Protein AF-A0AA88Y2A5-F1 (afdb_monomer)

Nearest PDB structures (foldseek):
  8ibx-assembly1_C  TM=7.284E-01  e=4.993E-11  Bombyx mori
  8gh6-assembly1_A  TM=7.508E-01  e=1.662E-10  Bombyx mori
  8c8j-assembly1_A  TM=7.326E-01  e=2.269E-09  Homo sapiens
  8ibz-assembly1_C  TM=6.884E-01  e=8.854E-10  Bombyx mori
  7xn7-assembly1_v  TM=4.616E-01  e=3.640E-10  Komagataella phaffii

pLDDT: mean 78.25, std 20.62, range [22.92, 98.19]

Structure (mmCIF, N/CA/C/O backbone):
data_AF-A0AA88Y2A5-F1
#
_entry.id   AF-A0AA88Y2A5-F1
#
loop_
_atom_site.group_PDB
_atom_site.id
_atom_site.type_symbol
_atom_site.label_atom_id
_atom_site.label_alt_id
_atom_site.label_comp_id
_atom_site.label_asym_id
_atom_site.label_entity_id
_atom_site.label_seq_id
_atom_site.pdbx_PDB_ins_code
_atom_site.Cartn_x
_atom_site.Cartn_y
_atom_site.Cartn_z
_atom_site.occupancy
_atom_site.B_iso_or_equiv
_atom_site.auth_seq_id
_atom_site.auth_comp_id
_atom_site.auth_asym_id
_atom_site.auth_atom_id
_atom_site.pdbx_PDB_model_num
ATOM 1 N N . MET A 1 1 ? -15.886 9.902 4.561 1.00 79.06 1 MET A N 1
ATOM 2 C CA . MET A 1 1 ? -16.509 9.887 5.900 1.00 79.06 1 MET A CA 1
ATOM 3 C C . MET A 1 1 ? -15.406 9.996 6.938 1.00 79.06 1 MET A C 1
ATOM 5 O O . MET A 1 1 ? -14.985 11.128 7.092 1.00 79.06 1 MET A O 1
ATOM 9 N N . LEU A 1 2 ? -14.810 8.912 7.460 1.00 91.75 2 LEU A N 1
ATOM 10 C CA . LEU A 1 2 ? -13.730 8.939 8.477 1.00 91.75 2 LEU A CA 1
ATOM 11 C C . LEU A 1 2 ? -12.817 10.188 8.454 1.00 91.75 2 LEU A C 1
ATOM 13 O O . LEU A 1 2 ? -12.938 11.033 9.325 1.00 91.75 2 LEU A O 1
ATOM 17 N N . VAL A 1 3 ? -11.968 10.365 7.433 1.00 93.25 3 VAL A N 1
ATOM 18 C CA . VAL A 1 3 ? -11.011 11.497 7.340 1.00 93.25 3 VAL A CA 1
ATOM 19 C C . VAL A 1 3 ? -11.670 12.889 7.407 1.00 93.25 3 VAL A C 1
ATOM 21 O O . VAL A 1 3 ? -11.075 13.822 7.938 1.00 93.25 3 VAL A O 1
ATOM 24 N N . ASP A 1 4 ? -12.901 13.038 6.914 1.00 91.25 4 ASP A N 1
ATOM 25 C CA . ASP A 1 4 ? -13.667 14.288 7.011 1.00 91.25 4 ASP A CA 1
ATOM 26 C C . ASP A 1 4 ? -14.166 14.534 8.445 1.00 91.25 4 ASP A C 1
ATOM 28 O O . ASP A 1 4 ? -14.084 15.655 8.939 1.00 91.25 4 ASP A O 1
ATOM 32 N N . GLU A 1 5 ? -14.588 13.479 9.149 1.00 92.56 5 GLU A N 1
ATOM 33 C CA . GLU A 1 5 ? -14.947 13.528 10.573 1.00 92.56 5 GLU A CA 1
ATOM 34 C C . GLU A 1 5 ? -13.722 13.881 11.439 1.00 92.56 5 GLU A C 1
ATOM 36 O O . GLU A 1 5 ? -13.819 14.748 12.307 1.00 92.56 5 GLU A O 1
ATOM 41 N N . LEU A 1 6 ? -12.547 13.308 11.144 1.00 95.56 6 LEU A N 1
ATOM 42 C CA . LEU A 1 6 ? -11.283 13.656 11.811 1.00 95.56 6 LEU A CA 1
ATOM 43 C C . LEU A 1 6 ? -10.906 15.130 11.584 1.00 95.56 6 LEU A C 1
ATOM 45 O O . LEU A 1 6 ? -10.603 15.857 12.531 1.00 95.56 6 LEU A O 1
ATOM 49 N N . ALA A 1 7 ? -10.970 15.602 10.334 1.00 94.94 7 ALA A N 1
ATOM 50 C CA . ALA A 1 7 ? -10.682 16.993 9.992 1.00 94.94 7 ALA A CA 1
ATOM 51 C C . ALA A 1 7 ? -11.677 17.966 10.655 1.00 94.94 7 ALA A C 1
ATOM 53 O O . ALA A 1 7 ? -11.285 19.038 11.124 1.00 94.94 7 ALA A O 1
ATOM 54 N N . LYS A 1 8 ? -12.951 17.573 10.763 1.00 93.81 8 LYS A N 1
ATOM 55 C CA . LYS A 1 8 ? -14.018 18.315 11.450 1.00 93.81 8 LYS A CA 1
ATOM 56 C C . LYS A 1 8 ? -13.814 18.371 12.968 1.00 93.81 8 LYS A C 1
ATOM 58 O O . LYS A 1 8 ? -14.022 19.428 13.563 1.00 93.81 8 LYS A O 1
ATOM 63 N N . ASN A 1 9 ? -13.339 17.292 13.588 1.00 95.06 9 ASN A N 1
ATOM 64 C CA . ASN A 1 9 ? -12.953 17.286 15.001 1.00 95.06 9 ASN A CA 1
ATOM 65 C C . ASN A 1 9 ? -11.738 18.196 15.247 1.00 95.06 9 ASN A C 1
ATOM 67 O O . ASN A 1 9 ? -11.786 19.053 16.132 1.00 95.06 9 ASN A O 1
ATOM 71 N N . ILE A 1 10 ? -10.718 18.143 14.381 1.00 94.50 10 ILE A N 1
ATOM 72 C CA . ILE A 1 10 ? -9.592 19.091 14.398 1.00 94.50 10 ILE A CA 1
ATOM 73 C C . ILE A 1 10 ? -10.079 20.543 14.259 1.00 94.50 10 ILE A C 1
ATOM 75 O O . ILE A 1 10 ? -9.631 21.405 15.020 1.00 94.50 10 ILE A O 1
ATOM 79 N N . GLN A 1 11 ? -11.017 20.835 13.351 1.00 94.00 11 GLN A N 1
ATOM 80 C CA . GLN A 1 11 ? -11.651 22.155 13.196 1.00 94.00 11 GLN A CA 1
ATOM 81 C C . GLN A 1 11 ? -12.373 22.629 14.473 1.00 94.00 11 GLN A C 1
ATOM 83 O O . GLN A 1 11 ? -12.449 23.832 14.714 1.00 94.00 11 GLN A O 1
ATOM 88 N N . GLN A 1 12 ? -12.857 21.707 15.309 1.00 93.75 12 GLN A N 1
ATOM 89 C CA . GLN A 1 12 ? -13.480 21.983 16.610 1.00 93.75 12 GLN A CA 1
ATOM 90 C C . GLN A 1 12 ? -12.486 21.980 17.791 1.00 93.75 12 GLN A C 1
ATOM 92 O O . GLN A 1 12 ? -12.912 22.078 18.937 1.00 93.75 12 GLN A O 1
ATOM 97 N N . ASN A 1 13 ? -11.173 21.883 17.535 1.00 92.62 13 ASN A N 1
ATOM 98 C CA . ASN A 1 13 ? -10.115 21.708 18.548 1.00 92.62 13 ASN A CA 1
ATOM 99 C C . ASN A 1 13 ? -10.265 20.441 19.415 1.00 92.62 13 ASN A C 1
ATOM 101 O O . ASN A 1 13 ? -9.767 20.398 20.537 1.00 92.62 13 ASN A O 1
ATOM 105 N N . ARG A 1 14 ? -10.922 19.404 18.890 1.00 94.62 14 ARG A N 1
ATOM 106 C CA . ARG A 1 14 ? -11.099 18.106 19.549 1.00 94.62 14 ARG A CA 1
ATOM 107 C C . ARG A 1 14 ? -10.043 17.111 19.075 1.00 94.62 14 ARG A C 1
ATOM 109 O O . ARG A 1 14 ? -9.665 17.126 17.903 1.00 94.62 14 ARG A O 1
ATOM 116 N N . GLN A 1 15 ? -9.599 16.245 19.980 1.00 95.50 15 GLN A N 1
ATOM 117 C CA . GLN A 1 15 ? -8.792 15.073 19.649 1.00 95.50 15 GLN A CA 1
ATOM 118 C C . GLN A 1 15 ? -9.707 13.933 19.182 1.00 95.50 15 GLN A C 1
ATOM 120 O O . GLN A 1 15 ? -10.907 13.904 19.466 1.00 95.50 15 GLN A O 1
ATOM 125 N N . THR A 1 16 ? -9.170 12.990 18.422 1.00 97.25 16 THR A N 1
ATOM 126 C CA . THR A 1 16 ? -9.845 11.733 18.092 1.00 97.25 16 THR A CA 1
ATOM 127 C C . THR A 1 16 ? -8.822 10.622 18.121 1.00 97.25 16 THR A C 1
ATOM 129 O O . THR A 1 16 ? -7.835 10.685 17.394 1.00 97.25 16 THR A O 1
ATOM 132 N N . ASP A 1 17 ? -9.065 9.614 18.944 1.00 97.38 17 ASP A N 1
ATOM 133 C CA . ASP A 1 17 ? -8.214 8.435 18.994 1.00 97.38 17 ASP A CA 1
ATOM 134 C C . ASP A 1 17 ? -8.796 7.388 18.049 1.00 97.38 17 ASP A C 1
ATOM 136 O O . ASP A 1 17 ? -10.002 7.128 18.059 1.00 97.38 17 ASP A O 1
ATOM 140 N N . LEU A 1 18 ? -7.936 6.828 17.201 1.00 96.88 18 LEU A N 1
ATOM 141 C CA . LEU A 1 18 ? -8.255 5.737 16.291 1.00 96.88 18 LEU A CA 1
ATOM 142 C C . LEU A 1 18 ? -7.478 4.500 16.713 1.00 96.88 18 LEU A C 1
ATOM 144 O O . LEU A 1 18 ? -6.279 4.586 16.973 1.00 96.88 18 LEU A O 1
ATOM 148 N N . VAL A 1 19 ? -8.147 3.355 16.685 1.00 97.38 19 VAL A N 1
ATOM 149 C CA . VAL A 1 19 ? -7.552 2.031 16.823 1.00 97.38 19 VAL A CA 1
ATOM 150 C C . VAL A 1 19 ? -7.824 1.268 15.531 1.00 97.38 19 VAL A C 1
ATOM 152 O O . VAL A 1 19 ? -8.973 0.968 15.199 1.00 97.38 19 VAL A O 1
ATOM 155 N N . LEU A 1 20 ? -6.760 0.996 14.781 1.00 96.94 20 LEU A N 1
ATOM 156 C CA . LEU A 1 20 ? -6.765 0.094 13.635 1.00 96.94 20 LEU A CA 1
ATOM 157 C C . LEU A 1 20 ? -6.634 -1.335 14.167 1.00 96.94 20 LEU A C 1
ATOM 159 O O . LEU A 1 20 ? -5.706 -1.622 14.924 1.00 96.94 20 LEU A O 1
ATOM 163 N N . LEU A 1 21 ? -7.562 -2.210 13.787 1.00 95.44 21 LEU A N 1
ATOM 164 C CA . LEU A 1 21 ? -7.624 -3.601 14.223 1.00 95.44 21 LEU A CA 1
ATOM 165 C C . LEU A 1 21 ? -7.441 -4.542 13.022 1.00 95.44 21 LEU A C 1
ATOM 167 O O . LEU A 1 21 ? -8.126 -4.401 12.010 1.00 95.44 21 LEU A O 1
ATOM 171 N N . ASP A 1 22 ? -6.530 -5.509 13.156 1.00 93.81 22 ASP A N 1
ATOM 172 C CA . ASP A 1 22 ? -6.239 -6.559 12.168 1.00 93.81 22 ASP A CA 1
ATOM 173 C C . ASP A 1 22 ? -6.635 -7.930 12.736 1.00 93.81 22 ASP A C 1
ATOM 175 O O . ASP A 1 22 ? -6.406 -8.212 13.914 1.00 93.81 22 ASP A O 1
ATOM 179 N N . PHE A 1 23 ? -7.230 -8.786 11.903 1.00 92.25 23 PHE A N 1
ATOM 180 C CA . PHE A 1 23 ? -7.686 -10.122 12.287 1.00 92.25 23 PHE A CA 1
ATOM 181 C C . PHE A 1 23 ? -6.644 -11.219 12.011 1.00 92.25 23 PHE A C 1
ATOM 183 O O . PHE A 1 23 ? -6.071 -11.331 10.923 1.00 92.25 23 PHE A O 1
ATOM 190 N N . SER A 1 24 ? -6.496 -12.144 12.960 1.00 91.25 24 SER A N 1
ATOM 191 C CA . SER A 1 24 ? -5.641 -13.335 12.871 1.00 91.25 24 SER A CA 1
ATOM 192 C C . SER A 1 24 ? -6.182 -14.378 11.876 1.00 91.25 24 SER A C 1
ATOM 194 O O . SER A 1 24 ? -6.697 -15.424 12.272 1.00 91.25 24 SER A O 1
ATOM 196 N N . LYS A 1 25 ? -5.995 -14.114 10.573 1.00 87.00 25 LYS A N 1
ATOM 197 C CA . LYS A 1 25 ? -6.483 -14.901 9.416 1.00 87.00 25 LYS A CA 1
ATOM 198 C C . LYS A 1 25 ? -8.011 -14.894 9.248 1.00 87.00 25 LYS A C 1
ATOM 200 O O . LYS A 1 25 ? -8.648 -15.945 9.217 1.00 87.00 25 LYS A O 1
ATOM 205 N N . ALA A 1 26 ? -8.585 -13.703 9.091 1.00 86.81 26 ALA A N 1
ATOM 206 C CA . ALA A 1 26 ? -10.028 -13.461 9.008 1.00 86.81 26 ALA A CA 1
ATOM 207 C C . ALA A 1 26 ? -10.831 -14.497 8.184 1.00 86.81 26 ALA A C 1
ATOM 209 O O . ALA A 1 26 ? -11.750 -15.129 8.701 1.00 86.81 26 ALA A O 1
ATOM 210 N N . PHE A 1 27 ? -10.461 -14.716 6.917 1.00 87.69 27 PHE A N 1
ATOM 211 C CA . PHE A 1 27 ? -11.193 -15.609 6.006 1.00 87.69 27 PHE A CA 1
ATOM 212 C C . PHE A 1 27 ? -11.105 -17.096 6.388 1.00 87.69 27 PHE A C 1
ATOM 214 O O . PHE A 1 27 ? -12.039 -17.844 6.099 1.00 87.69 27 PHE A O 1
ATOM 221 N N . ASP A 1 28 ? -10.031 -17.518 7.063 1.00 88.31 28 ASP A N 1
ATOM 222 C CA . ASP A 1 28 ? -9.777 -18.917 7.445 1.00 88.31 28 ASP A CA 1
ATOM 223 C C . ASP A 1 28 ? -10.441 -19.279 8.790 1.00 88.31 28 ASP A C 1
ATOM 225 O O . ASP A 1 28 ? -10.686 -20.452 9.087 1.00 88.31 28 ASP A O 1
ATOM 229 N N . LYS A 1 29 ? -10.722 -18.266 9.619 1.00 89.69 29 LYS A N 1
ATOM 230 C CA . LYS A 1 29 ? -11.249 -18.405 10.985 1.00 89.69 29 LYS A CA 1
ATOM 231 C C . LYS A 1 29 ? -12.765 -18.570 11.076 1.00 89.69 29 LYS A C 1
ATOM 233 O O . LYS A 1 29 ? -13.238 -19.099 12.076 1.00 89.69 29 LYS A O 1
ATOM 238 N N . VAL A 1 30 ? -13.519 -18.161 10.052 1.00 92.75 30 VAL A N 1
ATOM 239 C CA . VAL A 1 30 ? -14.996 -18.175 10.046 1.00 92.75 30 VAL A CA 1
ATOM 240 C C . VAL A 1 30 ? -15.555 -19.557 10.412 1.00 92.75 30 VAL A C 1
ATOM 242 O O . VAL A 1 30 ? -15.489 -20.496 9.617 1.00 92.75 30 VAL A O 1
ATOM 245 N N . SER A 1 31 ? -16.129 -19.694 11.605 1.00 93.69 31 SER A N 1
ATOM 246 C CA . SER A 1 31 ? -16.681 -20.962 12.091 1.00 93.69 31 SER A CA 1
ATOM 247 C C . SER A 1 31 ? -17.976 -21.313 11.349 1.00 93.69 31 SER A C 1
ATOM 249 O O . SER A 1 31 ? -18.914 -20.515 11.307 1.00 93.69 31 SER A O 1
ATOM 251 N N . HIS A 1 32 ? -18.033 -22.499 10.726 1.00 93.62 32 HIS A N 1
ATOM 252 C CA . HIS A 1 32 ? -19.118 -22.865 9.800 1.00 93.62 32 HIS A CA 1
ATOM 253 C C . HIS A 1 32 ? -20.490 -22.902 10.481 1.00 93.62 32 HIS A C 1
ATOM 255 O O . HIS A 1 32 ? -21.433 -22.298 9.975 1.00 93.62 32 HIS A O 1
ATOM 261 N N . GLU A 1 33 ? -20.613 -23.540 11.646 1.00 93.12 33 GLU A N 1
ATOM 262 C CA . GLU A 1 33 ? -21.901 -23.613 12.352 1.00 93.12 33 GLU A CA 1
ATOM 263 C C . GLU A 1 33 ? -22.330 -22.251 12.919 1.00 93.12 33 GLU A C 1
ATOM 265 O O . GLU A 1 33 ? -23.508 -21.900 12.848 1.00 93.12 33 GLU A O 1
ATOM 270 N N . LYS A 1 34 ? -21.381 -21.424 13.384 1.00 94.94 34 LYS A N 1
ATOM 271 C CA . LYS A 1 34 ? -21.665 -20.043 13.812 1.00 94.94 34 LYS A CA 1
ATOM 272 C C . LYS A 1 34 ? -22.134 -19.167 12.638 1.00 94.94 34 LYS A C 1
ATOM 274 O O . LYS A 1 34 ? -23.043 -18.356 12.804 1.00 94.94 34 LYS A O 1
ATOM 279 N N . LEU A 1 35 ? -21.581 -19.370 11.439 1.00 95.44 35 LEU A N 1
ATOM 280 C CA . LEU A 1 35 ? -21.997 -18.683 10.211 1.00 95.44 35 LEU A CA 1
ATOM 281 C C . LEU A 1 35 ? -23.407 -19.109 9.785 1.00 95.44 35 LEU A C 1
ATOM 283 O O . LEU A 1 35 ? -24.244 -18.255 9.498 1.00 95.44 35 LEU A O 1
ATOM 287 N N . ILE A 1 36 ? -23.701 -20.411 9.793 1.00 95.81 36 ILE A N 1
ATOM 288 C CA . ILE A 1 36 ? -25.045 -20.935 9.508 1.00 95.81 36 ILE A CA 1
ATOM 289 C C . ILE A 1 36 ? -26.075 -20.409 10.524 1.00 95.81 36 ILE A C 1
ATOM 291 O O . ILE A 1 36 ? -27.196 -20.076 10.134 1.00 95.81 36 ILE A O 1
ATOM 295 N N . LEU A 1 37 ? -25.692 -20.243 11.795 1.00 95.38 37 LEU A N 1
ATOM 296 C CA . LEU A 1 37 ? -26.533 -19.624 12.823 1.00 95.38 37 LEU A CA 1
ATOM 297 C C . LEU A 1 37 ? -26.824 -18.139 12.532 1.00 95.38 37 LEU A C 1
ATOM 299 O O . LEU A 1 37 ? -27.999 -17.762 12.532 1.00 95.38 37 LEU A O 1
ATOM 303 N N . LYS A 1 38 ? -25.813 -17.316 12.202 1.00 95.38 38 LYS A N 1
ATOM 304 C CA . LYS A 1 38 ? -26.027 -15.906 11.804 1.00 95.38 38 LYS A CA 1
ATOM 305 C C . LYS A 1 38 ? -26.914 -15.790 10.563 1.00 95.38 38 LYS A C 1
ATOM 307 O O . LYS A 1 38 ? -27.877 -15.029 10.557 1.00 95.38 38 LYS A O 1
ATOM 312 N N . LEU A 1 39 ? -26.668 -16.604 9.535 1.00 96.38 39 LEU A N 1
ATOM 313 C CA . LEU A 1 39 ? -27.491 -16.629 8.319 1.00 96.38 39 LEU A CA 1
ATOM 314 C C . LEU A 1 39 ? -28.960 -16.979 8.614 1.00 96.38 39 LEU A C 1
ATOM 316 O O . LEU A 1 39 ? -29.860 -16.345 8.063 1.00 96.38 39 LEU A O 1
ATOM 320 N N . HIS A 1 40 ? -29.216 -17.926 9.523 1.00 96.00 40 HIS A N 1
ATOM 321 C CA . HIS A 1 40 ? -30.572 -18.265 9.962 1.00 96.00 40 HIS A CA 1
ATOM 322 C C . HIS A 1 40 ? -31.266 -17.122 10.728 1.00 96.00 40 HIS A C 1
ATOM 324 O O . HIS A 1 40 ? -32.478 -16.917 10.572 1.00 96.00 40 HIS A O 1
ATOM 330 N N . GLN A 1 41 ? -30.509 -16.364 11.533 1.00 94.00 41 GLN A N 1
ATOM 331 C CA . GLN A 1 41 ? -30.982 -15.157 12.222 1.00 94.00 41 GLN A CA 1
ATOM 332 C C . GLN A 1 41 ? -31.315 -14.033 11.228 1.00 94.00 41 GLN A C 1
ATOM 334 O O . GLN A 1 41 ? -32.393 -13.452 11.327 1.00 94.00 41 GLN A O 1
ATOM 339 N N . TYR A 1 42 ? -30.482 -13.814 10.203 1.00 94.94 42 TYR A N 1
ATOM 340 C CA . TYR A 1 42 ? -30.758 -12.891 9.089 1.00 94.94 42 TYR A CA 1
ATOM 341 C C . TYR A 1 42 ? -31.878 -13.362 8.135 1.00 94.94 42 TYR A C 1
ATOM 343 O O . TYR A 1 42 ? -32.175 -12.690 7.149 1.00 94.94 42 TYR A O 1
ATOM 351 N N . GLY A 1 43 ? -32.519 -14.505 8.405 1.00 95.06 43 GLY A N 1
ATOM 352 C CA . GLY A 1 43 ? -33.683 -14.992 7.659 1.00 95.06 43 GLY A CA 1
ATOM 353 C C . GLY A 1 43 ? -33.376 -15.925 6.483 1.00 95.06 43 GLY A C 1
ATOM 354 O O . GLY A 1 43 ? -34.310 -16.378 5.821 1.00 95.06 43 GLY A O 1
ATOM 355 N N . VAL A 1 44 ? -32.112 -16.290 6.241 1.00 95.31 44 VAL A N 1
ATOM 356 C CA . VAL A 1 44 ? -31.752 -17.311 5.243 1.00 95.31 44 VAL A CA 1
ATOM 357 C C . VAL A 1 44 ? -32.142 -18.686 5.787 1.00 95.31 44 VAL A C 1
ATOM 359 O O . VAL A 1 44 ? -31.586 -19.156 6.777 1.00 95.31 44 VAL A O 1
ATOM 362 N N . ARG A 1 45 ? -33.136 -19.337 5.173 1.00 94.62 45 ARG A N 1
ATOM 363 C CA . ARG A 1 45 ? -33.764 -20.567 5.696 1.00 94.62 45 ARG A CA 1
ATOM 364 C C . ARG A 1 45 ? -33.994 -21.617 4.606 1.00 94.62 45 ARG A C 1
ATOM 366 O O . ARG A 1 45 ? -33.754 -21.379 3.423 1.00 94.62 45 ARG A O 1
ATOM 373 N N . GLY A 1 46 ? -34.462 -22.796 5.021 1.00 95.38 46 GLY A N 1
ATOM 374 C CA . GLY A 1 46 ? -34.869 -23.877 4.123 1.00 95.38 46 GLY A CA 1
ATOM 375 C C . GLY A 1 46 ? -33.740 -24.370 3.213 1.00 95.38 46 GLY A C 1
ATOM 376 O O . GLY A 1 46 ? -32.592 -24.494 3.641 1.00 95.38 46 GLY A O 1
ATOM 377 N N . GLN A 1 47 ? -34.075 -24.641 1.949 1.00 95.12 47 GLN A N 1
ATOM 378 C CA . GLN A 1 47 ? -33.149 -25.209 0.963 1.00 95.12 47 GLN A CA 1
ATOM 379 C C . GLN A 1 47 ? -31.898 -24.346 0.735 1.00 95.12 47 GLN A C 1
ATOM 381 O O . GLN A 1 47 ? -30.814 -24.900 0.583 1.00 95.12 47 GLN A O 1
ATOM 386 N N . ILE A 1 48 ? -32.012 -23.011 0.779 1.00 95.75 48 ILE A N 1
ATOM 387 C CA . ILE A 1 48 ? -30.867 -22.106 0.584 1.00 95.75 48 ILE A CA 1
ATOM 388 C C . ILE A 1 48 ? -29.858 -22.268 1.727 1.00 95.75 48 ILE A C 1
ATOM 390 O O . ILE A 1 48 ? -28.667 -22.431 1.475 1.00 95.75 48 ILE A O 1
ATOM 394 N N . LEU A 1 49 ? -30.320 -22.298 2.983 1.00 95.62 49 LEU A N 1
ATOM 395 C CA . LEU A 1 49 ? -29.434 -22.514 4.132 1.00 95.62 49 LEU A CA 1
ATOM 396 C C . LEU A 1 49 ? -28.820 -23.925 4.118 1.00 95.62 49 LEU A C 1
ATOM 398 O O . LEU A 1 49 ? -27.637 -24.083 4.416 1.00 95.62 49 LEU A O 1
ATOM 402 N N . GLY A 1 50 ? -29.598 -24.938 3.720 1.00 95.56 50 GLY A N 1
ATOM 403 C CA . GLY A 1 50 ? -29.105 -26.304 3.527 1.00 95.56 50 GLY A CA 1
ATOM 404 C C . GLY A 1 50 ? -28.010 -26.394 2.459 1.00 95.56 50 GLY A C 1
ATOM 405 O O . GLY A 1 50 ? -26.990 -27.043 2.683 1.00 95.56 50 GLY A O 1
ATOM 406 N N . TRP A 1 51 ? -28.173 -25.684 1.340 1.00 95.62 51 TRP A N 1
ATOM 407 C CA . TRP A 1 51 ? -27.170 -25.601 0.279 1.00 95.62 51 TRP A CA 1
ATOM 408 C C . TRP A 1 51 ? -25.913 -24.837 0.722 1.00 95.62 51 TRP A C 1
ATOM 410 O O . TRP A 1 51 ? -24.809 -25.303 0.455 1.00 95.62 51 TRP A O 1
ATOM 420 N N . ILE A 1 52 ? -26.040 -23.731 1.472 1.00 95.06 52 ILE A N 1
ATOM 421 C CA . ILE A 1 52 ? -24.872 -23.028 2.037 1.00 95.06 52 ILE A CA 1
ATOM 422 C C . ILE A 1 52 ? -24.127 -23.926 3.037 1.00 95.06 52 ILE A C 1
ATOM 424 O O . ILE A 1 52 ? -22.898 -23.970 3.000 1.00 95.06 52 ILE A O 1
ATOM 428 N N . ARG A 1 53 ? -24.831 -24.698 3.881 1.00 94.75 53 ARG A N 1
ATOM 429 C CA . ARG A 1 53 ? -24.184 -25.694 4.756 1.00 94.75 53 ARG A CA 1
ATOM 430 C C . ARG A 1 53 ? -23.442 -26.744 3.923 1.00 94.75 53 ARG A C 1
ATOM 432 O O . ARG A 1 53 ? -22.260 -26.957 4.160 1.00 94.75 53 ARG A O 1
ATOM 439 N N . ALA A 1 54 ? -24.077 -27.328 2.906 1.00 92.19 54 ALA A N 1
ATOM 440 C CA . ALA A 1 54 ? -23.438 -28.306 2.018 1.00 92.19 54 ALA A CA 1
ATOM 441 C C . ALA A 1 54 ? -22.233 -27.738 1.234 1.00 92.19 54 ALA A C 1
ATOM 443 O O . ALA A 1 54 ? -21.278 -28.460 0.970 1.00 92.19 54 ALA A O 1
ATOM 444 N N . PHE A 1 55 ? -22.241 -26.444 0.902 1.00 92.44 55 PHE A N 1
ATOM 445 C CA . PHE A 1 55 ? -21.106 -25.731 0.304 1.00 92.44 55 PHE A CA 1
ATOM 446 C C . PHE A 1 55 ? -19.937 -25.522 1.290 1.00 92.44 55 PHE A C 1
ATOM 448 O O . PHE A 1 55 ? -18.784 -25.374 0.867 1.00 92.44 55 PHE A O 1
ATOM 455 N N . LEU A 1 56 ? -20.200 -25.505 2.600 1.00 91.31 56 LEU A N 1
ATOM 456 C CA . LEU A 1 56 ? -19.192 -25.347 3.654 1.00 91.31 56 LEU A CA 1
ATOM 457 C C . LEU A 1 56 ? -18.620 -26.686 4.148 1.00 91.31 56 LEU A C 1
ATOM 459 O O . LEU A 1 56 ? -17.399 -26.834 4.200 1.00 91.31 56 LEU A O 1
ATOM 463 N N . SER A 1 57 ? -19.492 -27.645 4.463 1.00 89.69 57 SER A N 1
ATOM 464 C CA . SER A 1 57 ? -19.162 -28.945 5.059 1.00 89.69 57 SER A CA 1
ATOM 465 C C . SER A 1 57 ? -18.390 -29.895 4.127 1.00 89.69 57 SER A C 1
ATOM 467 O O . SER A 1 57 ? -18.341 -29.717 2.913 1.00 89.69 57 SER A O 1
ATOM 469 N N . ASN A 1 58 ? -17.820 -30.957 4.711 1.00 87.94 58 ASN A N 1
ATOM 470 C CA . ASN A 1 58 ? -17.212 -32.110 4.023 1.00 87.94 58 ASN A CA 1
ATOM 471 C C . ASN A 1 58 ? -16.096 -31.791 3.008 1.00 87.94 58 ASN A C 1
ATOM 473 O O . ASN A 1 58 ? -15.765 -32.629 2.169 1.00 87.94 58 ASN A O 1
ATOM 477 N N . ARG A 1 59 ? -15.476 -30.610 3.091 1.00 87.56 59 ARG A N 1
ATOM 478 C CA . ARG A 1 59 ? -14.289 -30.269 2.298 1.00 87.56 59 ARG A CA 1
ATOM 479 C C . ARG A 1 59 ? -13.005 -30.603 3.049 1.00 87.56 59 ARG A C 1
ATOM 481 O O . ARG A 1 59 ? -12.940 -30.505 4.273 1.00 87.56 59 ARG A O 1
ATOM 488 N N . SER A 1 60 ? -11.971 -30.963 2.299 1.00 89.50 60 SER A N 1
ATOM 489 C CA . SER A 1 60 ? -10.619 -31.199 2.800 1.00 89.50 60 SER A CA 1
ATOM 490 C C . SER A 1 60 ? -9.592 -30.398 2.001 1.00 89.50 60 SER A C 1
ATOM 492 O O . SER A 1 60 ? -9.876 -29.881 0.918 1.00 89.50 60 SER A O 1
ATOM 494 N N . GLN A 1 61 ? -8.393 -30.275 2.559 1.00 88.31 61 GLN A N 1
ATOM 495 C CA . GLN A 1 61 ? -7.241 -29.617 1.955 1.00 88.31 61 GLN A CA 1
ATOM 496 C C . GLN A 1 61 ? -6.028 -30.551 1.975 1.00 88.31 61 GLN A C 1
ATOM 498 O O . GLN A 1 61 ? -5.941 -31.461 2.797 1.00 88.31 61 GLN A O 1
ATOM 503 N N . GLN A 1 62 ? -5.099 -30.326 1.052 1.00 90.94 62 GLN A N 1
ATOM 504 C CA . GLN A 1 62 ? -3.803 -30.997 0.961 1.00 90.94 62 GLN A CA 1
ATOM 505 C C . GLN A 1 62 ? -2.810 -30.005 0.347 1.00 90.94 62 GLN A C 1
ATOM 507 O O . GLN A 1 62 ? -3.202 -29.184 -0.486 1.00 90.94 62 GLN A O 1
ATOM 512 N N . VAL A 1 63 ? -1.542 -30.064 0.744 1.00 88.62 63 VAL A N 1
ATOM 513 C CA . VAL A 1 63 ? -0.475 -29.252 0.142 1.00 88.62 63 VAL A CA 1
ATOM 514 C C . VAL A 1 63 ? 0.201 -30.079 -0.949 1.00 88.62 63 VAL A C 1
ATOM 516 O O . VAL A 1 63 ? 0.368 -31.287 -0.793 1.00 88.62 63 VAL A O 1
ATOM 519 N N . VAL A 1 64 ? 0.591 -29.438 -2.053 1.00 91.56 64 VAL A N 1
ATOM 520 C CA . VAL A 1 64 ? 1.368 -30.076 -3.123 1.00 91.56 64 VAL A CA 1
ATOM 521 C C . VAL A 1 64 ? 2.690 -29.334 -3.285 1.00 91.56 64 VAL A C 1
ATOM 523 O O . VAL A 1 64 ? 2.687 -28.136 -3.567 1.00 91.56 64 VAL A O 1
ATOM 526 N N . VAL A 1 65 ? 3.808 -30.039 -3.111 1.00 90.31 65 VAL A N 1
ATOM 527 C CA . VAL A 1 65 ? 5.171 -29.508 -3.272 1.00 90.31 65 VAL A CA 1
ATOM 528 C C . VAL A 1 65 ? 5.909 -30.403 -4.259 1.00 90.31 65 VAL A C 1
ATOM 530 O O . VAL A 1 65 ? 5.938 -31.617 -4.085 1.00 90.31 65 VAL A O 1
ATOM 533 N N . ASP A 1 66 ? 6.444 -29.813 -5.329 1.00 87.12 66 ASP A N 1
ATOM 534 C CA . ASP A 1 66 ? 7.175 -30.508 -6.402 1.00 87.12 66 ASP A CA 1
ATOM 535 C C . ASP A 1 66 ? 6.451 -31.766 -6.950 1.00 87.12 66 ASP A C 1
ATOM 537 O O . ASP A 1 66 ? 7.061 -32.758 -7.338 1.00 87.12 66 ASP A O 1
ATOM 541 N N . GLY A 1 67 ? 5.111 -31.716 -6.983 1.00 88.31 67 GLY A N 1
ATOM 542 C CA . GLY A 1 67 ? 4.220 -32.793 -7.440 1.00 88.31 67 GLY A CA 1
ATOM 543 C C . GLY A 1 67 ? 3.798 -33.800 -6.360 1.00 88.31 67 GLY A C 1
ATOM 544 O O . GLY A 1 67 ? 2.790 -34.487 -6.534 1.00 88.31 67 GLY A O 1
ATOM 545 N N . ILE A 1 68 ? 4.503 -33.850 -5.228 1.00 87.56 68 ILE A N 1
ATOM 546 C CA . ILE A 1 68 ? 4.188 -34.714 -4.083 1.00 87.56 68 ILE A CA 1
ATOM 547 C C . ILE A 1 68 ? 3.058 -34.079 -3.265 1.00 87.56 68 ILE A C 1
ATOM 549 O O . ILE A 1 68 ? 3.078 -32.879 -2.991 1.00 87.56 68 ILE A O 1
ATOM 553 N N . LYS A 1 69 ? 2.064 -34.884 -2.878 1.00 93.69 69 LYS A N 1
ATOM 554 C CA . LYS A 1 69 ? 0.895 -34.463 -2.090 1.00 93.69 69 LYS A CA 1
ATOM 555 C C . LYS A 1 69 ? 1.091 -34.810 -0.614 1.00 93.69 69 LYS A C 1
ATOM 557 O O . LYS A 1 69 ? 1.616 -35.878 -0.311 1.00 93.69 69 LYS A O 1
ATOM 562 N N . SER A 1 70 ? 0.633 -33.945 0.288 1.00 93.81 70 SER A N 1
ATOM 563 C CA . SER A 1 70 ? 0.432 -34.302 1.697 1.00 93.81 70 SER A CA 1
ATOM 564 C C . SER A 1 70 ? -0.786 -35.211 1.873 1.00 93.81 70 SER A C 1
ATOM 566 O O . SER A 1 70 ? -1.650 -35.280 0.995 1.00 93.81 70 SER A O 1
ATOM 568 N N . ASP A 1 71 ? -0.929 -35.793 3.063 1.00 92.25 71 ASP A N 1
ATOM 569 C CA . ASP A 1 71 ? -2.215 -36.317 3.525 1.00 92.25 71 ASP A CA 1
ATOM 570 C C . ASP A 1 71 ? -3.312 -35.240 3.475 1.00 92.25 71 ASP A C 1
ATOM 572 O O . ASP A 1 71 ? -3.039 -34.030 3.519 1.00 92.25 71 ASP A O 1
ATOM 576 N N . SER A 1 72 ? -4.567 -35.682 3.374 1.00 92.50 72 SER A N 1
ATOM 577 C CA . SER A 1 72 ? -5.723 -34.792 3.280 1.00 92.50 72 SER A CA 1
ATOM 578 C C . SER A 1 72 ? -6.343 -34.529 4.653 1.00 92.50 72 SER A C 1
ATOM 580 O O . SER A 1 72 ? -6.708 -35.457 5.369 1.00 92.50 72 SER A O 1
ATOM 582 N N . ILE A 1 73 ? -6.485 -33.251 5.007 1.00 90.75 73 ILE A N 1
ATOM 583 C CA . ILE A 1 73 ? -6.975 -32.786 6.311 1.00 90.75 73 ILE A CA 1
ATOM 584 C C . ILE A 1 73 ? -8.342 -32.104 6.115 1.00 90.75 73 ILE A C 1
ATOM 586 O O . ILE A 1 73 ? -8.465 -31.281 5.203 1.00 90.75 73 ILE A O 1
ATOM 590 N N . PRO A 1 74 ? -9.379 -32.398 6.926 1.00 89.62 74 PRO A N 1
ATOM 591 C CA . PRO A 1 74 ? -10.682 -31.739 6.816 1.00 89.62 74 PRO A CA 1
ATOM 592 C C . PRO A 1 74 ? -10.604 -30.233 7.117 1.00 89.62 74 PRO A C 1
ATOM 594 O O . PRO A 1 74 ? -9.858 -29.789 7.989 1.00 89.62 74 PRO A O 1
ATOM 597 N N . VAL A 1 75 ? -11.407 -29.441 6.406 1.00 89.12 75 VAL A N 1
ATOM 598 C CA . VAL A 1 75 ? -11.508 -27.982 6.558 1.00 89.12 75 VAL A CA 1
ATOM 599 C C . VAL A 1 75 ? -12.692 -27.667 7.472 1.00 89.12 75 VAL A C 1
ATOM 601 O O . VAL A 1 75 ? -13.836 -27.617 7.029 1.00 89.12 75 VAL A O 1
ATOM 604 N N . THR A 1 76 ? -12.413 -27.484 8.764 1.00 87.00 76 THR A N 1
ATOM 605 C CA . THR A 1 76 ? -13.423 -27.281 9.824 1.00 87.00 76 THR A CA 1
ATOM 606 C C . THR A 1 76 ? -13.841 -25.821 10.033 1.00 87.00 76 THR A C 1
ATOM 608 O O . THR A 1 76 ? -14.783 -25.551 10.774 1.00 87.00 76 THR A O 1
ATOM 611 N N . SER A 1 77 ? -13.134 -24.872 9.418 1.00 91.00 77 SER A N 1
ATOM 612 C CA . SER A 1 77 ? -13.432 -23.439 9.460 1.00 91.00 77 SER A CA 1
ATOM 613 C C . SER A 1 77 ? -13.033 -22.765 8.149 1.00 91.00 77 SER A C 1
ATOM 615 O O . SER A 1 77 ? -12.331 -23.341 7.317 1.00 91.00 77 SER A O 1
ATOM 617 N N . GLY A 1 78 ? -13.489 -21.531 7.973 1.00 91.12 78 GLY A N 1
ATOM 618 C CA . GLY A 1 78 ? -13.107 -20.648 6.883 1.00 91.12 78 GLY A CA 1
ATOM 619 C C . GLY A 1 78 ? -14.041 -20.701 5.678 1.00 91.12 78 GLY A C 1
ATOM 620 O O . GLY A 1 78 ? -14.623 -21.736 5.334 1.00 91.12 78 GLY A O 1
ATOM 621 N N . VAL A 1 79 ? -14.181 -19.553 5.019 1.00 90.12 79 VAL A N 1
ATOM 622 C CA . VAL A 1 79 ? -14.929 -19.407 3.764 1.00 90.12 79 VAL A CA 1
ATOM 623 C C . VAL A 1 79 ? -13.989 -19.591 2.562 1.00 90.12 79 VAL A C 1
ATOM 625 O O . VAL A 1 79 ? -12.815 -19.230 2.654 1.00 90.12 79 VAL A O 1
ATOM 628 N N . PRO A 1 80 ? -14.440 -20.133 1.412 1.00 84.12 80 PRO A N 1
ATOM 629 C CA . PRO A 1 80 ? -13.508 -20.477 0.339 1.00 84.12 80 PRO A CA 1
ATOM 630 C C . PRO A 1 80 ? -12.961 -19.230 -0.355 1.00 84.12 80 PRO A C 1
ATOM 632 O O . PRO A 1 80 ? -13.684 -18.542 -1.087 1.00 84.12 80 PRO A O 1
ATOM 635 N N . GLN A 1 81 ? -11.673 -18.957 -0.147 1.00 78.69 81 GLN A N 1
ATOM 636 C CA . GLN A 1 81 ? -10.952 -17.906 -0.858 1.00 78.69 81 GLN A CA 1
ATOM 637 C C . GLN A 1 81 ? -11.036 -18.157 -2.376 1.00 78.69 81 GLN A C 1
ATOM 639 O O . GLN A 1 81 ? -10.916 -19.290 -2.840 1.00 78.69 81 GLN A O 1
ATOM 644 N N . GLY A 1 82 ? -11.313 -17.108 -3.155 1.00 81.19 82 GLY A N 1
ATOM 645 C CA . GLY A 1 82 ? -11.549 -17.210 -4.602 1.00 81.19 82 GLY A CA 1
ATOM 646 C C . GLY A 1 82 ? -12.963 -17.649 -5.021 1.00 81.19 82 GLY A C 1
ATOM 647 O O . GLY A 1 82 ? -13.286 -17.554 -6.202 1.00 81.19 82 GLY A O 1
ATOM 648 N N . SER A 1 83 ? -13.839 -18.068 -4.097 1.00 87.00 83 SER A N 1
ATOM 649 C CA . SER A 1 83 ? -15.261 -18.272 -4.419 1.00 87.00 83 SER A CA 1
ATOM 650 C C . SER A 1 83 ? -16.036 -16.951 -4.434 1.00 87.00 83 SER A C 1
ATOM 652 O O . SER A 1 83 ? -15.779 -16.061 -3.625 1.00 87.00 83 SER A O 1
ATOM 654 N N . VAL A 1 84 ? -17.037 -16.838 -5.313 1.00 89.25 84 VAL A N 1
ATOM 655 C CA . VAL A 1 84 ? -17.906 -15.644 -5.414 1.00 89.25 84 VAL A CA 1
ATOM 656 C C . VAL A 1 84 ? -18.709 -15.412 -4.126 1.00 89.25 84 VAL A C 1
ATOM 658 O O . VAL A 1 84 ? -18.958 -14.273 -3.739 1.00 89.25 84 VAL A O 1
ATOM 661 N N . LEU A 1 85 ? -19.100 -16.493 -3.445 1.00 90.44 85 LEU A N 1
ATOM 662 C CA . LEU A 1 85 ? -19.942 -16.445 -2.250 1.00 90.44 85 LEU A CA 1
ATOM 663 C C . LEU A 1 85 ? -19.146 -16.181 -0.958 1.00 90.44 85 LEU A C 1
ATOM 665 O O . LEU A 1 85 ? -19.685 -15.590 -0.024 1.00 90.44 85 LEU A O 1
ATOM 669 N N . GLY A 1 86 ? -17.869 -16.579 -0.901 1.00 91.75 86 GLY A N 1
ATOM 670 C CA . GLY A 1 86 ? -17.017 -16.455 0.288 1.00 91.75 86 GLY A CA 1
ATOM 671 C C . GLY A 1 86 ? -16.976 -15.046 0.900 1.00 91.75 86 GLY A C 1
ATOM 672 O O . GLY A 1 86 ? -17.242 -14.923 2.095 1.00 91.75 86 GLY A O 1
ATOM 673 N N . PRO A 1 87 ? -16.735 -13.973 0.120 1.00 92.62 87 PRO A N 1
ATOM 674 C CA . PRO A 1 87 ? -16.762 -12.599 0.626 1.00 92.62 87 PRO A CA 1
ATOM 675 C C . PRO A 1 87 ? -18.122 -12.166 1.193 1.00 92.62 87 PRO A C 1
ATOM 677 O O . PRO A 1 87 ? -18.162 -11.432 2.174 1.00 92.62 87 PRO A O 1
ATOM 680 N N . ILE A 1 88 ? -19.236 -12.635 0.620 1.00 92.50 88 ILE A N 1
ATOM 681 C CA . ILE A 1 88 ? -20.590 -12.307 1.104 1.00 92.50 88 ILE A CA 1
ATOM 682 C C . ILE A 1 88 ? -20.848 -12.995 2.451 1.00 92.50 88 ILE A C 1
ATOM 684 O O . ILE A 1 88 ? -21.346 -12.366 3.381 1.00 92.50 88 ILE A O 1
ATOM 688 N N . LEU A 1 89 ? -20.452 -14.266 2.575 1.00 94.19 89 LEU A N 1
ATOM 689 C CA . LEU A 1 89 ? -20.519 -15.019 3.830 1.00 94.19 89 LEU A CA 1
ATOM 690 C C . LEU A 1 89 ? -19.631 -14.396 4.915 1.00 94.19 89 LEU A C 1
ATOM 692 O O . LEU A 1 89 ? -20.052 -14.307 6.064 1.00 94.19 89 LEU A O 1
ATOM 696 N N . PHE A 1 90 ? -18.434 -13.930 4.551 1.00 93.94 90 PHE A N 1
ATOM 697 C CA . PHE A 1 90 ? -17.536 -13.226 5.465 1.00 93.94 90 PHE A CA 1
ATOM 698 C C . PHE A 1 90 ? -18.139 -11.904 5.961 1.00 93.94 90 PHE A C 1
ATOM 700 O O . PHE A 1 90 ? -18.182 -11.672 7.165 1.00 93.94 90 PHE A O 1
ATOM 707 N N . LEU A 1 91 ? -18.668 -11.067 5.058 1.00 93.19 91 LEU A N 1
ATOM 708 C CA . LEU A 1 91 ? -19.323 -9.807 5.431 1.00 93.19 91 LEU A CA 1
ATOM 709 C C . LEU A 1 91 ? -20.531 -10.044 6.348 1.00 93.19 91 LEU A C 1
ATOM 711 O O . LEU A 1 91 ? -20.667 -9.358 7.357 1.00 93.19 91 LEU A O 1
ATOM 715 N N . ALA A 1 92 ? -21.355 -11.056 6.058 1.00 93.50 92 ALA A N 1
ATOM 716 C CA . ALA A 1 92 ? -22.436 -11.471 6.951 1.00 93.50 92 ALA A CA 1
ATOM 717 C C . ALA A 1 92 ? -21.915 -11.946 8.322 1.00 93.50 92 ALA A C 1
ATOM 719 O O . ALA A 1 92 ? -22.571 -11.730 9.333 1.00 93.50 92 ALA A O 1
ATOM 720 N N . TYR A 1 93 ? -20.731 -12.560 8.393 1.00 94.56 93 TYR A N 1
ATOM 721 C CA . TYR A 1 93 ? -20.168 -13.041 9.656 1.00 94.56 93 TYR A CA 1
ATOM 722 C C . TYR A 1 93 ? -19.688 -11.929 10.602 1.00 94.56 93 TYR A C 1
ATOM 724 O O . TYR A 1 93 ? -19.635 -12.161 11.809 1.00 94.56 93 TYR A O 1
ATOM 732 N N . ILE A 1 94 ? -19.329 -10.751 10.080 1.00 93.50 94 ILE A N 1
ATOM 733 C CA . ILE A 1 94 ? -18.763 -9.638 10.868 1.00 93.50 94 ILE A CA 1
ATOM 734 C C . ILE A 1 94 ? -19.723 -8.455 11.079 1.00 93.50 94 ILE A C 1
ATOM 736 O O . ILE A 1 94 ? -19.377 -7.512 11.787 1.00 93.50 94 ILE A O 1
ATOM 740 N N . ASN A 1 95 ? -20.899 -8.458 10.445 1.00 92.19 95 ASN A N 1
ATOM 741 C CA . ASN A 1 95 ? -21.773 -7.280 10.353 1.00 92.19 95 ASN A CA 1
ATOM 742 C C . ASN A 1 95 ? -22.294 -6.767 11.714 1.00 92.19 95 ASN A C 1
ATOM 744 O O . ASN A 1 95 ? -22.568 -5.580 11.854 1.00 92.19 95 ASN A O 1
ATOM 748 N N . ASP A 1 96 ? -22.419 -7.654 12.698 1.00 92.50 96 ASP A N 1
ATOM 749 C CA . ASP A 1 96 ? -22.878 -7.407 14.074 1.00 92.50 96 ASP A CA 1
ATOM 750 C C . ASP A 1 96 ? -21.786 -6.873 15.023 1.00 92.50 96 ASP A C 1
ATOM 752 O O . ASP A 1 96 ? -22.095 -6.426 16.127 1.00 92.50 96 ASP A O 1
ATOM 756 N N . LEU A 1 97 ? -20.510 -6.887 14.614 1.00 92.25 97 LEU A N 1
ATOM 757 C CA . LEU A 1 97 ? -19.381 -6.388 15.415 1.00 92.25 97 LEU A CA 1
ATOM 758 C C . LEU A 1 97 ? -19.620 -4.978 16.010 1.00 92.25 97 LEU A C 1
ATOM 760 O O . LEU A 1 97 ? -19.295 -4.775 17.183 1.00 92.25 97 LEU A O 1
ATOM 764 N N . PRO A 1 98 ? -20.217 -4.002 15.288 1.00 92.88 98 PRO A N 1
ATOM 765 C CA . PRO A 1 98 ? -20.470 -2.668 15.832 1.00 92.88 98 PRO A CA 1
ATOM 766 C C . PRO A 1 98 ? -21.633 -2.576 16.837 1.00 92.88 98 PRO A C 1
ATOM 768 O O . PRO A 1 98 ? -21.775 -1.537 17.473 1.00 92.88 98 PRO A O 1
ATOM 771 N N . GLU A 1 99 ? -22.488 -3.596 16.981 1.00 89.44 99 GLU A N 1
ATOM 772 C CA . GLU A 1 99 ? -23.805 -3.449 17.637 1.00 89.44 99 GLU A CA 1
ATOM 773 C C . GLU A 1 99 ? -23.744 -3.130 19.140 1.00 89.44 99 GLU A C 1
ATOM 775 O O . GLU A 1 99 ? -24.688 -2.562 19.685 1.00 89.44 99 GLU A O 1
ATOM 780 N N . ASN A 1 100 ? -22.643 -3.472 19.819 1.00 85.31 100 ASN A N 1
ATOM 781 C CA . ASN A 1 100 ? -22.521 -3.353 21.279 1.00 85.31 100 ASN A CA 1
ATOM 782 C C . ASN A 1 100 ? -21.533 -2.265 21.749 1.00 85.31 100 ASN A C 1
ATOM 784 O O . ASN A 1 100 ? -21.359 -2.063 22.958 1.00 85.31 100 ASN A O 1
ATOM 788 N N . VAL A 1 101 ? -20.881 -1.548 20.829 1.00 93.31 101 VAL A N 1
ATOM 789 C CA . VAL A 1 101 ? -19.890 -0.509 21.155 1.00 93.31 101 VAL A CA 1
ATOM 790 C C . VAL A 1 101 ? -20.463 0.906 21.065 1.00 93.31 101 VAL A C 1
ATOM 792 O O . VAL A 1 101 ? -21.338 1.197 20.258 1.00 93.31 101 VAL A O 1
ATOM 795 N N . THR A 1 102 ? -19.966 1.801 21.918 1.00 93.94 102 THR A N 1
ATOM 796 C CA . THR A 1 102 ? -20.327 3.233 21.924 1.00 93.94 102 THR A CA 1
ATOM 797 C C . THR A 1 102 ? -19.481 4.074 20.962 1.00 93.94 102 THR A C 1
ATOM 799 O O . THR A 1 102 ? -19.924 5.114 20.472 1.00 93.94 102 THR A O 1
ATOM 802 N N . SER A 1 103 ? -18.267 3.612 20.675 1.00 95.12 103 SER A N 1
ATOM 803 C CA . SER A 1 103 ? -17.316 4.192 19.728 1.00 95.12 103 SER A CA 1
ATOM 804 C C . SER A 1 103 ? -17.751 3.963 18.278 1.00 95.12 103 SER A C 1
ATOM 806 O O . SER A 1 103 ? -18.433 2.990 17.961 1.00 95.12 103 SER A O 1
ATOM 808 N N . GLN A 1 104 ? -17.342 4.845 17.364 1.00 94.69 104 GLN A N 1
ATOM 809 C CA . GLN A 1 104 ? -17.646 4.671 15.944 1.00 94.69 104 GLN A CA 1
ATOM 810 C C . GLN A 1 104 ? -16.780 3.554 15.353 1.00 94.69 104 GLN A C 1
ATOM 812 O O . GLN A 1 104 ? -15.564 3.559 15.526 1.00 94.69 104 GLN A O 1
ATOM 817 N N . VAL A 1 105 ? -17.392 2.632 14.608 1.00 94.81 105 VAL A N 1
ATOM 818 C CA . VAL A 1 105 ? -16.683 1.563 13.887 1.00 94.81 105 VAL A CA 1
ATOM 819 C C . VAL A 1 105 ? -16.914 1.707 12.388 1.00 94.81 105 VAL A C 1
ATOM 821 O O . VAL A 1 105 ? -18.048 1.910 11.948 1.00 94.81 105 VAL A O 1
ATOM 824 N N . ARG A 1 106 ? -15.854 1.572 11.584 1.00 92.81 106 ARG A N 1
ATOM 825 C CA . ARG A 1 106 ? -15.964 1.289 10.144 1.00 92.81 106 ARG A CA 1
ATOM 826 C C . ARG A 1 106 ? -15.339 -0.078 9.859 1.00 92.81 106 ARG A C 1
ATOM 828 O O . ARG A 1 106 ? -14.246 -0.363 10.338 1.00 92.81 106 ARG A O 1
ATOM 835 N N . LEU A 1 107 ? -16.045 -0.878 9.064 1.00 92.12 107 LEU A N 1
ATOM 836 C CA . LEU A 1 107 ? -15.606 -2.178 8.560 1.00 92.12 107 LEU A CA 1
ATOM 837 C C . LEU A 1 107 ? -15.406 -2.089 7.046 1.00 92.12 107 LEU A C 1
ATOM 839 O O . LEU A 1 107 ? -16.225 -1.480 6.349 1.00 92.12 107 LEU A O 1
ATOM 843 N N . PHE A 1 108 ? -14.361 -2.726 6.530 1.00 90.06 108 PHE A N 1
ATOM 844 C CA . PHE A 1 108 ? -14.165 -2.950 5.101 1.00 90.06 108 PHE A CA 1
ATOM 845 C C . PHE A 1 108 ? -13.500 -4.313 4.895 1.00 90.06 108 PHE A C 1
ATOM 847 O O . PHE A 1 108 ? -12.283 -4.438 4.970 1.00 90.06 108 PHE A O 1
ATOM 854 N N . ALA A 1 109 ? -14.312 -5.351 4.673 1.00 87.94 109 ALA A N 1
ATOM 855 C CA . ALA A 1 109 ? -13.865 -6.729 4.881 1.00 87.94 109 ALA A CA 1
ATOM 856 C C . ALA A 1 109 ? -13.186 -6.852 6.263 1.00 87.94 109 ALA A C 1
ATOM 858 O O . ALA A 1 109 ? -13.817 -6.520 7.263 1.00 87.94 109 ALA A O 1
ATOM 859 N N . ASP A 1 110 ? -11.950 -7.337 6.331 1.00 86.06 110 ASP A N 1
ATOM 860 C CA . ASP A 1 110 ? -11.183 -7.508 7.561 1.00 86.06 110 ASP A CA 1
ATOM 861 C C . ASP A 1 110 ? -10.532 -6.215 8.096 1.00 86.06 110 ASP A C 1
ATOM 863 O O . ASP A 1 110 ? -10.308 -6.127 9.304 1.00 86.06 110 ASP A O 1
ATOM 867 N N . ASP A 1 111 ? -10.321 -5.187 7.261 1.00 91.12 111 ASP A N 1
ATOM 868 C CA . ASP A 1 111 ? -9.859 -3.860 7.706 1.00 91.12 111 ASP A CA 1
ATOM 869 C C . ASP A 1 111 ? -10.908 -3.223 8.644 1.00 91.12 111 ASP A C 1
ATOM 871 O O . ASP A 1 111 ? -11.966 -2.751 8.208 1.00 91.12 111 ASP A O 1
ATOM 875 N N . THR A 1 112 ? -10.606 -3.185 9.945 1.00 93.38 112 THR A N 1
ATOM 876 C CA . THR A 1 112 ? -11.488 -2.651 10.994 1.00 93.38 112 THR A CA 1
ATOM 877 C C . THR A 1 112 ? -10.862 -1.421 11.644 1.00 93.38 112 THR A C 1
ATOM 879 O O . THR A 1 112 ? -9.702 -1.442 12.050 1.00 93.38 112 THR A O 1
ATOM 882 N N . VAL A 1 113 ? -11.630 -0.339 11.791 1.00 95.81 113 VAL A N 1
ATOM 883 C CA . VAL A 1 113 ? -11.206 0.846 12.555 1.00 95.81 113 VAL A CA 1
ATOM 884 C C . VAL A 1 113 ? -12.272 1.272 13.553 1.00 95.81 113 VAL A C 1
ATOM 886 O O . VAL A 1 113 ? -13.425 1.509 13.188 1.00 95.81 113 VAL A O 1
ATOM 889 N N . VAL A 1 114 ? -11.856 1.403 14.809 1.00 96.69 114 VAL A N 1
ATOM 890 C CA . VAL A 1 114 ? -12.648 1.917 15.931 1.00 96.69 114 VAL A CA 1
ATOM 891 C C . VAL A 1 114 ? -12.124 3.306 16.272 1.00 96.69 114 VAL A C 1
ATOM 893 O O . VAL A 1 114 ? -10.913 3.504 16.317 1.00 96.69 114 VAL A O 1
ATOM 896 N N . TYR A 1 115 ? -12.995 4.288 16.490 1.00 96.81 115 TYR A N 1
ATOM 897 C CA . TYR A 1 115 ? -12.565 5.644 16.826 1.00 96.81 115 TYR A CA 1
ATOM 898 C C . TYR A 1 115 ? -13.562 6.388 17.711 1.00 96.81 115 TYR A C 1
ATOM 900 O O . TYR A 1 115 ? -14.780 6.217 17.604 1.00 96.81 115 TYR A O 1
ATOM 908 N N . LEU A 1 116 ? -13.027 7.246 18.579 1.00 97.19 116 LEU A N 1
ATOM 909 C CA . LEU A 1 116 ? -13.809 8.073 19.491 1.00 97.19 116 LEU A CA 1
ATOM 910 C C . LEU A 1 116 ? -13.182 9.463 19.639 1.00 97.19 116 LEU A C 1
ATOM 912 O O . LEU A 1 116 ? -11.962 9.630 19.666 1.00 97.19 116 LEU A O 1
ATOM 916 N N . THR A 1 117 ? -14.036 10.481 19.723 1.00 96.56 117 THR A N 1
ATOM 917 C CA . THR A 1 117 ? -13.628 11.864 19.987 1.00 96.56 117 THR A CA 1
ATOM 918 C C . THR A 1 117 ? -13.253 11.997 21.461 1.00 96.56 117 THR A C 1
ATOM 920 O O . THR A 1 117 ? -14.135 11.959 22.313 1.00 96.56 117 THR A O 1
ATOM 923 N N . ILE A 1 118 ? -11.967 12.167 21.765 1.00 95.81 118 ILE A N 1
ATOM 924 C CA . ILE A 1 118 ? -11.476 12.248 23.145 1.00 95.81 118 ILE A CA 1
ATOM 925 C C . ILE A 1 118 ? -11.460 13.715 23.589 1.00 95.81 118 ILE A C 1
ATOM 927 O O . ILE A 1 118 ? -10.828 14.563 22.951 1.00 95.81 118 ILE A O 1
ATOM 931 N N . GLN A 1 119 ? -12.174 14.025 24.672 1.00 93.12 119 GLN A N 1
ATOM 932 C CA . GLN A 1 119 ? -12.171 15.337 25.331 1.00 93.12 119 GLN A CA 1
ATOM 933 C C . GLN A 1 119 ? -11.694 15.260 26.794 1.00 93.12 119 GLN A C 1
ATOM 935 O O . GLN A 1 119 ? -11.371 16.290 27.382 1.00 93.12 119 GLN A O 1
ATOM 940 N N . SER A 1 120 ? -11.644 14.055 27.362 1.00 94.19 120 SER A N 1
ATOM 941 C CA . SER A 1 120 ? -11.321 13.742 28.752 1.00 94.19 120 SER A CA 1
ATOM 942 C C . SER A 1 120 ? -10.759 12.318 28.879 1.00 94.19 120 SER A C 1
ATOM 944 O O . SER A 1 120 ? -10.955 11.483 27.994 1.00 94.19 120 SER A O 1
ATOM 946 N N . ASP A 1 121 ? -10.132 11.999 30.014 1.00 93.12 121 ASP A N 1
ATOM 947 C CA . ASP A 1 121 ? -9.678 10.630 30.309 1.00 93.12 121 ASP A CA 1
ATOM 948 C C . ASP A 1 121 ? -10.843 9.630 30.448 1.00 93.12 121 ASP A C 1
ATOM 950 O O . ASP A 1 121 ? -10.652 8.426 30.275 1.00 93.12 121 ASP A O 1
ATOM 954 N N . TYR A 1 122 ? -12.065 10.111 30.713 1.00 95.62 122 TYR A N 1
ATOM 955 C CA . TYR A 1 122 ? -13.270 9.280 30.704 1.00 95.62 122 TYR A CA 1
ATOM 956 C C . TYR A 1 122 ? -13.589 8.765 29.295 1.00 95.62 122 TYR A C 1
ATOM 958 O O . TYR A 1 122 ? -13.871 7.581 29.132 1.00 95.62 122 TYR A O 1
ATOM 966 N N . ASP A 1 123 ? -13.463 9.602 28.260 1.00 96.62 123 ASP A N 1
ATOM 967 C CA . ASP A 1 123 ? -13.693 9.172 26.872 1.00 96.62 123 ASP A CA 1
ATOM 968 C C . ASP A 1 123 ? -12.683 8.084 26.464 1.00 96.62 123 ASP A C 1
ATOM 970 O O . ASP A 1 123 ? -13.036 7.096 25.822 1.00 96.62 123 ASP A O 1
ATOM 974 N N . ALA A 1 124 ? -11.430 8.200 26.916 1.00 95.81 124 ALA A N 1
ATOM 975 C CA . ALA A 1 124 ? -10.423 7.159 26.719 1.00 95.81 124 ALA A CA 1
ATOM 976 C C . ALA A 1 124 ? -10.785 5.848 27.446 1.00 95.81 124 ALA A C 1
ATOM 978 O O . ALA A 1 124 ? -10.617 4.759 26.894 1.00 95.81 124 ALA A O 1
ATOM 979 N N . GLN A 1 125 ? -11.346 5.927 28.657 1.00 96.56 125 GLN A N 1
ATOM 980 C CA . GLN A 1 125 ? -11.866 4.755 29.372 1.00 96.56 125 GLN A CA 1
ATOM 981 C C . GLN A 1 125 ? -13.079 4.126 28.666 1.00 96.56 125 GLN A C 1
ATOM 983 O O . GLN A 1 125 ? -13.217 2.902 28.700 1.00 96.56 125 GLN A O 1
ATOM 988 N N . VAL A 1 126 ? -13.919 4.920 27.988 1.00 97.62 126 VAL A N 1
ATOM 989 C CA . VAL A 1 126 ? -15.016 4.427 27.135 1.00 97.62 126 VAL A CA 1
ATOM 990 C C . VAL A 1 126 ? -14.464 3.673 25.923 1.00 97.62 126 VAL A C 1
ATOM 992 O O . VAL A 1 126 ? -14.865 2.531 25.700 1.00 97.62 126 VAL A O 1
ATOM 995 N N . LEU A 1 127 ? -13.478 4.222 25.203 1.00 97.50 127 LEU A N 1
ATOM 996 C CA . LEU A 1 127 ? -12.832 3.519 24.085 1.00 97.50 127 LEU A CA 1
ATOM 997 C C . LEU A 1 127 ? -12.142 2.220 24.554 1.00 97.50 127 LEU A C 1
ATOM 999 O O . LEU A 1 127 ? -12.331 1.166 23.950 1.00 97.50 127 LEU A O 1
ATOM 1003 N N . GLN A 1 128 ? -11.447 2.235 25.698 1.00 97.62 128 GLN A N 1
ATOM 1004 C CA . GLN A 1 128 ? -10.874 1.025 26.310 1.00 97.62 128 GLN A CA 1
ATOM 1005 C C . GLN A 1 128 ? -11.934 0.045 26.856 1.00 97.62 128 GLN A C 1
ATOM 1007 O O . GLN A 1 128 ? -11.656 -1.142 27.058 1.00 97.62 128 GLN A O 1
ATOM 1012 N N . HIS A 1 129 ? -13.152 0.501 27.145 1.00 97.31 129 HIS A N 1
ATOM 1013 C CA . HIS A 1 129 ? -14.271 -0.381 27.465 1.00 97.31 129 HIS A CA 1
ATOM 1014 C C . HIS A 1 129 ? -14.831 -1.042 26.207 1.00 97.31 129 HIS A C 1
ATOM 1016 O O . HIS A 1 129 ? -15.030 -2.254 26.220 1.00 97.31 129 HIS A O 1
ATOM 1022 N N . ASP A 1 130 ? -14.993 -0.295 25.117 1.00 97.44 130 ASP A N 1
ATOM 1023 C CA . ASP A 1 130 ? -15.424 -0.837 23.830 1.00 97.44 130 ASP A CA 1
ATOM 1024 C C . ASP A 1 130 ? -14.422 -1.850 23.259 1.00 97.44 130 ASP A C 1
ATOM 1026 O O . ASP A 1 130 ? -14.847 -2.919 22.829 1.00 97.44 130 ASP A O 1
ATOM 1030 N N . LEU A 1 131 ? -13.107 -1.611 23.362 1.00 97.19 131 LEU A N 1
ATOM 1031 C CA . LEU A 1 131 ? -12.092 -2.616 22.998 1.00 97.19 131 LEU A CA 1
ATOM 1032 C C . LEU A 1 131 ? -12.286 -3.943 23.754 1.00 97.19 131 LEU A C 1
ATOM 1034 O O . LEU A 1 131 ? -12.205 -5.009 23.150 1.00 97.19 131 LEU A O 1
ATOM 1038 N N . ARG A 1 132 ? -12.639 -3.897 25.047 1.00 96.69 132 ARG A N 1
ATOM 1039 C CA . ARG A 1 132 ? -12.941 -5.103 25.844 1.00 96.69 132 ARG A CA 1
ATOM 1040 C C . ARG A 1 132 ? -14.260 -5.780 25.450 1.00 96.69 132 ARG A C 1
ATOM 1042 O O . ARG A 1 132 ? -14.398 -6.984 25.636 1.00 96.69 132 ARG A O 1
ATOM 1049 N N . LYS A 1 133 ? -15.230 -5.044 24.893 1.00 96.56 133 LYS A N 1
ATOM 1050 C CA . LYS A 1 133 ? -16.441 -5.647 24.301 1.00 96.56 133 LYS A CA 1
ATOM 1051 C C . LYS A 1 133 ? -16.130 -6.326 22.969 1.00 96.56 133 LYS A C 1
ATOM 1053 O O . LYS A 1 133 ? -16.681 -7.386 22.697 1.00 96.56 133 LYS A O 1
ATOM 1058 N N . LEU A 1 134 ? -15.241 -5.744 22.163 1.00 95.62 134 LEU A N 1
ATOM 1059 C CA . LEU A 1 134 ? -14.768 -6.354 20.919 1.00 95.62 134 LEU A CA 1
ATOM 1060 C C . LEU A 1 134 ? -13.956 -7.624 21.202 1.00 95.62 134 LEU A C 1
ATOM 1062 O O . LEU A 1 134 ? -14.177 -8.630 20.541 1.00 95.62 134 LEU A O 1
ATOM 1066 N N . GLU A 1 135 ? -13.128 -7.620 22.249 1.00 94.69 135 GLU A N 1
ATOM 1067 C CA . GLU A 1 135 ? -12.448 -8.809 22.786 1.00 94.69 135 GLU A CA 1
ATOM 1068 C C . GLU A 1 135 ? -13.427 -9.901 23.274 1.00 94.69 135 GLU A C 1
ATOM 1070 O O . GLU A 1 135 ? -13.175 -11.091 23.097 1.00 94.69 135 GLU A O 1
ATOM 1075 N N . ALA A 1 136 ? -14.589 -9.532 23.822 1.00 95.12 136 ALA A N 1
ATOM 1076 C CA . ALA A 1 136 ? -15.646 -10.499 24.130 1.00 95.12 136 ALA A CA 1
ATOM 1077 C C . ALA A 1 136 ? -16.379 -11.006 22.867 1.00 95.12 136 ALA A C 1
ATOM 1079 O O . ALA A 1 136 ? -16.731 -12.184 22.785 1.00 95.12 136 ALA A O 1
ATOM 1080 N N . TRP A 1 137 ? -16.596 -10.139 21.870 1.00 95.31 137 TRP A N 1
ATOM 1081 C CA . TRP A 1 137 ? -17.240 -10.483 20.596 1.00 95.31 137 TRP A CA 1
ATOM 1082 C C . TRP A 1 137 ? -16.382 -11.444 19.762 1.00 95.31 137 TRP A C 1
ATOM 1084 O O . TRP A 1 137 ? -16.889 -12.446 19.260 1.00 95.31 137 TRP A O 1
ATOM 1094 N N . GLU A 1 138 ? -15.078 -11.196 19.642 1.00 93.62 138 GLU A N 1
ATOM 1095 C CA . GLU A 1 138 ? -14.188 -12.063 18.863 1.00 93.62 138 GLU A CA 1
ATOM 1096 C C . GLU A 1 138 ? -14.007 -13.446 19.500 1.00 93.62 138 GLU A C 1
ATOM 1098 O O . GLU A 1 138 ? -14.016 -14.444 18.777 1.00 93.62 138 GLU A O 1
ATOM 1103 N N . ALA A 1 139 ? -13.963 -13.530 20.835 1.00 93.62 139 ALA A N 1
ATOM 1104 C CA . ALA A 1 139 ? -13.965 -14.793 21.566 1.00 93.62 139 ALA A CA 1
ATOM 1105 C C . ALA A 1 139 ? -15.287 -15.566 21.389 1.00 93.62 139 ALA A C 1
ATOM 1107 O O . ALA A 1 139 ? -15.277 -16.790 21.245 1.00 93.62 139 ALA A O 1
ATOM 1108 N N . LEU A 1 140 ? -16.430 -14.870 21.328 1.00 94.19 140 LEU A N 1
ATOM 1109 C CA . LEU A 1 140 ? -17.727 -15.482 21.021 1.00 94.19 140 LEU A CA 1
ATOM 1110 C C . LEU A 1 140 ? -17.790 -16.024 19.581 1.00 94.19 140 LEU A C 1
ATOM 1112 O O . LEU A 1 140 ? -18.403 -17.068 19.346 1.00 94.19 140 LEU A O 1
ATOM 1116 N N . TRP A 1 141 ? -17.136 -15.363 18.621 1.00 93.31 141 TRP A N 1
ATOM 1117 C CA . TRP A 1 141 ? -17.225 -15.674 17.187 1.00 93.31 141 TRP A CA 1
ATOM 1118 C C . TRP A 1 141 ? -15.958 -16.297 16.561 1.00 93.31 141 TRP A C 1
ATOM 1120 O O . TRP A 1 141 ? -15.891 -16.420 15.340 1.00 93.31 141 TRP A O 1
ATOM 1130 N N . ASP A 1 142 ? -14.988 -16.748 17.362 1.00 92.62 142 ASP A N 1
ATOM 1131 C CA . ASP A 1 142 ? -13.707 -17.373 16.948 1.00 92.62 142 ASP A CA 1
ATOM 1132 C C . ASP A 1 142 ? -12.783 -16.482 16.076 1.00 92.62 142 ASP A C 1
ATOM 1134 O O . ASP A 1 142 ? -11.824 -16.960 15.458 1.00 92.62 142 ASP A O 1
ATOM 1138 N N . MET A 1 143 ? -13.052 -15.175 16.033 1.00 91.50 143 MET A N 1
ATOM 1139 C CA . MET A 1 143 ? -12.488 -14.201 15.087 1.00 91.50 143 MET A CA 1
ATOM 1140 C C . MET A 1 143 ? -11.389 -13.343 15.716 1.00 91.50 143 MET A C 1
ATOM 1142 O O . MET A 1 143 ? -11.474 -12.120 15.714 1.00 91.50 143 MET A O 1
ATOM 1146 N N . ASN A 1 144 ? -10.363 -13.983 16.278 1.00 92.19 144 ASN A N 1
ATOM 1147 C CA . ASN A 1 144 ? -9.356 -13.276 17.073 1.00 92.19 144 ASN A CA 1
ATOM 1148 C C . ASN A 1 144 ? -8.640 -12.159 16.296 1.00 92.19 144 ASN A C 1
ATOM 1150 O O . ASN A 1 144 ? -8.209 -12.368 15.157 1.00 92.19 144 ASN A O 1
ATOM 1154 N N . PHE A 1 145 ? -8.449 -11.007 16.932 1.00 94.19 145 PHE A N 1
ATOM 1155 C CA . PHE A 1 145 ? -7.577 -9.937 16.460 1.00 94.19 145 PHE A CA 1
ATOM 1156 C C . PHE A 1 145 ? -6.097 -10.349 16.543 1.00 94.19 145 PHE A C 1
ATOM 1158 O O . PHE A 1 145 ? -5.741 -11.474 16.913 1.00 94.19 145 PHE A O 1
ATOM 1165 N N . ASN A 1 146 ? -5.203 -9.445 16.152 1.00 93.94 146 ASN A N 1
ATOM 1166 C CA . ASN A 1 146 ? -3.764 -9.600 16.299 1.00 93.94 146 ASN A CA 1
ATOM 1167 C C . ASN A 1 146 ? -3.153 -8.331 16.921 1.00 93.94 146 ASN A C 1
ATOM 1169 O O . ASN A 1 146 ? -2.754 -7.430 16.177 1.00 93.94 146 ASN A O 1
ATOM 1173 N N . PRO A 1 147 ? -3.046 -8.238 18.263 1.00 94.19 147 PRO A N 1
ATOM 1174 C CA . PRO A 1 147 ? -2.563 -7.034 18.941 1.00 94.19 147 PRO A CA 1
ATOM 1175 C C . PRO A 1 147 ? -1.203 -6.530 18.441 1.00 94.19 147 PRO A C 1
ATOM 1177 O O . PRO A 1 147 ? -1.005 -5.322 18.379 1.00 94.19 147 PRO A O 1
ATOM 1180 N N . SER A 1 148 ? -0.306 -7.419 17.985 1.00 93.31 148 SER A N 1
ATOM 1181 C CA . SER A 1 148 ? 1.018 -7.046 17.452 1.00 93.31 148 SER A CA 1
ATOM 1182 C C . SER A 1 148 ? 0.985 -6.382 16.065 1.00 93.31 148 SER A C 1
ATOM 1184 O O . SER A 1 148 ? 2.035 -6.058 15.514 1.00 93.31 148 SER A O 1
ATOM 1186 N N . LYS A 1 149 ? -0.200 -6.241 15.464 1.00 93.88 149 LYS A N 1
ATOM 1187 C CA . LYS A 1 149 ? -0.465 -5.458 14.248 1.00 93.88 149 LYS A CA 1
ATOM 1188 C C . LYS A 1 149 ? -1.485 -4.336 14.471 1.00 93.88 149 LYS A C 1
ATOM 1190 O O . LYS A 1 149 ? -1.639 -3.484 13.599 1.00 93.88 149 LYS A O 1
ATOM 1195 N N . CYS A 1 150 ? -2.225 -4.364 15.578 1.00 95.81 150 CYS A N 1
ATOM 1196 C CA . CYS A 1 150 ? -3.209 -3.340 15.899 1.00 95.81 150 CYS A CA 1
ATOM 1197 C C . CYS A 1 150 ? -2.485 -2.046 16.301 1.00 95.81 150 CYS A C 1
ATOM 1199 O O . CYS A 1 150 ? -1.616 -2.058 17.174 1.00 95.81 150 CYS A O 1
ATOM 1201 N N . GLN A 1 151 ? -2.845 -0.926 15.674 1.00 96.81 151 GLN A N 1
ATOM 1202 C CA . GLN A 1 151 ? -2.127 0.348 15.803 1.00 96.81 151 GLN A CA 1
ATOM 1203 C C . GLN A 1 151 ? -3.055 1.473 16.263 1.00 96.81 151 GLN A C 1
ATOM 1205 O O . GLN A 1 151 ? -4.187 1.597 15.796 1.00 96.81 151 GLN A O 1
ATOM 1210 N N . VAL A 1 152 ? -2.552 2.325 17.154 1.00 97.56 152 VAL A N 1
ATOM 1211 C CA . VAL A 1 152 ? -3.253 3.497 17.690 1.00 97.56 152 VAL A CA 1
ATOM 1212 C C . VAL A 1 152 ? -2.724 4.768 17.027 1.00 97.56 152 VAL A C 1
ATOM 1214 O O . VAL A 1 152 ? -1.512 4.940 16.889 1.00 97.56 152 VAL A O 1
ATOM 1217 N N . ILE A 1 153 ? -3.617 5.693 16.665 1.00 96.69 153 ILE A N 1
ATOM 1218 C CA . ILE A 1 153 ? -3.269 7.065 16.264 1.00 96.69 153 ILE A CA 1
ATOM 1219 C C . ILE A 1 153 ? -4.094 8.055 17.097 1.00 96.69 153 ILE A C 1
ATOM 1221 O O . ILE A 1 153 ? -5.320 8.076 16.998 1.00 96.69 153 ILE A O 1
ATOM 1225 N N . HIS A 1 154 ? -3.430 8.930 17.853 1.00 96.25 154 HIS A N 1
ATOM 1226 C CA . HIS A 1 154 ? -4.076 10.064 18.529 1.00 96.25 154 HIS A CA 1
ATOM 1227 C C . HIS A 1 154 ? -4.110 11.268 17.575 1.00 96.25 154 HIS A C 1
ATOM 1229 O O . HIS A 1 154 ? -3.138 12.020 17.479 1.00 96.25 154 HIS A O 1
ATOM 1235 N N . VAL A 1 155 ? -5.197 11.443 16.821 1.00 96.25 155 VAL A N 1
ATOM 1236 C CA . VAL A 1 155 ? -5.334 12.534 15.844 1.00 96.25 155 VAL A CA 1
ATOM 1237 C C . VAL A 1 155 ? -5.696 13.835 16.560 1.00 96.25 155 VAL A C 1
ATOM 1239 O O . VAL A 1 155 ? -6.774 13.971 17.139 1.00 96.25 155 VAL A O 1
ATOM 1242 N N . SER A 1 156 ? -4.777 14.803 16.548 1.00 93.75 156 SER A N 1
ATOM 1243 C CA . SER A 1 156 ? -4.898 16.062 17.288 1.00 93.75 156 SER A CA 1
ATOM 1244 C C . SER A 1 156 ? -3.934 17.126 16.762 1.00 93.75 156 SER A C 1
ATOM 1246 O O . SER A 1 156 ? -2.794 16.835 16.416 1.00 93.75 156 SER A O 1
ATOM 1248 N N . THR A 1 157 ? -4.359 18.394 16.789 1.00 90.25 157 THR A N 1
ATOM 1249 C CA . THR A 1 157 ? -3.458 19.554 16.615 1.00 90.25 157 THR A CA 1
ATOM 1250 C C . THR A 1 157 ? -3.257 20.326 17.926 1.00 90.25 157 THR A C 1
ATOM 1252 O O . THR A 1 157 ? -2.980 21.527 17.896 1.00 90.25 157 THR A O 1
ATOM 1255 N N . SER A 1 158 ? -3.499 19.696 19.080 1.00 88.25 158 SER A N 1
ATOM 1256 C CA . SER A 1 158 ? -3.250 20.311 20.388 1.00 88.25 158 SER A CA 1
ATOM 1257 C C . SER A 1 158 ? -1.754 20.312 20.710 1.00 88.25 158 SER A C 1
ATOM 1259 O O . SER A 1 158 ? -1.055 19.344 20.424 1.00 88.25 158 SER A O 1
ATOM 1261 N N . ARG A 1 159 ? -1.268 21.366 21.382 1.00 86.25 159 ARG A N 1
ATOM 1262 C CA . ARG A 1 159 ? 0.066 21.352 22.021 1.00 86.25 159 ARG A CA 1
ATOM 1263 C C . ARG A 1 159 ? 0.115 20.424 23.242 1.00 86.25 159 ARG A C 1
ATOM 1265 O O . ARG A 1 159 ? 1.190 19.975 23.622 1.00 86.25 159 ARG A O 1
ATOM 1272 N N . TYR A 1 160 ? -1.050 20.124 23.812 1.00 87.75 160 TYR A N 1
ATOM 1273 C CA . TYR A 1 160 ? -1.246 19.218 24.939 1.00 87.75 160 TYR A CA 1
ATOM 1274 C C . TYR A 1 160 ? -2.354 18.217 24.559 1.00 87.75 160 TYR A C 1
ATOM 1276 O O . TYR A 1 160 ? -3.529 18.475 24.829 1.00 87.75 160 TYR A O 1
ATOM 1284 N N . PRO A 1 161 ? -2.032 17.149 23.805 1.00 89.81 161 PRO A N 1
ATOM 1285 C CA . PRO A 1 161 ? -2.964 16.057 23.540 1.00 89.81 161 PRO A CA 1
ATOM 1286 C C . PRO A 1 161 ? -3.102 15.158 24.777 1.00 89.81 161 PRO A C 1
ATOM 1288 O O . PRO A 1 161 ? -2.156 15.016 25.556 1.00 89.81 161 PRO A O 1
ATOM 1291 N N . ILE A 1 162 ? -4.261 14.519 24.927 1.00 90.56 162 ILE A N 1
ATOM 1292 C CA . ILE A 1 162 ? -4.488 13.487 25.946 1.00 90.56 162 ILE A CA 1
ATOM 1293 C C . ILE A 1 162 ? -3.720 12.235 25.502 1.00 90.56 162 ILE A C 1
ATOM 1295 O O . ILE A 1 162 ? -3.845 11.804 24.356 1.00 90.56 162 ILE A O 1
ATOM 1299 N N . LYS A 1 163 ? -2.874 11.680 26.377 1.00 86.44 163 LYS A N 1
ATOM 1300 C CA . LYS A 1 163 ? -1.995 10.540 26.061 1.00 86.44 163 LYS A CA 1
ATOM 1301 C C . LYS A 1 163 ? -2.520 9.257 26.694 1.00 86.44 163 LYS A C 1
ATOM 1303 O O . LYS A 1 163 ? -2.013 8.798 27.713 1.00 86.44 163 LYS A O 1
ATOM 1308 N N . SER A 1 164 ? -3.553 8.706 26.078 1.00 91.94 164 SER A N 1
ATOM 1309 C CA . SER A 1 164 ? -4.173 7.446 26.479 1.00 91.94 164 SER A CA 1
ATOM 1310 C C . SER A 1 164 ? -3.340 6.248 26.018 1.00 91.94 164 SER A C 1
ATOM 1312 O O . SER A 1 164 ? -2.788 6.263 24.922 1.00 91.94 164 SER A O 1
ATOM 1314 N N . VAL A 1 165 ? -3.269 5.194 26.832 1.00 95.50 165 VAL A N 1
ATOM 1315 C CA . VAL A 1 165 ? -2.643 3.916 26.459 1.00 95.50 165 VAL A CA 1
ATOM 1316 C C . VAL A 1 165 ? -3.740 2.865 26.370 1.00 95.50 165 VAL A C 1
ATOM 1318 O O . VAL A 1 165 ? -4.485 2.683 27.332 1.00 95.50 165 VAL A O 1
ATOM 1321 N N . TYR A 1 166 ? -3.837 2.189 25.225 1.00 97.50 166 TYR A N 1
ATOM 1322 C CA . TYR A 1 166 ? -4.861 1.176 24.974 1.00 97.50 166 TYR A CA 1
ATOM 1323 C C . TYR A 1 166 ? -4.279 -0.239 24.992 1.00 97.50 166 TYR A C 1
ATOM 1325 O O . TYR A 1 166 ? -3.124 -0.458 24.624 1.00 97.50 166 TYR A O 1
ATOM 1333 N N . THR A 1 167 ? -5.096 -1.203 25.414 1.00 97.06 167 THR A N 1
ATOM 1334 C CA . THR A 1 167 ? -4.739 -2.621 25.532 1.00 97.06 167 THR A CA 1
ATOM 1335 C C . THR A 1 167 ? -5.792 -3.537 24.912 1.00 97.06 167 THR A C 1
ATOM 1337 O O . THR A 1 167 ? -6.985 -3.219 24.913 1.00 97.06 167 THR A O 1
ATOM 1340 N N . LEU A 1 168 ? -5.336 -4.684 24.408 1.00 95.88 168 LEU A N 1
ATOM 1341 C CA . LEU A 1 168 ? -6.141 -5.763 23.829 1.00 95.88 168 LEU A CA 1
ATOM 1342 C C . LEU A 1 168 ? -5.461 -7.099 24.172 1.00 95.88 168 LEU A C 1
ATOM 1344 O O . LEU A 1 168 ? -4.245 -7.209 24.007 1.00 95.88 168 LEU A O 1
ATOM 1348 N N . HIS A 1 169 ? -6.187 -8.087 24.707 1.00 93.19 169 HIS A N 1
ATOM 1349 C CA . HIS A 1 169 ? -5.590 -9.330 25.245 1.00 93.19 169 HIS A CA 1
ATOM 1350 C C . HIS A 1 169 ? -4.493 -9.092 26.301 1.00 93.19 169 HIS A C 1
ATOM 1352 O O . HIS A 1 169 ? -3.512 -9.831 26.390 1.00 93.19 169 HIS A O 1
ATOM 1358 N N . GLY A 1 170 ? -4.617 -8.005 27.070 1.00 91.94 170 GLY A N 1
ATOM 1359 C CA . GLY A 1 170 ? -3.606 -7.555 28.034 1.00 91.94 170 GLY A CA 1
ATOM 1360 C C . GLY A 1 170 ? -2.311 -7.000 27.419 1.00 91.94 170 GLY A C 1
ATOM 1361 O O . GLY A 1 170 ? -1.452 -6.529 28.160 1.00 91.94 170 GLY A O 1
ATOM 1362 N N . GLN A 1 171 ? -2.161 -7.008 26.091 1.00 95.25 171 GLN A N 1
ATOM 1363 C CA . GLN A 1 171 ? -1.022 -6.414 25.390 1.00 95.25 171 GLN A CA 1
ATOM 1364 C C . GLN A 1 171 ? -1.288 -4.931 25.116 1.00 95.25 171 GLN A C 1
ATOM 1366 O O . GLN A 1 171 ? -2.405 -4.558 24.758 1.00 95.25 171 GLN A O 1
ATOM 1371 N N . VAL A 1 172 ? -0.270 -4.083 25.274 1.00 97.12 172 VAL A N 1
ATOM 1372 C CA . VAL A 1 172 ? -0.335 -2.658 24.909 1.00 97.12 172 VAL A CA 1
ATOM 1373 C C . VAL A 1 172 ? -0.258 -2.521 23.390 1.00 97.12 172 VAL A C 1
ATOM 1375 O O . VAL A 1 172 ? 0.621 -3.109 22.764 1.00 97.12 172 VAL A O 1
ATOM 1378 N N . LEU A 1 173 ? -1.170 -1.743 22.806 1.00 97.00 173 LEU A N 1
ATOM 1379 C CA . LEU A 1 173 ? -1.211 -1.491 21.364 1.00 97.00 173 LEU A CA 1
ATOM 1380 C C . LEU A 1 173 ? -0.155 -0.459 20.937 1.00 97.00 173 LEU A C 1
ATOM 1382 O O . LEU A 1 173 ? 0.170 0.460 21.691 1.00 97.00 173 LEU A O 1
ATOM 1386 N N . GLU A 1 174 ? 0.363 -0.579 19.713 1.00 96.19 174 GLU A N 1
ATOM 1387 C CA . GLU A 1 174 ? 1.409 0.319 19.213 1.00 96.19 174 GLU A CA 1
ATOM 1388 C C . GLU A 1 174 ? 0.839 1.710 18.878 1.00 96.19 174 GLU A C 1
ATOM 1390 O O . GLU A 1 174 ? 0.140 1.890 17.879 1.00 96.19 174 GLU A O 1
ATOM 1395 N N . THR A 1 175 ? 1.174 2.726 19.677 1.00 96.56 175 THR A N 1
ATOM 1396 C CA . THR A 1 175 ? 0.908 4.130 19.326 1.00 96.56 175 THR A CA 1
ATOM 1397 C C . THR A 1 175 ? 1.872 4.606 18.240 1.00 96.56 175 THR A C 1
ATOM 1399 O O . THR A 1 175 ? 3.075 4.729 18.468 1.00 96.56 175 THR A O 1
ATOM 1402 N N . THR A 1 176 ? 1.331 4.969 17.077 1.00 95.69 176 THR A N 1
ATOM 1403 C CA . THR A 1 176 ? 2.090 5.459 15.917 1.00 95.69 176 THR A CA 1
ATOM 1404 C C . THR A 1 176 ? 1.731 6.906 15.565 1.00 95.69 176 THR A C 1
ATOM 1406 O O . THR A 1 176 ? 0.638 7.400 15.847 1.00 95.69 176 THR A O 1
ATOM 1409 N N . SER A 1 177 ? 2.660 7.620 14.921 1.00 94.81 177 SER A N 1
ATOM 1410 C CA . SER A 1 177 ? 2.403 8.961 14.370 1.00 94.81 177 SER A CA 1
ATOM 1411 C C . SER A 1 177 ? 1.709 8.922 13.006 1.00 94.81 177 SER A C 1
ATOM 1413 O O . SER A 1 177 ? 1.075 9.901 12.612 1.00 94.81 177 SER A O 1
ATOM 1415 N N . SER A 1 178 ? 1.820 7.805 12.280 1.00 95.62 178 SER A N 1
ATOM 1416 C CA . SER A 1 178 ? 1.107 7.556 11.032 1.00 95.62 178 SER A CA 1
ATOM 1417 C C . SER A 1 178 ? 1.008 6.061 10.748 1.00 95.62 178 SER A C 1
ATOM 1419 O O . SER A 1 178 ? 2.023 5.367 10.755 1.00 95.62 178 SER A O 1
ATOM 1421 N N . ALA A 1 179 ? -0.199 5.596 10.431 1.00 95.25 179 ALA A N 1
ATOM 1422 C CA . ALA A 1 179 ? -0.472 4.218 10.036 1.00 95.25 179 ALA A CA 1
ATOM 1423 C C . ALA A 1 179 ? -1.328 4.166 8.762 1.00 95.25 179 ALA A C 1
ATOM 1425 O O . ALA A 1 179 ? -1.912 5.165 8.325 1.00 95.25 179 ALA A O 1
ATOM 1426 N N . ARG A 1 180 ? -1.373 2.995 8.124 1.00 94.44 180 ARG A N 1
ATOM 1427 C CA . ARG A 1 180 ? -2.079 2.789 6.856 1.00 94.44 180 ARG A CA 1
ATOM 1428 C C . ARG A 1 180 ? -3.473 2.214 7.091 1.00 94.44 180 ARG A C 1
ATOM 1430 O O . ARG A 1 180 ? -3.604 1.175 7.718 1.00 94.44 180 ARG A O 1
ATOM 1437 N N . TYR A 1 181 ? -4.472 2.806 6.444 1.00 94.75 181 TYR A N 1
ATOM 1438 C CA . TYR A 1 181 ? -5.835 2.286 6.362 1.00 94.75 181 TYR A CA 1
ATOM 1439 C C . TYR A 1 181 ? -6.324 2.341 4.906 1.00 94.75 181 TYR A C 1
ATOM 1441 O O . TYR A 1 181 ? -6.203 3.374 4.241 1.00 94.75 181 TYR A O 1
ATOM 1449 N N . LEU A 1 182 ? -6.821 1.221 4.367 1.00 93.19 182 LEU A N 1
ATOM 1450 C CA . LEU A 1 182 ? -7.330 1.104 2.984 1.00 93.19 182 LEU A CA 1
ATOM 1451 C C . LEU A 1 182 ? -6.369 1.617 1.889 1.00 93.19 182 LEU A C 1
ATOM 1453 O O . LEU A 1 182 ? -6.785 2.123 0.846 1.00 93.19 182 LEU A O 1
ATOM 1457 N N . GLY A 1 183 ? -5.056 1.512 2.122 1.00 92.88 183 GLY A N 1
ATOM 1458 C CA . GLY A 1 183 ? -4.007 1.966 1.199 1.00 92.88 183 GLY A CA 1
ATOM 1459 C C . GLY A 1 183 ? -3.670 3.465 1.254 1.00 92.88 183 GLY A C 1
ATOM 1460 O O . GLY A 1 183 ? -2.707 3.884 0.600 1.00 92.88 183 GLY A O 1
ATOM 1461 N N . VAL A 1 184 ? -4.387 4.258 2.055 1.00 95.44 184 VAL A N 1
ATOM 1462 C CA . VAL A 1 184 ? -4.040 5.644 2.418 1.00 95.44 184 VAL A CA 1
ATOM 1463 C C . VAL A 1 184 ? -3.270 5.622 3.740 1.00 95.44 184 VAL A C 1
ATOM 1465 O O . VAL A 1 184 ? -3.548 4.776 4.584 1.00 95.44 184 VAL A O 1
ATOM 1468 N N . ASP A 1 185 ? -2.291 6.510 3.928 1.00 96.25 185 ASP A N 1
ATOM 1469 C CA . ASP A 1 185 ? -1.646 6.655 5.243 1.00 96.25 185 ASP A CA 1
ATOM 1470 C C . ASP A 1 185 ? -2.268 7.860 5.948 1.00 96.25 185 ASP A C 1
ATOM 1472 O O . ASP A 1 185 ? -2.328 8.947 5.372 1.00 96.25 185 ASP A O 1
ATOM 1476 N N . ILE A 1 186 ? -2.754 7.648 7.167 1.00 95.88 186 ILE A N 1
ATOM 1477 C CA . ILE A 1 186 ? -3.353 8.667 8.029 1.00 95.88 186 ILE A CA 1
ATOM 1478 C C . ILE A 1 186 ? -2.305 9.010 9.088 1.00 95.88 186 ILE A C 1
ATOM 1480 O O . ILE A 1 186 ? -1.702 8.109 9.670 1.00 95.88 186 ILE A O 1
ATOM 1484 N N . SER A 1 187 ? -2.047 10.294 9.315 1.00 95.50 187 SER A N 1
ATOM 1485 C CA . SER A 1 187 ? -1.146 10.783 10.363 1.00 95.50 187 SER A CA 1
ATOM 1486 C C . SER A 1 187 ? -1.916 11.457 11.496 1.00 95.50 187 SER A C 1
ATOM 1488 O O . SER A 1 187 ? -3.055 11.892 11.321 1.00 95.50 187 SER A O 1
ATOM 1490 N N . ASN A 1 188 ? -1.278 11.585 12.658 1.00 94.62 188 ASN A N 1
ATOM 1491 C CA . ASN A 1 188 ? -1.825 12.276 13.827 1.00 94.62 188 ASN A CA 1
ATOM 1492 C C . ASN A 1 188 ? -2.173 13.763 13.577 1.00 94.62 188 ASN A C 1
ATOM 1494 O O . ASN A 1 188 ? -3.058 14.306 14.235 1.00 94.62 188 ASN A O 1
ATOM 1498 N N . ASP A 1 189 ? -1.529 14.409 12.603 1.00 92.12 189 ASP A N 1
ATOM 1499 C CA . ASP A 1 189 ? -1.775 15.795 12.181 1.00 92.12 189 ASP A CA 1
ATOM 1500 C C . ASP A 1 189 ? -2.640 15.928 10.903 1.00 92.12 189 ASP A C 1
ATOM 1502 O O . ASP A 1 189 ? -2.933 17.044 10.467 1.00 92.12 189 ASP A O 1
ATOM 1506 N N . LEU A 1 190 ? -3.051 14.801 10.302 1.00 93.19 190 LEU A N 1
ATOM 1507 C CA . LEU A 1 190 ? -3.676 14.686 8.973 1.00 93.19 190 LEU A CA 1
ATOM 1508 C C . LEU A 1 190 ? -2.881 15.333 7.813 1.00 93.19 190 LEU A C 1
ATOM 1510 O O . LEU A 1 190 ? -3.466 15.716 6.795 1.00 93.19 190 LEU A O 1
ATOM 1514 N N . THR A 1 191 ? -1.553 15.454 7.914 1.00 93.00 191 THR A N 1
ATOM 1515 C CA . THR A 1 191 ? -0.712 15.872 6.785 1.00 93.00 191 THR A CA 1
ATOM 1516 C C . THR A 1 191 ? -0.378 14.711 5.846 1.00 93.00 191 THR A C 1
ATOM 1518 O O . THR A 1 191 ? 0.220 13.698 6.201 1.00 93.00 191 THR A O 1
ATOM 1521 N N . TRP A 1 192 ? -0.672 14.891 4.558 1.00 95.12 192 TRP A N 1
ATOM 1522 C CA . TRP A 1 192 ? -0.479 13.852 3.539 1.00 95.12 192 TRP A CA 1
ATOM 1523 C C . TRP A 1 192 ? 0.984 13.592 3.139 1.00 95.12 192 TRP A C 1
ATOM 1525 O O . TRP A 1 192 ? 1.232 12.947 2.122 1.00 95.12 192 TRP A O 1
ATOM 1535 N N . LYS A 1 193 ? 1.976 14.073 3.906 1.00 95.06 193 LYS A N 1
ATOM 1536 C CA . LYS A 1 193 ? 3.399 13.978 3.538 1.00 95.06 193 LYS A CA 1
ATOM 1537 C C . LYS A 1 193 ? 3.859 12.523 3.408 1.00 95.06 193 LYS A C 1
ATOM 1539 O O . LYS A 1 193 ? 4.320 12.144 2.335 1.00 95.06 193 LYS A O 1
ATOM 1544 N N . THR A 1 194 ? 3.678 11.713 4.452 1.00 96.12 194 THR A N 1
ATOM 1545 C CA . THR A 1 194 ? 4.074 10.292 4.478 1.00 96.12 194 THR A CA 1
ATOM 1546 C C . THR A 1 194 ? 3.445 9.518 3.318 1.00 96.12 194 THR A C 1
ATOM 1548 O O . THR A 1 194 ? 4.135 8.811 2.579 1.00 96.12 194 THR A O 1
ATOM 1551 N N . HIS A 1 195 ? 2.147 9.744 3.090 1.00 97.12 195 HIS A N 1
ATOM 1552 C CA . HIS A 1 195 ? 1.400 9.143 1.992 1.00 97.12 195 HIS A CA 1
ATOM 1553 C C . HIS A 1 195 ? 1.967 9.522 0.618 1.00 97.12 195 HIS A C 1
ATOM 1555 O O . HIS A 1 195 ? 2.206 8.649 -0.222 1.00 97.12 195 HIS A O 1
ATOM 1561 N N . ILE A 1 196 ? 2.229 10.813 0.399 1.00 97.75 196 ILE A N 1
ATOM 1562 C CA . ILE A 1 196 ? 2.689 11.356 -0.883 1.00 97.75 196 ILE A CA 1
ATOM 1563 C C . ILE A 1 196 ? 4.129 10.943 -1.187 1.00 97.75 196 ILE A C 1
ATOM 1565 O O . ILE A 1 196 ? 4.415 10.551 -2.323 1.00 97.75 196 ILE A O 1
ATOM 1569 N N . ASP A 1 197 ? 5.012 10.933 -0.187 1.00 97.19 197 ASP A N 1
ATOM 1570 C CA . ASP A 1 197 ? 6.361 10.374 -0.303 1.00 97.19 197 ASP A CA 1
ATOM 1571 C C . ASP A 1 197 ? 6.298 8.895 -0.722 1.00 97.19 197 ASP A C 1
ATOM 1573 O O . ASP A 1 197 ? 6.957 8.488 -1.688 1.00 97.19 197 ASP A O 1
ATOM 1577 N N . ARG A 1 198 ? 5.430 8.099 -0.079 1.00 97.50 198 ARG A N 1
ATOM 1578 C CA . ARG A 1 198 ? 5.259 6.671 -0.375 1.00 97.50 198 ARG A CA 1
ATOM 1579 C C . ARG A 1 198 ? 4.700 6.401 -1.774 1.00 97.50 198 ARG A C 1
ATOM 1581 O O . ARG A 1 198 ? 5.279 5.584 -2.498 1.00 97.50 198 ARG A O 1
ATOM 1588 N N . ILE A 1 199 ? 3.583 7.021 -2.172 1.00 97.69 199 ILE A N 1
ATOM 1589 C CA . ILE A 1 199 ? 2.999 6.782 -3.509 1.00 97.69 199 ILE A CA 1
ATOM 1590 C C . ILE A 1 199 ? 3.929 7.292 -4.611 1.00 97.69 199 ILE A C 1
ATOM 1592 O O . ILE A 1 199 ? 4.113 6.608 -5.617 1.00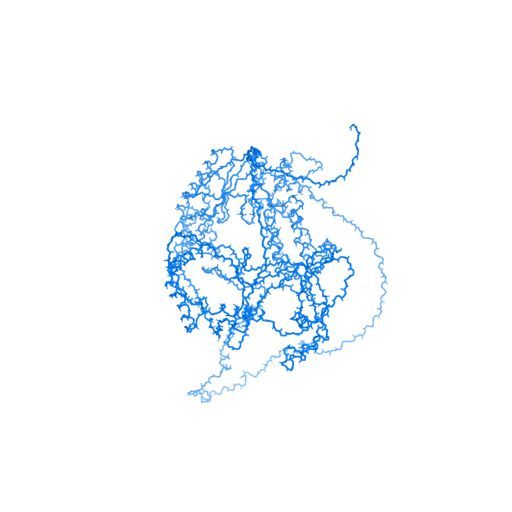 97.69 199 ILE A O 1
ATOM 1596 N N . SER A 1 200 ? 4.616 8.418 -4.387 1.00 97.94 200 SER A N 1
ATOM 1597 C CA . SER A 1 200 ? 5.616 8.933 -5.324 1.00 97.94 200 SER A CA 1
ATOM 1598 C C . SER A 1 200 ? 6.783 7.958 -5.472 1.00 97.94 200 SER A C 1
ATOM 1600 O O . SER A 1 200 ? 7.192 7.666 -6.597 1.00 97.94 200 SER A O 1
ATOM 1602 N N . ALA A 1 201 ? 7.305 7.398 -4.378 1.00 97.94 201 ALA A N 1
ATOM 1603 C CA . ALA A 1 201 ? 8.362 6.391 -4.436 1.00 97.94 201 ALA A CA 1
ATOM 1604 C C . ALA A 1 201 ? 7.905 5.117 -5.176 1.00 97.94 201 ALA A C 1
ATOM 1606 O O . ALA A 1 201 ? 8.639 4.613 -6.028 1.00 97.94 201 ALA A O 1
ATOM 1607 N N . SER A 1 202 ? 6.687 4.626 -4.916 1.00 97.62 202 SER A N 1
ATOM 1608 C CA . SER A 1 202 ? 6.103 3.459 -5.597 1.00 97.62 202 SER A CA 1
ATOM 1609 C C . SER A 1 202 ? 5.928 3.690 -7.105 1.00 97.62 202 SER A C 1
ATOM 1611 O O . SER A 1 202 ? 6.376 2.886 -7.931 1.00 97.62 202 SER A O 1
ATOM 1613 N N . ALA A 1 203 ? 5.374 4.842 -7.485 1.00 98.12 203 ALA A N 1
ATOM 1614 C CA . ALA A 1 203 ? 5.149 5.204 -8.877 1.00 98.12 203 ALA A CA 1
ATOM 1615 C C . ALA A 1 203 ? 6.471 5.434 -9.634 1.00 98.12 203 ALA A C 1
ATOM 1617 O O . ALA A 1 203 ? 6.612 4.966 -10.763 1.00 98.12 203 ALA A O 1
ATOM 1618 N N . ASN A 1 204 ? 7.486 6.060 -9.016 1.00 98.19 204 ASN A N 1
ATOM 1619 C CA . ASN A 1 204 ? 8.822 6.183 -9.621 1.00 98.19 204 ASN A CA 1
ATOM 1620 C C . ASN A 1 204 ? 9.533 4.818 -9.747 1.00 98.19 204 ASN A C 1
ATOM 1622 O O . ASN A 1 204 ? 10.171 4.579 -10.772 1.00 98.19 204 ASN A O 1
ATOM 1626 N N . LYS A 1 205 ? 9.399 3.898 -8.774 1.00 98.12 205 LYS A N 1
ATOM 1627 C CA . LYS A 1 205 ? 9.916 2.515 -8.886 1.00 98.12 205 LYS A CA 1
ATOM 1628 C C . LYS A 1 205 ? 9.263 1.771 -10.056 1.00 98.12 205 LYS A C 1
ATOM 1630 O O . LYS A 1 205 ? 9.965 1.185 -10.879 1.00 98.12 205 LYS A O 1
ATOM 1635 N N . THR A 1 206 ? 7.939 1.868 -10.177 1.00 98.00 206 THR A N 1
ATOM 1636 C CA . THR A 1 206 ? 7.161 1.252 -11.266 1.00 98.00 206 THR A CA 1
ATOM 1637 C C . THR A 1 206 ? 7.538 1.842 -12.627 1.00 98.00 206 THR A C 1
ATOM 1639 O O . THR A 1 206 ? 7.825 1.108 -13.569 1.00 98.00 206 THR A O 1
ATOM 1642 N N . LEU A 1 207 ? 7.645 3.169 -12.726 1.00 97.69 207 LEU A N 1
ATOM 1643 C CA . LEU A 1 207 ? 8.128 3.851 -13.925 1.00 97.69 207 LEU A CA 1
ATOM 1644 C C . LEU A 1 207 ? 9.567 3.430 -14.279 1.00 97.69 207 LEU A C 1
ATOM 1646 O O . LEU A 1 207 ? 9.866 3.206 -15.447 1.00 97.69 207 LEU A O 1
ATOM 1650 N N . GLY A 1 208 ? 10.451 3.269 -13.290 1.00 97.38 208 GLY A N 1
ATOM 1651 C CA . GLY A 1 208 ? 11.813 2.761 -13.482 1.00 97.38 208 GLY A CA 1
ATOM 1652 C C . GLY A 1 208 ? 11.855 1.326 -14.019 1.00 97.38 208 GLY A C 1
ATOM 1653 O O . GLY A 1 208 ? 12.663 1.024 -14.895 1.00 97.38 208 GLY A O 1
ATOM 1654 N N . PHE A 1 209 ? 10.950 0.457 -13.560 1.00 97.31 209 PHE A N 1
ATOM 1655 C CA . PHE A 1 209 ? 10.762 -0.883 -14.120 1.00 97.31 209 PHE A CA 1
ATOM 1656 C C . PHE A 1 209 ? 10.303 -0.825 -15.587 1.00 97.31 209 PHE A C 1
ATOM 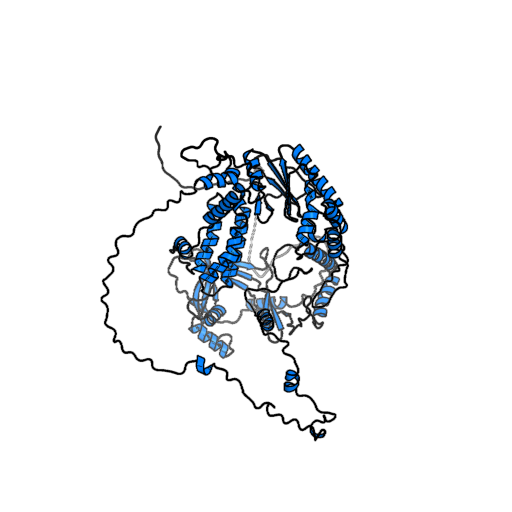1658 O O . PHE A 1 209 ? 10.911 -1.474 -16.440 1.00 97.31 209 PHE A O 1
ATOM 1665 N N . LEU A 1 210 ? 9.306 0.005 -15.920 1.00 96.44 210 LEU A N 1
ATOM 1666 C CA . LEU A 1 210 ? 8.852 0.176 -17.308 1.00 96.44 210 LEU A CA 1
ATOM 1667 C C . LEU A 1 210 ? 9.962 0.714 -18.223 1.00 96.44 210 LEU A C 1
ATOM 1669 O O . LEU A 1 210 ? 10.136 0.201 -19.327 1.00 96.44 210 LEU A O 1
ATOM 1673 N N . LYS A 1 211 ? 10.766 1.675 -17.747 1.00 95.31 211 LYS A N 1
ATOM 1674 C CA . LYS A 1 211 ? 11.907 2.244 -18.489 1.00 95.31 211 LYS A CA 1
ATOM 1675 C C . LYS A 1 211 ? 12.988 1.217 -18.849 1.00 95.31 211 LYS A C 1
ATOM 1677 O O . LYS A 1 211 ? 13.647 1.386 -19.869 1.00 95.31 211 LYS A O 1
ATOM 1682 N N . ARG A 1 212 ? 13.182 0.173 -18.033 1.00 95.25 212 ARG A N 1
ATOM 1683 C CA . ARG A 1 212 ? 14.185 -0.888 -18.264 1.00 95.25 212 ARG A CA 1
ATOM 1684 C C . ARG A 1 212 ? 13.711 -1.953 -19.258 1.00 95.25 212 ARG A C 1
ATOM 1686 O O . ARG A 1 212 ? 14.518 -2.454 -20.043 1.00 95.25 212 ARG A O 1
ATOM 1693 N N . ASN A 1 213 ? 12.419 -2.285 -19.210 1.00 94.44 213 ASN A N 1
ATOM 1694 C CA . ASN A 1 213 ? 11.822 -3.376 -19.984 1.00 94.44 213 ASN A CA 1
ATOM 1695 C C . ASN A 1 213 ? 11.267 -2.911 -21.342 1.00 94.44 213 ASN A C 1
ATOM 1697 O O . ASN A 1 213 ? 11.534 -3.537 -22.364 1.00 94.44 213 ASN A O 1
ATOM 1701 N N . ILE A 1 214 ? 10.548 -1.783 -21.395 1.00 93.88 214 ILE A N 1
ATOM 1702 C CA . ILE A 1 214 ? 9.982 -1.250 -22.645 1.00 93.88 214 ILE A CA 1
ATOM 1703 C C . ILE A 1 214 ? 11.047 -0.399 -23.351 1.00 93.88 214 ILE A C 1
ATOM 1705 O O . ILE A 1 214 ? 11.056 0.832 -23.276 1.00 93.88 214 ILE A O 1
ATOM 1709 N N . ARG A 1 215 ? 11.969 -1.086 -24.036 1.00 87.56 215 ARG A N 1
ATOM 1710 C CA . ARG A 1 215 ? 13.033 -0.473 -24.854 1.00 87.56 215 ARG A CA 1
ATOM 1711 C C . ARG A 1 215 ? 12.537 0.023 -26.221 1.00 87.56 215 ARG A C 1
ATOM 1713 O O . ARG A 1 215 ? 13.167 0.889 -26.822 1.00 87.56 215 ARG A O 1
ATOM 1720 N N . VAL A 1 216 ? 11.406 -0.502 -26.703 1.00 90.25 216 VAL A N 1
ATOM 1721 C CA . VAL A 1 216 ? 10.802 -0.159 -28.004 1.00 90.25 216 VAL A CA 1
ATOM 1722 C C . VAL A 1 216 ? 10.357 1.307 -28.032 1.00 90.25 216 VAL A C 1
ATOM 1724 O O . VAL A 1 216 ? 9.707 1.795 -27.104 1.00 90.25 216 VAL A O 1
ATOM 1727 N N . ASN A 1 217 ? 10.653 2.025 -29.119 1.00 85.38 217 ASN A N 1
ATOM 1728 C CA . ASN A 1 217 ? 10.346 3.453 -29.235 1.00 85.38 217 ASN A CA 1
ATOM 1729 C C . ASN A 1 217 ? 8.905 3.755 -29.701 1.00 85.38 217 ASN A C 1
ATOM 1731 O O . ASN A 1 217 ? 8.693 4.615 -30.548 1.00 85.38 217 ASN A O 1
ATOM 1735 N N . HIS A 1 218 ? 7.909 3.065 -29.144 1.00 92.75 218 HIS A N 1
ATOM 1736 C CA . HIS A 1 218 ? 6.502 3.256 -29.504 1.00 92.75 218 HIS A CA 1
ATOM 1737 C C . HIS A 1 218 ? 5.796 4.157 -28.478 1.00 92.75 218 HIS A C 1
ATOM 1739 O O . HIS A 1 218 ? 5.525 3.745 -27.349 1.00 92.75 218 HIS A O 1
ATOM 1745 N N . GLN A 1 219 ? 5.479 5.394 -28.872 1.00 93.88 219 GLN A N 1
ATOM 1746 C CA . GLN A 1 219 ? 4.915 6.428 -27.991 1.00 93.88 219 GLN A CA 1
ATOM 1747 C C . GLN A 1 219 ? 3.606 5.978 -27.318 1.00 93.88 219 GLN A C 1
ATOM 1749 O O . GLN A 1 219 ? 3.495 6.001 -26.093 1.00 93.88 219 GLN A O 1
ATOM 1754 N N . GLN A 1 220 ? 2.651 5.474 -28.106 1.00 95.00 220 GLN A N 1
ATOM 1755 C CA . GLN A 1 220 ? 1.368 4.966 -27.606 1.00 95.00 220 GLN A CA 1
ATOM 1756 C C . GLN A 1 220 ? 1.531 3.816 -26.592 1.00 95.00 220 GLN A C 1
ATOM 1758 O O . GLN A 1 220 ? 0.954 3.890 -25.514 1.00 95.00 220 GLN A O 1
ATOM 1763 N N . LEU A 1 221 ? 2.381 2.814 -26.864 1.00 95.56 221 LEU A N 1
ATOM 1764 C CA . LEU A 1 221 ? 2.657 1.703 -25.937 1.00 95.56 221 LEU A CA 1
ATOM 1765 C C . LEU A 1 221 ? 3.187 2.191 -24.579 1.00 95.56 221 LEU A C 1
ATOM 1767 O O . LEU A 1 221 ? 2.673 1.794 -23.533 1.00 95.56 221 LEU A O 1
ATOM 1771 N N . LYS A 1 222 ? 4.191 3.081 -24.582 1.00 96.81 222 LYS A N 1
ATOM 1772 C CA . LYS A 1 222 ? 4.729 3.678 -23.346 1.00 96.81 222 LYS A CA 1
ATOM 1773 C C . LYS A 1 222 ? 3.663 4.502 -22.608 1.00 96.81 222 LYS A C 1
ATOM 1775 O O . LYS A 1 222 ? 3.612 4.474 -21.379 1.00 96.81 222 LYS A O 1
ATOM 1780 N N . SER A 1 223 ? 2.810 5.213 -23.354 1.00 96.88 223 SER A N 1
ATOM 1781 C CA . SER A 1 223 ? 1.701 6.007 -22.815 1.00 96.88 223 SER A CA 1
ATOM 1782 C C . SER A 1 223 ? 0.675 5.121 -22.104 1.00 96.88 223 SER A C 1
ATOM 1784 O O . SER A 1 223 ? 0.401 5.332 -20.922 1.00 96.88 223 SER A O 1
ATOM 1786 N N . THR A 1 224 ? 0.205 4.056 -22.760 1.00 96.75 224 THR A N 1
ATOM 1787 C CA . THR A 1 224 ? -0.687 3.045 -22.173 1.00 96.75 224 THR A CA 1
ATOM 1788 C C . THR A 1 224 ? -0.066 2.399 -20.934 1.00 96.75 224 THR A C 1
ATOM 1790 O O . THR A 1 224 ? -0.725 2.313 -19.900 1.00 96.75 224 THR A O 1
ATOM 1793 N N . ALA A 1 225 ? 1.217 2.021 -20.977 1.00 96.88 225 ALA A N 1
ATOM 1794 C CA . ALA A 1 225 ? 1.911 1.434 -19.829 1.00 96.88 225 ALA A CA 1
ATOM 1795 C C . ALA A 1 225 ? 1.990 2.395 -18.623 1.00 96.88 225 ALA A C 1
ATOM 1797 O O . ALA A 1 225 ? 1.760 1.979 -17.486 1.00 96.88 225 ALA A O 1
ATOM 1798 N N . TYR A 1 226 ? 2.245 3.690 -18.851 1.00 97.44 226 TYR A N 1
ATOM 1799 C CA . TYR A 1 226 ? 2.152 4.709 -17.798 1.00 97.44 226 TYR A CA 1
ATOM 1800 C C . TYR A 1 226 ? 0.719 4.831 -17.252 1.00 97.44 226 TYR A C 1
ATOM 1802 O O . TYR A 1 226 ? 0.524 4.784 -16.034 1.00 97.44 226 TYR A O 1
ATOM 1810 N N . MET A 1 227 ? -0.280 4.952 -18.134 1.00 96.69 227 MET A N 1
ATOM 1811 C CA . MET A 1 227 ? -1.686 5.132 -17.755 1.00 96.69 227 MET A CA 1
ATOM 1812 C C . MET A 1 227 ? -2.275 3.939 -16.991 1.00 96.69 227 MET A C 1
ATOM 1814 O O . MET A 1 227 ? -3.146 4.156 -16.151 1.00 96.69 227 MET A O 1
ATOM 1818 N N . ALA A 1 228 ? -1.815 2.717 -17.276 1.00 97.06 228 ALA A N 1
ATOM 1819 C CA . ALA A 1 228 ? -2.319 1.484 -16.676 1.00 97.06 228 ALA A CA 1
ATOM 1820 C C . ALA A 1 228 ? -1.602 1.087 -15.373 1.00 97.06 228 ALA A C 1
ATOM 1822 O O . ALA A 1 228 ? -2.233 0.511 -14.494 1.00 97.06 228 ALA A O 1
ATOM 1823 N N . LEU A 1 229 ? -0.300 1.376 -15.232 1.00 97.25 229 LEU A N 1
ATOM 1824 C CA . LEU A 1 229 ? 0.513 0.827 -14.133 1.00 97.25 229 LEU A CA 1
ATOM 1825 C C . LEU A 1 229 ? 1.090 1.883 -13.185 1.00 97.25 229 LEU A C 1
ATOM 1827 O O . LEU A 1 229 ? 1.267 1.600 -12.002 1.00 97.25 229 LEU A O 1
ATOM 1831 N N . VAL A 1 230 ? 1.385 3.093 -13.670 1.00 97.94 230 VAL A N 1
ATOM 1832 C CA . VAL A 1 230 ? 2.010 4.159 -12.863 1.00 97.94 230 VAL A CA 1
ATOM 1833 C C . VAL A 1 230 ? 0.965 5.157 -12.377 1.00 97.94 230 VAL A C 1
ATOM 1835 O O . VAL A 1 230 ? 0.910 5.458 -11.187 1.00 97.94 230 VAL A O 1
ATOM 1838 N N . ARG A 1 231 ? 0.116 5.656 -13.284 1.00 97.25 231 ARG A N 1
ATOM 1839 C CA . ARG A 1 231 ? -0.889 6.681 -12.976 1.00 97.25 231 ARG A CA 1
ATOM 1840 C C . ARG A 1 231 ? -1.895 6.261 -11.889 1.00 97.25 231 ARG A C 1
ATOM 1842 O O . ARG A 1 231 ? -2.129 7.083 -11.007 1.00 97.25 231 ARG A O 1
ATOM 1849 N N . PRO A 1 232 ? -2.432 5.021 -11.845 1.00 97.12 232 PRO A N 1
ATOM 1850 C CA . PRO A 1 232 ? -3.405 4.644 -10.815 1.00 97.12 232 PRO A CA 1
ATOM 1851 C C . PRO A 1 232 ? -2.846 4.720 -9.388 1.00 97.12 232 PRO A C 1
ATOM 1853 O O . PRO A 1 232 ? -3.575 5.077 -8.467 1.00 97.12 232 PRO A O 1
ATOM 1856 N N . GLN A 1 233 ? -1.540 4.490 -9.203 1.00 96.56 233 GLN A N 1
ATOM 1857 C CA . GLN A 1 233 ? -0.872 4.618 -7.898 1.00 96.56 233 GLN A CA 1
ATOM 1858 C C . GLN A 1 233 ? -0.846 6.065 -7.370 1.00 96.56 233 GLN A C 1
ATOM 1860 O O . GLN A 1 233 ? -0.623 6.269 -6.182 1.00 96.56 233 GLN A O 1
ATOM 1865 N N . LEU A 1 234 ? -1.056 7.056 -8.245 1.00 96.50 234 LEU A N 1
ATOM 1866 C CA . LEU A 1 234 ? -1.080 8.491 -7.937 1.00 96.50 234 LEU A CA 1
ATOM 1867 C C . LEU A 1 234 ? -2.506 9.075 -7.920 1.00 96.50 234 LEU A C 1
ATOM 1869 O O . LEU A 1 234 ? -2.676 10.261 -7.651 1.00 96.50 234 LEU A O 1
ATOM 1873 N N . GLU A 1 235 ? -3.522 8.266 -8.233 1.00 95.38 235 GLU A N 1
ATOM 1874 C CA . GLU A 1 235 ? -4.930 8.687 -8.327 1.00 95.38 235 GLU A CA 1
ATOM 1875 C C . GLU A 1 235 ? -5.850 7.906 -7.372 1.00 95.38 235 GLU A C 1
ATOM 1877 O O . GLU A 1 235 ? -6.921 8.403 -7.013 1.00 95.38 235 GLU A O 1
ATOM 1882 N N . TYR A 1 236 ? -5.436 6.717 -6.920 1.00 96.38 236 TYR A N 1
ATOM 1883 C CA . TYR A 1 236 ? -6.172 5.894 -5.958 1.00 96.38 236 TYR A CA 1
ATOM 1884 C C . TYR A 1 236 ? -6.529 6.677 -4.684 1.00 96.38 236 TYR A C 1
ATOM 1886 O O . TYR A 1 236 ? -5.665 7.284 -4.056 1.00 96.38 236 TYR A O 1
ATOM 1894 N N . ALA A 1 237 ? -7.813 6.654 -4.308 1.00 94.31 237 ALA A N 1
ATOM 1895 C CA . ALA A 1 237 ? -8.384 7.370 -3.160 1.00 94.31 237 ALA A CA 1
ATOM 1896 C C . ALA A 1 237 ? -8.106 8.893 -3.106 1.00 94.31 237 ALA A C 1
ATOM 1898 O O . ALA A 1 237 ? -8.305 9.512 -2.065 1.00 94.31 237 ALA A O 1
ATOM 1899 N N . SER A 1 238 ? -7.688 9.525 -4.211 1.00 94.88 238 SER A N 1
ATOM 1900 C CA . SER A 1 238 ? -7.245 10.933 -4.233 1.00 94.88 238 SER A CA 1
ATOM 1901 C C . SER A 1 238 ? -8.290 11.967 -3.806 1.00 94.88 238 SER A C 1
ATOM 1903 O O . SER A 1 238 ? -7.927 13.041 -3.337 1.00 94.88 238 SER A O 1
ATOM 1905 N N . CYS A 1 239 ? -9.580 11.635 -3.867 1.00 91.81 239 CYS A N 1
ATOM 1906 C CA . CYS A 1 239 ? -10.653 12.443 -3.283 1.00 91.81 239 CYS A CA 1
ATOM 1907 C C . CYS A 1 239 ? -10.583 12.564 -1.745 1.00 91.81 239 CYS A C 1
ATOM 1909 O O . CYS A 1 239 ? -11.247 13.434 -1.188 1.00 91.81 239 CYS A O 1
ATOM 1911 N N . VAL A 1 240 ? -9.800 11.720 -1.062 1.00 92.00 240 VAL A N 1
ATOM 1912 C CA . VAL A 1 240 ? -9.600 11.733 0.397 1.00 92.00 240 VAL A CA 1
ATOM 1913 C C . VAL A 1 240 ? -8.374 12.557 0.801 1.00 92.00 240 VAL A C 1
ATOM 1915 O O . VAL A 1 240 ? -8.434 13.261 1.805 1.00 92.00 240 VAL A O 1
ATOM 1918 N N . TRP A 1 241 ? -7.280 12.470 0.034 1.00 92.94 241 TRP A N 1
ATOM 1919 C CA . TRP A 1 241 ? -5.951 12.955 0.439 1.00 92.94 241 TRP A CA 1
ATOM 1920 C C . TRP A 1 241 ? -5.375 14.111 -0.402 1.00 92.94 241 TRP A C 1
ATOM 1922 O O . TRP A 1 241 ? -4.207 14.448 -0.234 1.00 92.94 241 TRP A O 1
ATOM 1932 N N . ASP A 1 242 ? -6.149 14.722 -1.311 1.00 92.88 242 ASP A N 1
ATOM 1933 C CA . ASP A 1 242 ? -5.657 15.765 -2.234 1.00 92.88 242 ASP A CA 1
ATOM 1934 C C . ASP A 1 242 ? -4.869 16.888 -1.509 1.00 92.88 242 ASP A C 1
ATOM 1936 O O . ASP A 1 242 ? -5.441 17.621 -0.696 1.00 92.88 242 ASP A O 1
ATOM 1940 N N . PRO A 1 243 ? -3.552 17.035 -1.758 1.00 93.81 243 PRO A N 1
ATOM 1941 C CA . PRO A 1 243 ? -2.715 17.978 -1.025 1.00 93.81 243 PRO A CA 1
ATOM 1942 C C . PRO A 1 243 ? -2.960 19.426 -1.448 1.00 93.81 243 PRO A C 1
ATOM 1944 O O . PRO A 1 243 ? -2.999 19.741 -2.633 1.00 93.81 243 PRO A O 1
ATOM 1947 N N . HIS A 1 244 ? -2.986 20.333 -0.470 1.00 91.50 244 HIS A N 1
ATOM 1948 C CA . HIS A 1 244 ? -3.065 21.778 -0.710 1.00 91.50 244 HIS A CA 1
ATOM 1949 C C . HIS A 1 244 ? -1.692 22.481 -0.720 1.00 91.50 244 HIS A C 1
ATOM 1951 O O . HIS A 1 244 ? -1.595 23.652 -1.092 1.00 91.50 244 HIS A O 1
ATOM 1957 N N . HIS A 1 245 ? -0.612 21.800 -0.315 1.00 93.38 245 HIS A N 1
ATOM 1958 C CA . HIS A 1 245 ? 0.734 22.375 -0.324 1.00 93.38 245 HIS A CA 1
ATOM 1959 C C . HIS A 1 245 ? 1.404 22.215 -1.699 1.00 93.38 245 HIS A C 1
ATOM 1961 O O . HIS A 1 245 ? 1.535 21.109 -2.228 1.00 93.38 245 HIS A O 1
ATOM 1967 N N . LYS A 1 246 ? 1.906 23.324 -2.264 1.00 94.00 246 LYS A N 1
ATOM 1968 C CA . LYS A 1 246 ? 2.515 23.361 -3.609 1.00 94.00 246 LYS A CA 1
ATOM 1969 C C . LYS A 1 246 ? 3.685 22.383 -3.793 1.00 94.00 246 LYS A C 1
ATOM 1971 O O . LYS A 1 246 ? 3.857 21.860 -4.888 1.00 94.00 246 LYS A O 1
ATOM 1976 N N . ASN A 1 247 ? 4.469 22.108 -2.748 1.00 96.38 247 ASN A N 1
ATOM 1977 C CA . ASN A 1 247 ? 5.578 21.146 -2.797 1.00 96.38 247 ASN A CA 1
ATOM 1978 C C . ASN A 1 247 ? 5.088 19.696 -2.993 1.00 96.38 247 ASN A C 1
ATOM 1980 O O . ASN A 1 247 ? 5.621 18.988 -3.844 1.00 96.38 247 ASN A O 1
ATOM 1984 N N . GLN A 1 248 ? 4.042 19.287 -2.272 1.00 95.88 248 GLN A N 1
ATOM 1985 C CA . GLN A 1 248 ? 3.396 17.977 -2.385 1.00 95.88 248 GLN A CA 1
ATOM 1986 C C . GLN A 1 248 ? 2.722 17.793 -3.754 1.00 95.88 248 GLN A C 1
ATOM 1988 O O . GLN A 1 248 ? 2.907 16.761 -4.399 1.00 95.88 248 GLN A O 1
ATOM 1993 N N . ILE A 1 249 ? 2.009 18.816 -4.243 1.00 96.12 249 ILE A N 1
ATOM 1994 C CA . ILE A 1 249 ? 1.433 18.824 -5.599 1.00 96.12 249 ILE A CA 1
ATOM 1995 C C . ILE A 1 249 ? 2.554 18.658 -6.639 1.00 96.12 249 ILE A C 1
ATOM 1997 O O . ILE A 1 249 ? 2.520 17.736 -7.454 1.00 96.12 249 ILE A O 1
ATOM 2001 N N . HIS A 1 250 ? 3.599 19.489 -6.565 1.00 96.56 250 HIS A N 1
ATOM 2002 C CA . HIS A 1 250 ? 4.747 19.443 -7.473 1.00 96.56 250 HIS A CA 1
ATOM 2003 C C . HIS A 1 250 ? 5.462 18.081 -7.464 1.00 96.56 250 HIS A C 1
ATOM 2005 O O . HIS A 1 250 ? 5.856 17.586 -8.518 1.00 96.56 250 HIS A O 1
ATOM 2011 N N . GLN A 1 251 ? 5.601 17.443 -6.300 1.00 97.50 251 GLN A N 1
ATOM 2012 C CA . GLN A 1 251 ? 6.205 16.117 -6.148 1.00 97.50 251 GLN A CA 1
ATOM 2013 C C . GLN A 1 251 ? 5.439 15.023 -6.912 1.00 97.50 251 GLN A C 1
ATOM 2015 O O . GLN A 1 251 ? 6.068 14.187 -7.567 1.00 97.50 251 GLN A O 1
ATOM 2020 N N . ILE A 1 252 ? 4.103 15.068 -6.889 1.00 97.31 252 ILE A N 1
ATOM 2021 C CA . ILE A 1 252 ? 3.229 14.171 -7.662 1.00 97.31 252 ILE A CA 1
ATOM 2022 C C . ILE A 1 252 ? 3.358 14.470 -9.166 1.00 97.31 252 ILE A C 1
ATOM 2024 O O . ILE A 1 252 ? 3.613 13.564 -9.965 1.00 97.31 252 ILE A O 1
ATOM 2028 N N . GLU A 1 253 ? 3.279 15.747 -9.554 1.00 97.19 253 GLU A N 1
ATOM 2029 C CA . GLU A 1 253 ? 3.448 16.200 -10.943 1.00 97.19 253 GLU A CA 1
ATOM 2030 C C . GLU A 1 253 ? 4.815 15.796 -11.529 1.00 97.19 253 GLU A C 1
ATOM 2032 O O . GLU A 1 253 ? 4.905 15.419 -12.700 1.00 97.19 253 GLU A O 1
ATOM 2037 N N . MET A 1 254 ? 5.893 15.780 -10.730 1.00 97.12 254 MET A N 1
ATOM 2038 C CA . MET A 1 254 ? 7.211 15.314 -11.187 1.00 97.12 254 MET A CA 1
ATOM 2039 C C . MET A 1 254 ? 7.193 13.868 -11.689 1.00 97.12 254 MET A C 1
ATOM 2041 O O . MET A 1 254 ? 7.982 13.531 -12.574 1.00 97.12 254 MET A O 1
ATOM 2045 N N . VAL A 1 255 ? 6.308 13.006 -11.180 1.00 97.88 255 VAL A N 1
ATOM 2046 C CA . VAL A 1 255 ? 6.209 11.622 -11.665 1.00 97.88 255 VAL A CA 1
ATOM 2047 C C . VAL A 1 255 ? 5.581 11.577 -13.061 1.00 97.88 255 VAL A C 1
ATOM 2049 O O . VAL A 1 255 ? 6.107 10.892 -13.940 1.00 97.88 255 VAL A O 1
ATOM 2052 N N . GLN A 1 256 ? 4.528 12.367 -13.306 1.00 97.62 256 GLN A N 1
ATOM 2053 C CA . GLN A 1 256 ? 3.935 12.521 -14.640 1.00 97.62 256 GLN A CA 1
ATOM 2054 C C . GLN A 1 256 ? 4.937 13.152 -15.619 1.00 97.62 256 GLN A C 1
ATOM 2056 O O . GLN A 1 256 ? 5.145 12.619 -16.708 1.00 97.62 256 GLN A O 1
ATOM 2061 N N . ARG A 1 257 ? 5.653 14.211 -15.217 1.00 96.69 257 ARG A N 1
ATOM 2062 C CA . ARG A 1 257 ? 6.684 14.864 -16.049 1.00 96.69 257 ARG A CA 1
ATOM 2063 C C . ARG A 1 257 ? 7.849 13.927 -16.405 1.00 96.69 257 ARG A C 1
ATOM 2065 O O . ARG A 1 257 ? 8.292 13.906 -17.553 1.00 96.69 257 ARG A O 1
ATOM 2072 N N . ARG A 1 258 ? 8.314 13.088 -15.466 1.00 96.50 258 ARG A N 1
ATOM 2073 C CA . ARG A 1 258 ? 9.339 12.045 -15.716 1.00 96.50 258 ARG A CA 1
ATOM 2074 C C . ARG A 1 258 ? 8.848 10.900 -16.603 1.00 96.50 258 ARG A C 1
ATOM 2076 O O . ARG A 1 258 ? 9.686 10.216 -17.206 1.00 96.50 258 ARG A O 1
ATOM 2083 N N . ALA A 1 259 ? 7.538 10.663 -16.655 1.00 97.12 259 ALA A N 1
ATOM 2084 C CA . ALA A 1 259 ? 6.924 9.723 -17.581 1.00 97.12 259 ALA A CA 1
ATOM 2085 C C . ALA A 1 259 ? 6.788 10.340 -18.979 1.00 97.12 259 ALA A C 1
ATOM 2087 O O . ALA A 1 259 ? 7.269 9.730 -19.929 1.00 97.12 259 ALA A O 1
ATOM 2088 N N . ALA A 1 260 ? 6.265 11.566 -19.102 1.00 96.88 260 ALA A N 1
ATOM 2089 C CA . ALA A 1 260 ? 6.097 12.275 -20.374 1.00 96.88 260 ALA A CA 1
ATOM 2090 C C . ALA A 1 260 ? 7.411 12.334 -21.173 1.00 96.88 260 ALA A C 1
ATOM 2092 O O . ALA A 1 260 ? 7.463 11.821 -22.288 1.00 96.88 260 ALA A O 1
ATOM 2093 N N . ARG A 1 261 ? 8.506 12.793 -20.544 1.00 95.69 261 ARG A N 1
ATOM 2094 C CA . ARG A 1 261 ? 9.868 12.807 -21.127 1.00 95.69 261 ARG A CA 1
ATOM 2095 C C . ARG A 1 261 ? 10.380 11.437 -21.603 1.00 95.69 261 ARG A C 1
ATOM 2097 O O . ARG A 1 261 ? 11.224 11.353 -22.486 1.00 95.69 261 ARG A O 1
ATOM 2104 N N . TRP A 1 262 ? 9.893 10.333 -21.035 1.00 95.69 262 TRP A N 1
ATOM 2105 C CA . TRP A 1 262 ? 10.241 8.978 -21.487 1.00 95.69 262 TRP A CA 1
ATOM 2106 C C . TRP A 1 262 ? 9.346 8.479 -22.622 1.00 95.69 262 TRP A C 1
ATOM 2108 O O . TRP A 1 262 ? 9.830 7.793 -23.531 1.00 95.69 262 TRP A O 1
ATOM 2118 N N . VAL A 1 263 ? 8.065 8.852 -22.587 1.00 96.25 263 VAL A N 1
ATOM 2119 C CA . VAL A 1 263 ? 7.104 8.585 -23.655 1.00 96.25 263 VAL A CA 1
ATOM 2120 C C . VAL A 1 263 ? 7.555 9.279 -24.947 1.00 96.25 263 VAL A C 1
ATOM 2122 O O . VAL A 1 263 ? 7.773 8.580 -25.938 1.00 96.25 263 VAL A O 1
ATOM 2125 N N . THR A 1 264 ? 7.825 10.591 -24.898 1.00 94.06 264 THR A N 1
ATOM 2126 C CA . THR A 1 264 ? 8.355 11.400 -26.020 1.00 94.06 264 THR A CA 1
ATOM 2127 C C . THR A 1 264 ? 9.832 11.148 -26.334 1.00 94.06 264 THR A C 1
ATOM 2129 O O . THR A 1 264 ? 10.282 11.476 -27.425 1.00 94.06 264 THR A O 1
ATOM 2132 N N . ARG A 1 265 ? 10.594 10.563 -25.394 1.00 92.75 265 ARG A N 1
ATOM 2133 C CA . ARG A 1 265 ? 12.069 10.432 -25.420 1.00 92.75 265 ARG A CA 1
ATOM 2134 C C . ARG A 1 265 ? 12.827 11.774 -25.309 1.00 92.75 265 ARG A C 1
ATOM 2136 O O . ARG A 1 265 ? 14.052 11.778 -25.401 1.00 92.75 265 ARG A O 1
ATOM 2143 N N . ASP A 1 266 ? 12.147 12.890 -25.049 1.00 91.62 266 ASP A N 1
ATOM 2144 C CA . ASP A 1 266 ? 12.787 14.199 -24.895 1.00 91.62 266 ASP A CA 1
ATOM 2145 C C . ASP A 1 266 ? 13.294 14.440 -23.459 1.00 91.62 266 ASP A C 1
ATOM 2147 O O . ASP A 1 266 ? 12.533 14.663 -22.510 1.00 91.62 266 ASP A O 1
ATOM 2151 N N . TYR A 1 267 ? 14.619 14.460 -23.315 1.00 91.56 267 TYR A N 1
ATOM 2152 C CA . TYR A 1 267 ? 15.333 14.768 -22.074 1.00 91.56 267 TYR A CA 1
ATOM 2153 C C . TYR A 1 267 ? 16.085 16.112 -22.113 1.00 91.56 267 TYR A C 1
ATOM 2155 O O . TYR A 1 267 ? 16.858 16.392 -21.199 1.00 91.56 267 TYR A O 1
ATOM 2163 N N . SER A 1 268 ? 15.858 16.957 -23.125 1.00 90.75 268 SER A N 1
ATOM 2164 C CA . SER A 1 268 ? 16.518 18.262 -23.239 1.00 90.75 268 SER A CA 1
ATOM 2165 C C . SER A 1 268 ? 16.133 19.192 -22.077 1.00 90.75 268 SER A C 1
ATOM 2167 O O . SER A 1 268 ? 14.938 19.288 -21.756 1.00 90.75 268 SER A O 1
ATOM 2169 N N . PRO A 1 269 ? 17.089 19.925 -21.468 1.00 84.50 269 PRO A N 1
ATOM 2170 C CA . PRO A 1 269 ? 16.800 20.935 -20.450 1.00 84.50 269 PRO A CA 1
ATOM 2171 C C . PRO A 1 269 ? 15.868 22.050 -20.941 1.00 84.50 269 PRO A C 1
ATOM 2173 O O . PRO A 1 269 ? 15.037 22.520 -20.170 1.00 84.50 269 PRO A O 1
ATOM 2176 N N . THR A 1 270 ? 15.972 22.443 -22.215 1.00 88.19 270 THR A N 1
ATOM 2177 C CA . THR A 1 270 ? 15.208 23.558 -22.805 1.00 88.19 270 THR A CA 1
ATOM 2178 C C . THR A 1 270 ? 13.781 23.187 -23.214 1.00 88.19 270 THR A C 1
ATOM 2180 O O . THR A 1 270 ? 12.946 24.072 -23.387 1.00 88.19 270 THR A O 1
ATOM 2183 N N . SER A 1 271 ? 13.472 21.897 -23.367 1.00 89.25 271 SER A N 1
ATOM 2184 C CA . SER A 1 271 ? 12.172 21.462 -23.885 1.00 89.25 271 SER A CA 1
ATOM 2185 C C . SER A 1 271 ? 11.050 21.570 -22.850 1.00 89.25 271 SER A C 1
ATOM 2187 O O . SER A 1 271 ? 11.110 20.981 -21.765 1.00 89.25 271 SER A O 1
ATOM 2189 N N . SER A 1 272 ? 9.980 22.281 -23.221 1.00 92.44 272 SER A N 1
ATOM 2190 C CA . SER A 1 272 ? 8.795 22.484 -22.384 1.00 92.44 272 SER A CA 1
ATOM 2191 C C . SER A 1 272 ? 8.053 21.172 -22.129 1.00 92.44 272 SER A C 1
ATOM 2193 O O . SER A 1 272 ? 7.430 20.600 -23.022 1.00 92.44 272 SER A O 1
ATOM 2195 N N . VAL A 1 273 ? 8.063 20.709 -20.876 1.00 91.50 273 VAL A N 1
ATOM 2196 C CA . VAL A 1 273 ? 7.307 19.509 -20.488 1.00 91.50 273 VAL A CA 1
ATOM 2197 C C . VAL A 1 273 ? 5.796 19.751 -20.551 1.00 91.50 273 VAL A C 1
ATOM 2199 O O . VAL A 1 273 ? 5.057 18.797 -20.755 1.00 91.50 273 VAL A O 1
ATOM 2202 N N . THR A 1 274 ? 5.326 20.999 -20.447 1.00 92.56 274 THR A N 1
ATOM 2203 C CA . THR A 1 274 ? 3.912 21.340 -20.682 1.00 92.56 274 THR A CA 1
ATOM 2204 C C . THR A 1 274 ? 3.518 20.985 -22.116 1.00 92.56 274 THR A C 1
ATOM 2206 O O . THR A 1 274 ? 2.625 20.171 -22.301 1.00 92.56 274 THR A O 1
ATOM 2209 N N . SER A 1 275 ? 4.299 21.426 -23.110 1.00 93.25 275 SER A N 1
ATOM 2210 C CA . SER A 1 275 ? 4.086 21.071 -24.524 1.00 93.25 275 SER A CA 1
ATOM 2211 C C . SER A 1 275 ? 4.120 19.550 -24.765 1.00 93.25 275 SER A C 1
ATOM 2213 O O . SER A 1 275 ? 3.310 19.024 -25.526 1.00 93.25 275 SER A O 1
ATOM 2215 N N . MET A 1 276 ? 4.976 18.803 -24.050 1.00 94.88 276 MET A N 1
ATOM 2216 C CA . MET A 1 276 ? 4.951 17.330 -24.092 1.00 94.88 276 MET A CA 1
ATOM 2217 C C . MET A 1 276 ? 3.654 16.738 -23.529 1.00 94.88 276 MET A C 1
ATOM 2219 O O . MET A 1 276 ? 3.181 15.730 -24.045 1.00 94.88 276 MET A O 1
ATOM 2223 N N . LEU A 1 277 ? 3.097 17.313 -22.460 1.00 94.62 277 LEU A N 1
ATOM 2224 C CA . LEU A 1 277 ? 1.830 16.870 -21.877 1.00 94.62 277 LEU A CA 1
ATOM 2225 C C . LEU A 1 277 ? 0.659 17.194 -22.810 1.00 94.62 277 LEU A C 1
ATOM 2227 O O . LEU A 1 277 ? -0.164 16.314 -23.056 1.00 94.62 277 LEU A O 1
ATOM 2231 N N . ASP A 1 278 ? 0.640 18.392 -23.393 1.00 94.06 278 ASP A N 1
ATOM 2232 C CA . ASP A 1 278 ? -0.375 18.831 -24.355 1.00 94.06 278 ASP A CA 1
ATOM 2233 C C . ASP A 1 278 ? -0.371 17.933 -25.606 1.00 94.06 278 ASP A C 1
ATOM 2235 O O . ASP A 1 278 ? -1.401 17.366 -25.970 1.00 94.06 278 ASP A O 1
ATOM 2239 N N . HIS A 1 279 ? 0.808 17.686 -26.192 1.00 93.69 279 HIS A N 1
ATOM 2240 C CA . HIS A 1 279 ? 1.000 16.759 -27.317 1.00 93.69 279 HIS A CA 1
ATOM 2241 C C . HIS A 1 279 ? 0.580 15.310 -26.994 1.00 93.69 279 HIS A C 1
ATOM 2243 O O . HIS A 1 279 ? 0.152 14.571 -27.880 1.00 93.69 279 HIS A O 1
ATOM 2249 N N . LEU A 1 280 ? 0.685 14.885 -25.731 1.00 94.44 280 LEU A N 1
ATOM 2250 C CA . LEU A 1 280 ? 0.237 13.564 -25.280 1.00 94.44 280 LEU A CA 1
ATOM 2251 C C . LEU A 1 280 ? -1.252 13.511 -24.884 1.00 94.44 280 LEU A C 1
ATOM 2253 O O . LEU A 1 280 ? -1.744 12.424 -24.572 1.00 94.44 280 LEU A O 1
ATOM 2257 N N . GLY A 1 281 ? -1.967 14.642 -24.852 1.00 94.88 281 GLY A N 1
ATOM 2258 C CA . GLY A 1 281 ? -3.326 14.736 -24.302 1.00 94.88 281 GLY A CA 1
ATOM 2259 C C . GLY A 1 281 ? -3.392 14.498 -22.783 1.00 94.88 281 GLY A C 1
ATOM 2260 O O . GLY A 1 281 ? -4.411 14.055 -22.248 1.00 94.88 281 GLY A O 1
ATOM 2261 N N . TRP A 1 282 ? -2.287 14.719 -22.070 1.00 95.50 282 TRP A N 1
ATOM 2262 C CA . TRP A 1 282 ? -2.122 14.401 -20.652 1.00 95.50 282 TRP A CA 1
ATOM 2263 C C . TRP A 1 282 ? -2.453 15.598 -19.752 1.00 95.50 282 TRP A C 1
ATOM 2265 O O . TRP A 1 282 ? -1.569 16.347 -19.343 1.00 95.50 282 TRP A O 1
ATOM 2275 N N . ARG A 1 283 ? -3.725 15.719 -19.350 1.00 95.38 283 ARG A N 1
ATOM 2276 C CA . ARG A 1 283 ? -4.140 16.624 -18.258 1.00 95.38 283 ARG A CA 1
ATOM 2277 C C . ARG A 1 283 ? -3.336 16.362 -16.973 1.00 95.38 283 ARG A C 1
ATOM 2279 O O . ARG A 1 283 ? -2.957 15.213 -16.714 1.00 95.38 283 ARG A O 1
ATOM 2286 N N . THR A 1 284 ? -3.088 17.408 -16.181 1.00 95.75 284 THR A N 1
ATOM 2287 C CA . THR A 1 284 ? -2.268 17.319 -14.955 1.00 95.75 284 THR A CA 1
ATOM 2288 C C . THR A 1 284 ? -2.907 16.398 -13.918 1.00 95.75 284 THR A C 1
ATOM 2290 O O . THR A 1 284 ? -4.131 16.217 -13.896 1.00 95.75 284 THR A O 1
ATOM 2293 N N . LEU A 1 285 ? -2.102 15.812 -13.030 1.00 96.31 285 LEU A N 1
ATOM 2294 C CA . LEU A 1 285 ? -2.642 15.000 -11.939 1.00 96.31 285 LEU A CA 1
ATOM 2295 C C . LEU A 1 285 ? -3.467 15.868 -10.979 1.00 96.31 285 LEU A C 1
ATOM 2297 O O . LEU A 1 285 ? -4.491 15.404 -10.497 1.00 96.31 285 LEU A O 1
ATOM 2301 N N . GLU A 1 286 ? -3.098 17.130 -10.752 1.00 94.88 286 GLU A N 1
ATOM 2302 C CA . GLU A 1 286 ? -3.905 18.096 -9.987 1.00 94.88 286 GLU A CA 1
ATOM 2303 C C . GLU A 1 286 ? -5.329 18.270 -10.544 1.00 94.88 286 GLU A C 1
ATOM 2305 O O . GLU A 1 286 ? -6.302 18.078 -9.811 1.00 94.88 286 GLU A O 1
ATOM 2310 N N . GLN A 1 287 ? -5.476 18.522 -11.852 1.00 92.75 287 GLN A N 1
ATOM 2311 C CA . GLN A 1 287 ? -6.795 18.583 -12.498 1.00 92.75 287 GLN A CA 1
ATOM 2312 C C . GLN A 1 287 ? -7.566 17.270 -12.312 1.00 92.75 287 GLN A C 1
ATOM 2314 O O . GLN A 1 287 ? -8.753 17.286 -12.002 1.00 92.75 287 GLN A O 1
ATOM 2319 N N . ARG A 1 288 ? -6.890 16.123 -12.445 1.00 94.94 288 ARG A N 1
ATOM 2320 C CA . ARG A 1 288 ? -7.521 14.797 -12.358 1.00 94.94 288 ARG A CA 1
ATOM 2321 C C . ARG A 1 288 ? -7.932 14.397 -10.935 1.00 94.94 288 ARG A C 1
ATOM 2323 O O . ARG A 1 288 ? -8.927 13.689 -10.784 1.00 94.94 288 ARG A O 1
ATOM 2330 N N . ARG A 1 289 ? -7.249 14.882 -9.891 1.00 94.81 289 ARG A N 1
ATOM 2331 C CA . ARG A 1 289 ? -7.714 14.756 -8.494 1.00 94.81 289 ARG A CA 1
ATOM 2332 C C . ARG A 1 289 ? -8.928 15.658 -8.233 1.00 94.81 289 ARG A C 1
ATOM 2334 O O . ARG A 1 289 ? -9.862 15.236 -7.552 1.00 94.81 289 ARG A O 1
ATOM 2341 N N . SER A 1 290 ? -8.973 16.840 -8.855 1.00 93.06 290 SER A N 1
ATOM 2342 C CA . SER A 1 290 ? -10.150 17.718 -8.823 1.00 93.06 290 SER A CA 1
ATOM 2343 C C . SER A 1 290 ? -11.371 17.093 -9.515 1.00 93.06 290 SER A C 1
ATOM 2345 O O . SER A 1 290 ? -12.443 17.035 -8.911 1.00 93.06 290 SER A O 1
ATOM 2347 N N . ASP A 1 291 ? -11.201 16.516 -10.715 1.00 92.81 291 ASP A N 1
ATOM 2348 C CA . ASP A 1 291 ? -12.233 15.706 -11.383 1.00 92.81 291 ASP A CA 1
ATOM 2349 C C . ASP A 1 291 ? -12.754 14.602 -10.448 1.00 92.81 291 ASP A C 1
ATOM 2351 O O . ASP A 1 291 ? -13.960 14.451 -10.272 1.00 92.81 291 ASP A O 1
ATOM 2355 N N . ALA A 1 292 ? -11.854 13.829 -9.825 1.00 94.19 292 ALA A N 1
ATOM 2356 C CA . ALA A 1 292 ? -12.223 12.710 -8.957 1.00 94.19 292 ALA A CA 1
ATOM 2357 C C . ALA A 1 292 ? -13.036 13.159 -7.728 1.00 94.19 292 ALA A C 1
ATOM 2359 O O . ALA A 1 292 ? -14.007 12.493 -7.355 1.00 94.19 292 ALA A O 1
ATOM 2360 N N . ARG A 1 293 ? -12.690 14.309 -7.129 1.00 93.81 293 ARG A N 1
ATOM 2361 C CA . ARG A 1 293 ? -13.482 14.944 -6.063 1.00 93.81 293 ARG A CA 1
ATOM 2362 C C . ARG A 1 293 ? -14.865 15.363 -6.564 1.00 93.81 293 ARG A C 1
ATOM 2364 O O . ARG A 1 293 ? -15.852 15.002 -5.929 1.00 93.81 293 ARG A O 1
ATOM 2371 N N . LEU A 1 294 ? -14.956 16.071 -7.690 1.00 92.12 294 LEU A N 1
ATOM 2372 C CA . LEU A 1 294 ? -16.231 16.565 -8.228 1.00 92.12 294 LEU A CA 1
ATOM 2373 C C . LEU A 1 294 ? -17.153 15.432 -8.711 1.00 92.12 294 LEU A C 1
ATOM 2375 O O . LEU A 1 294 ? -18.358 15.482 -8.473 1.00 92.12 294 LEU A O 1
ATOM 2379 N N . ILE A 1 295 ? -16.605 14.365 -9.300 1.00 92.88 295 ILE A N 1
ATOM 2380 C CA . ILE A 1 295 ? -17.356 13.159 -9.686 1.00 92.88 295 ILE A CA 1
ATOM 2381 C C . ILE A 1 295 ? -17.923 12.451 -8.448 1.00 92.88 295 ILE A C 1
ATOM 2383 O O . ILE A 1 295 ? -19.081 12.027 -8.462 1.00 92.88 295 ILE A O 1
ATOM 2387 N N . LEU A 1 296 ? -17.149 12.333 -7.362 1.00 93.06 296 LEU A N 1
ATOM 2388 C CA . LEU A 1 296 ? -17.662 11.778 -6.106 1.00 93.06 296 LEU A CA 1
ATOM 2389 C C . LEU A 1 296 ? -18.709 12.706 -5.469 1.00 93.06 296 LEU A C 1
ATOM 2391 O O . LEU A 1 296 ? -19.745 12.226 -5.020 1.00 93.06 296 LEU A O 1
ATOM 2395 N N . PHE A 1 297 ? -18.491 14.022 -5.486 1.00 92.06 297 PHE A N 1
ATOM 2396 C CA . PHE A 1 297 ? -19.444 15.006 -4.969 1.00 92.06 297 PHE A CA 1
ATOM 2397 C C . PHE A 1 297 ? -20.788 14.933 -5.706 1.00 92.06 297 PHE A C 1
ATOM 2399 O O . PHE A 1 297 ? -21.828 14.802 -5.066 1.00 92.06 297 PHE A O 1
ATOM 2406 N N . HIS A 1 298 ? -20.770 14.876 -7.041 1.00 90.88 298 HIS A N 1
ATOM 2407 C CA . HIS A 1 298 ? -21.962 14.658 -7.863 1.00 90.88 298 HIS A CA 1
ATOM 2408 C C . HIS A 1 298 ? -22.697 13.357 -7.498 1.00 90.88 298 HIS A C 1
ATOM 2410 O O . HIS A 1 298 ? -23.927 13.341 -7.428 1.00 90.88 298 HIS A O 1
ATOM 2416 N N . LYS A 1 299 ? -21.972 12.263 -7.222 1.00 92.12 299 LYS A N 1
ATOM 2417 C CA . LYS A 1 299 ? -22.592 11.011 -6.757 1.00 92.12 299 LYS A CA 1
ATOM 2418 C C . LYS A 1 299 ? -23.249 11.155 -5.381 1.00 92.12 299 LYS A C 1
ATOM 2420 O O . LYS A 1 299 ? -24.315 10.586 -5.187 1.00 92.12 299 LYS A O 1
ATOM 2425 N N . ILE A 1 300 ? -22.660 11.914 -4.454 1.00 91.88 300 ILE A N 1
ATOM 2426 C CA . ILE A 1 300 ? -23.236 12.156 -3.117 1.00 91.88 300 ILE A CA 1
ATOM 2427 C C . ILE A 1 300 ? -24.493 13.031 -3.213 1.00 91.88 300 ILE A C 1
ATOM 2429 O O . ILE A 1 300 ? -25.512 12.700 -2.613 1.00 91.88 300 ILE A O 1
ATOM 2433 N N . VAL A 1 301 ? -24.452 14.108 -4.007 1.00 90.00 301 VAL A N 1
ATOM 2434 C CA . VAL A 1 301 ? -25.607 14.994 -4.255 1.00 90.00 301 VAL A CA 1
ATOM 2435 C C . VAL A 1 301 ? -26.810 14.201 -4.775 1.00 90.00 301 VAL A C 1
ATOM 2437 O O . VAL A 1 301 ? -27.912 14.357 -4.259 1.00 90.00 301 VAL A O 1
ATOM 2440 N N . ASN A 1 302 ? -26.587 13.303 -5.738 1.00 89.44 302 ASN A N 1
ATOM 2441 C CA . ASN A 1 302 ? -27.629 12.467 -6.343 1.00 89.44 302 ASN A CA 1
ATOM 2442 C C . ASN A 1 302 ? -27.892 11.141 -5.590 1.00 89.44 302 ASN A C 1
ATOM 2444 O O . ASN A 1 302 ? -28.498 10.239 -6.161 1.00 89.44 302 ASN A O 1
ATOM 2448 N N . ALA A 1 303 ? -27.406 10.983 -4.350 1.00 89.50 303 ALA A N 1
ATOM 2449 C CA . ALA A 1 303 ? -27.546 9.769 -3.528 1.00 89.50 303 ALA A CA 1
ATOM 2450 C C . ALA A 1 303 ? -27.088 8.444 -4.197 1.00 89.50 303 ALA A C 1
ATOM 2452 O O . ALA A 1 303 ? -27.452 7.353 -3.764 1.00 89.50 303 ALA A O 1
ATOM 2453 N N . ALA A 1 304 ? -26.226 8.517 -5.215 1.00 91.62 304 ALA A N 1
ATOM 2454 C CA . ALA A 1 304 ? -25.688 7.373 -5.960 1.00 91.62 304 ALA A CA 1
ATOM 2455 C C . ALA A 1 304 ? -24.524 6.652 -5.238 1.00 91.62 304 ALA A C 1
ATOM 2457 O O . ALA A 1 304 ? -23.838 5.818 -5.831 1.00 91.62 304 ALA A O 1
ATOM 2458 N N . VAL A 1 305 ? -24.267 7.002 -3.974 1.00 91.12 305 VAL A N 1
ATOM 2459 C CA . VAL A 1 305 ? -23.330 6.350 -3.045 1.00 91.12 305 VAL A CA 1
ATOM 2460 C C . VAL A 1 305 ? -23.888 6.437 -1.622 1.00 91.12 305 VAL A C 1
ATOM 2462 O O . VAL A 1 305 ? -24.529 7.424 -1.270 1.00 91.12 305 VAL A O 1
ATOM 2465 N N . ALA A 1 306 ? -23.591 5.442 -0.782 1.00 88.00 306 ALA A N 1
ATOM 2466 C CA . ALA A 1 306 ? -24.008 5.385 0.623 1.00 88.00 306 ALA A CA 1
ATOM 2467 C C . ALA A 1 306 ? -23.186 6.333 1.529 1.00 88.00 306 ALA A C 1
ATOM 2469 O O . ALA A 1 306 ? -22.482 5.909 2.443 1.00 88.00 306 ALA A O 1
ATOM 2470 N N . ILE A 1 307 ? -23.243 7.635 1.242 1.00 88.75 307 ILE A N 1
ATOM 2471 C CA . ILE A 1 307 ? -22.628 8.712 2.025 1.00 88.75 307 ILE A CA 1
ATOM 2472 C C . ILE A 1 307 ? -23.727 9.746 2.311 1.00 88.75 307 ILE A C 1
ATOM 2474 O O . ILE A 1 307 ? -24.299 10.270 1.354 1.00 88.75 307 ILE A O 1
ATOM 2478 N N . PRO A 1 308 ? -24.030 10.077 3.582 1.00 85.31 308 PRO A N 1
ATOM 2479 C CA . PRO A 1 308 ? -25.073 11.044 3.905 1.00 85.31 308 PRO A CA 1
ATOM 2480 C C . PRO A 1 308 ? -24.813 12.422 3.285 1.00 85.31 308 PRO A C 1
ATOM 2482 O O . PRO A 1 308 ? -23.766 13.035 3.499 1.00 85.31 308 PRO A O 1
ATOM 2485 N N . ASN A 1 309 ? -25.808 12.940 2.567 1.00 83.75 309 ASN A N 1
ATOM 2486 C CA . ASN A 1 309 ? -25.809 14.286 1.993 1.00 83.75 309 ASN A CA 1
ATOM 2487 C C . ASN A 1 309 ? -26.278 15.367 2.990 1.00 83.75 309 ASN A C 1
ATOM 2489 O O . ASN A 1 309 ? -26.418 16.525 2.613 1.00 83.75 309 ASN A O 1
ATOM 2493 N N . SER A 1 310 ? -26.462 15.034 4.273 1.00 84.12 310 SER A N 1
ATOM 2494 C CA . SER A 1 310 ? -26.960 15.944 5.322 1.00 84.12 310 SER A CA 1
ATOM 2495 C C . SER A 1 310 ? -26.068 17.164 5.602 1.00 84.12 310 SER A C 1
ATOM 2497 O O . SER A 1 310 ? -26.530 18.132 6.202 1.00 84.12 310 SER A O 1
ATOM 2499 N N . GLN A 1 311 ? -24.807 17.155 5.153 1.00 81.25 311 GLN A N 1
ATOM 2500 C CA . GLN A 1 311 ? -23.923 18.330 5.194 1.00 81.25 311 GLN A CA 1
ATOM 2501 C C . GLN A 1 311 ? -24.194 19.330 4.044 1.00 81.25 311 GLN A C 1
ATOM 2503 O O . GLN A 1 311 ? -23.728 20.467 4.098 1.00 81.25 311 GLN A O 1
ATOM 2508 N N . LEU A 1 312 ? -24.936 18.930 3.003 1.00 86.88 312 LEU A N 1
ATOM 2509 C CA . LEU A 1 312 ? -25.136 19.678 1.756 1.00 86.88 312 LEU A CA 1
ATOM 2510 C C . LEU A 1 312 ? -26.412 20.531 1.814 1.00 86.88 312 LEU A C 1
ATOM 2512 O O . LEU A 1 312 ? -27.423 20.246 1.176 1.00 86.88 312 LEU A O 1
ATOM 2516 N N . ILE A 1 313 ? -26.362 21.595 2.614 1.00 86.81 313 ILE A N 1
ATOM 2517 C CA . ILE A 1 313 ? -27.497 22.499 2.841 1.00 86.81 313 ILE A CA 1
ATOM 2518 C C . ILE A 1 313 ? -27.606 23.504 1.673 1.00 86.81 313 ILE A C 1
ATOM 2520 O O . ILE A 1 313 ? -26.625 24.202 1.410 1.00 86.81 313 ILE A O 1
ATOM 2524 N N . PRO A 1 314 ? -28.755 23.645 0.981 1.00 84.19 314 PRO A N 1
ATOM 2525 C CA . PRO A 1 314 ? -28.930 24.655 -0.068 1.00 84.19 314 PRO A CA 1
ATOM 2526 C C . PRO A 1 314 ? -28.976 26.091 0.504 1.00 84.19 314 PRO A C 1
ATOM 2528 O O . PRO A 1 314 ? -29.340 26.289 1.668 1.00 84.19 314 PRO A O 1
ATOM 2531 N N . PRO A 1 315 ? -28.625 27.129 -0.281 1.00 81.31 315 PRO A N 1
ATOM 2532 C CA . PRO A 1 315 ? -28.690 28.518 0.165 1.00 81.31 315 PRO A CA 1
ATOM 2533 C C . PRO A 1 315 ? -30.143 28.968 0.382 1.00 81.31 315 PRO A C 1
ATOM 2535 O O . PRO A 1 315 ? -30.979 28.875 -0.512 1.00 81.31 315 PRO A O 1
ATOM 2538 N N . ALA A 1 316 ? -30.436 29.531 1.559 1.00 77.31 316 ALA A N 1
ATOM 2539 C CA . ALA A 1 316 ? -31.794 29.932 1.953 1.00 77.31 316 ALA A CA 1
ATOM 2540 C C . ALA A 1 316 ? -32.402 31.082 1.118 1.00 77.31 316 ALA A C 1
ATOM 2542 O O . ALA A 1 316 ? -33.602 31.335 1.204 1.00 77.31 316 ALA A O 1
ATOM 2543 N N . ARG A 1 317 ? -31.587 31.803 0.334 1.00 72.94 317 ARG A N 1
ATOM 2544 C CA . ARG A 1 317 ? -32.020 32.803 -0.655 1.00 72.94 317 ARG A CA 1
ATOM 2545 C C . ARG A 1 317 ? -31.065 32.781 -1.855 1.00 72.94 317 ARG A C 1
ATOM 2547 O O . ARG A 1 317 ? -29.854 32.786 -1.626 1.00 72.94 317 ARG A O 1
ATOM 2554 N N . PRO A 1 318 ? -31.560 32.815 -3.105 1.00 67.12 318 PRO A N 1
ATOM 2555 C CA . PRO A 1 318 ? -30.700 32.978 -4.268 1.00 67.12 318 PRO A CA 1
ATOM 2556 C C . PRO A 1 318 ? -30.132 34.404 -4.327 1.00 67.12 318 PRO A C 1
ATOM 2558 O O . PRO A 1 318 ? -30.860 35.394 -4.282 1.00 67.12 318 PRO A O 1
ATOM 2561 N N . THR A 1 319 ? -28.813 34.501 -4.450 1.00 68.88 319 THR A N 1
ATOM 2562 C CA . THR A 1 319 ? -28.066 35.721 -4.783 1.00 68.88 319 THR A CA 1
ATOM 2563 C C . THR A 1 319 ? -27.658 35.707 -6.262 1.00 68.88 319 THR A C 1
ATOM 2565 O O . THR A 1 319 ? -27.800 34.690 -6.940 1.00 68.88 319 THR A O 1
ATOM 2568 N N . ARG A 1 320 ? -27.069 36.802 -6.768 1.00 67.50 320 ARG A N 1
ATOM 2569 C CA . ARG A 1 320 ? -26.522 36.863 -8.142 1.00 67.50 320 ARG A CA 1
ATOM 2570 C C . ARG A 1 320 ? -25.407 35.836 -8.421 1.00 67.50 320 ARG A C 1
ATOM 2572 O O . ARG A 1 320 ? -25.111 35.597 -9.586 1.00 67.50 320 ARG A O 1
ATOM 2579 N N . TYR A 1 321 ? -24.809 35.250 -7.380 1.00 63.34 321 TYR A N 1
ATOM 2580 C CA . TYR A 1 321 ? -23.683 34.312 -7.468 1.00 63.34 321 TYR A CA 1
ATOM 2581 C C . TYR A 1 321 ? -24.066 32.848 -7.188 1.00 63.34 321 TYR A C 1
ATOM 2583 O O . TYR A 1 321 ? -23.204 31.980 -7.212 1.00 63.34 321 TYR A O 1
ATOM 2591 N N . THR A 1 322 ? -25.345 32.553 -6.934 1.00 68.00 322 THR A N 1
ATOM 2592 C CA . THR A 1 322 ? -25.827 31.201 -6.590 1.00 68.00 322 THR A CA 1
ATOM 2593 C C . THR A 1 322 ? -26.917 30.743 -7.551 1.00 68.00 322 THR A C 1
ATOM 2595 O O . THR A 1 322 ? -27.811 31.519 -7.888 1.00 68.00 322 THR A O 1
ATOM 2598 N N . HIS A 1 323 ? -26.899 29.469 -7.924 1.00 73.56 323 HIS A N 1
ATOM 2599 C CA . HIS A 1 323 ? -27.920 28.810 -8.738 1.00 73.56 323 HIS A CA 1
ATOM 2600 C C . HIS A 1 323 ? -28.710 27.781 -7.909 1.00 73.56 323 HIS A C 1
ATOM 2602 O O . HIS A 1 323 ? -28.405 27.504 -6.751 1.00 73.56 323 HIS A O 1
ATOM 2608 N N . ASN A 1 324 ? -29.730 27.181 -8.521 1.00 71.12 324 ASN A N 1
ATOM 2609 C CA . ASN A 1 324 ? -30.620 26.171 -7.932 1.00 71.12 324 ASN A CA 1
ATOM 2610 C C . ASN A 1 324 ? -29.942 24.847 -7.512 1.00 71.12 324 ASN A C 1
ATOM 2612 O O . ASN A 1 324 ? -30.619 23.977 -6.975 1.00 71.12 324 ASN A O 1
ATOM 2616 N N . LEU A 1 325 ? -28.640 24.688 -7.769 1.00 76.31 325 LEU A N 1
ATOM 2617 C CA . LEU A 1 325 ? -27.826 23.524 -7.389 1.00 76.31 325 LEU A CA 1
ATOM 2618 C C . LEU A 1 325 ? -26.568 23.932 -6.591 1.00 76.31 325 LEU A C 1
ATOM 2620 O O . LEU A 1 325 ? -25.657 23.125 -6.433 1.00 76.31 325 LEU A O 1
ATOM 2624 N N . SER A 1 326 ? -26.482 25.187 -6.131 1.00 80.50 326 SER A N 1
ATOM 2625 C CA . SER A 1 326 ? -25.421 25.627 -5.214 1.00 80.50 326 SER A CA 1
ATOM 2626 C C . SER A 1 326 ? -25.696 25.131 -3.793 1.00 80.50 326 SER A C 1
ATOM 2628 O O . SER A 1 326 ? -26.848 24.926 -3.407 1.00 80.50 326 SER A O 1
ATOM 2630 N N . PHE A 1 327 ? -24.646 25.026 -2.980 1.00 87.00 327 PHE A N 1
ATOM 2631 C CA . PHE A 1 327 ? -24.741 24.688 -1.559 1.00 87.00 327 PHE A CA 1
ATOM 2632 C C . PHE A 1 327 ? -24.160 25.810 -0.702 1.00 87.00 327 PHE A C 1
ATOM 2634 O O . PHE A 1 327 ? -23.317 26.582 -1.147 1.00 87.00 327 PHE A O 1
ATOM 2641 N N . ARG A 1 328 ? -24.604 25.913 0.550 1.00 86.25 328 ARG A N 1
ATOM 2642 C CA . ARG A 1 328 ? -24.052 26.857 1.519 1.00 86.25 328 ARG A CA 1
ATOM 2643 C C . ARG A 1 328 ? -22.588 26.501 1.794 1.00 86.25 328 ARG A C 1
ATOM 2645 O O . ARG A 1 328 ? -22.309 25.440 2.349 1.00 86.25 328 ARG A O 1
ATOM 2652 N N . GLN A 1 329 ? -21.673 27.414 1.469 1.00 86.62 329 GLN A N 1
ATOM 2653 C CA . GLN A 1 329 ? -20.257 27.281 1.816 1.00 86.62 329 GLN A CA 1
ATOM 2654 C C . GLN A 1 329 ? -20.075 27.021 3.324 1.00 86.62 329 GLN A C 1
ATOM 2656 O O . GLN A 1 329 ? -20.684 27.681 4.173 1.00 86.62 329 GLN A O 1
ATOM 2661 N N . ILE A 1 330 ? -19.233 26.040 3.652 1.00 88.94 330 ILE A N 1
ATOM 2662 C CA . ILE A 1 330 ? -18.938 25.638 5.031 1.00 88.94 330 ILE A CA 1
ATOM 2663 C C . ILE A 1 330 ? -17.896 26.600 5.613 1.00 88.94 330 ILE A C 1
ATOM 2665 O O . ILE A 1 330 ? -16.828 26.786 5.037 1.00 88.94 330 ILE A O 1
ATOM 2669 N N . ALA A 1 331 ? -18.182 27.189 6.776 1.00 88.81 331 ALA A N 1
ATOM 2670 C CA . ALA A 1 331 ? -17.221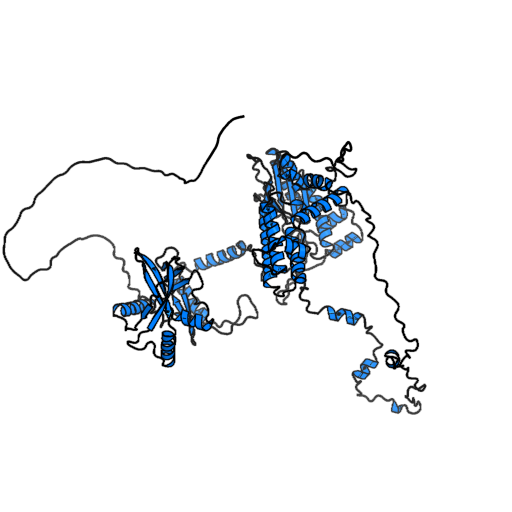 28.031 7.483 1.00 88.81 331 ALA A CA 1
ATOM 2671 C C . ALA A 1 331 ? -16.080 27.178 8.072 1.00 88.81 331 ALA A C 1
ATOM 2673 O O . ALA A 1 331 ? -16.326 26.218 8.805 1.00 88.81 331 ALA A O 1
ATOM 2674 N N . THR A 1 332 ? -14.831 27.542 7.771 1.00 93.44 332 THR A N 1
ATOM 2675 C CA . THR A 1 332 ? -13.623 26.810 8.194 1.00 93.44 332 THR A CA 1
ATOM 2676 C C . THR A 1 332 ? -12.552 27.773 8.696 1.00 93.44 332 THR A C 1
ATOM 2678 O O . THR A 1 332 ? -12.310 28.789 8.048 1.00 93.44 332 THR A O 1
ATOM 2681 N N . THR A 1 333 ? -11.858 27.432 9.784 1.00 92.56 333 THR A N 1
ATOM 2682 C CA . THR A 1 333 ? -10.727 28.219 10.319 1.00 92.56 333 THR A CA 1
ATOM 2683 C C . THR A 1 333 ? -9.383 27.493 10.223 1.00 92.56 333 THR A C 1
ATOM 2685 O O . THR A 1 333 ? -8.347 28.150 10.210 1.00 92.56 333 THR A O 1
ATOM 2688 N N . LYS A 1 334 ? -9.368 26.156 10.105 1.00 92.00 334 LYS A N 1
ATOM 2689 C CA . LYS A 1 334 ? -8.143 25.359 9.919 1.00 92.00 334 LYS A CA 1
ATOM 2690 C C . LYS A 1 334 ? -8.017 24.833 8.491 1.00 92.00 334 LYS A C 1
ATOM 2692 O O . LYS A 1 334 ? -8.961 24.258 7.952 1.00 92.00 334 LYS A O 1
ATOM 2697 N N . ASN A 1 335 ? -6.812 24.931 7.921 1.00 92.44 335 ASN A N 1
ATOM 2698 C CA . ASN A 1 335 ? -6.501 24.430 6.574 1.00 92.44 335 ASN A CA 1
ATOM 2699 C C . ASN A 1 335 ? -6.833 22.937 6.395 1.00 92.44 335 ASN A C 1
ATOM 2701 O O . ASN A 1 335 ? -7.359 22.560 5.354 1.00 92.44 335 ASN A O 1
ATOM 2705 N N . VAL A 1 336 ? -6.603 22.112 7.424 1.00 91.94 336 VAL A N 1
ATOM 2706 C CA . VAL A 1 336 ? -6.906 20.666 7.425 1.00 91.94 336 VAL A CA 1
ATOM 2707 C C . VAL A 1 336 ? -8.369 20.372 7.059 1.00 91.94 336 VAL A C 1
ATOM 2709 O O . VAL A 1 336 ? -8.632 19.437 6.313 1.00 91.94 336 VAL A O 1
ATOM 2712 N N . TYR A 1 337 ? -9.317 21.194 7.525 1.00 93.81 337 TYR A N 1
ATOM 2713 C CA . TYR A 1 337 ? -10.737 21.054 7.181 1.00 93.81 337 TYR A CA 1
ATOM 2714 C C . TYR A 1 337 ? -11.134 21.894 5.962 1.00 93.81 337 TYR A C 1
ATOM 2716 O O . TYR A 1 337 ? -11.893 21.429 5.122 1.00 93.81 337 TYR A O 1
ATOM 2724 N N . LYS A 1 338 ? -10.561 23.093 5.781 1.00 93.12 338 LYS A N 1
ATOM 2725 C CA . LYS A 1 338 ? -10.774 23.919 4.574 1.00 93.12 338 LYS A CA 1
ATOM 2726 C C . LYS A 1 338 ? -10.484 23.159 3.273 1.00 93.12 338 LYS A C 1
ATOM 2728 O O . LYS A 1 338 ? -11.179 23.359 2.281 1.00 93.12 338 LYS A O 1
ATOM 2733 N N . TYR A 1 339 ? -9.461 22.307 3.287 1.00 92.62 339 TYR A N 1
ATOM 2734 C CA . TYR A 1 339 ? -9.063 21.475 2.153 1.00 92.62 339 TYR A CA 1
ATOM 2735 C C . TYR A 1 339 ? -9.482 19.999 2.307 1.00 92.62 339 TYR A C 1
ATOM 2737 O O . TYR A 1 339 ? -9.037 19.165 1.520 1.00 92.62 339 TYR A O 1
ATOM 2745 N N . SER A 1 340 ? -10.354 19.663 3.274 1.00 93.00 340 SER A N 1
ATOM 2746 C CA . SER A 1 340 ? -11.024 18.355 3.304 1.00 93.00 340 SER A CA 1
ATOM 2747 C C . SER A 1 340 ? -12.091 18.265 2.206 1.00 93.00 340 SER A C 1
ATOM 2749 O O . SER A 1 340 ? -12.407 19.244 1.522 1.00 93.00 340 SER A O 1
ATOM 2751 N N . PHE A 1 341 ? -12.643 17.064 2.014 1.00 93.19 341 PHE A N 1
ATOM 2752 C CA . PHE A 1 341 ? -13.500 16.751 0.874 1.00 93.19 341 PHE A CA 1
ATOM 2753 C C . PHE A 1 341 ? -14.697 17.704 0.713 1.00 93.19 341 PHE A C 1
ATOM 2755 O O . PHE A 1 341 ? -14.844 18.289 -0.359 1.00 93.19 341 PHE A O 1
ATOM 2762 N N . PHE A 1 342 ? -15.550 17.877 1.734 1.00 91.88 342 PHE A N 1
ATOM 2763 C CA . PHE A 1 342 ? -16.800 18.630 1.556 1.00 91.88 342 PHE A CA 1
ATOM 2764 C C . PHE A 1 342 ? -16.596 20.143 1.362 1.00 91.88 342 PHE A C 1
ATOM 2766 O O . PHE A 1 342 ? -17.135 20.661 0.380 1.00 91.88 342 PHE A O 1
ATOM 2773 N N . PRO A 1 343 ? -15.830 20.873 2.204 1.00 91.81 343 PRO A N 1
ATOM 2774 C CA . PRO A 1 343 ? -15.659 22.318 2.032 1.00 91.81 343 PRO A CA 1
ATOM 2775 C C . PRO A 1 343 ? -15.010 22.672 0.690 1.00 91.81 343 PRO A C 1
ATOM 2777 O O . PRO A 1 343 ? -15.468 23.590 0.009 1.00 91.81 343 PRO A O 1
ATOM 2780 N N . LEU A 1 344 ? -14.009 21.894 0.260 1.00 90.81 344 LEU A N 1
ATOM 2781 C CA . LEU A 1 344 ? -13.322 22.119 -1.010 1.00 90.81 344 LEU A CA 1
ATOM 2782 C C . LEU A 1 344 ? -14.181 21.735 -2.227 1.00 90.81 344 LEU A C 1
ATOM 2784 O O . LEU A 1 344 ? -14.147 22.436 -3.238 1.00 90.81 344 LEU A O 1
ATOM 2788 N N . ALA A 1 345 ? -14.974 20.659 -2.143 1.00 90.88 345 ALA A N 1
ATOM 2789 C CA . ALA A 1 345 ? -15.876 20.255 -3.224 1.00 90.88 345 ALA A CA 1
ATOM 2790 C C . ALA A 1 345 ? -17.016 21.261 -3.442 1.00 90.88 345 ALA A C 1
ATOM 2792 O O . ALA A 1 345 ? -17.327 21.566 -4.591 1.00 90.88 345 ALA A O 1
ATOM 2793 N N . ILE A 1 346 ? -17.594 21.817 -2.368 1.00 89.19 346 ILE A N 1
ATOM 2794 C CA . ILE A 1 346 ? -18.652 22.835 -2.462 1.00 89.19 346 ILE A CA 1
ATOM 2795 C C . ILE A 1 346 ? -18.132 24.066 -3.215 1.00 89.19 346 ILE A C 1
ATOM 2797 O O . ILE A 1 346 ? -18.703 24.426 -4.242 1.00 89.19 346 ILE A O 1
ATOM 2801 N N . VAL A 1 347 ? -17.002 24.641 -2.786 1.00 86.00 347 VAL A N 1
ATOM 2802 C CA . VAL A 1 347 ? -16.407 25.831 -3.429 1.00 86.00 347 VAL A CA 1
ATOM 2803 C C . VAL A 1 347 ? -16.017 25.567 -4.891 1.00 86.00 347 VAL A C 1
ATOM 2805 O O . VAL A 1 347 ? -16.169 26.438 -5.742 1.00 86.00 347 VAL A O 1
ATOM 2808 N N . GLN A 1 348 ? -15.552 24.359 -5.226 1.00 82.62 348 GLN A N 1
ATOM 2809 C CA . GLN A 1 348 ? -15.240 24.002 -6.616 1.00 82.62 348 GLN A CA 1
ATOM 2810 C C . GLN A 1 348 ? -16.491 23.726 -7.470 1.00 82.62 348 GLN A C 1
ATOM 2812 O O . GLN A 1 348 ? -16.441 23.911 -8.685 1.00 82.62 348 GLN A O 1
ATOM 2817 N N . SER A 1 349 ? -17.616 23.325 -6.868 1.00 75.12 349 SER A N 1
ATOM 2818 C CA . SER A 1 349 ? -18.876 23.086 -7.590 1.00 75.12 349 SER A CA 1
ATOM 2819 C C . SER A 1 349 ? -19.561 24.371 -8.077 1.00 75.12 349 SER A C 1
ATOM 2821 O O . SER A 1 349 ? -20.272 24.339 -9.078 1.00 75.12 349 SER A O 1
ATOM 2823 N N . GLU A 1 350 ? -19.287 25.516 -7.444 1.00 67.56 350 GLU A N 1
ATOM 2824 C CA . GLU A 1 350 ? -19.800 26.834 -7.855 1.00 67.56 350 GLU A CA 1
ATOM 2825 C C . GLU A 1 350 ? -19.156 27.353 -9.162 1.00 67.56 350 GLU A C 1
ATOM 2827 O O . GLU A 1 350 ? -19.674 28.274 -9.790 1.00 67.56 350 GLU A O 1
ATOM 2832 N N . LEU A 1 351 ? -18.052 26.739 -9.615 1.00 56.28 351 LEU A N 1
ATOM 2833 C CA . LEU A 1 351 ? -17.310 27.105 -10.832 1.00 56.28 351 LEU A CA 1
ATOM 2834 C C . LEU A 1 351 ? -17.781 26.381 -12.113 1.00 56.28 351 LEU A C 1
ATOM 2836 O O . LEU A 1 351 ? -17.118 26.460 -13.151 1.00 56.28 351 LEU A O 1
ATOM 2840 N N . VAL A 1 352 ? -18.923 25.685 -12.082 1.00 47.88 352 VAL A N 1
ATOM 2841 C CA . VAL A 1 352 ? -19.480 25.014 -13.271 1.00 47.88 352 VAL A CA 1
ATOM 2842 C C . VAL A 1 352 ? -20.012 26.047 -14.274 1.00 47.88 352 VAL A C 1
ATOM 2844 O O . VAL A 1 352 ? -21.042 26.689 -14.075 1.00 47.88 352 VAL A O 1
ATOM 2847 N N . CYS A 1 353 ? -19.286 26.199 -15.383 1.00 45.78 353 CYS A N 1
ATOM 2848 C CA . CYS A 1 353 ? -19.564 27.173 -16.435 1.00 45.78 353 CYS A CA 1
ATOM 2849 C C . CYS A 1 353 ? -20.964 27.009 -17.064 1.00 45.78 353 CYS A C 1
ATOM 2851 O O . CYS A 1 353 ? -21.385 25.901 -17.405 1.00 45.78 353 CYS A O 1
ATOM 2853 N N . ARG A 1 354 ? -21.651 28.133 -17.325 1.00 41.94 354 ARG A N 1
ATOM 2854 C CA . ARG A 1 354 ? -22.818 28.157 -18.221 1.00 41.94 354 ARG A CA 1
ATOM 2855 C C . ARG A 1 354 ? -22.372 27.857 -19.653 1.00 41.94 354 ARG A C 1
ATOM 2857 O O . ARG A 1 354 ? -21.886 28.749 -20.347 1.00 41.94 354 ARG A O 1
ATOM 2864 N N . VAL A 1 355 ? -22.599 26.627 -20.113 1.00 49.38 355 VAL A N 1
ATOM 2865 C CA . VAL A 1 355 ? -22.438 26.256 -21.526 1.00 49.38 355 VAL A CA 1
ATOM 2866 C C . VAL A 1 355 ? -23.354 27.134 -22.380 1.00 49.38 355 VAL A C 1
ATOM 2868 O O . VAL A 1 355 ? -24.575 26.983 -22.368 1.00 49.38 355 VAL A O 1
ATOM 2871 N N . LYS A 1 356 ? -22.758 28.069 -23.125 1.00 42.41 356 LYS A N 1
ATOM 2872 C CA . LYS A 1 356 ? -23.452 28.874 -24.129 1.00 42.41 356 LYS A CA 1
ATOM 2873 C C . LYS A 1 356 ? -23.148 28.295 -25.506 1.00 42.41 356 LYS A C 1
ATOM 2875 O O . LYS A 1 356 ? -22.059 28.500 -26.037 1.00 42.41 356 LYS A O 1
ATOM 2880 N N . TYR A 1 357 ? -24.122 27.601 -26.087 1.00 53.06 357 TYR A N 1
ATOM 2881 C CA . TYR A 1 357 ? -24.076 27.180 -27.485 1.00 53.06 357 TYR A CA 1
ATOM 2882 C C . TYR A 1 357 ? -24.158 28.422 -28.387 1.00 53.06 357 TYR A C 1
ATOM 2884 O O . TYR A 1 357 ? -25.240 28.909 -28.707 1.00 53.06 357 TYR A O 1
ATOM 2892 N N . ASN A 1 358 ? -23.002 28.982 -28.745 1.00 57.59 358 ASN A N 1
ATOM 2893 C CA . ASN A 1 358 ? -22.912 30.030 -29.756 1.00 57.59 358 ASN A CA 1
ATOM 2894 C C . ASN A 1 358 ? -23.054 29.379 -31.138 1.00 57.59 358 ASN A C 1
ATOM 2896 O O . ASN A 1 358 ? -22.245 28.524 -31.489 1.00 57.59 358 ASN A O 1
ATOM 2900 N N . ASN A 1 359 ? -24.044 29.804 -31.922 1.00 64.06 359 ASN A N 1
ATOM 2901 C CA . ASN A 1 359 ? -24.127 29.466 -33.339 1.00 64.06 359 ASN A CA 1
ATOM 2902 C C . ASN A 1 359 ? -23.519 30.616 -34.154 1.00 64.06 359 ASN A C 1
ATOM 2904 O O . ASN A 1 359 ? -24.168 31.640 -34.364 1.00 64.06 359 ASN A O 1
ATOM 2908 N N . THR A 1 360 ? -22.256 30.474 -34.550 1.00 72.56 360 THR A N 1
ATOM 2909 C CA . THR A 1 360 ? -21.604 31.363 -35.518 1.00 72.56 360 THR A CA 1
ATOM 2910 C C . THR A 1 360 ? -21.841 30.810 -36.916 1.00 72.56 360 THR A C 1
ATOM 2912 O O . THR A 1 360 ? -21.340 29.731 -37.235 1.00 72.56 360 THR A O 1
ATOM 2915 N N . LEU A 1 361 ? -22.587 31.542 -37.745 1.00 79.50 361 LEU A N 1
ATOM 2916 C CA . LEU A 1 361 ? -22.687 31.227 -39.169 1.00 79.50 361 LEU A CA 1
ATOM 2917 C C . LEU A 1 361 ? -21.291 31.339 -39.811 1.00 79.50 361 LEU A C 1
ATOM 2919 O O . LEU A 1 361 ? -20.565 32.277 -39.474 1.00 79.50 361 LEU A O 1
ATOM 2923 N N . PRO A 1 362 ? -20.901 30.410 -40.702 1.00 76.94 362 PRO A N 1
ATOM 2924 C CA . PRO A 1 362 ? -19.688 30.561 -41.492 1.00 76.94 362 PRO A CA 1
ATOM 2925 C C . PRO A 1 362 ? -19.865 31.672 -42.535 1.00 76.94 362 PRO A C 1
ATOM 2927 O O . PRO A 1 362 ? -20.977 31.916 -43.012 1.00 76.94 362 PRO A O 1
ATOM 2930 N N . ASP A 1 363 ? -18.758 32.303 -42.922 1.00 78.12 363 ASP A N 1
ATOM 2931 C CA . ASP A 1 363 ? -18.723 33.184 -44.089 1.00 78.12 363 ASP A CA 1
ATOM 2932 C C . ASP A 1 363 ? -19.046 32.409 -45.378 1.00 78.12 363 ASP A C 1
ATOM 2934 O O . ASP A 1 363 ? -18.887 31.187 -45.453 1.00 78.12 363 ASP A O 1
ATOM 2938 N N . ILE A 1 364 ? -19.512 33.122 -46.408 1.00 76.69 364 ILE A N 1
ATOM 2939 C CA . ILE A 1 364 ? -19.932 32.514 -47.679 1.00 76.69 364 ILE A CA 1
ATOM 2940 C C . ILE A 1 364 ? -18.716 31.860 -48.366 1.00 76.69 364 ILE A C 1
ATOM 2942 O O . ILE A 1 364 ? -17.764 32.573 -48.697 1.00 76.69 364 ILE A O 1
ATOM 2946 N N . PRO A 1 365 ? -18.731 30.538 -48.635 1.00 71.12 365 PRO A N 1
ATOM 2947 C CA . PRO A 1 365 ? -17.638 29.883 -49.338 1.00 71.12 365 PRO A CA 1
ATOM 2948 C C . PRO A 1 365 ? -17.63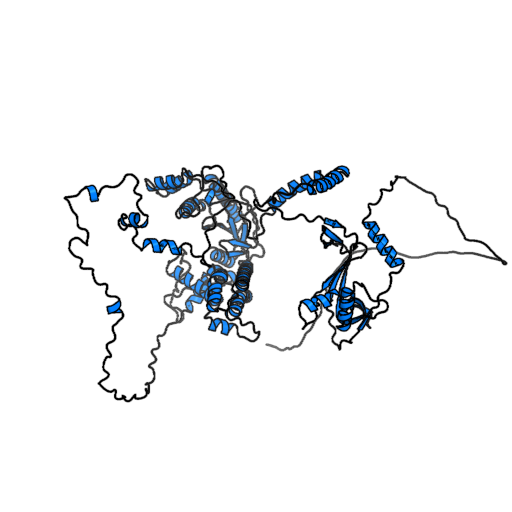5 30.300 -50.814 1.00 71.12 365 PRO A C 1
ATOM 2950 O O . PRO A 1 365 ? -18.565 30.016 -51.570 1.00 71.12 365 PRO A O 1
ATOM 2953 N N . PHE A 1 366 ? -16.562 30.966 -51.240 1.00 70.19 366 PHE A N 1
ATOM 2954 C CA . PHE A 1 366 ? -16.294 31.262 -52.650 1.00 70.19 366 PHE A CA 1
ATOM 2955 C C . PHE A 1 366 ? -15.667 30.044 -53.345 1.00 70.19 366 PHE A C 1
ATOM 2957 O O . PHE A 1 366 ? -14.533 30.097 -53.824 1.00 70.19 366 PHE A O 1
ATOM 2964 N N . ASP A 1 367 ? -16.403 28.931 -53.372 1.00 77.12 367 ASP A N 1
ATOM 2965 C CA . ASP A 1 367 ? -15.936 27.690 -53.988 1.00 77.12 367 ASP A CA 1
ATOM 2966 C C . ASP A 1 367 ? -15.670 27.883 -55.497 1.00 77.12 367 ASP A C 1
ATOM 2968 O O . ASP A 1 367 ? -16.480 28.496 -56.208 1.00 77.12 367 ASP A O 1
ATOM 2972 N N . PRO A 1 368 ? -14.544 27.368 -56.029 1.00 71.19 368 PRO A N 1
ATOM 2973 C CA . PRO A 1 368 ? -14.208 27.522 -57.438 1.00 71.19 368 PRO A CA 1
ATOM 2974 C C . PRO A 1 368 ? -15.213 26.770 -58.318 1.00 71.19 368 PRO A C 1
ATOM 2976 O O . PRO A 1 368 ? -15.502 25.592 -58.105 1.00 71.19 368 PRO A O 1
ATOM 2979 N N . LYS A 1 369 ? -15.734 27.439 -59.354 1.00 74.06 369 LYS A N 1
ATOM 2980 C CA . LYS A 1 369 ? -16.685 26.828 -60.293 1.00 74.06 369 LYS A CA 1
ATOM 2981 C C . LYS A 1 369 ? -15.999 25.781 -61.172 1.00 74.06 369 LYS A C 1
ATOM 2983 O O . LYS A 1 369 ? -15.413 26.113 -62.201 1.00 74.06 369 LYS A O 1
ATOM 2988 N N . PHE A 1 370 ? -16.129 24.514 -60.793 1.00 71.94 370 PHE A N 1
ATOM 2989 C CA . PHE A 1 370 ? -15.732 23.383 -61.625 1.00 71.94 370 PHE A CA 1
ATOM 2990 C C . PHE A 1 370 ? -16.612 23.298 -62.880 1.00 71.94 370 PHE A C 1
ATOM 2992 O O . PHE A 1 370 ? -17.812 23.038 -62.803 1.00 71.94 370 PHE A O 1
ATOM 2999 N N . ILE A 1 371 ? -16.000 23.512 -64.043 1.00 77.44 371 ILE A N 1
ATOM 3000 C CA . ILE A 1 371 ? -16.600 23.243 -65.355 1.00 77.44 371 ILE A CA 1
ATOM 3001 C C . ILE A 1 371 ? -16.518 21.746 -65.673 1.00 77.44 371 ILE A C 1
ATOM 3003 O O . ILE A 1 371 ? -15.501 21.099 -65.431 1.00 77.44 371 ILE A O 1
ATOM 3007 N N . THR A 1 372 ? -17.602 21.190 -66.213 1.00 71.44 372 THR A N 1
ATOM 3008 C CA . THR A 1 372 ? -17.723 19.761 -66.526 1.00 71.44 372 THR A CA 1
ATOM 3009 C C . THR A 1 372 ? -16.870 19.371 -67.730 1.00 71.44 372 THR A C 1
ATOM 3011 O O . THR A 1 372 ? -17.055 19.912 -68.820 1.00 71.44 372 THR A O 1
ATOM 3014 N N . TYR A 1 373 ? -15.988 18.387 -67.554 1.00 66.56 373 TYR A N 1
ATOM 3015 C CA . TYR A 1 373 ? -15.241 17.776 -68.653 1.00 66.56 373 TYR A CA 1
ATOM 3016 C C . TYR A 1 373 ? -16.124 16.757 -69.405 1.00 66.56 373 TYR A C 1
ATOM 3018 O O . TYR A 1 373 ? -16.779 15.942 -68.747 1.00 66.56 373 TYR A O 1
ATOM 3026 N N . PRO A 1 374 ? -16.174 16.772 -70.751 1.00 69.38 374 PRO A N 1
ATOM 3027 C CA . PRO A 1 374 ? -16.989 15.835 -71.517 1.00 69.38 374 PRO A CA 1
ATOM 3028 C C . PRO A 1 374 ? -16.341 14.443 -71.550 1.00 69.38 374 PRO A C 1
ATOM 3030 O O . PRO A 1 374 ? -15.284 14.251 -72.145 1.00 69.38 374 PRO A O 1
ATOM 3033 N N . PHE A 1 375 ? -16.989 13.457 -70.929 1.00 62.66 375 PHE A N 1
ATOM 3034 C CA . PHE A 1 375 ? -16.605 12.049 -71.055 1.00 62.66 375 PHE A CA 1
ATOM 3035 C C . PHE A 1 375 ? -17.254 11.411 -72.288 1.00 62.66 375 PHE A C 1
ATOM 3037 O O . PHE A 1 375 ? -18.441 11.612 -72.548 1.00 62.66 375 PHE A O 1
ATOM 3044 N N . GLU A 1 376 ? -16.494 10.598 -73.020 1.00 64.44 376 GLU A N 1
ATOM 3045 C CA . GLU A 1 376 ? -17.011 9.838 -74.160 1.00 64.44 376 GLU A CA 1
ATOM 3046 C C . GLU A 1 376 ? -17.932 8.697 -73.704 1.00 64.44 376 GLU A C 1
ATOM 3048 O O . GLU A 1 376 ? -17.610 7.911 -72.811 1.00 64.44 376 GLU A O 1
ATOM 3053 N N . SER A 1 377 ? -19.092 8.591 -74.348 1.00 62.12 377 SER A N 1
ATOM 3054 C CA . SER A 1 377 ? -20.225 7.758 -73.924 1.00 62.12 377 SER A CA 1
ATOM 3055 C C . SER A 1 377 ? -20.118 6.261 -74.261 1.00 62.12 377 SER A C 1
ATOM 3057 O O . SER A 1 377 ? -21.090 5.533 -74.079 1.00 62.12 377 SER A O 1
ATOM 3059 N N . HIS A 1 378 ? -18.971 5.784 -74.757 1.00 64.88 378 HIS A N 1
ATOM 3060 C CA . HIS A 1 378 ? -18.832 4.451 -75.363 1.00 64.88 378 HIS A CA 1
ATOM 3061 C C . HIS A 1 378 ? -17.611 3.650 -74.863 1.00 64.88 378 HIS A C 1
ATOM 3063 O O . HIS A 1 378 ? -16.908 2.992 -75.630 1.00 64.88 378 HIS A O 1
ATOM 3069 N N . ARG A 1 379 ? -17.369 3.649 -73.544 1.00 53.97 379 ARG A N 1
ATOM 3070 C CA . ARG A 1 379 ? -16.422 2.713 -72.912 1.00 53.97 379 ARG A CA 1
ATOM 3071 C C . ARG A 1 379 ? -17.072 1.333 -72.737 1.00 53.97 379 ARG A C 1
ATOM 3073 O O . ARG A 1 379 ? -17.762 1.092 -71.750 1.00 53.97 379 ARG A O 1
ATOM 3080 N N . PHE A 1 380 ? -16.840 0.440 -73.698 1.00 58.16 380 PHE A N 1
ATOM 3081 C CA . PHE A 1 380 ? -17.302 -0.953 -73.660 1.00 58.16 380 PHE A CA 1
ATOM 3082 C C . PHE A 1 380 ? -16.760 -1.728 -72.444 1.00 58.16 380 PHE A C 1
ATOM 3084 O O . PHE A 1 380 ? -15.660 -1.459 -71.955 1.00 58.16 380 PHE A O 1
ATOM 3091 N N . VAL A 1 381 ? -17.534 -2.714 -71.975 1.00 52.25 381 VAL A N 1
ATOM 3092 C CA . VAL A 1 381 ? -17.145 -3.620 -70.884 1.00 52.25 381 VAL A CA 1
ATOM 3093 C C . VAL A 1 381 ? -16.452 -4.851 -71.466 1.00 52.25 381 VAL A C 1
ATOM 3095 O O . VAL A 1 381 ? -17.076 -5.677 -72.125 1.00 52.25 381 VAL A O 1
ATOM 3098 N N . ASP A 1 382 ? -15.157 -4.963 -71.193 1.00 56.31 382 ASP A N 1
ATOM 3099 C CA . ASP A 1 382 ? -14.309 -6.096 -71.569 1.00 56.31 382 ASP A CA 1
ATOM 3100 C C . ASP A 1 382 ? -14.610 -7.289 -70.637 1.00 56.31 382 ASP A C 1
ATOM 3102 O O . ASP A 1 382 ? -14.188 -7.306 -69.477 1.00 56.31 382 ASP A O 1
ATOM 3106 N N . TYR A 1 383 ? -15.421 -8.247 -71.104 1.00 53.44 383 TYR A N 1
ATOM 3107 C CA . TYR A 1 383 ? -15.961 -9.327 -70.267 1.00 53.44 383 TYR A CA 1
ATOM 3108 C C . TYR A 1 383 ? -14.864 -10.339 -69.904 1.00 53.44 383 TYR A C 1
ATOM 3110 O O . TYR A 1 383 ? -14.414 -11.122 -70.740 1.00 53.44 383 TYR A O 1
ATOM 3118 N N . LYS A 1 384 ? -14.425 -10.328 -68.641 1.00 61.88 384 LYS A N 1
ATOM 3119 C CA . LYS A 1 384 ? -13.411 -11.251 -68.110 1.00 61.88 384 LYS A CA 1
ATOM 3120 C C . LYS A 1 384 ? -14.054 -12.175 -67.077 1.00 61.88 384 LYS A C 1
ATOM 3122 O O . LYS A 1 384 ? -14.713 -11.654 -66.177 1.00 61.88 384 LYS A O 1
ATOM 3127 N N . PRO A 1 385 ? -13.867 -13.506 -67.187 1.00 61.31 385 PRO A N 1
ATOM 3128 C CA . PRO A 1 385 ? -14.543 -14.473 -66.330 1.00 61.31 385 PRO A CA 1
ATOM 3129 C C . PRO A 1 385 ? -14.186 -14.219 -64.870 1.00 61.31 385 PRO A C 1
ATOM 3131 O O . PRO A 1 385 ? -13.008 -14.159 -64.498 1.00 61.31 385 PRO A O 1
ATOM 3134 N N . THR A 1 386 ? -15.209 -13.995 -64.054 1.00 70.81 386 THR A N 1
ATOM 3135 C CA . THR A 1 386 ? -15.032 -13.475 -62.697 1.00 70.81 386 THR A CA 1
ATOM 3136 C C . THR A 1 386 ? -14.697 -14.584 -61.700 1.00 70.81 386 THR A C 1
ATOM 3138 O O . THR A 1 386 ? -14.921 -15.771 -61.941 1.00 70.81 386 THR A O 1
ATOM 3141 N N . SER A 1 387 ? -14.195 -14.206 -60.519 1.00 60.88 387 SER A N 1
ATOM 3142 C CA . SER A 1 387 ? -13.957 -15.149 -59.414 1.00 60.88 387 SER A CA 1
ATOM 3143 C C . SER A 1 387 ? -15.201 -15.973 -59.059 1.00 60.88 387 SER A C 1
ATOM 3145 O O . SER A 1 387 ? -15.061 -17.108 -58.612 1.00 60.88 387 SER A O 1
ATOM 3147 N N . LEU A 1 388 ? -16.397 -15.415 -59.288 1.00 62.25 388 LEU A N 1
ATOM 3148 C CA . LEU A 1 388 ? -17.686 -16.039 -59.003 1.00 62.25 388 LEU A CA 1
ATOM 3149 C C . LEU A 1 388 ? -17.887 -17.324 -59.824 1.00 62.25 388 LEU A C 1
ATOM 3151 O O . LEU A 1 388 ? -18.215 -18.366 -59.260 1.00 62.25 388 LEU A O 1
ATOM 3155 N N . GLU A 1 389 ? -17.587 -17.272 -61.125 1.00 68.19 389 GLU A N 1
ATOM 3156 C CA . GLU A 1 389 ? -17.676 -18.410 -62.055 1.00 68.19 389 GLU A CA 1
ATOM 3157 C C . GLU A 1 389 ? -16.679 -19.521 -61.696 1.00 68.19 389 GLU A C 1
ATOM 3159 O O . GLU A 1 389 ? -17.002 -20.702 -61.781 1.00 68.19 389 GLU A O 1
ATOM 3164 N N . ARG A 1 390 ? -15.477 -19.152 -61.228 1.00 67.88 390 ARG A N 1
ATOM 3165 C CA . ARG A 1 390 ? -14.464 -20.111 -60.747 1.00 67.88 390 ARG A CA 1
ATOM 3166 C C . ARG A 1 390 ? -14.783 -20.709 -59.375 1.00 67.88 390 ARG A C 1
ATOM 3168 O O . ARG A 1 390 ? -14.242 -21.757 -59.043 1.00 67.88 390 ARG A O 1
ATOM 3175 N N . SER A 1 391 ? -15.615 -20.042 -58.576 1.00 70.94 391 SER A N 1
ATOM 3176 C CA . SER A 1 391 ? -16.062 -20.528 -57.264 1.00 70.94 391 SER A CA 1
ATOM 3177 C C . SER A 1 391 ? -17.348 -21.358 -57.314 1.00 70.94 391 SER A C 1
ATOM 3179 O O . SER A 1 391 ? -17.764 -21.888 -56.285 1.00 70.94 391 SER A O 1
ATOM 3181 N N . TYR A 1 392 ? -17.986 -21.476 -58.483 1.00 72.50 392 TYR A N 1
ATOM 3182 C CA . TYR A 1 392 ? -19.204 -22.262 -58.632 1.00 72.50 392 TYR A CA 1
ATOM 3183 C C . TYR A 1 392 ? -18.886 -23.761 -58.569 1.00 72.50 392 TYR A C 1
ATOM 3185 O O . TYR A 1 392 ? -18.200 -24.308 -59.433 1.00 72.50 392 TYR A O 1
ATOM 3193 N N . LYS A 1 393 ? -19.373 -24.425 -57.517 1.00 71.06 393 LYS A N 1
ATOM 3194 C CA . LYS A 1 393 ? -19.232 -25.869 -57.338 1.00 71.06 393 LYS A CA 1
ATOM 3195 C C . LYS A 1 393 ? -20.363 -26.558 -58.102 1.00 71.06 393 LYS A C 1
ATOM 3197 O O . LYS A 1 393 ? -21.516 -26.448 -57.706 1.00 71.06 393 LYS A O 1
ATOM 3202 N N . TYR A 1 394 ? -20.025 -27.235 -59.194 1.00 76.81 394 TYR A N 1
ATOM 3203 C CA . TYR A 1 394 ? -20.971 -28.061 -59.942 1.00 76.81 394 TYR A CA 1
ATOM 3204 C C . TYR A 1 394 ? -21.338 -29.304 -59.122 1.00 76.81 394 TYR A C 1
ATOM 3206 O O . TYR A 1 394 ? -20.446 -29.991 -58.619 1.00 76.81 394 TYR A O 1
ATOM 3214 N N . ASP A 1 395 ? -22.631 -29.600 -59.011 1.00 68.56 395 ASP A N 1
ATOM 3215 C CA . ASP A 1 395 ? -23.103 -30.851 -58.420 1.00 68.56 395 ASP A CA 1
ATOM 3216 C C . ASP A 1 395 ? -22.803 -32.027 -59.363 1.00 68.56 395 ASP A C 1
ATOM 3218 O O . ASP A 1 395 ? -23.073 -31.964 -60.566 1.00 68.56 395 ASP A O 1
ATOM 3222 N N . LEU A 1 396 ? -22.240 -33.113 -58.823 1.00 68.25 396 LEU A N 1
ATOM 3223 C CA . LEU A 1 396 ? -22.002 -34.339 -59.587 1.00 68.25 396 LEU A CA 1
ATOM 3224 C C . LEU A 1 396 ? -23.316 -35.113 -59.750 1.00 68.25 396 LEU A C 1
ATOM 3226 O O . LEU A 1 396 ? -23.683 -35.932 -58.908 1.00 68.25 396 LEU A O 1
ATOM 3230 N N . LEU A 1 397 ? -23.994 -34.876 -60.872 1.00 71.62 397 LEU A N 1
ATOM 3231 C CA . LEU A 1 397 ? -25.073 -35.732 -61.360 1.00 71.62 397 LEU A CA 1
ATOM 3232 C C . LEU A 1 397 ? -24.476 -37.057 -61.861 1.00 71.62 397 LEU A C 1
ATOM 3234 O O . LEU A 1 397 ? -24.110 -37.194 -63.026 1.00 71.62 397 LEU A O 1
ATOM 3238 N N . THR A 1 398 ? -24.324 -38.004 -60.939 1.00 61.06 398 THR A N 1
ATOM 3239 C CA . THR A 1 398 ? -23.946 -39.395 -61.218 1.00 61.06 398 THR A CA 1
ATOM 3240 C C . THR A 1 398 ? -25.155 -40.205 -61.693 1.00 61.06 398 THR A C 1
ATOM 3242 O O . THR A 1 398 ? -26.304 -39.790 -61.527 1.00 61.06 398 THR A O 1
ATOM 3245 N N . GLU A 1 399 ? -24.907 -41.366 -62.303 1.00 67.94 399 GLU A N 1
ATOM 3246 C CA . GLU A 1 399 ? -25.966 -42.352 -62.545 1.00 67.94 399 GLU A CA 1
ATOM 3247 C C . GLU A 1 399 ? -26.512 -42.887 -61.209 1.00 67.94 399 GLU A C 1
ATOM 3249 O O . GLU A 1 399 ? -25.815 -42.848 -60.193 1.00 67.94 399 GLU A O 1
ATOM 3254 N N . HIS A 1 400 ? -27.760 -43.373 -61.202 1.00 61.88 400 HIS A N 1
ATOM 3255 C CA . HIS A 1 400 ? -28.518 -43.653 -59.970 1.00 61.88 400 HIS A CA 1
ATOM 3256 C C . HIS A 1 400 ? -27.804 -44.566 -58.960 1.00 61.88 400 HIS A C 1
ATOM 3258 O O . HIS A 1 400 ? -27.989 -44.385 -57.758 1.00 61.88 400 HIS A O 1
ATOM 3264 N N . ASP A 1 401 ? -26.970 -45.488 -59.444 1.00 59.00 401 ASP A N 1
ATOM 3265 C CA . ASP A 1 401 ? -26.282 -46.495 -58.633 1.00 59.00 401 ASP A CA 1
ATOM 3266 C C . ASP A 1 401 ? -24.857 -46.065 -58.213 1.00 59.00 401 ASP A C 1
ATOM 3268 O O . ASP A 1 401 ? -24.081 -46.876 -57.712 1.00 59.00 401 ASP A O 1
ATOM 3272 N N . LEU A 1 402 ? -24.473 -44.795 -58.434 1.00 59.91 402 LEU A N 1
ATOM 3273 C CA . LEU A 1 402 ? -23.181 -44.198 -58.033 1.00 59.91 402 LEU A CA 1
ATOM 3274 C C . LEU A 1 402 ? -21.917 -44.930 -58.546 1.00 59.91 402 LEU A C 1
ATOM 3276 O O . LEU A 1 402 ? -20.811 -44.679 -58.072 1.00 59.91 402 LEU A O 1
ATOM 3280 N N . GLY A 1 403 ? -22.064 -45.805 -59.546 1.00 59.53 403 GLY A N 1
ATOM 3281 C CA . GLY A 1 403 ? -20.996 -46.663 -60.073 1.00 59.53 403 GLY A CA 1
ATOM 3282 C C . GLY A 1 403 ? -20.792 -47.979 -59.308 1.00 59.53 403 GLY A C 1
ATOM 3283 O O . GLY A 1 403 ? -19.876 -48.729 -59.639 1.00 59.53 403 GLY A O 1
ATOM 3284 N N . VAL A 1 404 ? -21.636 -48.288 -58.317 1.00 60.34 404 VAL A N 1
ATOM 3285 C CA . VAL A 1 404 ? -21.582 -49.527 -57.529 1.00 60.34 404 VAL A CA 1
ATOM 3286 C C . VAL A 1 404 ? -22.645 -50.505 -58.032 1.00 60.34 404 VAL A C 1
ATOM 3288 O O . VAL A 1 404 ? -23.793 -50.487 -57.596 1.00 60.34 404 VAL A O 1
ATOM 3291 N N . THR A 1 405 ? -22.268 -51.404 -58.942 1.00 62.41 405 THR A N 1
ATOM 3292 C CA . THR A 1 405 ? -23.144 -52.507 -59.369 1.00 62.41 405 THR A CA 1
ATOM 3293 C C . THR A 1 405 ? -23.335 -53.518 -58.236 1.00 62.41 405 THR A C 1
ATOM 3295 O O . THR A 1 405 ? -22.425 -54.288 -57.923 1.00 62.41 405 THR A O 1
ATOM 3298 N N . ILE A 1 406 ? -24.526 -53.524 -57.632 1.00 59.66 406 ILE A N 1
ATOM 3299 C CA . ILE A 1 406 ? -24.924 -54.480 -56.589 1.00 59.66 406 ILE A CA 1
ATOM 3300 C C . ILE A 1 406 ? -25.441 -55.763 -57.257 1.00 59.66 406 ILE A C 1
ATOM 3302 O O . ILE A 1 406 ? -26.627 -55.881 -57.569 1.00 59.66 406 ILE A O 1
ATOM 3306 N N . ASP A 1 407 ? -24.553 -56.733 -57.487 1.00 61.59 407 ASP A N 1
ATOM 3307 C CA . ASP A 1 407 ? -24.931 -58.023 -58.076 1.00 61.59 407 ASP A CA 1
ATOM 3308 C C . ASP A 1 407 ? -25.399 -59.011 -56.995 1.00 61.59 407 ASP A C 1
ATOM 3310 O O . ASP A 1 407 ? -24.622 -59.751 -56.385 1.00 61.59 407 ASP A O 1
ATOM 3314 N N . LEU A 1 408 ? -26.715 -59.021 -56.763 1.00 62.50 408 LEU A N 1
ATOM 3315 C CA . LEU A 1 408 ? -27.385 -59.866 -55.768 1.00 62.50 408 LEU A CA 1
ATOM 3316 C C . LEU A 1 408 ? -27.310 -61.378 -56.067 1.00 62.50 408 LEU A C 1
ATOM 3318 O O . LEU A 1 408 ? -27.774 -62.174 -55.250 1.00 62.50 408 LEU A O 1
ATOM 3322 N N . ILE A 1 409 ? -26.762 -61.791 -57.216 1.00 63.94 409 ILE A N 1
ATOM 3323 C CA . ILE A 1 409 ? -26.660 -63.202 -57.616 1.00 63.94 409 ILE A CA 1
ATOM 3324 C C . ILE A 1 409 ? -25.375 -63.848 -57.068 1.00 63.94 409 ILE A C 1
ATOM 3326 O O . ILE A 1 409 ? -25.363 -65.058 -56.834 1.00 63.94 409 ILE A O 1
ATOM 3330 N N . ASN A 1 410 ? -24.314 -63.069 -56.812 1.00 57.91 410 ASN A N 1
ATOM 3331 C CA . ASN A 1 410 ? -23.021 -63.591 -56.358 1.00 57.91 410 ASN A CA 1
ATOM 3332 C C . ASN A 1 410 ? -22.625 -63.109 -54.941 1.00 57.91 410 ASN A C 1
ATOM 3334 O O . ASN A 1 410 ? -21.854 -62.152 -54.803 1.00 57.91 410 ASN A O 1
ATOM 3338 N N . PRO A 1 411 ? -23.083 -63.794 -53.872 1.00 59.91 411 PRO A N 1
ATOM 3339 C CA . PRO A 1 411 ? -22.759 -63.433 -52.491 1.00 59.91 411 PRO A CA 1
ATOM 3340 C C . PRO A 1 411 ? -21.298 -63.705 -52.094 1.00 59.91 411 PRO A C 1
ATOM 3342 O O . PRO A 1 411 ? -20.884 -63.268 -51.021 1.00 59.91 411 PRO A O 1
ATOM 3345 N N . ASP A 1 412 ? -20.502 -64.398 -52.919 1.00 64.56 412 ASP A N 1
ATOM 3346 C CA . ASP A 1 412 ? -19.075 -64.602 -52.638 1.00 64.56 412 ASP A CA 1
ATOM 3347 C C . ASP A 1 412 ? -18.278 -63.292 -52.795 1.00 64.56 412 ASP A C 1
ATOM 3349 O O . ASP A 1 412 ? -17.313 -63.073 -52.067 1.00 64.56 412 ASP A O 1
ATOM 3353 N N . THR A 1 413 ? -18.735 -62.377 -53.662 1.00 62.41 413 THR A N 1
ATOM 3354 C CA . THR A 1 413 ? -18.110 -61.064 -53.939 1.00 62.41 413 THR A CA 1
ATOM 3355 C C . THR A 1 413 ? -18.074 -60.123 -52.727 1.00 62.41 413 THR A C 1
ATOM 3357 O O . THR A 1 413 ? -17.298 -59.173 -52.709 1.00 62.41 413 THR A O 1
ATOM 3360 N N . TYR A 1 414 ? -18.906 -60.383 -51.713 1.00 64.50 414 TYR A N 1
ATOM 3361 C CA . TYR A 1 414 ? -19.055 -59.551 -50.513 1.00 64.50 414 TYR A CA 1
ATOM 3362 C C . TYR A 1 414 ? -18.643 -60.288 -49.224 1.00 64.50 414 TYR A C 1
ATOM 3364 O O . TYR A 1 414 ? -18.995 -59.865 -48.121 1.00 64.50 414 TYR A O 1
ATOM 3372 N N . ARG A 1 415 ? -17.913 -61.411 -49.329 1.00 66.00 415 ARG A N 1
ATOM 3373 C CA . ARG A 1 415 ? -17.391 -62.123 -48.153 1.00 66.00 415 ARG A CA 1
ATOM 3374 C C . ARG A 1 415 ? -16.178 -61.411 -47.559 1.00 66.00 415 ARG A C 1
ATOM 3376 O O . ARG A 1 415 ? -15.153 -61.253 -48.210 1.00 66.00 415 ARG A O 1
ATOM 3383 N N . ILE A 1 416 ? -16.286 -61.071 -46.279 1.00 66.31 416 ILE A N 1
ATOM 3384 C CA . ILE A 1 416 ? -15.176 -60.579 -45.458 1.00 66.31 416 ILE A CA 1
ATOM 3385 C C . ILE A 1 416 ? -14.263 -61.767 -45.117 1.00 66.31 416 ILE A C 1
ATOM 3387 O O . ILE A 1 416 ? -14.718 -62.729 -44.492 1.00 66.31 416 ILE A O 1
ATOM 3391 N N . GLU A 1 417 ? -12.985 -61.717 -45.503 1.00 70.25 417 GLU A N 1
ATOM 3392 C CA . GLU A 1 417 ? -12.022 -62.755 -45.114 1.00 70.25 417 GLU A CA 1
ATOM 3393 C C . GLU A 1 417 ? -11.597 -62.606 -43.636 1.00 70.25 417 GLU A C 1
ATOM 3395 O O . GLU A 1 417 ? -11.294 -61.490 -43.198 1.00 70.25 417 GLU A O 1
ATOM 3400 N N . PRO A 1 418 ? -11.532 -63.699 -42.841 1.00 64.25 418 PRO A N 1
ATOM 3401 C CA . PRO A 1 418 ? -11.150 -63.640 -41.426 1.00 64.25 418 PRO A CA 1
ATOM 3402 C C . PRO A 1 418 ? -9.698 -63.176 -41.203 1.00 64.25 418 PRO A C 1
ATOM 3404 O O . PRO A 1 418 ? -8.772 -63.982 -41.121 1.00 64.25 418 PRO A O 1
ATOM 3407 N N . GLY A 1 419 ? -9.507 -61.863 -41.078 1.00 68.50 419 GLY A N 1
ATOM 3408 C CA . GLY A 1 419 ? -8.197 -61.225 -40.920 1.00 68.50 419 GLY A CA 1
ATOM 3409 C C . GLY A 1 419 ? -8.041 -59.891 -41.656 1.00 68.50 419 GLY A C 1
ATOM 3410 O O . GLY A 1 419 ? -7.019 -59.234 -41.475 1.00 68.50 419 GLY A O 1
ATOM 3411 N N . SER A 1 420 ? -9.029 -59.467 -42.453 1.00 70.44 420 SER A N 1
ATOM 3412 C CA . SER A 1 420 ? -9.039 -58.147 -43.094 1.00 70.44 420 SER A CA 1
ATOM 3413 C C . SER A 1 420 ? -8.954 -57.011 -42.064 1.00 70.44 420 SER A C 1
ATOM 3415 O O . SER A 1 420 ? -9.813 -56.904 -41.185 1.00 70.44 420 SER A O 1
ATOM 3417 N N . TYR A 1 421 ? -7.948 -56.148 -42.197 1.00 71.69 421 TYR A N 1
ATOM 3418 C CA . TYR A 1 421 ? -7.814 -54.911 -41.425 1.00 71.69 421 TYR A CA 1
ATOM 3419 C C . TYR A 1 421 ? -8.515 -53.756 -42.158 1.00 71.69 421 TYR A C 1
ATOM 3421 O O . TYR A 1 421 ? -8.412 -53.662 -43.379 1.00 71.69 421 TYR A O 1
ATOM 3429 N N . LEU A 1 422 ? -9.223 -52.900 -41.418 1.00 76.25 422 LEU A N 1
ATOM 3430 C CA . LEU A 1 422 ? -9.835 -51.673 -41.937 1.00 76.25 422 LEU A CA 1
ATOM 3431 C C . LEU A 1 422 ? -8.789 -50.552 -41.920 1.00 76.25 422 LEU A C 1
ATOM 3433 O O . LEU A 1 422 ? -8.156 -50.344 -40.885 1.00 76.25 422 LEU A O 1
ATOM 3437 N N . ASP A 1 423 ? -8.593 -49.846 -43.035 1.00 80.31 423 ASP A N 1
ATOM 3438 C CA . ASP A 1 423 ? -7.632 -48.739 -43.081 1.00 80.31 423 ASP A CA 1
ATOM 3439 C C . ASP A 1 423 ? -8.127 -47.526 -42.268 1.00 80.31 423 ASP A C 1
ATOM 3441 O O . ASP A 1 423 ? -9.328 -47.306 -42.123 1.00 80.31 423 ASP A O 1
ATOM 3445 N N . GLN A 1 424 ? -7.206 -46.710 -41.748 1.00 77.62 424 GLN A N 1
ATOM 3446 C CA . GLN A 1 424 ? -7.546 -45.511 -40.974 1.00 77.62 424 GLN A CA 1
ATOM 3447 C C . GLN A 1 424 ? -8.188 -44.394 -41.806 1.00 77.62 424 GLN A C 1
ATOM 3449 O O . GLN A 1 424 ? -8.780 -43.480 -41.227 1.00 77.62 424 GLN A O 1
ATOM 3454 N N . GLU A 1 425 ? -8.058 -44.409 -43.135 1.00 74.19 425 GLU A N 1
ATOM 3455 C CA . GLU A 1 425 ? -8.810 -43.477 -43.983 1.00 74.19 425 GLU A CA 1
ATOM 3456 C C . GLU A 1 425 ? -10.256 -43.956 -44.198 1.00 74.19 425 GLU A C 1
ATOM 3458 O O . GLU A 1 425 ? -11.168 -43.131 -44.131 1.00 74.19 425 GLU A O 1
ATOM 3463 N N . ASP A 1 426 ? -10.486 -45.271 -44.308 1.00 78.06 426 ASP A N 1
ATOM 3464 C CA . ASP A 1 426 ? -11.828 -45.871 -44.389 1.00 78.06 426 ASP A CA 1
ATOM 3465 C C . ASP A 1 426 ? -12.571 -45.826 -43.040 1.00 78.06 426 ASP A C 1
ATOM 3467 O O . ASP A 1 426 ? -13.762 -45.523 -42.996 1.00 78.06 426 ASP A O 1
ATOM 3471 N N . GLU A 1 427 ? -11.873 -46.058 -41.921 1.00 77.75 427 GLU A N 1
ATOM 3472 C CA . GLU A 1 427 ? -12.421 -45.974 -40.556 1.00 77.75 427 GLU A CA 1
ATOM 3473 C C . GLU A 1 427 ? -13.054 -44.598 -40.280 1.00 77.75 427 GLU A C 1
ATOM 3475 O O . GLU A 1 427 ? -14.135 -44.512 -39.698 1.00 77.75 427 GLU A O 1
ATOM 3480 N N . ARG A 1 428 ? -12.443 -43.516 -40.785 1.00 71.00 428 ARG A N 1
ATOM 3481 C CA . ARG A 1 428 ? -12.977 -42.146 -40.665 1.00 71.00 428 ARG A CA 1
ATOM 3482 C C . ARG A 1 428 ? -14.228 -41.890 -41.502 1.00 71.00 428 ARG A C 1
ATOM 3484 O O . ARG A 1 428 ? -14.976 -40.973 -41.176 1.00 71.00 428 ARG A O 1
ATOM 3491 N N . LEU A 1 429 ? -14.470 -42.660 -42.563 1.00 75.50 429 LEU A N 1
ATOM 3492 C CA . LEU A 1 429 ? -15.686 -42.536 -43.376 1.00 75.50 429 LEU A CA 1
ATOM 3493 C C . LEU A 1 429 ? -16.913 -43.172 -42.697 1.00 75.50 429 LEU A C 1
ATOM 3495 O O . LEU A 1 429 ? -18.032 -42.983 -43.169 1.00 75.50 429 LEU A O 1
ATOM 3499 N N . LEU A 1 430 ? -16.717 -43.885 -41.580 1.00 74.94 430 LEU A N 1
ATOM 3500 C CA . LEU A 1 430 ? -17.784 -44.448 -40.747 1.00 74.94 430 LEU A CA 1
ATOM 3501 C C . LEU A 1 430 ? -18.245 -43.501 -39.618 1.00 74.94 430 LEU A C 1
ATOM 3503 O O . LEU A 1 430 ? -19.229 -43.799 -38.940 1.00 74.94 430 LEU A O 1
ATOM 3507 N N . GLU A 1 431 ? -17.562 -42.371 -39.392 1.00 73.06 431 GLU A N 1
ATOM 3508 C CA . GLU A 1 431 ? -17.948 -41.384 -38.375 1.00 73.06 431 GLU A CA 1
ATOM 3509 C C . GLU A 1 431 ? -19.007 -40.401 -38.918 1.00 73.06 431 GLU A C 1
ATOM 3511 O O . GLU A 1 431 ? -18.703 -39.536 -39.739 1.00 73.06 431 GLU A O 1
ATOM 3516 N N . GLU A 1 432 ? -20.251 -40.468 -38.420 1.00 59.75 432 GLU A N 1
ATOM 3517 C CA . GLU A 1 432 ? -21.308 -39.490 -38.746 1.00 59.75 432 GLU A CA 1
ATOM 3518 C C . GLU A 1 432 ? -21.033 -38.097 -38.130 1.00 59.75 432 GLU A C 1
ATOM 3520 O O . GLU A 1 432 ? -21.565 -37.728 -37.084 1.00 59.75 432 GLU A O 1
ATOM 3525 N N . ASP A 1 433 ? -20.187 -37.316 -38.807 1.00 58.28 433 ASP A N 1
ATOM 3526 C CA . ASP A 1 433 ? -20.071 -35.843 -38.785 1.00 58.28 433 ASP A CA 1
ATOM 3527 C C . ASP A 1 433 ? -20.011 -35.156 -37.391 1.00 58.28 433 ASP A C 1
ATOM 3529 O O . ASP A 1 433 ? -20.440 -34.014 -37.188 1.00 58.28 433 ASP A O 1
ATOM 3533 N N . LEU A 1 434 ? -19.416 -35.827 -36.397 1.00 54.66 434 LEU A N 1
ATOM 3534 C CA . LEU A 1 434 ? -19.364 -35.384 -34.993 1.00 54.66 434 LEU A CA 1
ATOM 3535 C C . LEU A 1 434 ? -18.332 -34.273 -34.676 1.00 54.66 434 LEU A C 1
ATOM 3537 O O . LEU A 1 434 ? -17.904 -34.120 -33.529 1.00 54.66 434 LEU A O 1
ATOM 3541 N N . THR A 1 435 ? -17.968 -33.421 -35.645 1.00 51.06 435 THR A N 1
ATOM 3542 C CA . THR A 1 435 ? -17.173 -32.200 -35.380 1.00 51.06 435 THR A CA 1
ATOM 3543 C C . THR A 1 435 ? -17.689 -30.943 -36.090 1.00 51.06 435 THR A C 1
ATOM 3545 O O . THR A 1 435 ? -17.079 -30.421 -37.022 1.00 51.06 435 THR A O 1
ATOM 3548 N N . THR A 1 436 ? -18.758 -30.330 -35.560 1.00 47.91 436 THR A N 1
ATOM 3549 C CA . THR A 1 436 ? -19.153 -28.977 -36.001 1.00 47.91 436 THR A CA 1
ATOM 3550 C C . THR A 1 436 ? -17.969 -27.991 -35.859 1.00 47.91 436 THR A C 1
ATOM 3552 O O . THR A 1 436 ? -17.480 -27.805 -34.737 1.00 47.91 436 THR A O 1
ATOM 3555 N N . PRO A 1 437 ? -17.502 -27.298 -36.926 1.00 50.12 437 PRO A N 1
ATOM 3556 C CA . PRO A 1 437 ? -16.217 -26.569 -36.916 1.00 50.12 437 PRO A CA 1
ATOM 3557 C C . PRO A 1 437 ? -16.091 -25.347 -35.983 1.00 50.12 437 PRO A C 1
ATOM 3559 O O . PRO A 1 437 ? -15.087 -24.627 -36.034 1.00 50.12 437 PRO A O 1
ATOM 3562 N N . ASN A 1 438 ? -17.103 -25.062 -35.162 1.00 49.00 438 ASN A N 1
ATOM 3563 C CA . ASN A 1 438 ? -17.133 -23.906 -34.268 1.00 49.00 438 ASN A CA 1
ATOM 3564 C C . ASN A 1 438 ? -16.420 -24.167 -32.931 1.00 49.00 438 ASN A C 1
ATOM 3566 O O . ASN A 1 438 ? -15.653 -23.307 -32.496 1.00 49.00 438 ASN A O 1
ATOM 3570 N N . ASP A 1 439 ? -16.572 -25.343 -32.314 1.00 45.50 439 ASP A N 1
ATOM 3571 C CA . ASP A 1 439 ? -15.912 -25.625 -31.027 1.00 45.50 439 ASP A CA 1
ATOM 3572 C C . ASP A 1 439 ? -14.401 -25.867 -31.172 1.00 45.50 439 ASP A C 1
ATOM 3574 O O . ASP A 1 439 ? -13.613 -25.409 -30.339 1.00 45.50 439 ASP A O 1
ATOM 3578 N N . ALA A 1 440 ? -13.954 -26.445 -32.292 1.00 49.69 440 ALA A N 1
ATOM 3579 C CA . ALA A 1 440 ? -12.528 -26.591 -32.606 1.00 49.69 440 ALA A CA 1
ATOM 3580 C C . ALA A 1 440 ? -11.781 -25.239 -32.691 1.00 49.69 440 ALA A C 1
ATOM 3582 O O . ALA A 1 440 ? -10.585 -25.159 -32.398 1.00 49.69 440 ALA A O 1
ATOM 3583 N N . LYS A 1 441 ? -12.475 -24.143 -33.036 1.00 50.28 441 LYS A N 1
ATOM 3584 C CA . LYS A 1 441 ? -11.902 -22.782 -33.018 1.00 50.28 441 LYS A CA 1
ATOM 3585 C C . LYS A 1 441 ? -11.729 -22.228 -31.603 1.00 50.28 441 LYS A C 1
ATOM 3587 O O . LYS A 1 441 ? -10.902 -21.338 -31.405 1.00 50.28 441 LYS A O 1
ATOM 3592 N N . ARG A 1 442 ? -12.460 -22.749 -30.612 1.00 48.84 442 ARG A N 1
ATOM 3593 C CA . ARG A 1 442 ? -12.413 -22.260 -29.228 1.00 48.84 442 ARG A CA 1
ATOM 3594 C C . ARG A 1 442 ? -11.123 -22.664 -28.508 1.00 48.84 442 ARG A C 1
ATOM 3596 O O . ARG A 1 442 ? -10.608 -21.883 -27.716 1.00 48.84 442 ARG A O 1
ATOM 3603 N N . SER A 1 443 ? -10.556 -23.835 -28.809 1.00 57.19 443 SER A N 1
ATOM 3604 C CA . SER A 1 443 ? -9.372 -24.359 -28.106 1.00 57.19 443 SER A CA 1
ATOM 3605 C C . SER A 1 443 ? -8.047 -23.699 -28.523 1.00 57.19 443 SER A C 1
ATOM 3607 O O . SER A 1 443 ? -7.217 -23.392 -27.664 1.00 57.19 443 SER A O 1
ATOM 3609 N N . ARG A 1 444 ? -7.838 -23.428 -29.823 1.00 56.78 444 ARG A N 1
ATOM 3610 C CA . ARG A 1 444 ? -6.522 -23.023 -30.372 1.00 56.78 444 ARG A CA 1
ATOM 3611 C C . ARG A 1 444 ? -5.977 -21.694 -29.826 1.00 56.78 444 ARG A C 1
ATOM 3613 O O . ARG A 1 444 ? -4.766 -21.492 -29.854 1.00 56.78 444 ARG A O 1
ATOM 3620 N N . HIS A 1 445 ? -6.828 -20.814 -29.297 1.00 57.16 445 HIS A N 1
ATOM 3621 C CA . HIS A 1 445 ? -6.409 -19.536 -28.705 1.00 57.16 445 HIS A CA 1
ATOM 3622 C C . HIS A 1 445 ? -6.122 -19.591 -27.194 1.00 57.16 445 HIS A C 1
ATOM 3624 O O . HIS A 1 445 ? -5.532 -18.654 -26.661 1.00 57.16 445 HIS A O 1
ATOM 3630 N N . HIS A 1 446 ? -6.455 -20.678 -26.488 1.00 60.00 446 HIS A N 1
ATOM 3631 C CA . HIS A 1 446 ? -6.183 -20.783 -25.047 1.00 60.00 446 HIS A CA 1
ATOM 3632 C C . HIS A 1 446 ? -4.714 -21.086 -24.700 1.00 60.00 446 HIS A C 1
ATOM 3634 O O . HIS A 1 446 ? -4.319 -20.905 -23.551 1.00 60.00 446 HIS A O 1
ATOM 3640 N N . ASN A 1 447 ? -3.896 -21.505 -25.675 1.00 59.34 447 ASN A N 1
ATOM 3641 C CA . ASN A 1 447 ? -2.480 -21.847 -25.474 1.00 59.34 447 ASN A CA 1
ATOM 3642 C C . ASN A 1 447 ? -1.509 -20.973 -26.300 1.00 59.34 447 ASN A C 1
ATOM 3644 O O . ASN A 1 447 ? -0.346 -21.324 -26.485 1.00 59.34 447 ASN A O 1
ATOM 3648 N N . THR A 1 448 ? -1.964 -19.827 -26.821 1.00 66.00 448 THR A N 1
ATOM 3649 C CA . THR A 1 448 ? -1.064 -18.846 -27.452 1.00 66.00 448 THR A CA 1
ATOM 3650 C C . THR A 1 448 ? -0.232 -18.122 -26.392 1.00 66.00 448 THR A C 1
ATOM 3652 O O . THR A 1 448 ? -0.773 -17.687 -25.376 1.00 66.00 448 THR A O 1
ATOM 3655 N N . ASN A 1 449 ? 1.071 -17.945 -26.631 1.00 59.25 449 ASN A N 1
ATOM 3656 C CA . ASN A 1 449 ? 1.981 -17.304 -25.676 1.00 59.25 449 ASN A CA 1
ATOM 3657 C C . ASN A 1 449 ? 1.824 -15.767 -25.683 1.00 59.25 449 ASN A C 1
ATOM 3659 O O . ASN A 1 449 ? 2.581 -15.038 -26.325 1.00 59.25 449 ASN A O 1
ATOM 3663 N N . VAL A 1 450 ? 0.781 -15.281 -25.010 1.00 73.00 450 VAL A N 1
ATOM 3664 C CA . VAL A 1 450 ? 0.397 -13.864 -24.966 1.00 73.00 450 VAL A CA 1
ATOM 3665 C C . VAL A 1 450 ? 1.210 -13.127 -23.899 1.00 73.00 450 VAL A C 1
ATOM 3667 O O . VAL A 1 450 ? 0.993 -13.304 -22.706 1.00 73.00 450 VAL A O 1
ATOM 3670 N N . SER A 1 451 ? 2.111 -12.236 -24.322 1.00 68.56 451 SER A N 1
ATOM 3671 C CA . SER A 1 451 ? 3.087 -11.550 -23.451 1.00 68.56 451 SER A CA 1
ATOM 3672 C C . SER A 1 451 ? 2.504 -10.654 -22.344 1.00 68.56 451 SER A C 1
ATOM 3674 O O . SER A 1 451 ? 3.234 -10.251 -21.438 1.00 68.56 451 SER A O 1
ATOM 3676 N N . TRP A 1 452 ? 1.206 -10.341 -22.396 1.00 69.19 452 TRP A N 1
ATOM 3677 C CA . TRP A 1 452 ? 0.475 -9.593 -21.366 1.00 69.19 452 TRP A CA 1
ATOM 3678 C C . TRP A 1 452 ? -0.445 -10.464 -20.492 1.00 69.19 452 TRP A C 1
ATOM 3680 O O . TRP A 1 452 ? -1.017 -9.954 -19.529 1.00 69.19 452 TRP A O 1
ATOM 3690 N N . LEU A 1 453 ? -0.566 -11.765 -20.779 1.00 59.00 453 LEU A N 1
ATOM 3691 C CA . LEU A 1 453 ? -1.394 -12.707 -20.030 1.00 59.00 453 LEU A CA 1
ATOM 3692 C C . LEU A 1 453 ? -0.504 -13.606 -19.158 1.00 59.00 453 LEU A C 1
ATOM 3694 O O . LEU A 1 453 ? 0.262 -14.425 -19.662 1.00 59.00 453 LEU A O 1
ATOM 3698 N N . ARG A 1 454 ? -0.603 -13.472 -17.832 1.00 64.00 454 ARG A N 1
ATOM 3699 C CA . ARG A 1 454 ? 0.045 -14.403 -16.895 1.00 64.00 454 ARG A CA 1
ATOM 3700 C C . ARG A 1 454 ? -0.855 -15.604 -16.612 1.00 64.00 454 ARG A C 1
ATOM 3702 O O . ARG A 1 454 ? -2.076 -15.477 -16.591 1.00 64.00 454 ARG A O 1
ATOM 3709 N N . ARG A 1 455 ? -0.237 -16.753 -16.317 1.00 68.06 455 ARG A N 1
ATOM 3710 C CA . ARG A 1 455 ? -0.922 -17.872 -15.651 1.00 68.06 455 ARG A CA 1
ATOM 3711 C C . ARG A 1 455 ? -1.326 -17.446 -14.234 1.00 68.06 455 ARG A C 1
ATOM 3713 O O . ARG A 1 455 ? -0.650 -16.622 -13.623 1.00 68.06 455 ARG A O 1
ATOM 3720 N N . THR A 1 456 ? -2.415 -18.008 -13.721 1.00 69.62 456 THR A N 1
ATOM 3721 C CA . THR A 1 456 ? -2.881 -17.772 -12.348 1.00 69.62 456 THR A CA 1
ATOM 3722 C C . THR A 1 456 ? -1.922 -18.403 -11.340 1.00 69.62 456 THR A C 1
ATOM 3724 O O . THR A 1 456 ? -1.712 -19.616 -11.363 1.00 69.62 456 THR A O 1
ATOM 3727 N N . GLU A 1 457 ? -1.365 -17.591 -10.447 1.00 55.91 457 GLU A N 1
ATOM 3728 C CA . GLU A 1 457 ? -0.602 -18.054 -9.286 1.00 55.91 457 GLU A CA 1
ATOM 3729 C C . GLU A 1 457 ? -1.591 -18.387 -8.151 1.00 55.91 457 GLU A C 1
ATOM 3731 O O . GLU A 1 457 ? -2.441 -17.566 -7.806 1.00 55.91 457 GLU A O 1
ATOM 3736 N N . TYR A 1 458 ? -1.511 -19.601 -7.599 1.00 62.56 458 TYR A N 1
ATOM 3737 C CA . TYR A 1 458 ? -2.345 -20.052 -6.478 1.00 62.56 458 TYR A CA 1
ATOM 3738 C C . TYR A 1 458 ? -1.608 -19.852 -5.147 1.00 62.56 458 TYR A C 1
ATOM 3740 O O . TYR A 1 458 ? -0.379 -19.915 -5.096 1.00 62.56 458 TYR A O 1
ATOM 3748 N N . ILE A 1 459 ? -2.351 -19.620 -4.061 1.00 55.88 459 ILE A N 1
ATOM 3749 C CA . ILE A 1 459 ? -1.769 -19.371 -2.736 1.00 55.88 459 ILE A CA 1
ATOM 3750 C C . ILE A 1 459 ? -1.117 -20.658 -2.210 1.00 55.88 459 ILE A C 1
ATOM 3752 O O . ILE A 1 459 ? -1.802 -21.619 -1.870 1.00 55.88 459 ILE A O 1
ATOM 3756 N N . SER A 1 460 ? 0.214 -20.654 -2.132 1.00 51.31 460 SER A N 1
ATOM 3757 C CA . SER A 1 460 ? 1.015 -21.685 -1.465 1.00 51.31 460 SER A CA 1
ATOM 3758 C C . SER A 1 460 ? 1.377 -21.256 -0.042 1.00 51.31 460 SER A C 1
ATOM 3760 O O . SER A 1 460 ? 1.523 -20.066 0.244 1.00 51.31 460 SER A O 1
ATOM 3762 N N . THR A 1 461 ? 1.577 -22.233 0.843 1.00 51.88 461 THR A N 1
ATOM 3763 C CA . THR A 1 461 ? 2.091 -22.027 2.204 1.00 51.88 461 THR A CA 1
ATOM 3764 C C . THR A 1 461 ? 3.531 -21.497 2.221 1.00 51.88 461 THR A C 1
ATOM 3766 O O . THR A 1 461 ? 3.898 -20.782 3.152 1.00 51.88 461 THR A O 1
ATOM 3769 N N . GLU A 1 462 ? 4.336 -21.768 1.184 1.00 50.09 462 GLU A N 1
ATOM 3770 C CA . GLU A 1 462 ? 5.714 -21.265 1.040 1.00 50.09 462 GLU A CA 1
ATOM 3771 C C . GLU A 1 462 ? 5.799 -19.969 0.216 1.00 50.09 462 GLU A C 1
ATOM 3773 O O . GLU A 1 462 ? 6.457 -19.877 -0.825 1.00 50.09 462 GLU A O 1
ATOM 3778 N N . TYR A 1 463 ? 5.138 -18.918 0.694 1.00 46.53 463 TYR A N 1
ATOM 3779 C CA . TYR A 1 463 ? 5.139 -17.618 0.026 1.00 46.53 463 TYR A CA 1
ATOM 3780 C C . TYR A 1 463 ? 6.453 -16.840 0.259 1.00 46.53 463 TYR A C 1
ATOM 3782 O O . TYR A 1 463 ? 6.470 -15.914 1.064 1.00 46.53 463 TYR A O 1
ATOM 3790 N N . ASN A 1 464 ? 7.558 -17.213 -0.416 1.00 51.12 464 ASN A N 1
ATOM 3791 C CA . ASN A 1 464 ? 8.697 -16.324 -0.755 1.00 51.12 464 ASN A CA 1
ATOM 3792 C C . ASN A 1 464 ? 9.836 -17.025 -1.543 1.00 51.12 464 ASN A C 1
ATOM 3794 O O . ASN A 1 464 ? 10.751 -17.592 -0.945 1.00 51.12 464 ASN A O 1
ATOM 3798 N N . ARG A 1 465 ? 9.877 -16.875 -2.881 1.00 50.69 465 ARG A N 1
ATOM 3799 C CA . ARG A 1 465 ? 11.120 -17.069 -3.679 1.00 50.69 465 ARG A CA 1
ATOM 3800 C C . ARG A 1 465 ? 11.496 -15.907 -4.617 1.00 50.69 465 ARG A C 1
ATOM 3802 O O . ARG A 1 465 ? 12.672 -15.783 -4.932 1.00 50.69 465 ARG A O 1
ATOM 3809 N N . PHE A 1 466 ? 10.560 -15.033 -5.021 1.00 40.19 466 PHE A N 1
ATOM 3810 C CA . PHE A 1 466 ? 10.830 -13.980 -6.028 1.00 40.19 466 PHE A CA 1
ATOM 3811 C C . PHE A 1 466 ? 10.375 -12.546 -5.689 1.00 40.19 466 PHE A C 1
ATOM 3813 O O . PHE A 1 466 ? 10.579 -11.641 -6.499 1.00 40.19 466 PHE A O 1
ATOM 3820 N N . THR A 1 467 ? 9.841 -12.288 -4.491 1.00 37.53 467 THR A N 1
ATOM 3821 C CA . THR A 1 467 ? 9.457 -10.930 -4.058 1.00 37.53 467 THR A CA 1
ATOM 3822 C C . THR A 1 467 ? 10.275 -10.502 -2.845 1.00 37.53 467 THR A C 1
ATOM 3824 O O . THR A 1 467 ? 10.038 -10.966 -1.735 1.00 37.53 467 THR A O 1
ATOM 3827 N N . GLN A 1 468 ? 11.234 -9.591 -3.030 1.00 45.41 468 GLN A N 1
ATOM 3828 C CA . GLN A 1 468 ? 11.939 -8.992 -1.896 1.00 45.41 468 GLN A CA 1
ATOM 3829 C C . GLN A 1 468 ? 11.023 -8.025 -1.136 1.00 45.41 468 GLN A C 1
ATOM 3831 O O . GLN A 1 468 ? 10.757 -6.907 -1.585 1.00 45.41 468 GLN A O 1
ATOM 3836 N N . LYS A 1 469 ? 10.623 -8.435 0.066 1.00 35.12 469 LYS A N 1
ATOM 3837 C CA . LYS A 1 469 ? 10.339 -7.535 1.182 1.00 35.12 469 LYS A CA 1
ATOM 3838 C C . LYS A 1 469 ? 11.040 -8.046 2.436 1.00 35.12 469 LYS A C 1
ATOM 3840 O O . LYS A 1 469 ? 11.074 -9.249 2.687 1.00 35.12 469 LYS A O 1
ATOM 3845 N N . SER A 1 470 ? 11.568 -7.116 3.221 1.00 47.03 470 SER A N 1
ATOM 3846 C CA . SER A 1 470 ? 11.802 -7.331 4.644 1.00 47.03 470 SER A CA 1
ATOM 3847 C C . SER A 1 470 ? 10.457 -7.604 5.318 1.00 47.03 470 SER A C 1
ATOM 3849 O O . SER A 1 470 ? 9.535 -6.816 5.126 1.00 47.03 470 SER A O 1
ATOM 3851 N N . ASP A 1 471 ? 10.344 -8.762 5.973 1.00 41.78 471 ASP A N 1
ATOM 3852 C CA . ASP A 1 471 ? 9.700 -8.983 7.285 1.00 41.78 471 ASP A CA 1
ATOM 3853 C C . ASP A 1 471 ? 9.535 -10.493 7.513 1.00 41.78 471 ASP A C 1
ATOM 3855 O O . ASP A 1 471 ? 8.477 -11.103 7.358 1.00 41.78 471 ASP A O 1
ATOM 3859 N N . ASN A 1 472 ? 10.670 -11.127 7.812 1.00 45.53 472 ASN A N 1
ATOM 3860 C CA . ASN A 1 472 ? 10.757 -12.450 8.437 1.00 45.53 472 ASN A CA 1
ATOM 3861 C C . ASN A 1 472 ? 12.133 -12.623 9.108 1.00 45.53 472 ASN A C 1
ATOM 3863 O O . ASN A 1 472 ? 12.765 -13.680 9.040 1.00 45.53 472 ASN A O 1
ATOM 3867 N N . SER A 1 473 ? 12.618 -11.539 9.723 1.00 40.97 473 SER A N 1
ATOM 3868 C CA . SER A 1 473 ? 13.799 -11.550 10.584 1.00 40.97 473 SER A CA 1
ATOM 3869 C C . SER A 1 473 ? 13.552 -12.498 11.750 1.00 40.97 473 SER A C 1
ATOM 3871 O O . SER A 1 473 ? 14.210 -13.523 11.815 1.00 40.97 473 SER A O 1
ATOM 3873 N N . GLU A 1 474 ? 12.556 -12.241 12.598 1.00 45.12 474 GLU A N 1
ATOM 3874 C CA . GLU A 1 474 ? 12.372 -12.925 13.888 1.00 45.12 474 GLU A CA 1
ATOM 3875 C C . GLU A 1 474 ? 12.350 -14.455 13.827 1.00 45.12 474 GLU A C 1
ATOM 3877 O O . GLU A 1 474 ? 13.044 -15.092 14.609 1.00 45.12 474 GLU A O 1
ATOM 3882 N N . ARG A 1 475 ? 11.635 -15.089 12.888 1.00 44.84 475 ARG A N 1
ATOM 3883 C CA . ARG A 1 475 ? 11.631 -16.566 12.795 1.00 44.84 475 ARG A CA 1
ATOM 3884 C C . ARG A 1 475 ? 12.967 -17.127 12.307 1.00 44.84 475 ARG A C 1
ATOM 3886 O O . ARG A 1 475 ? 13.409 -18.172 12.780 1.00 44.84 475 ARG A O 1
ATOM 3893 N N . ARG A 1 476 ? 13.640 -16.417 11.397 1.00 44.38 476 ARG A N 1
ATOM 3894 C CA . ARG A 1 476 ? 14.975 -16.782 10.897 1.00 44.38 476 ARG A CA 1
ATOM 3895 C C . ARG A 1 476 ? 16.079 -16.434 11.905 1.00 44.38 476 ARG A C 1
ATOM 3897 O O . ARG A 1 476 ? 17.101 -17.107 11.925 1.00 44.38 476 ARG A O 1
ATOM 3904 N N . VAL A 1 477 ? 15.846 -15.439 12.760 1.00 38.47 477 VAL A N 1
ATOM 3905 C CA . VAL A 1 477 ? 16.669 -15.029 13.903 1.00 38.47 477 VAL A CA 1
ATOM 3906 C C . VAL A 1 477 ? 16.481 -15.994 15.066 1.00 38.47 477 VAL A C 1
ATOM 3908 O O . VAL A 1 477 ? 17.474 -16.404 15.626 1.00 38.47 477 VAL A O 1
ATOM 3911 N N . GLY A 1 478 ? 15.274 -16.470 15.372 1.00 44.50 478 GLY A N 1
ATOM 3912 C CA . GLY A 1 478 ? 15.045 -17.512 16.378 1.00 44.50 478 GLY A CA 1
ATOM 3913 C C . GLY A 1 478 ? 15.655 -18.858 15.978 1.00 44.50 478 GLY A C 1
ATOM 3914 O O . GLY A 1 478 ? 16.238 -19.543 16.815 1.00 44.50 478 GLY A O 1
ATOM 3915 N N . PHE A 1 479 ? 15.604 -19.213 14.687 1.00 47.97 479 PHE A N 1
ATOM 3916 C CA . PHE A 1 479 ? 16.341 -20.369 14.166 1.00 47.97 479 PHE A CA 1
ATOM 3917 C C . PHE A 1 479 ? 17.859 -20.134 14.186 1.00 47.97 479 PHE A C 1
ATOM 3919 O O . PHE A 1 479 ? 18.591 -21.004 14.645 1.00 47.97 479 PHE A O 1
ATOM 3926 N N . ARG A 1 480 ? 18.339 -18.947 13.774 1.00 41.53 480 ARG A N 1
ATOM 3927 C CA . ARG A 1 480 ? 19.762 -18.584 13.887 1.00 41.53 480 ARG A CA 1
ATOM 3928 C C . ARG A 1 480 ? 20.251 -18.550 15.328 1.00 41.53 480 ARG A C 1
ATOM 3930 O O . ARG A 1 480 ? 21.334 -19.038 15.548 1.00 41.53 480 ARG A O 1
ATOM 3937 N N . ILE A 1 481 ? 19.488 -18.053 16.296 1.00 45.97 481 ILE A N 1
ATOM 3938 C CA . ILE A 1 481 ? 19.854 -18.048 17.720 1.00 45.97 481 ILE A CA 1
ATOM 3939 C C . ILE A 1 481 ? 19.898 -19.485 18.244 1.00 45.97 481 ILE A C 1
ATOM 3941 O O . ILE A 1 481 ? 20.821 -19.825 18.964 1.00 45.97 481 ILE A O 1
ATOM 3945 N N . LYS A 1 482 ? 18.990 -20.376 17.817 1.00 50.81 482 LYS A N 1
ATOM 3946 C CA . LYS A 1 482 ? 19.089 -21.813 18.137 1.00 50.81 482 LYS A CA 1
ATOM 3947 C C . LYS A 1 482 ? 20.212 -22.564 17.407 1.00 50.81 482 LYS A C 1
ATOM 3949 O O . LYS A 1 482 ? 20.550 -23.660 17.847 1.00 50.81 482 LYS A O 1
ATOM 3954 N N . GLN A 1 483 ? 20.771 -22.017 16.325 1.00 50.34 483 GLN A N 1
ATOM 3955 C CA . GLN A 1 483 ? 22.041 -22.487 15.761 1.00 50.34 483 GLN A CA 1
ATOM 3956 C C . GLN A 1 483 ? 23.224 -21.878 16.510 1.00 50.34 483 GLN A C 1
ATOM 3958 O O . GLN A 1 483 ? 23.979 -22.626 17.095 1.00 50.34 483 GLN A O 1
ATOM 3963 N N . ILE A 1 484 ? 23.308 -20.553 16.621 1.00 51.34 484 ILE A N 1
ATOM 3964 C CA . ILE A 1 484 ? 24.366 -19.817 17.322 1.00 51.34 484 ILE A CA 1
ATOM 3965 C C . ILE A 1 484 ? 24.534 -20.319 18.758 1.00 51.34 484 ILE A C 1
ATOM 3967 O O . ILE A 1 484 ? 25.651 -20.608 19.130 1.00 51.34 484 ILE A O 1
ATOM 3971 N N . MET A 1 485 ? 23.469 -20.560 19.530 1.00 44.75 485 MET A N 1
ATOM 3972 C CA . MET A 1 485 ? 23.584 -21.168 20.868 1.00 44.75 485 MET A CA 1
ATOM 3973 C C . MET A 1 485 ? 24.106 -22.616 20.841 1.00 44.75 485 MET A C 1
ATOM 3975 O O . MET A 1 485 ? 24.765 -23.042 21.779 1.00 44.75 485 MET A O 1
ATOM 3979 N N . LYS A 1 486 ? 23.830 -23.380 19.775 1.00 51.88 486 LYS A N 1
ATOM 3980 C CA . LYS A 1 486 ? 24.402 -24.722 19.563 1.00 51.88 486 LYS A CA 1
ATOM 3981 C C . LYS A 1 486 ? 25.840 -24.690 19.047 1.00 51.88 486 LYS A C 1
ATOM 3983 O O . LYS A 1 486 ? 26.575 -25.636 19.297 1.00 51.88 486 LYS A O 1
ATOM 3988 N N . ASP A 1 487 ? 26.216 -23.646 18.322 1.00 51.09 487 ASP A N 1
ATOM 3989 C CA . ASP A 1 487 ? 27.546 -23.462 17.752 1.00 51.09 487 ASP A CA 1
ATOM 3990 C C . ASP A 1 487 ? 28.479 -22.828 18.815 1.00 51.09 487 ASP A C 1
ATOM 3992 O O . ASP A 1 487 ? 29.616 -23.254 18.976 1.00 51.09 487 ASP A O 1
ATOM 3996 N N . GLU A 1 488 ? 27.975 -21.925 19.664 1.00 51.22 488 GLU A N 1
ATOM 3997 C CA . GLU A 1 488 ? 28.619 -21.445 20.900 1.00 51.22 488 GLU A CA 1
ATOM 3998 C C . GLU A 1 488 ? 28.861 -22.581 21.907 1.00 51.22 488 GLU A C 1
ATOM 4000 O O . GLU A 1 488 ? 29.839 -22.532 22.643 1.00 51.22 488 GLU A O 1
ATOM 4005 N N . ASP A 1 489 ? 28.027 -23.629 21.923 1.00 53.78 489 ASP A N 1
ATOM 4006 C CA . ASP A 1 489 ? 28.283 -24.872 22.670 1.00 53.78 489 ASP A CA 1
ATOM 4007 C C . ASP A 1 489 ? 29.401 -25.744 22.049 1.00 53.78 489 ASP A C 1
ATOM 4009 O O . ASP A 1 489 ? 29.919 -26.625 22.732 1.00 53.78 489 ASP A O 1
ATOM 4013 N N . VAL A 1 490 ? 29.798 -25.513 20.789 1.00 55.38 490 VAL A N 1
ATOM 4014 C CA . VAL A 1 490 ? 30.831 -26.289 20.063 1.00 55.38 490 VAL A CA 1
ATOM 4015 C C . VAL A 1 490 ? 32.230 -25.664 20.154 1.00 55.38 490 VAL A C 1
ATOM 4017 O O . VAL A 1 490 ? 33.217 -26.372 19.977 1.00 55.38 490 VAL A O 1
ATOM 4020 N N . TYR A 1 491 ? 32.353 -24.370 20.467 1.00 57.97 491 TYR A N 1
ATOM 4021 C CA . TYR A 1 491 ? 33.638 -23.648 20.441 1.00 57.97 491 TYR A CA 1
ATOM 4022 C C . TYR A 1 491 ? 34.172 -23.220 21.826 1.00 57.97 491 TYR A C 1
ATOM 4024 O O . TYR A 1 491 ? 35.028 -22.338 21.903 1.00 57.97 491 TYR A O 1
ATOM 4032 N N . LYS A 1 492 ? 33.690 -23.829 22.921 1.00 66.19 492 LYS A N 1
ATOM 4033 C CA . LYS A 1 492 ? 34.038 -23.441 24.310 1.00 66.19 492 LYS A CA 1
ATOM 4034 C C . LYS A 1 492 ? 35.467 -23.773 24.739 1.00 66.19 492 LYS A C 1
ATOM 4036 O O . LYS A 1 492 ? 36.002 -23.092 25.607 1.00 66.19 492 LYS A O 1
ATOM 4041 N N . ASP A 1 493 ? 36.061 -24.808 24.160 1.00 77.19 493 ASP A N 1
ATOM 4042 C CA . ASP A 1 493 ? 37.374 -25.337 24.526 1.00 77.19 493 ASP A CA 1
ATOM 4043 C C . ASP A 1 493 ? 38.261 -25.541 23.285 1.00 77.19 493 ASP A C 1
ATOM 4045 O O . ASP A 1 493 ? 37.758 -25.821 22.192 1.00 77.19 493 ASP A O 1
ATOM 4049 N N . ARG A 1 494 ? 39.587 -25.401 23.452 1.00 77.19 494 ARG A N 1
ATOM 4050 C CA . ARG A 1 494 ? 40.574 -25.489 22.355 1.00 77.19 494 ARG A CA 1
ATOM 4051 C C . ARG A 1 494 ? 40.481 -26.827 21.612 1.00 77.19 494 ARG A C 1
ATOM 4053 O O . ARG A 1 494 ? 40.566 -26.851 20.387 1.00 77.19 494 ARG A O 1
ATOM 4060 N N . GLU A 1 495 ? 40.230 -27.927 22.322 1.00 79.06 495 GLU A N 1
ATOM 4061 C CA . GLU A 1 495 ? 40.043 -29.235 21.691 1.00 79.06 495 GLU A CA 1
ATOM 4062 C C . GLU A 1 495 ? 38.776 -29.295 20.823 1.00 79.06 495 GLU A C 1
ATOM 4064 O O . GLU A 1 495 ? 38.823 -29.824 19.717 1.00 79.06 495 GLU A O 1
ATOM 4069 N N . SER A 1 496 ? 37.631 -28.772 21.277 1.00 76.69 496 SER A N 1
ATOM 4070 C CA . SER A 1 496 ? 36.402 -28.754 20.470 1.00 76.69 496 SER A CA 1
ATOM 4071 C C . SER A 1 496 ? 36.505 -27.815 19.271 1.00 76.69 496 SER A C 1
ATOM 4073 O O . SER A 1 496 ? 35.941 -28.128 18.223 1.00 76.69 496 SER A O 1
ATOM 4075 N N . GLN A 1 497 ? 37.290 -26.736 19.370 1.00 76.00 497 GLN A N 1
ATOM 4076 C CA . GLN A 1 497 ? 37.655 -25.906 18.219 1.00 76.00 497 GLN A CA 1
ATOM 4077 C C . GLN A 1 497 ? 38.456 -26.715 17.183 1.00 76.00 497 GLN A C 1
ATOM 4079 O O . GLN A 1 497 ? 38.051 -26.757 16.022 1.00 76.00 497 GLN A O 1
ATOM 4084 N N . ILE A 1 498 ? 39.505 -27.440 17.597 1.00 80.81 498 ILE A N 1
ATOM 4085 C CA . ILE A 1 498 ? 40.285 -28.342 16.723 1.00 80.81 498 ILE A CA 1
ATOM 4086 C C . ILE A 1 498 ? 39.374 -29.416 16.099 1.00 80.81 498 ILE A C 1
ATOM 4088 O O . ILE A 1 498 ? 39.245 -29.491 14.878 1.00 80.81 498 ILE A O 1
ATOM 4092 N N . ARG A 1 499 ? 38.612 -30.152 16.924 1.00 81.62 499 ARG A N 1
ATOM 4093 C CA . ARG A 1 499 ? 37.640 -31.174 16.482 1.00 81.62 499 ARG A CA 1
ATOM 4094 C C . ARG A 1 499 ? 36.576 -30.629 15.523 1.00 81.62 499 ARG A C 1
ATOM 4096 O O . ARG A 1 499 ? 36.018 -31.394 14.737 1.00 81.62 499 ARG A O 1
ATOM 4103 N N . ALA A 1 500 ? 36.234 -29.343 15.601 1.00 79.50 500 ALA A N 1
ATOM 4104 C CA . ALA A 1 500 ? 35.309 -28.700 14.675 1.00 79.50 500 ALA A CA 1
ATOM 4105 C C . ALA A 1 500 ? 35.992 -28.321 13.352 1.00 79.50 500 ALA A C 1
ATOM 4107 O O . ALA A 1 500 ? 35.385 -28.518 12.300 1.00 79.50 500 ALA A O 1
ATOM 4108 N N . ILE A 1 501 ? 37.237 -27.834 13.397 1.00 81.12 501 ILE A N 1
ATOM 4109 C CA . ILE A 1 501 ? 38.060 -27.519 12.221 1.00 81.12 501 ILE A CA 1
ATOM 4110 C C . ILE A 1 501 ? 38.323 -28.789 11.400 1.00 81.12 501 ILE A C 1
ATOM 4112 O O . ILE A 1 501 ? 37.924 -28.836 10.235 1.00 81.12 501 ILE A O 1
ATOM 4116 N N . ASP A 1 502 ? 38.866 -29.850 12.006 1.00 86.19 502 ASP A N 1
ATOM 4117 C CA . ASP A 1 502 ? 39.171 -31.127 11.331 1.00 86.19 502 ASP A CA 1
ATOM 4118 C C . ASP A 1 502 ? 37.930 -31.716 10.649 1.00 86.19 502 ASP A C 1
ATOM 4120 O O . ASP A 1 502 ? 37.943 -32.121 9.486 1.00 86.19 502 ASP A O 1
ATOM 4124 N N . LYS A 1 503 ? 36.794 -31.648 11.345 1.00 86.56 503 LYS A N 1
ATOM 4125 C CA . LYS A 1 503 ? 35.480 -32.071 10.854 1.00 86.56 503 LYS A CA 1
ATOM 4126 C C . LYS A 1 503 ? 34.964 -31.252 9.666 1.00 86.56 503 LYS A C 1
ATOM 4128 O O . LYS A 1 503 ? 34.092 -31.749 8.952 1.00 86.56 503 LYS A O 1
ATOM 4133 N N . THR A 1 504 ? 35.462 -30.035 9.417 1.00 81.81 504 THR A N 1
ATOM 4134 C CA . THR A 1 504 ? 35.197 -29.340 8.143 1.00 81.81 504 THR A CA 1
ATOM 4135 C C . THR A 1 504 ? 36.070 -29.877 7.014 1.00 81.81 504 THR A C 1
ATOM 4137 O O . THR A 1 504 ? 35.539 -30.135 5.935 1.00 81.81 504 THR A O 1
ATOM 4140 N N . PHE A 1 505 ? 37.357 -30.143 7.265 1.00 82.75 505 PHE A N 1
ATOM 4141 C CA . PHE A 1 505 ? 38.257 -30.737 6.274 1.00 82.75 505 PHE A CA 1
ATOM 4142 C C . PHE A 1 505 ? 37.834 -32.155 5.881 1.00 82.75 505 PHE A C 1
ATOM 4144 O O . PHE A 1 505 ? 37.859 -32.491 4.700 1.00 82.75 505 PHE A O 1
ATOM 4151 N N . ASP A 1 506 ? 37.388 -32.979 6.829 1.00 85.56 506 ASP A N 1
ATOM 4152 C CA . ASP A 1 506 ? 36.877 -34.321 6.535 1.00 85.56 506 ASP A CA 1
ATOM 4153 C C . ASP A 1 506 ? 35.567 -34.284 5.746 1.00 85.56 506 ASP A C 1
ATOM 4155 O O . ASP A 1 506 ? 35.422 -35.001 4.758 1.00 85.56 506 ASP A O 1
ATOM 4159 N N . LYS A 1 507 ? 34.643 -33.380 6.091 1.00 82.38 507 LYS A N 1
ATOM 4160 C CA . LYS A 1 507 ? 33.406 -33.199 5.317 1.00 82.38 507 LYS A CA 1
ATOM 4161 C C . LYS A 1 507 ? 33.626 -32.617 3.927 1.00 82.38 507 LYS A C 1
ATOM 4163 O O . LYS A 1 507 ? 32.838 -32.906 3.034 1.00 82.38 507 LYS A O 1
ATOM 4168 N N . ALA A 1 508 ? 34.685 -31.838 3.714 1.00 80.75 508 ALA A N 1
ATOM 4169 C CA . ALA A 1 508 ? 35.056 -31.363 2.383 1.00 80.75 508 ALA A CA 1
ATOM 4170 C C . ALA A 1 508 ? 35.522 -32.502 1.451 1.00 80.75 508 ALA A C 1
ATOM 4172 O O . ALA A 1 508 ? 35.486 -32.338 0.233 1.00 80.75 508 ALA A O 1
ATOM 4173 N N . LYS A 1 509 ? 35.910 -33.663 2.005 1.00 81.81 509 LYS A N 1
ATOM 4174 C CA . LYS A 1 509 ? 36.261 -34.884 1.254 1.00 81.81 509 LYS A CA 1
ATOM 4175 C C . LYS A 1 509 ? 35.029 -35.738 0.902 1.00 81.81 509 LYS A C 1
ATOM 4177 O O . LYS A 1 509 ? 35.143 -36.655 0.090 1.00 81.81 509 LYS A O 1
ATOM 4182 N N . GLU A 1 510 ? 33.858 -35.478 1.496 1.00 84.25 510 GLU A N 1
ATOM 4183 C CA . GLU A 1 510 ? 32.620 -36.211 1.191 1.00 84.25 510 GLU A CA 1
ATOM 4184 C C . GLU A 1 510 ? 32.049 -35.784 -0.183 1.00 84.25 510 GLU A C 1
ATOM 4186 O O . GLU A 1 510 ? 31.905 -34.588 -0.449 1.00 84.25 510 GLU A O 1
ATOM 4191 N N . PRO A 1 511 ? 31.665 -36.723 -1.072 1.00 80.81 511 PRO A N 1
ATOM 4192 C CA . PRO A 1 511 ? 31.171 -36.381 -2.403 1.00 80.81 511 PRO A CA 1
ATOM 4193 C C . PRO A 1 511 ? 29.805 -35.681 -2.343 1.00 80.81 511 PRO A C 1
ATOM 4195 O O . PRO A 1 511 ? 28.774 -36.275 -2.007 1.00 80.81 511 PRO A O 1
ATOM 4198 N N . ILE A 1 512 ? 29.780 -34.405 -2.729 1.00 81.19 512 ILE A N 1
ATOM 4199 C CA . ILE A 1 512 ? 28.560 -33.596 -2.794 1.00 81.19 512 ILE A CA 1
ATOM 4200 C C . ILE A 1 512 ? 27.650 -34.147 -3.903 1.00 81.19 512 ILE A C 1
ATOM 4202 O O . ILE A 1 512 ? 28.016 -34.163 -5.072 1.00 81.19 512 ILE A O 1
ATOM 4206 N N . THR A 1 513 ? 26.432 -34.569 -3.553 1.00 79.25 513 THR A N 1
ATOM 4207 C CA . THR A 1 513 ? 25.475 -35.164 -4.515 1.00 79.25 513 THR A CA 1
ATOM 4208 C C . THR A 1 513 ? 24.169 -34.384 -4.679 1.00 79.25 513 THR A C 1
ATOM 4210 O O . THR A 1 513 ? 23.424 -34.633 -5.627 1.00 79.25 513 THR A O 1
ATOM 4213 N N . LYS A 1 514 ? 23.843 -33.458 -3.763 1.00 80.19 514 LYS A N 1
ATOM 4214 C CA . LYS A 1 514 ? 22.544 -32.758 -3.718 1.00 80.19 514 LYS A CA 1
ATOM 4215 C C . LYS A 1 514 ? 22.698 -31.325 -3.205 1.00 80.19 514 LYS A C 1
ATOM 4217 O O . LYS A 1 514 ? 23.268 -31.110 -2.139 1.00 80.19 514 LYS A O 1
ATOM 4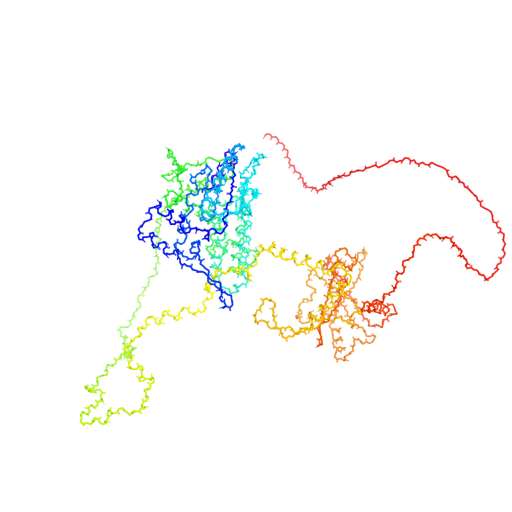222 N N . HIS A 1 515 ? 22.120 -30.348 -3.902 1.00 80.38 515 HIS A N 1
ATOM 4223 C CA . HIS A 1 515 ? 22.045 -28.968 -3.413 1.00 80.38 515 HIS A CA 1
ATOM 4224 C C . HIS A 1 515 ? 21.063 -28.832 -2.232 1.00 80.38 515 HIS A C 1
ATOM 4226 O O . HIS A 1 515 ? 19.883 -29.163 -2.356 1.00 80.38 515 HIS A O 1
ATOM 4232 N N . HIS A 1 516 ? 21.527 -28.251 -1.119 1.00 75.81 516 HIS A N 1
ATOM 4233 C CA . HIS A 1 516 ? 20.864 -28.246 0.202 1.00 75.81 516 HIS A CA 1
ATOM 4234 C C . HIS A 1 516 ? 19.391 -27.769 0.251 1.00 75.81 516 HIS A C 1
ATOM 4236 O O . HIS A 1 516 ? 18.681 -28.054 1.210 1.00 75.81 516 HIS A O 1
ATOM 4242 N N . SER A 1 517 ? 18.945 -26.998 -0.746 1.00 71.94 517 SER A N 1
ATOM 4243 C CA . SER A 1 517 ? 17.606 -26.385 -0.823 1.00 71.94 517 SER A CA 1
ATOM 4244 C C . SER A 1 517 ? 16.942 -26.479 -2.205 1.00 71.94 517 SER A C 1
ATOM 4246 O O . SER A 1 517 ? 15.920 -25.836 -2.445 1.00 71.94 517 SER A O 1
ATOM 4248 N N . LYS A 1 518 ? 17.530 -27.236 -3.144 1.00 71.00 518 LYS A N 1
ATOM 4249 C CA . LYS A 1 518 ? 17.022 -27.370 -4.522 1.00 71.00 518 LYS A CA 1
ATOM 4250 C C . LYS A 1 518 ? 17.184 -28.815 -5.011 1.00 71.00 518 LYS A C 1
ATOM 4252 O O . LYS A 1 518 ? 18.239 -29.135 -5.566 1.00 71.00 518 LYS A O 1
ATOM 4257 N N . PRO A 1 519 ? 16.180 -29.694 -4.831 1.00 65.50 519 PRO A N 1
ATOM 4258 C CA . PRO A 1 519 ? 16.184 -30.979 -5.522 1.00 65.50 519 PRO A CA 1
ATOM 4259 C C . PRO A 1 519 ? 16.283 -30.739 -7.038 1.00 65.50 519 PRO A C 1
ATOM 4261 O O . PRO A 1 519 ? 15.628 -29.846 -7.572 1.00 65.50 519 PRO A O 1
ATOM 4264 N N . GLY A 1 520 ? 17.152 -31.492 -7.717 1.00 75.50 520 GLY A N 1
ATOM 4265 C CA . GLY A 1 520 ? 17.432 -31.326 -9.149 1.00 75.50 520 GLY A CA 1
ATOM 4266 C C . GLY A 1 520 ? 18.632 -30.436 -9.507 1.00 75.50 520 GLY A C 1
ATOM 4267 O O . GLY A 1 520 ? 18.938 -30.320 -10.688 1.00 75.50 520 GLY A O 1
ATOM 4268 N N . VAL A 1 521 ? 19.343 -29.844 -8.536 1.00 81.50 521 VAL A N 1
ATOM 4269 C CA . VAL A 1 521 ? 20.672 -29.244 -8.780 1.00 81.50 521 VAL A CA 1
ATOM 4270 C C . VAL A 1 521 ? 21.764 -30.194 -8.284 1.00 81.50 521 VAL A C 1
ATOM 4272 O O . VAL A 1 521 ? 21.900 -30.420 -7.078 1.00 81.50 521 VAL A O 1
ATOM 4275 N N . THR A 1 522 ? 22.537 -30.729 -9.227 1.00 81.50 522 THR A N 1
ATOM 4276 C CA . THR A 1 522 ? 23.785 -31.475 -9.006 1.00 81.50 522 THR A CA 1
ATOM 4277 C C . THR A 1 522 ? 24.989 -30.533 -9.134 1.00 81.50 522 THR A C 1
ATOM 4279 O O . THR A 1 522 ? 24.930 -29.604 -9.943 1.00 81.50 522 THR A O 1
ATOM 4282 N N . PRO A 1 523 ? 26.082 -30.736 -8.376 1.00 81.50 523 PRO A N 1
ATOM 4283 C CA . PRO A 1 523 ? 27.347 -30.067 -8.671 1.00 81.50 523 PRO A CA 1
ATOM 4284 C C . PRO A 1 523 ? 27.923 -30.569 -10.005 1.00 81.50 523 PRO A C 1
ATOM 4286 O O . PRO A 1 523 ? 27.600 -31.671 -10.448 1.00 81.50 523 PRO A O 1
ATOM 4289 N N . LEU A 1 524 ? 28.753 -29.737 -10.636 1.00 82.62 524 LEU A N 1
ATOM 4290 C CA . LEU A 1 524 ? 29.445 -30.037 -11.896 1.00 82.62 524 LEU A CA 1
ATOM 4291 C C . LEU A 1 524 ? 30.938 -30.290 -11.657 1.00 82.62 524 LEU A C 1
ATOM 4293 O O . LEU A 1 524 ? 31.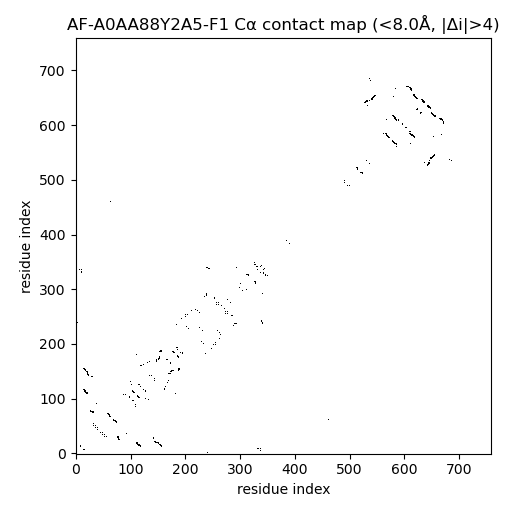489 -31.273 -12.136 1.00 82.62 524 LEU A O 1
ATOM 4297 N N . GLU A 1 525 ? 31.554 -29.412 -10.871 1.00 83.81 525 GLU A N 1
ATOM 4298 C CA . GLU A 1 525 ? 32.963 -29.417 -10.492 1.00 83.81 525 GLU A CA 1
ATOM 4299 C C . GLU A 1 525 ? 33.093 -29.020 -9.013 1.00 83.81 525 GLU A C 1
ATOM 4301 O O . GLU A 1 525 ? 32.164 -28.452 -8.426 1.00 83.81 525 GLU A O 1
ATOM 4306 N N . VAL A 1 526 ? 34.242 -29.322 -8.408 1.00 83.06 526 VAL A N 1
ATOM 4307 C CA . VAL A 1 526 ? 34.620 -28.858 -7.068 1.00 83.06 526 VAL A CA 1
ATOM 4308 C C . VAL A 1 526 ? 36.009 -28.250 -7.189 1.00 83.06 526 VAL A C 1
ATOM 4310 O O . VAL A 1 526 ? 36.971 -28.967 -7.440 1.00 83.06 526 VAL A O 1
ATOM 4313 N N . LEU A 1 527 ? 36.102 -26.931 -7.026 1.00 82.88 527 LEU A N 1
ATOM 4314 C CA . LEU A 1 527 ? 37.374 -26.216 -7.020 1.00 82.88 527 LEU A CA 1
ATOM 4315 C C . LEU A 1 527 ? 37.897 -26.169 -5.574 1.00 82.88 527 LEU A C 1
ATOM 4317 O O . LEU A 1 527 ? 37.235 -25.555 -4.729 1.00 82.88 527 LEU A O 1
ATOM 4321 N N . PRO A 1 528 ? 39.028 -26.825 -5.253 1.00 83.31 528 PRO A N 1
ATOM 4322 C CA . PRO A 1 528 ? 39.642 -26.710 -3.936 1.00 83.31 528 PRO A CA 1
ATOM 4323 C C . PRO A 1 528 ? 40.202 -25.297 -3.728 1.00 83.31 528 PRO A C 1
ATOM 4325 O O . PRO A 1 528 ? 40.446 -24.567 -4.692 1.00 83.31 528 PRO A O 1
ATOM 4328 N N . VAL A 1 529 ? 40.383 -24.911 -2.462 1.00 85.88 529 VAL A N 1
ATOM 4329 C CA . VAL A 1 529 ? 40.805 -23.558 -2.076 1.00 85.88 529 VAL A CA 1
ATOM 4330 C C . VAL A 1 529 ? 42.098 -23.618 -1.269 1.00 85.88 529 VAL A C 1
ATOM 4332 O O . VAL A 1 529 ? 42.113 -24.209 -0.190 1.00 85.88 529 VAL A O 1
ATOM 4335 N N . TYR A 1 530 ? 43.161 -22.997 -1.782 1.00 84.81 530 TYR A N 1
ATOM 4336 C CA . TYR A 1 530 ? 44.517 -23.057 -1.218 1.00 84.81 530 TYR A CA 1
ATOM 4337 C C . TYR A 1 530 ? 45.145 -21.657 -1.070 1.00 84.81 530 TYR A C 1
ATOM 4339 O O . TYR A 1 530 ? 44.758 -20.749 -1.807 1.00 84.81 530 TYR A O 1
ATOM 4347 N N . PRO A 1 531 ? 46.116 -21.440 -0.163 1.00 84.62 531 PRO A N 1
ATOM 4348 C CA . PRO A 1 531 ? 46.921 -20.214 -0.154 1.00 84.62 531 PRO A CA 1
ATOM 4349 C C . PRO A 1 531 ? 47.753 -20.099 -1.442 1.00 84.62 531 PRO A C 1
ATOM 4351 O O . PRO A 1 531 ? 48.318 -21.094 -1.892 1.00 84.62 531 PRO A O 1
ATOM 4354 N N . ASP A 1 532 ? 47.867 -18.909 -2.040 1.00 85.44 532 ASP A N 1
ATOM 4355 C CA . ASP A 1 532 ? 48.733 -18.700 -3.214 1.00 85.44 532 ASP A CA 1
ATOM 4356 C C . ASP A 1 532 ? 50.214 -18.591 -2.806 1.00 85.44 532 ASP A C 1
ATOM 4358 O O . ASP A 1 532 ? 50.750 -17.495 -2.651 1.00 85.44 532 ASP A O 1
ATOM 4362 N N . PHE A 1 533 ? 50.883 -19.734 -2.627 1.00 83.25 533 PHE A N 1
ATOM 4363 C CA . PHE A 1 533 ? 52.292 -19.814 -2.210 1.00 83.25 533 PHE A CA 1
ATOM 4364 C C . PHE A 1 533 ? 53.289 -19.122 -3.163 1.00 83.25 533 PHE A C 1
ATOM 4366 O O . PHE A 1 533 ? 54.419 -18.853 -2.764 1.00 83.25 533 PHE A O 1
ATOM 4373 N N . GLU A 1 534 ? 52.916 -18.805 -4.406 1.00 82.69 534 GLU A N 1
ATOM 4374 C CA . GLU A 1 534 ? 53.794 -18.074 -5.329 1.00 82.69 534 GLU A CA 1
ATOM 4375 C C . GLU A 1 534 ? 53.663 -16.560 -5.174 1.00 82.69 534 GLU A C 1
ATOM 4377 O O . GLU A 1 534 ? 54.668 -15.843 -5.186 1.00 82.69 534 GLU A O 1
ATOM 4382 N N . LEU A 1 535 ? 52.425 -16.072 -5.053 1.00 85.06 535 LEU A N 1
ATOM 4383 C CA . LEU A 1 535 ? 52.116 -14.651 -4.962 1.00 85.06 535 LEU A CA 1
ATOM 4384 C C . LEU A 1 535 ? 52.135 -14.132 -3.523 1.00 85.06 535 LEU A C 1
ATOM 4386 O O . LEU A 1 535 ? 52.217 -12.919 -3.342 1.00 85.06 535 LEU A O 1
ATOM 4390 N N . TRP A 1 536 ? 52.072 -14.987 -2.495 1.00 85.50 536 TRP A N 1
ATOM 4391 C CA . TRP A 1 536 ? 51.999 -14.542 -1.096 1.00 85.50 536 TRP A CA 1
ATOM 4392 C C . TRP A 1 536 ? 53.171 -13.642 -0.696 1.00 85.50 536 TRP A C 1
ATOM 4394 O O . TRP A 1 536 ? 52.971 -12.662 0.018 1.00 85.50 536 TRP A O 1
ATOM 4404 N N . LYS A 1 537 ? 54.369 -13.893 -1.242 1.00 84.88 537 LYS A N 1
ATOM 4405 C CA . LYS A 1 537 ? 55.568 -13.050 -1.083 1.00 84.88 537 LYS A CA 1
ATOM 4406 C C . LYS A 1 537 ? 55.366 -11.576 -1.475 1.00 84.88 537 LYS A C 1
ATOM 4408 O O . LYS A 1 537 ? 56.117 -10.717 -1.022 1.00 84.88 537 LYS A O 1
ATOM 4413 N N . HIS A 1 538 ? 54.356 -11.256 -2.286 1.00 86.62 538 HIS A N 1
ATOM 4414 C CA . HIS A 1 538 ? 54.031 -9.893 -2.701 1.00 86.62 538 HIS A CA 1
ATOM 4415 C C . HIS A 1 538 ? 52.864 -9.307 -1.874 1.00 86.62 538 HIS A C 1
ATOM 4417 O O . HIS A 1 538 ? 51.837 -9.967 -1.701 1.00 86.62 538 HIS A O 1
ATOM 4423 N N . PRO A 1 539 ? 52.971 -8.061 -1.371 1.00 84.56 539 PRO A N 1
ATOM 4424 C CA . PRO A 1 539 ? 51.868 -7.380 -0.698 1.00 84.56 539 PRO A CA 1
ATOM 4425 C C . PRO A 1 539 ? 50.926 -6.722 -1.720 1.00 84.56 539 PRO A C 1
ATOM 4427 O O . PRO A 1 539 ? 51.334 -5.843 -2.483 1.00 84.56 539 PRO A O 1
ATOM 4430 N N . PHE A 1 540 ? 49.646 -7.103 -1.720 1.00 87.88 540 PHE A N 1
ATOM 4431 C CA . PHE A 1 540 ? 48.645 -6.555 -2.643 1.00 87.88 540 PHE A CA 1
ATOM 4432 C C . PHE A 1 540 ? 47.767 -5.475 -1.994 1.00 87.88 540 PHE A C 1
ATOM 4434 O O . PHE A 1 540 ? 47.449 -5.514 -0.803 1.00 87.88 540 PHE A O 1
ATOM 4441 N N . ALA A 1 541 ? 47.332 -4.502 -2.802 1.00 87.75 541 ALA A N 1
ATOM 4442 C CA . ALA A 1 541 ? 46.504 -3.386 -2.352 1.00 87.75 541 ALA A CA 1
ATOM 4443 C C . ALA A 1 541 ? 45.285 -3.153 -3.259 1.00 87.75 541 ALA A C 1
ATOM 4445 O O . ALA A 1 541 ? 45.405 -3.022 -4.476 1.00 87.75 541 ALA A O 1
ATOM 4446 N N . GLN A 1 542 ? 44.096 -3.026 -2.663 1.00 89.38 542 GLN A N 1
ATOM 4447 C CA . GLN A 1 542 ? 42.871 -2.690 -3.388 1.00 89.38 542 GLN A CA 1
ATOM 4448 C C . GLN A 1 542 ? 42.791 -1.178 -3.635 1.00 89.38 542 GLN A C 1
ATOM 4450 O O . GLN A 1 542 ? 42.479 -0.410 -2.720 1.00 89.38 542 GLN A O 1
ATOM 4455 N N . VAL A 1 543 ? 43.006 -0.755 -4.882 1.00 89.00 543 VAL A N 1
ATOM 4456 C CA . VAL A 1 543 ? 42.845 0.642 -5.315 1.00 89.00 543 VAL A CA 1
ATOM 4457 C C . VAL A 1 543 ? 41.418 0.885 -5.825 1.00 89.00 543 VAL A C 1
ATOM 4459 O O . VAL A 1 543 ? 40.937 0.195 -6.719 1.00 89.00 543 VAL A O 1
ATOM 4462 N N . ILE A 1 544 ? 40.731 1.886 -5.269 1.00 90.00 544 ILE A N 1
ATOM 4463 C CA . ILE A 1 544 ? 39.372 2.301 -5.650 1.00 90.00 544 ILE A CA 1
ATOM 4464 C C . ILE A 1 544 ? 39.406 3.746 -6.146 1.00 90.00 544 ILE A C 1
ATOM 4466 O O . ILE A 1 544 ? 39.640 4.665 -5.361 1.00 90.00 544 ILE A O 1
ATOM 4470 N N . PHE A 1 545 ? 39.100 3.959 -7.423 1.00 90.94 545 PHE A N 1
ATOM 4471 C CA . PHE A 1 545 ? 38.960 5.290 -8.018 1.00 90.94 545 PHE A CA 1
ATOM 4472 C C . PHE A 1 545 ? 37.541 5.854 -7.818 1.00 90.94 545 PHE A C 1
ATOM 4474 O O . PHE A 1 545 ? 36.556 5.120 -7.893 1.00 90.94 545 PHE A O 1
ATOM 4481 N N . ASP A 1 546 ? 37.422 7.165 -7.597 1.00 89.06 546 ASP A N 1
ATOM 4482 C CA . ASP A 1 546 ? 36.135 7.880 -7.500 1.00 89.06 546 ASP A CA 1
ATOM 4483 C C . ASP A 1 546 ? 35.377 7.999 -8.834 1.00 89.06 546 ASP A C 1
ATOM 4485 O O . ASP A 1 546 ? 34.174 8.263 -8.872 1.00 89.06 546 ASP A O 1
ATOM 4489 N N . SER A 1 547 ? 36.104 7.839 -9.934 1.00 86.06 547 SER A N 1
ATOM 4490 C CA . SER A 1 547 ? 35.664 8.051 -11.300 1.00 86.06 547 SER A CA 1
ATOM 4491 C C . SER A 1 547 ? 36.506 7.183 -12.228 1.00 86.06 547 SER A C 1
ATOM 4493 O O . SER A 1 547 ? 37.698 7.001 -11.992 1.00 86.06 547 SER A O 1
ATOM 4495 N N . ASP A 1 548 ? 35.883 6.657 -13.285 1.00 86.00 548 ASP A N 1
ATOM 4496 C CA . ASP A 1 548 ? 36.517 5.768 -14.266 1.00 86.00 548 ASP A CA 1
ATOM 4497 C C . ASP A 1 548 ? 37.902 6.302 -14.700 1.00 86.00 548 ASP A C 1
ATOM 4499 O O . ASP A 1 548 ? 37.952 7.387 -15.303 1.00 86.00 548 ASP A O 1
ATOM 4503 N N . PRO A 1 549 ? 39.018 5.615 -14.364 1.00 85.81 549 PRO A N 1
ATOM 4504 C CA . PRO A 1 549 ? 40.378 6.067 -14.649 1.00 85.81 549 PRO A CA 1
ATOM 4505 C C . PRO A 1 549 ? 40.741 5.977 -16.138 1.00 85.81 549 PRO A C 1
ATOM 4507 O O . PRO A 1 549 ? 41.679 6.665 -16.550 1.00 85.81 549 PRO A O 1
ATOM 4510 N N . ALA A 1 550 ? 39.976 5.230 -16.944 1.00 85.56 550 ALA A N 1
ATOM 4511 C CA . ALA A 1 550 ? 40.329 4.863 -18.309 1.00 85.56 550 ALA A CA 1
ATOM 4512 C C . ALA A 1 550 ? 40.644 6.064 -19.235 1.00 85.56 550 ALA A C 1
ATOM 4514 O O . ALA A 1 550 ? 40.073 7.161 -19.087 1.00 85.56 550 ALA A O 1
ATOM 4515 N N . PRO A 1 551 ? 41.538 5.871 -20.223 1.00 79.62 551 PRO A N 1
ATOM 4516 C CA . PRO A 1 551 ? 41.829 6.855 -21.260 1.00 79.62 551 PRO A CA 1
ATOM 4517 C C . PRO A 1 551 ? 40.662 6.956 -22.254 1.00 79.62 551 PRO A C 1
ATOM 4519 O O . PRO A 1 551 ? 40.115 5.959 -22.725 1.00 79.62 551 PRO A O 1
ATOM 4522 N N . LYS A 1 552 ? 40.238 8.181 -22.582 1.00 78.69 552 LYS A N 1
ATOM 4523 C CA . LYS A 1 552 ? 39.076 8.414 -23.457 1.00 78.69 552 LYS A CA 1
ATOM 4524 C C . LYS A 1 552 ? 39.472 8.365 -24.932 1.00 78.69 552 LYS A C 1
ATOM 4526 O O . LYS A 1 552 ? 40.367 9.095 -25.340 1.00 78.69 552 LYS A O 1
ATOM 4531 N N . GLY A 1 553 ? 38.729 7.595 -25.729 1.00 77.44 553 GLY A N 1
ATOM 4532 C CA . GLY A 1 553 ? 38.868 7.549 -27.193 1.00 77.44 553 GLY A CA 1
ATOM 4533 C C . GLY A 1 553 ? 39.525 6.285 -27.757 1.00 77.44 553 GLY A C 1
ATOM 4534 O O . GLY A 1 553 ? 39.636 6.174 -28.973 1.00 77.44 553 GLY A O 1
ATOM 4535 N N . ARG A 1 554 ? 39.921 5.330 -26.905 1.00 77.25 554 ARG A N 1
ATOM 4536 C CA . ARG A 1 554 ? 40.426 4.003 -27.303 1.00 77.25 554 ARG A CA 1
ATOM 4537 C C . ARG A 1 554 ? 39.361 2.913 -27.101 1.00 77.25 554 ARG A C 1
ATOM 4539 O O . ARG A 1 554 ? 38.303 3.178 -26.531 1.00 77.25 554 ARG A O 1
ATOM 4546 N N . SER A 1 555 ? 39.606 1.712 -27.628 1.00 84.69 555 SER A N 1
ATOM 4547 C CA . SER A 1 555 ? 38.702 0.559 -27.495 1.00 84.69 555 SER A CA 1
ATOM 4548 C C . SER A 1 555 ? 38.766 -0.048 -26.087 1.00 84.69 555 SER A C 1
ATOM 4550 O O . SER A 1 555 ? 39.771 0.093 -25.397 1.00 84.69 555 SER A O 1
ATOM 4552 N N . GLN A 1 556 ? 37.713 -0.754 -25.657 1.00 81.69 556 GLN A N 1
ATOM 4553 C CA . GLN A 1 556 ? 37.672 -1.361 -24.316 1.00 81.69 556 GLN A CA 1
ATOM 4554 C C . GLN A 1 556 ? 38.828 -2.342 -24.017 1.00 81.69 556 GLN A C 1
ATOM 4556 O O . GLN A 1 556 ? 39.334 -2.285 -22.899 1.00 81.69 556 GLN A O 1
ATOM 4561 N N . PRO A 1 557 ? 39.299 -3.190 -24.960 1.00 84.88 557 PRO A N 1
ATOM 4562 C CA . PRO A 1 557 ? 40.484 -4.018 -24.725 1.00 84.88 557 PRO A CA 1
ATOM 4563 C C . PRO A 1 557 ? 41.750 -3.186 -24.481 1.00 84.88 557 PRO A C 1
ATOM 4565 O O . PRO A 1 557 ? 42.402 -3.382 -23.463 1.00 84.88 557 PRO A O 1
ATOM 4568 N N . ALA A 1 558 ? 42.033 -2.191 -25.333 1.00 83.75 558 ALA A N 1
ATOM 4569 C CA . ALA A 1 558 ? 43.205 -1.321 -25.185 1.00 83.75 558 ALA A CA 1
ATOM 4570 C C . ALA A 1 558 ? 43.154 -0.489 -23.888 1.00 83.75 558 ALA A C 1
ATOM 4572 O O . ALA A 1 558 ? 44.156 -0.337 -23.201 1.00 83.75 558 ALA A O 1
ATOM 4573 N N . GLN A 1 559 ? 41.964 -0.018 -23.492 1.00 85.06 559 GLN A N 1
ATOM 4574 C CA . GLN A 1 559 ? 41.762 0.643 -22.198 1.00 85.06 559 GLN A CA 1
ATOM 4575 C C . GLN A 1 559 ? 42.111 -0.270 -21.013 1.00 85.06 559 GLN A C 1
ATOM 4577 O O . GLN A 1 559 ? 42.658 0.216 -20.028 1.00 85.06 559 GLN A O 1
ATOM 4582 N N . MET A 1 560 ? 41.799 -1.569 -21.095 1.00 85.12 560 MET A N 1
ATOM 4583 C CA . MET A 1 560 ? 42.144 -2.542 -20.054 1.00 85.12 560 MET A CA 1
ATOM 4584 C C . MET A 1 560 ? 43.651 -2.836 -20.037 1.00 85.12 560 MET A C 1
ATOM 4586 O O . MET A 1 560 ? 44.254 -2.860 -18.969 1.00 85.12 560 MET A O 1
ATOM 4590 N N . GLU A 1 561 ? 44.259 -2.998 -21.212 1.00 86.62 561 GLU A N 1
ATOM 4591 C CA . GLU A 1 561 ? 45.695 -3.230 -21.413 1.00 86.62 561 GLU A CA 1
ATOM 4592 C C . GLU A 1 561 ? 46.536 -2.066 -20.849 1.00 86.62 561 GLU A C 1
ATOM 4594 O O . GLU A 1 561 ? 47.378 -2.278 -19.975 1.00 86.62 561 GLU A O 1
ATOM 4599 N N . GLU A 1 562 ? 46.206 -0.822 -21.215 1.00 86.38 562 GLU A N 1
ATOM 4600 C CA . GLU A 1 562 ? 46.812 0.402 -20.665 1.00 86.38 562 GLU A CA 1
ATOM 4601 C C . GLU A 1 562 ? 46.630 0.531 -19.147 1.00 86.38 562 GLU A C 1
ATOM 4603 O O . GLU A 1 562 ? 47.527 1.008 -18.451 1.00 86.38 562 GLU A O 1
ATOM 4608 N N . MET A 1 563 ? 45.474 0.117 -18.617 1.00 87.44 563 MET A N 1
ATOM 4609 C CA . MET A 1 563 ? 45.198 0.165 -17.179 1.00 87.44 563 MET A CA 1
ATOM 4610 C C . MET A 1 563 ? 45.916 -0.934 -16.389 1.00 87.44 563 MET A C 1
ATOM 4612 O O . MET A 1 563 ? 46.283 -0.688 -15.241 1.00 87.44 563 MET A O 1
ATOM 4616 N N . SER A 1 564 ? 46.132 -2.114 -16.977 1.00 87.44 564 SER A N 1
ATOM 4617 C CA . SER A 1 564 ? 46.814 -3.242 -16.325 1.00 87.44 564 SER A CA 1
ATOM 4618 C C . SER A 1 564 ? 48.306 -2.988 -16.085 1.00 87.44 564 SER A C 1
ATOM 4620 O O . SER A 1 564 ? 48.882 -3.548 -15.158 1.00 87.44 564 SER A O 1
ATOM 4622 N N . GLN A 1 565 ? 48.907 -2.090 -16.873 1.00 88.50 565 GLN A N 1
ATOM 4623 C CA . GLN A 1 565 ? 50.308 -1.670 -16.762 1.00 88.50 565 GLN A CA 1
ATOM 4624 C C . GLN A 1 565 ? 50.456 -0.272 -16.120 1.00 88.50 565 GLN A C 1
ATOM 4626 O O . GLN A 1 565 ? 51.522 0.336 -16.179 1.00 88.50 565 GLN A O 1
ATOM 4631 N N . ALA A 1 566 ? 49.389 0.291 -15.541 1.00 90.62 566 ALA A N 1
ATOM 4632 C CA . ALA A 1 566 ? 49.388 1.669 -15.052 1.00 90.62 566 ALA A CA 1
ATOM 4633 C C . ALA A 1 566 ? 50.154 1.845 -13.727 1.00 90.62 566 ALA A C 1
ATOM 4635 O O . ALA A 1 566 ? 49.925 1.130 -12.752 1.00 90.62 566 ALA A O 1
ATOM 4636 N N . MET A 1 567 ? 51.003 2.873 -13.659 1.00 90.06 567 MET A N 1
ATOM 4637 C CA . MET A 1 567 ? 51.887 3.132 -12.518 1.00 90.06 567 MET A CA 1
ATOM 4638 C C . MET A 1 567 ? 51.306 4.185 -11.564 1.00 90.06 567 MET A C 1
ATOM 4640 O O . MET A 1 567 ? 50.804 5.232 -11.983 1.00 90.06 567 MET A O 1
ATOM 4644 N N . ILE A 1 568 ? 51.408 3.930 -10.257 1.00 89.88 568 ILE A N 1
ATOM 4645 C CA . ILE A 1 568 ? 50.911 4.804 -9.183 1.00 89.88 568 ILE A CA 1
ATOM 4646 C C . ILE A 1 568 ? 52.093 5.271 -8.331 1.00 89.88 568 ILE A C 1
ATOM 4648 O O . ILE A 1 568 ? 52.806 4.450 -7.761 1.00 89.88 568 ILE A O 1
ATOM 4652 N N . ARG A 1 569 ? 52.289 6.591 -8.197 1.00 88.94 569 ARG A N 1
ATOM 4653 C CA . ARG A 1 569 ? 53.373 7.162 -7.378 1.00 88.94 569 ARG A CA 1
ATOM 4654 C C . ARG A 1 569 ? 52.870 8.263 -6.447 1.00 88.94 569 ARG A C 1
ATOM 4656 O O . ARG A 1 569 ? 52.170 9.174 -6.885 1.00 88.94 569 ARG A O 1
ATOM 4663 N N . GLY A 1 570 ? 53.298 8.232 -5.186 1.00 86.88 570 GLY A N 1
ATOM 4664 C CA . GLY A 1 570 ? 53.211 9.393 -4.298 1.00 86.88 570 GLY A CA 1
ATOM 4665 C C . GLY A 1 570 ? 54.103 10.542 -4.785 1.00 86.88 570 GLY A C 1
ATOM 4666 O O . GLY A 1 570 ? 55.228 10.322 -5.240 1.00 86.88 570 GLY A O 1
ATOM 4667 N N . ALA A 1 571 ? 53.593 11.765 -4.696 1.00 84.00 571 ALA A N 1
ATOM 4668 C CA . ALA A 1 571 ? 54.261 13.001 -5.078 1.00 84.00 571 ALA A CA 1
ATOM 4669 C C . ALA A 1 571 ? 53.921 14.122 -4.080 1.00 84.00 571 ALA A C 1
ATOM 4671 O O . ALA A 1 571 ? 52.965 14.020 -3.309 1.00 84.00 571 ALA A O 1
ATOM 4672 N N . VAL A 1 572 ? 54.707 15.197 -4.096 1.00 83.50 572 VAL A N 1
ATOM 4673 C CA . VAL A 1 572 ? 54.498 16.384 -3.256 1.00 83.50 572 VAL A CA 1
ATOM 4674 C C . VAL A 1 572 ? 54.446 17.606 -4.165 1.00 83.50 572 VAL A C 1
ATOM 4676 O O . VAL A 1 572 ? 55.284 17.754 -5.054 1.00 83.50 572 VAL A O 1
ATOM 4679 N N . ASP A 1 573 ? 53.435 18.452 -3.985 1.00 77.94 573 ASP A N 1
ATOM 4680 C CA . ASP A 1 573 ? 53.271 19.692 -4.749 1.00 77.94 573 ASP A CA 1
ATOM 4681 C C . ASP A 1 573 ? 54.242 20.778 -4.255 1.00 77.94 573 ASP A C 1
ATOM 4683 O O . ASP A 1 573 ? 54.780 20.690 -3.151 1.00 77.94 573 ASP A O 1
ATOM 4687 N N . SER A 1 574 ? 54.417 21.864 -5.011 1.00 73.62 574 SER A N 1
ATOM 4688 C CA . SER A 1 574 ? 55.313 22.965 -4.607 1.00 73.62 574 SER A CA 1
ATOM 4689 C C . SER A 1 574 ? 54.869 23.692 -3.326 1.00 73.62 574 SER A C 1
ATOM 4691 O O . SER A 1 574 ? 55.646 24.449 -2.755 1.00 73.62 574 SER A O 1
ATOM 4693 N N . GLY A 1 575 ? 53.627 23.470 -2.878 1.00 72.00 575 GLY A N 1
ATOM 4694 C CA . GLY A 1 575 ? 53.088 23.927 -1.591 1.00 72.00 575 GLY A CA 1
ATOM 4695 C C . GLY A 1 575 ? 53.129 22.885 -0.463 1.00 72.00 575 GLY A C 1
ATOM 4696 O O . GLY A 1 575 ? 52.487 23.096 0.559 1.00 72.00 575 GLY A O 1
ATOM 4697 N N . GLY A 1 576 ? 53.809 21.746 -0.639 1.00 75.75 576 GLY A N 1
ATOM 4698 C CA . GLY A 1 576 ? 53.937 20.698 0.385 1.00 75.75 576 GLY A CA 1
ATOM 4699 C C . GLY A 1 576 ? 52.761 19.713 0.493 1.00 75.75 576 GLY A C 1
ATOM 4700 O O . GLY A 1 576 ? 52.852 18.748 1.249 1.00 75.75 576 GLY A O 1
ATOM 4701 N N . GLU A 1 577 ? 51.671 19.905 -0.260 1.00 81.12 577 GLU A N 1
ATOM 4702 C CA . GLU A 1 577 ? 50.539 18.964 -0.287 1.00 81.12 577 GLU A CA 1
ATOM 4703 C C . GLU A 1 577 ? 50.964 17.626 -0.920 1.00 81.12 577 GLU A C 1
ATOM 4705 O O . GLU A 1 577 ? 51.456 17.592 -2.052 1.00 81.12 577 GLU A O 1
ATOM 4710 N N . GLN A 1 578 ? 50.756 16.520 -0.201 1.00 85.75 578 GLN A N 1
ATOM 4711 C CA . GLN A 1 578 ? 50.976 15.169 -0.720 1.00 85.75 578 GLN A CA 1
ATOM 4712 C C . GLN A 1 578 ? 49.806 14.737 -1.610 1.00 85.75 578 GLN A C 1
ATOM 4714 O O . GLN A 1 578 ? 48.645 14.810 -1.204 1.00 85.75 578 GLN A O 1
ATOM 4719 N N . PHE A 1 579 ? 50.108 14.228 -2.802 1.00 88.31 579 PHE A N 1
ATOM 4720 C CA . PHE A 1 579 ? 49.121 13.696 -3.740 1.00 88.31 579 PHE A CA 1
ATOM 4721 C C . PHE A 1 579 ? 49.636 12.427 -4.429 1.00 88.31 579 PHE A C 1
ATOM 4723 O O . PHE A 1 579 ? 50.807 12.063 -4.327 1.00 88.31 579 PHE A O 1
ATOM 4730 N N . VAL A 1 580 ? 48.748 11.738 -5.139 1.00 89.38 580 VAL A N 1
ATOM 4731 C CA . VAL A 1 580 ? 49.059 10.536 -5.914 1.00 89.38 580 VAL A CA 1
ATOM 4732 C C . VAL A 1 580 ? 48.961 10.848 -7.401 1.00 89.38 580 VAL A C 1
ATOM 4734 O O . VAL A 1 580 ? 47.922 11.290 -7.896 1.00 89.38 580 VAL A O 1
ATOM 4737 N N . ALA A 1 581 ? 50.048 10.597 -8.118 1.00 89.50 581 ALA A N 1
ATOM 4738 C CA . ALA A 1 581 ? 50.135 10.688 -9.563 1.00 89.50 581 ALA A CA 1
ATOM 4739 C C . ALA A 1 581 ? 49.859 9.312 -10.195 1.00 89.50 581 ALA A C 1
ATOM 4741 O O . ALA A 1 581 ? 50.460 8.308 -9.809 1.00 89.50 581 ALA A O 1
ATOM 4742 N N . TYR A 1 582 ? 48.939 9.282 -11.160 1.00 91.44 582 TYR A N 1
ATOM 4743 C CA . TYR A 1 582 ? 48.563 8.103 -11.940 1.00 91.44 582 TYR A CA 1
ATOM 4744 C C . TYR A 1 582 ? 49.105 8.247 -13.362 1.00 91.44 582 TYR A C 1
ATOM 4746 O O . TYR A 1 582 ? 48.728 9.183 -14.080 1.00 91.44 582 TYR A O 1
ATOM 4754 N N . PHE A 1 583 ? 49.993 7.336 -13.752 1.00 91.62 583 PHE A N 1
ATOM 4755 C CA . PHE A 1 583 ? 50.675 7.322 -15.041 1.00 91.62 583 PHE A CA 1
ATOM 4756 C C . PHE A 1 583 ? 50.192 6.143 -15.894 1.00 91.62 583 PHE A C 1
ATOM 4758 O O . PHE A 1 583 ? 50.011 5.039 -15.384 1.00 91.62 583 PHE A O 1
ATOM 4765 N N . LEU A 1 584 ? 50.022 6.375 -17.194 1.00 91.50 584 LEU A N 1
ATOM 4766 C CA . LEU A 1 584 ? 49.741 5.333 -18.189 1.00 91.50 584 LEU A CA 1
ATOM 4767 C C . LEU A 1 584 ? 50.994 5.091 -19.050 1.00 91.50 584 LEU A C 1
ATOM 4769 O O . LEU A 1 584 ? 51.762 6.041 -19.246 1.00 91.50 584 LEU A O 1
ATOM 4773 N N . PRO A 1 585 ? 51.228 3.867 -19.555 1.00 92.06 585 PRO A N 1
ATOM 4774 C CA . PRO A 1 585 ? 52.338 3.590 -20.468 1.00 92.06 585 PRO A CA 1
ATOM 4775 C C . PRO A 1 585 ? 52.209 4.396 -21.769 1.00 92.06 585 PRO A C 1
ATOM 4777 O O . PRO A 1 585 ? 51.108 4.754 -22.191 1.00 92.06 585 PRO A O 1
ATOM 4780 N N . THR A 1 586 ? 53.334 4.685 -22.424 1.00 89.62 586 THR A N 1
ATOM 4781 C CA . THR A 1 586 ? 53.323 5.128 -23.828 1.00 89.62 586 THR A CA 1
ATOM 4782 C C . THR A 1 586 ? 53.025 3.962 -24.770 1.00 89.62 586 THR A C 1
ATOM 4784 O O . THR A 1 586 ? 53.228 2.798 -24.427 1.00 89.62 586 THR A O 1
ATOM 4787 N N . ASP A 1 587 ? 52.606 4.270 -25.999 1.00 87.38 587 ASP A N 1
ATOM 4788 C CA . ASP A 1 587 ? 52.424 3.252 -27.043 1.00 87.38 587 ASP A CA 1
ATOM 4789 C C . ASP A 1 587 ? 53.742 2.516 -27.358 1.00 87.38 587 ASP A C 1
ATOM 4791 O O . ASP A 1 587 ? 53.741 1.312 -27.598 1.00 87.38 587 ASP A O 1
ATOM 4795 N N . GLU A 1 588 ? 54.880 3.212 -27.262 1.00 88.75 588 GLU A N 1
ATOM 4796 C CA . GLU A 1 588 ? 56.220 2.617 -27.337 1.00 88.75 588 GLU A CA 1
ATOM 4797 C C . GLU A 1 588 ? 56.426 1.581 -26.216 1.00 88.75 588 GLU A C 1
ATOM 4799 O O . GLU A 1 588 ? 56.751 0.429 -26.500 1.00 88.75 588 GLU A O 1
ATOM 4804 N N . THR A 1 589 ? 56.148 1.944 -24.958 1.00 89.50 589 THR A N 1
ATOM 4805 C CA . THR A 1 589 ? 56.207 1.037 -23.798 1.00 89.50 589 THR A CA 1
ATOM 4806 C C . THR A 1 589 ? 55.292 -0.174 -23.956 1.00 89.50 589 THR A C 1
ATOM 4808 O O . THR A 1 589 ? 55.740 -1.287 -23.695 1.00 89.50 589 THR A O 1
ATOM 4811 N N . LEU A 1 590 ? 54.060 0.001 -24.447 1.00 87.44 590 LEU A N 1
ATOM 4812 C CA . LEU A 1 590 ? 53.157 -1.119 -24.738 1.00 87.44 590 LEU A CA 1
ATOM 4813 C C . LEU A 1 590 ? 53.764 -2.077 -25.775 1.00 87.44 590 LEU A C 1
ATOM 4815 O O . LEU A 1 590 ? 53.732 -3.288 -25.574 1.00 87.44 590 LEU A O 1
ATOM 4819 N N . THR A 1 591 ? 54.379 -1.564 -26.849 1.00 87.88 591 THR A N 1
ATOM 4820 C CA . THR A 1 591 ? 55.041 -2.429 -27.847 1.00 87.88 591 THR A CA 1
ATOM 4821 C C . THR A 1 591 ? 56.290 -3.139 -27.322 1.00 87.88 591 THR A C 1
ATOM 4823 O O . THR A 1 591 ? 56.578 -4.239 -27.790 1.00 87.88 591 THR A O 1
ATOM 4826 N N . LYS A 1 592 ? 57.001 -2.565 -26.338 1.00 88.62 592 LYS A N 1
ATOM 4827 C CA . LYS A 1 592 ? 58.075 -3.263 -25.610 1.00 88.62 592 LYS A CA 1
ATOM 4828 C C . LYS A 1 592 ? 57.494 -4.377 -24.744 1.00 88.62 592 LYS A C 1
ATOM 4830 O O . LYS A 1 592 ? 57.749 -5.537 -25.021 1.00 88.62 592 LYS A O 1
ATOM 4835 N N . ARG A 1 593 ? 56.607 -4.039 -23.796 1.00 88.00 593 ARG A N 1
ATOM 4836 C CA . ARG A 1 593 ? 55.975 -4.994 -22.864 1.00 88.00 593 ARG A CA 1
ATOM 4837 C C . ARG A 1 593 ? 55.257 -6.143 -23.568 1.00 88.00 593 ARG A C 1
ATOM 4839 O O . ARG A 1 593 ? 55.229 -7.249 -23.041 1.00 88.00 593 ARG A O 1
ATOM 4846 N N . LYS A 1 594 ? 54.708 -5.901 -24.761 1.00 87.06 594 LYS A N 1
ATOM 4847 C CA . LYS A 1 594 ? 54.146 -6.956 -25.604 1.00 87.06 594 LYS A CA 1
ATOM 4848 C C . LYS A 1 594 ? 55.216 -7.899 -26.172 1.00 87.06 594 LYS A C 1
ATOM 4850 O O . LYS A 1 594 ? 54.997 -9.101 -26.135 1.00 87.06 594 LYS A O 1
ATOM 4855 N N . ARG A 1 595 ? 56.347 -7.382 -26.667 1.00 88.44 595 ARG A N 1
ATOM 4856 C CA . ARG A 1 595 ? 57.476 -8.217 -27.113 1.00 88.44 595 ARG A CA 1
ATOM 4857 C C . ARG A 1 595 ? 58.050 -9.016 -25.946 1.00 88.44 595 ARG A C 1
ATOM 4859 O O . ARG A 1 595 ? 58.191 -10.220 -26.072 1.00 88.44 595 ARG A O 1
ATOM 4866 N N . ASP A 1 596 ? 58.289 -8.360 -24.811 1.00 86.44 596 ASP A N 1
ATOM 4867 C CA . ASP A 1 596 ? 58.786 -8.992 -23.583 1.00 86.44 596 ASP A CA 1
ATOM 4868 C C . ASP A 1 596 ? 57.930 -10.230 -23.221 1.00 86.44 596 ASP A C 1
ATOM 4870 O O . ASP A 1 596 ? 58.458 -11.309 -22.965 1.00 86.44 596 ASP A O 1
ATOM 4874 N N . ALA A 1 597 ? 56.598 -10.102 -23.307 1.00 84.31 597 ALA A N 1
ATOM 4875 C CA . ALA A 1 597 ? 55.646 -11.189 -23.070 1.00 84.31 597 ALA A CA 1
ATOM 4876 C C . ALA A 1 597 ? 55.531 -12.230 -24.210 1.00 84.31 597 ALA A C 1
ATOM 4878 O O . ALA A 1 597 ? 55.091 -13.346 -23.951 1.00 84.31 597 ALA A O 1
ATOM 4879 N N . GLU A 1 598 ? 55.894 -11.890 -25.451 1.00 88.56 598 GLU A N 1
ATOM 4880 C CA . GLU A 1 598 ? 55.985 -12.833 -26.582 1.00 88.56 598 GLU A CA 1
ATOM 4881 C C . GLU A 1 598 ? 57.305 -13.639 -26.555 1.00 88.56 598 GLU A C 1
ATOM 4883 O O . GLU A 1 598 ? 57.324 -14.773 -27.027 1.00 88.56 598 GLU A O 1
ATOM 4888 N N . ASP A 1 599 ? 58.369 -13.087 -25.956 1.00 88.00 599 ASP A N 1
ATOM 4889 C CA . ASP A 1 599 ? 59.691 -13.711 -25.764 1.00 88.00 599 ASP A CA 1
ATOM 4890 C C . ASP A 1 599 ? 59.844 -14.428 -24.391 1.00 88.00 599 ASP A C 1
ATOM 4892 O O . ASP A 1 599 ? 60.927 -14.912 -24.065 1.00 88.00 599 ASP A O 1
ATOM 4896 N N . GLU A 1 600 ? 58.782 -14.490 -23.571 1.00 83.88 600 GLU A N 1
ATOM 4897 C CA . GLU A 1 600 ? 58.757 -15.025 -22.186 1.00 83.88 600 GLU A CA 1
ATOM 4898 C C . GLU A 1 600 ? 59.747 -14.351 -21.195 1.00 83.88 600 GLU A C 1
ATOM 4900 O O . GLU A 1 600 ? 60.123 -14.923 -20.169 1.00 83.88 600 GLU A O 1
ATOM 4905 N N . VAL A 1 601 ? 60.141 -13.098 -21.450 1.00 83.38 601 VAL A N 1
ATOM 4906 C CA . VAL A 1 601 ? 61.061 -12.312 -20.605 1.00 83.38 601 VAL A CA 1
ATOM 4907 C C . VAL A 1 601 ? 60.279 -11.344 -19.710 1.00 83.38 601 VAL A C 1
ATOM 4909 O O . VAL A 1 601 ? 59.520 -10.511 -20.200 1.00 83.38 601 VAL A O 1
ATOM 4912 N N . GLU A 1 602 ? 60.488 -11.376 -18.386 1.00 74.44 602 GLU A N 1
ATOM 4913 C CA . GLU A 1 602 ? 59.709 -10.511 -17.482 1.00 74.44 602 GLU A CA 1
ATOM 4914 C C . GLU A 1 602 ? 59.986 -9.013 -17.712 1.00 74.44 602 GLU A C 1
ATOM 4916 O O . GLU A 1 602 ? 59.032 -8.242 -17.812 1.00 74.44 602 GLU A O 1
ATOM 4921 N N . TYR A 1 603 ? 61.257 -8.612 -17.855 1.00 81.31 603 TYR A N 1
ATOM 4922 C CA . TYR A 1 603 ? 61.718 -7.279 -18.282 1.00 81.31 603 TYR A CA 1
ATOM 4923 C C . TYR A 1 603 ? 63.097 -7.378 -18.950 1.00 81.31 603 TYR A C 1
ATOM 4925 O O . TYR A 1 603 ? 63.935 -8.173 -18.522 1.00 81.31 603 TYR A O 1
ATOM 4933 N N . VAL A 1 604 ? 63.374 -6.530 -19.945 1.00 81.25 604 VAL A N 1
ATOM 4934 C CA . VAL A 1 604 ? 64.710 -6.434 -20.557 1.00 81.25 604 VAL A CA 1
ATOM 4935 C C . VAL A 1 604 ? 65.654 -5.641 -19.630 1.00 81.25 604 VAL A C 1
ATOM 4937 O O . VAL A 1 604 ? 65.306 -4.524 -19.231 1.00 81.25 604 VAL A O 1
ATOM 4940 N N . PRO A 1 605 ? 66.848 -6.165 -19.276 1.00 78.88 605 PRO A N 1
ATOM 4941 C CA . PRO A 1 605 ? 67.821 -5.440 -18.456 1.00 78.88 605 PRO A CA 1
ATOM 4942 C C . PRO A 1 605 ? 68.239 -4.091 -19.060 1.00 78.88 605 PRO A C 1
ATOM 4944 O O . PRO A 1 605 ? 68.389 -3.960 -20.272 1.00 78.88 605 PRO A O 1
ATOM 4947 N N . ASP A 1 606 ? 68.431 -3.089 -18.196 1.00 79.19 606 ASP A N 1
ATOM 4948 C CA . ASP A 1 606 ? 68.792 -1.692 -18.513 1.00 79.19 606 ASP A CA 1
ATOM 4949 C C . ASP A 1 606 ? 67.843 -0.891 -19.436 1.00 79.19 606 ASP A C 1
ATOM 4951 O O . ASP A 1 606 ? 68.026 0.331 -19.569 1.00 79.19 606 ASP A O 1
ATOM 4955 N N . GLU A 1 607 ? 66.810 -1.512 -20.019 1.00 84.56 607 GLU A N 1
ATOM 4956 C CA . GLU A 1 607 ? 65.867 -0.849 -20.923 1.00 84.56 607 GLU A CA 1
ATOM 4957 C C . GLU A 1 607 ? 64.930 0.138 -20.192 1.00 84.56 607 GLU A C 1
ATOM 4959 O O . GLU A 1 607 ? 64.466 -0.084 -19.072 1.00 84.56 607 GLU A O 1
ATOM 4964 N N . GLU A 1 608 ? 64.670 1.277 -20.843 1.00 88.69 608 GLU A N 1
ATOM 4965 C CA . GLU A 1 608 ? 63.815 2.351 -20.331 1.00 88.69 608 GLU A CA 1
ATOM 4966 C C . GLU A 1 608 ? 62.372 2.184 -20.808 1.00 88.69 608 GLU A C 1
ATOM 4968 O O . GLU A 1 608 ? 62.099 2.125 -22.012 1.00 88.69 608 GLU A O 1
ATOM 4973 N N . TYR A 1 609 ? 61.446 2.148 -19.850 1.00 91.00 609 TYR A N 1
ATOM 4974 C CA . TYR A 1 609 ? 60.007 2.122 -20.087 1.00 91.00 609 TYR A CA 1
ATOM 4975 C C . TYR A 1 609 ? 59.404 3.486 -19.711 1.00 91.00 609 TYR A C 1
ATOM 4977 O O . TYR A 1 609 ? 59.510 3.950 -18.572 1.00 91.00 609 TYR A O 1
ATOM 4985 N N . ASP A 1 610 ? 58.780 4.131 -20.694 1.00 91.75 610 ASP A N 1
ATOM 4986 C CA . ASP A 1 610 ? 58.212 5.479 -20.636 1.00 91.75 610 ASP A CA 1
ATOM 4987 C C . ASP A 1 610 ? 56.733 5.450 -20.210 1.00 91.75 610 ASP A C 1
ATOM 4989 O O . ASP A 1 610 ? 55.905 4.774 -20.830 1.00 91.75 610 ASP A O 1
ATOM 4993 N N . TYR A 1 611 ? 56.378 6.248 -19.201 1.00 92.81 611 TYR A N 1
ATOM 4994 C CA . TYR A 1 611 ? 55.001 6.442 -18.740 1.00 92.81 611 TYR A CA 1
ATOM 4995 C C . TYR A 1 611 ? 54.663 7.939 -18.665 1.00 92.81 611 TYR A C 1
ATOM 4997 O O . TYR A 1 611 ? 55.501 8.772 -18.317 1.00 92.81 611 TYR A O 1
ATOM 5005 N N . VAL A 1 612 ? 53.417 8.310 -18.964 1.00 89.94 612 VAL A N 1
ATOM 5006 C CA . VAL A 1 612 ? 52.946 9.707 -19.016 1.00 89.94 612 VAL A CA 1
ATOM 5007 C C . VAL A 1 612 ? 51.901 9.961 -17.935 1.00 89.94 612 VAL A C 1
ATOM 5009 O O . VAL A 1 612 ? 50.985 9.160 -17.744 1.00 89.94 612 VAL A O 1
ATOM 5012 N N . LEU A 1 613 ? 52.014 11.096 -17.236 1.00 88.56 613 LEU A N 1
ATOM 5013 C CA . LEU A 1 613 ? 51.042 11.518 -16.226 1.00 88.56 613 LEU A CA 1
ATOM 5014 C C . LEU A 1 613 ? 49.648 11.671 -16.849 1.00 88.56 613 LEU A C 1
ATOM 5016 O O . LEU A 1 613 ? 49.409 12.573 -17.654 1.00 88.56 613 LEU A O 1
ATOM 5020 N N . ALA A 1 614 ? 48.716 10.816 -16.435 1.00 87.38 614 ALA A N 1
ATOM 5021 C CA . ALA A 1 614 ? 47.338 10.842 -16.902 1.00 87.38 614 ALA A CA 1
ATOM 5022 C C . ALA A 1 614 ? 46.428 11.643 -15.958 1.00 87.38 614 ALA A C 1
ATOM 5024 O O . ALA A 1 614 ? 45.568 12.397 -16.423 1.00 87.38 614 ALA A O 1
ATOM 5025 N N . ARG A 1 615 ? 46.565 11.462 -14.632 1.00 87.69 615 ARG A N 1
ATOM 5026 C CA . ARG A 1 615 ? 45.679 12.070 -13.615 1.00 87.69 615 ARG A CA 1
ATOM 5027 C C . ARG A 1 615 ? 46.380 12.275 -12.263 1.00 87.69 615 ARG A C 1
ATOM 5029 O O . ARG A 1 615 ? 47.275 11.517 -11.904 1.00 87.69 615 ARG A O 1
ATOM 5036 N N . GLU A 1 616 ? 45.900 13.249 -11.490 1.00 89.69 616 GLU A N 1
ATOM 5037 C CA . GLU A 1 616 ? 46.244 13.451 -10.073 1.00 89.69 616 GLU A CA 1
ATOM 5038 C C . GLU A 1 616 ? 45.055 13.093 -9.163 1.00 89.69 616 GLU A C 1
ATOM 5040 O O . GLU A 1 616 ? 43.898 13.408 -9.476 1.00 89.69 616 GLU A O 1
ATOM 5045 N N . TYR A 1 617 ? 45.342 12.485 -8.013 1.00 90.81 617 TYR A N 1
ATOM 5046 C CA . TYR A 1 617 ? 44.363 12.066 -7.013 1.00 90.81 617 TYR A CA 1
ATOM 5047 C C . TYR A 1 617 ? 44.818 12.404 -5.587 1.00 90.81 617 TYR A C 1
ATOM 5049 O O . TYR A 1 617 ? 45.994 12.283 -5.252 1.00 90.81 617 TYR A O 1
ATOM 5057 N N . ASN A 1 618 ? 43.869 12.736 -4.717 1.00 88.75 618 ASN A N 1
ATOM 5058 C CA . ASN A 1 618 ? 44.048 12.745 -3.266 1.00 88.75 618 ASN A CA 1
ATOM 5059 C C . ASN A 1 618 ? 43.712 11.338 -2.742 1.00 88.75 618 ASN A C 1
ATOM 5061 O O . ASN A 1 618 ? 42.701 10.757 -3.150 1.00 88.75 618 ASN A O 1
ATOM 5065 N N . TRP A 1 619 ? 44.538 10.784 -1.851 1.00 87.56 619 TRP A N 1
ATOM 5066 C CA . TRP A 1 619 ? 44.347 9.429 -1.320 1.00 87.56 619 TRP A CA 1
ATOM 5067 C C . TRP A 1 619 ? 43.707 9.379 0.073 1.00 87.56 619 TRP A C 1
ATOM 5069 O O . TRP A 1 619 ? 43.810 10.305 0.874 1.00 87.56 619 TRP A O 1
ATOM 5079 N N . ASN A 1 620 ? 43.065 8.253 0.368 1.00 84.75 620 ASN A N 1
ATOM 5080 C CA . ASN A 1 620 ? 42.697 7.818 1.709 1.00 84.75 620 ASN A CA 1
ATOM 5081 C C . ASN A 1 620 ? 43.096 6.342 1.831 1.00 84.75 620 ASN A C 1
ATOM 5083 O O . ASN A 1 620 ? 42.641 5.520 1.034 1.00 84.75 620 ASN A O 1
ATOM 5087 N N . VAL A 1 621 ? 43.978 6.025 2.777 1.00 83.81 621 VAL A N 1
ATOM 5088 C CA . VAL A 1 621 ? 44.563 4.689 2.947 1.00 83.81 621 VAL A CA 1
ATOM 5089 C C . VAL A 1 621 ? 44.016 4.060 4.224 1.00 83.81 621 VAL A C 1
ATOM 5091 O O . VAL A 1 621 ? 44.004 4.702 5.273 1.00 83.81 621 VAL A O 1
ATOM 5094 N N . LYS A 1 622 ? 43.586 2.799 4.138 1.00 82.00 622 LYS A N 1
ATOM 5095 C CA . LYS A 1 622 ? 43.310 1.928 5.286 1.00 82.00 622 LYS A CA 1
ATOM 5096 C C . LYS A 1 622 ? 44.181 0.678 5.207 1.00 82.00 622 LYS A C 1
ATOM 5098 O O . LYS A 1 622 ? 44.312 0.099 4.134 1.00 82.00 622 LYS A O 1
ATOM 5103 N N . ASN A 1 623 ? 44.713 0.248 6.339 1.00 82.88 623 ASN A N 1
ATOM 5104 C CA . ASN A 1 623 ? 45.535 -0.953 6.517 1.00 82.88 623 ASN A CA 1
ATOM 5105 C C . ASN A 1 623 ? 44.982 -1.815 7.667 1.00 82.88 623 ASN A C 1
ATOM 5107 O O . ASN A 1 623 ? 44.099 -1.355 8.391 1.00 82.88 623 ASN A O 1
ATOM 5111 N N . LYS A 1 624 ? 45.547 -3.009 7.889 1.00 77.69 624 LYS A N 1
ATOM 5112 C CA . LYS A 1 624 ? 45.212 -3.903 9.022 1.00 77.69 624 LYS A CA 1
ATOM 5113 C C . LYS A 1 624 ? 45.156 -3.191 10.394 1.00 77.69 624 LYS A C 1
ATOM 5115 O O . LYS A 1 624 ? 44.288 -3.487 11.204 1.00 77.69 624 LYS A O 1
ATOM 5120 N N . LEU A 1 625 ? 46.016 -2.190 10.629 1.00 77.50 625 LEU A N 1
ATOM 5121 C CA . LEU A 1 625 ? 46.062 -1.387 11.870 1.00 77.50 625 LEU A CA 1
ATOM 5122 C C . LEU A 1 625 ? 44.937 -0.333 11.999 1.00 77.50 625 LEU A C 1
ATOM 5124 O O . LEU A 1 625 ? 44.822 0.343 13.022 1.00 77.50 625 LEU A O 1
ATOM 5128 N N . SER A 1 626 ? 44.117 -0.134 10.967 1.00 79.44 626 SER A N 1
ATOM 5129 C CA . SER A 1 626 ? 43.044 0.865 10.963 1.00 79.44 626 SER A CA 1
ATOM 5130 C C . SER A 1 626 ? 41.812 0.366 11.723 1.00 79.44 626 SER A C 1
ATOM 5132 O O . SER A 1 626 ? 41.251 -0.675 11.394 1.00 79.44 626 SER A O 1
ATOM 5134 N N . ARG A 1 627 ? 41.302 1.142 12.689 1.00 71.31 627 ARG A N 1
ATOM 5135 C CA . ARG A 1 627 ? 40.079 0.786 13.435 1.00 71.31 627 ARG A CA 1
ATOM 5136 C C . ARG A 1 627 ? 38.891 0.562 12.485 1.00 71.31 627 ARG A C 1
ATOM 5138 O O . ARG A 1 627 ? 38.493 1.475 11.759 1.00 71.31 627 ARG A O 1
ATOM 5145 N N . GLY A 1 628 ? 38.302 -0.636 12.523 1.00 71.75 628 GLY A N 1
ATOM 5146 C CA . GLY A 1 628 ? 37.253 -1.037 11.576 1.00 71.75 628 GLY A CA 1
ATOM 5147 C C . GLY A 1 628 ? 37.799 -1.294 10.167 1.00 71.75 628 GLY A C 1
ATOM 5148 O O . GLY A 1 628 ? 37.252 -0.788 9.181 1.00 71.75 628 GLY A O 1
ATOM 5149 N N . TYR A 1 629 ? 38.924 -2.002 10.091 1.00 73.31 629 TYR A N 1
ATOM 5150 C CA . TYR A 1 629 ? 39.386 -2.687 8.892 1.00 73.31 629 TYR A CA 1
ATOM 5151 C C . TYR A 1 629 ? 38.639 -4.025 8.746 1.00 73.31 629 TYR A C 1
ATOM 5153 O O . TYR A 1 629 ? 38.272 -4.641 9.743 1.00 73.31 629 TYR A O 1
ATOM 5161 N N . GLU A 1 630 ? 38.384 -4.441 7.507 1.00 73.69 630 GLU A N 1
ATOM 5162 C CA . GLU A 1 630 ? 37.748 -5.716 7.161 1.00 73.69 630 GLU A CA 1
ATOM 5163 C C . GLU A 1 630 ? 38.744 -6.493 6.300 1.00 73.69 630 GLU A C 1
ATOM 5165 O O . GLU A 1 630 ? 39.157 -6.003 5.242 1.00 73.69 630 GLU A O 1
ATOM 5170 N N . GLU A 1 631 ? 39.144 -7.681 6.751 1.00 79.00 631 GLU A N 1
ATOM 5171 C CA . GLU A 1 631 ? 40.061 -8.544 6.007 1.00 79.00 631 GLU A CA 1
ATOM 5172 C C . GLU A 1 631 ? 39.453 -8.893 4.648 1.00 79.00 631 GLU A C 1
ATOM 5174 O O . GLU A 1 631 ? 38.305 -9.326 4.535 1.00 79.00 631 GLU A O 1
ATOM 5179 N N . THR A 1 632 ? 40.210 -8.612 3.591 1.00 82.62 632 THR A N 1
ATOM 5180 C CA . THR A 1 632 ? 39.752 -8.750 2.211 1.00 82.62 632 THR A CA 1
ATOM 5181 C C . THR A 1 632 ? 40.764 -9.596 1.456 1.00 82.62 632 THR A C 1
ATOM 5183 O O . THR A 1 632 ? 41.953 -9.287 1.465 1.00 82.62 632 THR A O 1
ATOM 5186 N N . TYR A 1 633 ? 40.289 -10.627 0.766 1.00 86.44 633 TYR A N 1
ATOM 5187 C CA . TYR A 1 633 ? 41.111 -11.515 -0.054 1.00 86.44 633 TYR A CA 1
ATOM 5188 C C . TYR A 1 633 ? 40.749 -11.357 -1.532 1.00 86.44 633 TYR A C 1
ATOM 5190 O O . TYR A 1 633 ? 39.631 -10.949 -1.868 1.00 86.44 633 TYR A O 1
ATOM 5198 N N . PHE A 1 634 ? 41.688 -11.685 -2.413 1.00 88.38 634 PHE A N 1
ATOM 5199 C CA . PHE A 1 634 ? 41.424 -11.931 -3.826 1.00 88.38 634 PHE A CA 1
ATOM 5200 C C . PHE A 1 634 ? 41.672 -13.403 -4.156 1.00 88.38 634 PHE A C 1
ATOM 5202 O O . PHE A 1 634 ? 42.392 -14.096 -3.437 1.00 88.38 634 PHE A O 1
ATOM 5209 N N . PHE A 1 635 ? 41.046 -13.864 -5.237 1.00 89.56 635 PHE A N 1
ATOM 5210 C CA . PHE A 1 635 ? 41.162 -15.234 -5.719 1.00 89.56 635 PHE A CA 1
ATOM 5211 C C . PHE A 1 635 ? 41.781 -15.256 -7.115 1.00 89.56 635 PHE A C 1
ATOM 5213 O O . PHE A 1 635 ? 41.395 -14.465 -7.979 1.00 89.56 635 PHE A O 1
ATOM 5220 N N . VAL A 1 636 ? 42.710 -16.183 -7.324 1.00 86.94 636 VAL A N 1
ATOM 5221 C CA . VAL A 1 636 ? 43.329 -16.517 -8.607 1.00 86.94 636 VAL A CA 1
ATOM 5222 C C . VAL A 1 636 ? 42.839 -17.907 -9.002 1.00 86.94 636 VAL A C 1
ATOM 5224 O O . VAL A 1 636 ? 42.843 -18.825 -8.186 1.00 86.94 636 VAL A O 1
ATOM 5227 N N . PHE A 1 637 ? 42.390 -18.068 -10.243 1.00 86.38 637 PHE A N 1
ATOM 5228 C CA . PHE A 1 637 ? 41.986 -19.368 -10.778 1.00 86.38 637 PHE A CA 1
ATOM 5229 C C . PHE A 1 637 ? 43.136 -19.945 -11.600 1.00 86.38 637 PHE A C 1
ATOM 5231 O O . PHE A 1 637 ? 43.665 -19.260 -12.476 1.00 86.38 637 PHE A O 1
ATOM 5238 N N . ARG A 1 638 ? 43.506 -21.190 -11.304 1.00 84.81 638 ARG A N 1
ATOM 5239 C CA . ARG A 1 638 ? 44.539 -21.972 -11.992 1.00 84.81 638 ARG A CA 1
ATOM 5240 C C . ARG A 1 638 ? 43.934 -23.310 -12.443 1.00 84.81 638 ARG A C 1
ATOM 5242 O O . ARG A 1 638 ? 42.799 -23.617 -12.083 1.00 84.81 638 ARG A O 1
ATOM 5249 N N . GLU A 1 639 ? 44.655 -24.098 -13.240 1.00 78.06 639 GLU A N 1
ATOM 5250 C CA . GLU A 1 639 ? 44.138 -25.380 -13.765 1.00 78.06 639 GLU A CA 1
ATOM 5251 C C . GLU A 1 639 ? 43.924 -26.450 -12.675 1.00 78.06 639 GLU A C 1
ATOM 5253 O O . GLU A 1 639 ? 43.152 -27.388 -12.861 1.00 78.06 639 GLU A O 1
ATOM 5258 N N . ASP A 1 640 ? 44.581 -26.291 -11.528 1.00 81.12 640 ASP A N 1
ATOM 5259 C CA . ASP A 1 640 ? 44.626 -27.214 -10.394 1.00 81.12 640 ASP A CA 1
ATOM 5260 C C . ASP A 1 640 ? 43.789 -26.765 -9.176 1.00 81.12 640 ASP A C 1
ATOM 5262 O O . ASP A 1 640 ? 43.500 -27.579 -8.294 1.00 81.12 640 ASP A O 1
ATOM 5266 N N . GLY A 1 641 ? 43.347 -25.501 -9.113 1.00 83.69 641 GLY A N 1
ATOM 5267 C CA . GLY A 1 641 ? 42.526 -25.008 -8.003 1.00 83.69 641 GLY A CA 1
ATOM 5268 C C . GLY A 1 641 ? 42.232 -23.506 -8.000 1.00 83.69 641 GLY A C 1
ATOM 5269 O O . GLY A 1 641 ? 42.624 -22.754 -8.896 1.00 83.69 641 GLY A O 1
ATOM 5270 N N . MET A 1 642 ? 41.525 -23.058 -6.956 1.00 89.44 642 MET A N 1
ATOM 5271 C CA . MET A 1 642 ? 41.350 -21.639 -6.645 1.00 89.44 642 MET A CA 1
ATOM 5272 C C . MET A 1 642 ? 42.309 -21.238 -5.521 1.00 89.44 642 MET A C 1
ATOM 5274 O O . MET A 1 642 ? 42.250 -21.757 -4.409 1.00 89.44 642 MET A O 1
ATOM 5278 N N . TYR A 1 643 ? 43.164 -20.267 -5.797 1.00 89.56 643 TYR A N 1
ATOM 5279 C CA . TYR A 1 643 ? 44.198 -19.807 -4.884 1.00 89.56 643 TYR A CA 1
ATOM 5280 C C . TYR A 1 643 ? 43.806 -18.466 -4.261 1.00 89.56 643 TYR A C 1
ATOM 5282 O O . TYR A 1 643 ? 43.275 -17.603 -4.959 1.00 89.56 643 TYR A O 1
ATOM 5290 N N . TYR A 1 644 ? 44.015 -18.283 -2.955 1.00 88.94 644 TYR A N 1
ATOM 5291 C CA . TYR A 1 644 ? 43.679 -17.048 -2.242 1.00 88.94 644 TYR A CA 1
ATOM 5292 C C . TYR A 1 644 ? 44.920 -16.310 -1.737 1.00 88.94 644 TYR A C 1
ATOM 5294 O O . TYR A 1 644 ? 45.891 -16.913 -1.281 1.00 88.94 644 TYR A O 1
ATOM 5302 N N . ASN A 1 645 ? 44.862 -14.982 -1.784 1.00 88.31 645 ASN A N 1
ATOM 5303 C CA . ASN A 1 645 ? 45.886 -14.092 -1.244 1.00 88.31 645 ASN A CA 1
ATOM 5304 C C . ASN A 1 645 ? 45.217 -12.816 -0.697 1.00 88.31 645 ASN A C 1
ATOM 5306 O O . ASN A 1 645 ? 44.099 -12.461 -1.081 1.00 88.31 645 ASN A O 1
ATOM 5310 N N . GLU A 1 646 ? 45.847 -12.163 0.271 1.00 86.69 646 GLU A N 1
ATOM 5311 C CA . GLU A 1 646 ? 45.277 -11.041 1.019 1.00 86.69 646 GLU A CA 1
ATOM 5312 C C . GLU A 1 646 ? 45.530 -9.669 0.370 1.00 86.69 646 GLU A C 1
ATOM 5314 O O . GLU A 1 646 ? 46.551 -9.412 -0.264 1.00 86.69 646 GLU A O 1
ATOM 5319 N N . LEU A 1 647 ? 44.586 -8.747 0.574 1.00 86.44 647 LEU A N 1
ATOM 5320 C CA . LEU A 1 647 ? 44.659 -7.347 0.153 1.00 86.44 647 LEU A CA 1
ATOM 5321 C C . LEU A 1 647 ? 44.910 -6.450 1.371 1.00 86.44 647 LEU A C 1
ATOM 5323 O O . LEU A 1 647 ? 44.002 -5.749 1.811 1.00 86.44 647 LEU A O 1
ATOM 5327 N N . GLU A 1 648 ? 46.131 -6.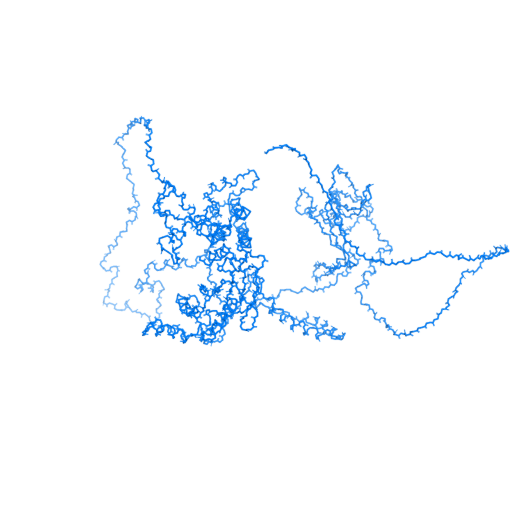446 1.913 1.00 81.56 648 GLU A N 1
ATOM 5328 C CA . GLU A 1 648 ? 46.483 -5.792 3.192 1.00 81.56 648 GLU A CA 1
ATOM 5329 C C . GLU A 1 648 ? 46.101 -4.311 3.303 1.00 81.56 648 GLU A C 1
ATOM 5331 O O . GLU A 1 648 ? 45.867 -3.785 4.396 1.00 81.56 648 GLU A O 1
ATOM 5336 N N . THR A 1 649 ? 46.088 -3.614 2.167 1.00 85.25 649 THR A N 1
ATOM 5337 C CA . THR A 1 649 ? 45.899 -2.167 2.099 1.00 85.25 649 THR A CA 1
ATOM 5338 C C . THR A 1 649 ? 44.773 -1.811 1.138 1.00 85.25 649 THR A C 1
ATOM 5340 O O . THR A 1 649 ? 44.700 -2.294 0.011 1.00 85.25 649 THR A O 1
ATOM 5343 N N . ARG A 1 650 ? 43.891 -0.907 1.563 1.00 86.00 650 ARG A N 1
ATOM 5344 C CA . ARG A 1 650 ? 42.770 -0.395 0.776 1.00 86.00 650 ARG A CA 1
ATOM 5345 C C . ARG A 1 650 ? 42.952 1.099 0.547 1.00 86.00 650 ARG A C 1
ATOM 5347 O O . ARG A 1 650 ? 42.871 1.889 1.487 1.00 86.00 650 ARG A O 1
ATOM 5354 N N . VAL A 1 651 ? 43.189 1.486 -0.702 1.00 88.56 651 VAL A N 1
ATOM 5355 C CA . VAL A 1 651 ? 43.461 2.870 -1.112 1.00 88.56 651 VAL A CA 1
ATOM 5356 C C . VAL A 1 651 ? 42.264 3.411 -1.883 1.00 88.56 651 VAL A C 1
ATOM 5358 O O . VAL A 1 651 ? 41.914 2.888 -2.937 1.00 88.56 651 VAL A O 1
ATOM 5361 N N . ARG A 1 652 ? 41.638 4.487 -1.404 1.00 90.19 652 ARG A N 1
ATOM 5362 C CA . ARG A 1 652 ? 40.634 5.238 -2.170 1.00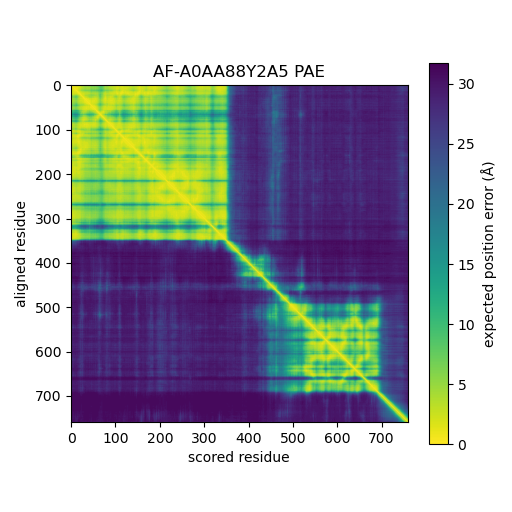 90.19 652 ARG A CA 1
ATOM 5363 C C . ARG A 1 652 ? 41.262 6.495 -2.762 1.00 90.19 652 ARG A C 1
ATOM 5365 O O . ARG A 1 652 ? 41.790 7.321 -2.025 1.00 90.19 652 ARG A O 1
ATOM 5372 N N . LEU A 1 653 ? 41.163 6.649 -4.078 1.00 91.75 653 LEU A N 1
ATOM 5373 C CA . LEU A 1 653 ? 41.695 7.770 -4.850 1.00 91.75 653 LEU A CA 1
ATOM 5374 C C . LEU A 1 653 ? 40.553 8.679 -5.319 1.00 91.75 653 LEU A C 1
ATOM 5376 O O . LEU A 1 653 ? 39.645 8.237 -6.021 1.00 91.75 653 LEU A O 1
ATOM 5380 N N . SER A 1 654 ? 40.604 9.953 -4.925 1.00 90.44 654 SER A N 1
ATOM 5381 C CA . SER A 1 654 ? 39.599 10.981 -5.241 1.00 90.44 654 SER A CA 1
ATOM 5382 C C . SER A 1 654 ? 40.219 12.056 -6.130 1.00 90.44 654 SER A C 1
ATOM 5384 O O . SER A 1 654 ? 41.299 12.553 -5.821 1.00 90.44 654 SER A O 1
ATOM 5386 N N . LYS A 1 655 ? 39.600 12.399 -7.261 1.00 87.44 655 LYS A N 1
ATOM 5387 C CA . LYS A 1 655 ? 40.259 13.172 -8.319 1.00 87.44 655 LYS A CA 1
ATOM 5388 C C . LYS A 1 655 ? 40.544 14.617 -7.899 1.00 87.44 655 LYS A C 1
ATOM 5390 O O . LYS A 1 655 ? 39.623 15.396 -7.635 1.00 87.44 655 LYS A O 1
ATOM 5395 N N . ARG A 1 656 ? 41.823 15.002 -7.943 1.00 84.88 656 ARG A N 1
ATOM 5396 C CA . ARG A 1 656 ? 42.285 16.359 -7.628 1.00 84.88 656 ARG A CA 1
ATOM 5397 C C . ARG A 1 656 ? 41.827 17.341 -8.716 1.00 84.88 656 ARG A C 1
ATOM 5399 O O . ARG A 1 656 ? 41.800 17.009 -9.905 1.00 84.88 656 ARG A O 1
ATOM 5406 N N . ARG A 1 657 ? 41.425 18.554 -8.322 1.00 71.00 657 ARG A N 1
ATOM 5407 C CA . ARG A 1 657 ? 40.962 19.616 -9.237 1.00 71.00 657 ARG A CA 1
ATOM 5408 C C . ARG A 1 657 ? 41.934 20.792 -9.189 1.00 71.00 657 ARG A C 1
ATOM 5410 O O . ARG A 1 657 ? 41.926 21.537 -8.218 1.00 71.00 657 ARG A O 1
ATOM 5417 N N . LYS A 1 658 ? 42.732 20.976 -10.242 1.00 59.34 658 LYS A N 1
ATOM 5418 C CA . LYS A 1 658 ? 43.699 22.078 -10.365 1.00 59.34 658 LYS A CA 1
ATOM 5419 C C . LYS A 1 658 ? 43.383 22.895 -11.622 1.00 59.34 658 LYS A C 1
ATOM 5421 O O . LYS A 1 658 ? 43.202 22.329 -12.698 1.00 59.34 658 LYS A O 1
ATOM 5426 N N . THR A 1 659 ? 43.267 24.215 -11.488 1.00 44.38 659 THR A N 1
ATOM 5427 C CA . THR A 1 659 ? 43.001 25.148 -12.598 1.00 44.38 659 THR A CA 1
ATOM 5428 C C . THR A 1 659 ? 44.313 25.708 -13.137 1.00 44.38 659 THR A C 1
ATOM 5430 O O . THR A 1 659 ? 44.804 26.726 -12.658 1.00 44.38 659 THR A O 1
ATOM 5433 N N . GLY A 1 660 ? 44.892 25.028 -14.124 1.00 53.22 660 GLY A N 1
ATOM 5434 C CA . GLY A 1 660 ? 46.132 25.432 -14.786 1.00 53.22 660 GLY A CA 1
ATOM 5435 C C . GLY A 1 660 ? 46.520 24.456 -15.896 1.00 53.22 660 GLY A C 1
ATOM 5436 O O . GLY A 1 660 ? 45.928 23.382 -16.014 1.00 53.22 660 GLY A O 1
ATOM 5437 N N . ASN A 1 661 ? 47.511 24.821 -16.713 1.00 48.28 661 ASN A N 1
ATOM 5438 C CA . ASN A 1 661 ? 48.055 23.911 -17.723 1.00 48.28 661 ASN A CA 1
ATOM 5439 C C . ASN A 1 661 ? 48.753 22.728 -17.038 1.00 48.28 661 ASN A C 1
ATOM 5441 O O . ASN A 1 661 ? 49.672 22.920 -16.243 1.00 48.28 661 ASN A O 1
ATOM 5445 N N . VAL A 1 662 ? 48.336 21.506 -17.373 1.00 55.62 662 VAL A N 1
ATOM 5446 C CA . VAL A 1 662 ? 48.984 20.282 -16.887 1.00 55.62 662 VAL A CA 1
ATOM 5447 C C . VAL A 1 662 ? 50.340 20.147 -17.578 1.00 55.62 662 VAL A C 1
ATOM 5449 O O . VAL A 1 662 ? 50.406 19.967 -18.795 1.00 55.62 662 VAL A O 1
ATOM 5452 N N . SER A 1 663 ? 51.424 20.231 -16.804 1.00 56.16 663 SER A N 1
ATOM 5453 C CA . SER A 1 663 ? 52.756 19.889 -17.307 1.00 56.16 663 SER A CA 1
ATOM 5454 C C . SER A 1 663 ? 52.790 18.407 -17.680 1.00 56.16 663 SER A C 1
ATOM 5456 O O . SER A 1 663 ? 52.305 17.564 -16.923 1.00 56.16 663 SER A O 1
ATOM 5458 N N . LYS A 1 664 ? 53.356 18.072 -18.845 1.00 64.69 664 LYS A N 1
ATOM 5459 C CA . LYS A 1 664 ? 53.466 16.685 -19.324 1.00 64.69 664 LYS A CA 1
ATOM 5460 C C . LYS A 1 664 ? 54.609 15.952 -18.617 1.00 64.69 664 LYS A C 1
ATOM 5462 O O . LYS A 1 664 ? 55.610 15.606 -19.241 1.00 64.69 664 LYS A O 1
ATOM 5467 N N . SER A 1 665 ? 54.462 15.729 -17.314 1.00 80.56 665 SER A N 1
ATOM 5468 C CA . SER A 1 665 ? 55.404 14.931 -16.533 1.00 80.56 665 SER A CA 1
ATOM 5469 C C . SER A 1 665 ? 55.471 13.504 -17.080 1.00 80.56 665 SER A C 1
ATOM 5471 O O . SER A 1 665 ? 54.452 12.811 -17.156 1.00 80.56 665 SER A O 1
ATOM 5473 N N . ARG A 1 666 ? 56.679 13.073 -17.446 1.00 86.44 666 ARG A N 1
ATOM 5474 C CA . ARG A 1 666 ? 57.002 11.677 -17.752 1.00 86.44 666 ARG A CA 1
ATOM 5475 C C . ARG A 1 666 ? 57.583 10.991 -16.517 1.00 86.44 666 ARG A C 1
ATOM 5477 O O . ARG A 1 666 ? 58.184 11.644 -15.664 1.00 86.44 666 ARG A O 1
ATOM 5484 N N . LEU A 1 667 ? 57.409 9.680 -16.449 1.00 88.50 667 LEU A N 1
ATOM 5485 C CA . LEU A 1 667 ? 58.046 8.778 -15.504 1.00 88.50 667 LEU A CA 1
ATOM 5486 C C . LEU A 1 667 ? 58.827 7.748 -16.325 1.00 88.50 667 LEU A C 1
ATOM 5488 O O . LEU A 1 667 ? 58.230 6.999 -17.093 1.00 88.50 667 LEU A O 1
ATOM 5492 N N . LEU A 1 668 ? 60.148 7.749 -16.165 1.00 89.31 668 LEU A N 1
ATOM 5493 C CA . LEU A 1 668 ? 61.047 6.727 -16.697 1.00 89.31 668 LEU A CA 1
ATOM 5494 C C . LEU A 1 668 ? 61.191 5.623 -15.650 1.00 89.31 668 LEU A C 1
ATOM 5496 O O . LEU A 1 668 ? 61.447 5.919 -14.479 1.00 89.31 668 LEU A O 1
ATOM 5500 N N . VAL A 1 669 ? 61.027 4.370 -16.066 1.00 88.44 669 VAL A N 1
ATOM 5501 C CA . VAL A 1 669 ? 61.184 3.186 -15.213 1.00 88.44 669 VAL A CA 1
ATOM 5502 C C . VAL A 1 669 ? 62.249 2.272 -15.815 1.00 88.44 669 VAL A C 1
ATOM 5504 O O . VAL A 1 669 ? 62.238 2.022 -17.019 1.00 88.44 669 VAL A O 1
ATOM 5507 N N . LYS A 1 670 ? 63.143 1.764 -14.961 1.00 87.38 670 LYS A N 1
ATOM 5508 C CA . LYS A 1 670 ? 64.069 0.662 -15.252 1.00 87.38 670 LYS A CA 1
ATOM 5509 C C . LYS A 1 670 ? 63.792 -0.485 -14.297 1.00 87.38 670 LYS A C 1
ATOM 5511 O O . LYS A 1 670 ? 63.487 -0.236 -13.128 1.00 87.38 670 LYS A O 1
ATOM 5516 N N . HIS A 1 671 ? 63.939 -1.714 -14.778 1.00 82.38 671 HIS A N 1
ATOM 5517 C CA . HIS A 1 671 ? 63.982 -2.874 -13.899 1.00 82.38 671 HIS A CA 1
ATOM 5518 C C . HIS A 1 671 ? 65.326 -2.930 -13.153 1.00 82.38 671 HIS A C 1
ATOM 5520 O O . HIS A 1 671 ? 66.345 -2.466 -13.665 1.00 82.38 671 HIS A O 1
ATOM 5526 N N . ARG A 1 672 ? 65.326 -3.486 -11.939 1.00 85.44 672 ARG A N 1
ATOM 5527 C CA . ARG A 1 672 ? 66.533 -3.825 -11.173 1.00 85.44 672 ARG A CA 1
ATOM 5528 C C . ARG A 1 672 ? 66.251 -5.020 -10.275 1.00 85.44 672 ARG A C 1
ATOM 5530 O O . ARG A 1 672 ? 65.104 -5.232 -9.888 1.00 85.44 672 ARG A O 1
ATOM 5537 N N . ASP A 1 673 ? 67.303 -5.709 -9.862 1.00 83.81 673 ASP A N 1
ATOM 5538 C CA . ASP A 1 673 ? 67.193 -6.760 -8.857 1.00 83.81 673 ASP A CA 1
ATOM 5539 C C . ASP A 1 673 ? 66.778 -6.197 -7.488 1.00 83.81 673 ASP A C 1
ATOM 5541 O O . ASP A 1 673 ? 66.996 -5.018 -7.165 1.00 83.81 673 ASP A O 1
ATOM 5545 N N . LEU A 1 674 ? 66.160 -7.057 -6.679 1.00 82.38 674 LEU A N 1
ATOM 5546 C CA . LEU A 1 674 ? 65.741 -6.760 -5.310 1.00 82.38 674 LEU A CA 1
ATOM 5547 C C . LEU A 1 674 ? 66.967 -6.592 -4.402 1.00 82.38 674 LEU A C 1
ATOM 5549 O O . LEU A 1 674 ? 67.940 -7.334 -4.515 1.00 82.38 674 LEU A O 1
ATOM 5553 N N . ASN A 1 675 ? 66.923 -5.633 -3.476 1.00 88.62 675 ASN A N 1
ATOM 5554 C CA . ASN A 1 675 ? 67.963 -5.513 -2.450 1.00 88.62 675 ASN A CA 1
ATOM 5555 C C . ASN A 1 675 ? 67.682 -6.433 -1.248 1.00 88.62 675 ASN A C 1
ATOM 5557 O O . ASN A 1 675 ? 66.558 -6.882 -1.049 1.00 88.62 675 ASN A O 1
ATOM 5561 N N . GLU A 1 676 ? 68.692 -6.662 -0.406 1.00 85.12 676 GLU A N 1
ATOM 5562 C CA . GLU A 1 676 ? 68.630 -7.557 0.767 1.00 85.12 676 GLU A CA 1
ATOM 5563 C C . GLU A 1 676 ? 67.412 -7.309 1.681 1.00 85.12 676 GLU A C 1
ATOM 5565 O O . GLU A 1 676 ? 66.863 -8.246 2.253 1.00 85.12 676 GLU A O 1
ATOM 5570 N N . ARG A 1 677 ? 66.944 -6.056 1.800 1.00 86.31 677 ARG A N 1
ATOM 5571 C CA . ARG A 1 677 ? 65.762 -5.710 2.612 1.00 86.31 677 ARG A CA 1
ATOM 5572 C C . ARG A 1 677 ? 64.448 -6.068 1.925 1.00 86.31 677 ARG A C 1
ATOM 5574 O O . ARG A 1 677 ? 63.481 -6.394 2.601 1.00 86.31 677 ARG A O 1
ATOM 5581 N N . GLU A 1 678 ? 64.404 -5.976 0.601 1.00 84.88 678 GLU A N 1
ATOM 5582 C CA . GLU A 1 678 ? 63.250 -6.377 -0.206 1.00 84.88 678 GLU A CA 1
ATOM 5583 C C . GLU A 1 678 ? 63.140 -7.905 -0.275 1.00 84.88 678 GLU A C 1
ATOM 5585 O O . GLU A 1 678 ? 62.033 -8.427 -0.176 1.00 84.88 678 GLU A O 1
ATOM 5590 N N . VAL A 1 679 ? 64.272 -8.616 -0.353 1.00 85.69 679 VAL A N 1
ATOM 5591 C CA . VAL A 1 679 ? 64.335 -10.085 -0.248 1.00 85.69 679 VAL A CA 1
ATOM 5592 C C . VAL A 1 679 ? 63.897 -10.545 1.144 1.00 85.69 679 VAL A C 1
ATOM 5594 O O . VAL A 1 679 ? 62.920 -11.281 1.253 1.00 85.69 679 VAL A O 1
ATOM 5597 N N . GLY A 1 680 ? 64.505 -10.022 2.216 1.00 85.38 680 GLY A N 1
ATOM 5598 C CA . GLY A 1 680 ? 64.122 -10.382 3.587 1.00 85.38 680 GLY A CA 1
ATOM 5599 C C . GLY A 1 680 ? 62.662 -10.052 3.933 1.00 85.38 680 GLY A C 1
ATOM 5600 O O . GLY A 1 680 ? 62.050 -10.739 4.750 1.00 85.38 680 GLY A O 1
ATOM 5601 N N . ALA A 1 681 ? 62.059 -9.046 3.287 1.00 83.81 681 ALA A N 1
ATOM 5602 C CA . ALA A 1 681 ? 60.630 -8.752 3.417 1.00 83.81 681 ALA A CA 1
ATOM 5603 C C . ALA A 1 681 ? 59.734 -9.786 2.705 1.00 83.81 681 ALA A C 1
ATOM 5605 O O . ALA A 1 681 ? 58.653 -10.086 3.211 1.00 83.81 681 ALA A O 1
ATOM 5606 N N . GLN A 1 682 ? 60.172 -10.353 1.574 1.00 84.94 682 GLN A N 1
ATOM 5607 C CA . GLN A 1 682 ? 59.485 -11.471 0.916 1.00 84.94 682 GLN A CA 1
ATOM 5608 C C . GLN A 1 682 ? 59.587 -12.753 1.753 1.00 84.94 682 GLN A C 1
ATOM 5610 O O . GLN A 1 682 ? 58.574 -13.409 1.983 1.00 84.94 682 GLN A O 1
ATOM 5615 N N . GLU A 1 683 ? 60.772 -13.065 2.282 1.00 84.88 683 GLU A N 1
ATOM 5616 C CA . GLU A 1 683 ? 61.007 -14.214 3.172 1.00 84.88 683 GLU A CA 1
ATOM 5617 C C . GLU A 1 683 ? 60.159 -14.120 4.452 1.00 84.88 683 GLU A C 1
ATOM 5619 O O . GLU A 1 683 ? 59.397 -15.035 4.765 1.00 84.88 683 GLU A O 1
ATOM 5624 N N . SER A 1 684 ? 60.182 -12.963 5.128 1.00 83.88 684 SER A N 1
ATOM 5625 C CA . SER A 1 684 ? 59.357 -12.686 6.322 1.00 83.88 684 SER A CA 1
ATOM 5626 C C . SER A 1 684 ? 57.854 -12.838 6.067 1.00 83.88 684 SER A C 1
ATOM 5628 O O . SER A 1 684 ? 57.094 -13.115 6.991 1.00 83.88 684 SER A O 1
ATOM 5630 N N . ARG A 1 685 ? 57.411 -12.631 4.821 1.00 83.00 685 ARG A N 1
ATOM 5631 C CA . ARG A 1 685 ? 56.008 -12.751 4.415 1.00 83.00 685 ARG A CA 1
ATOM 5632 C C . ARG A 1 685 ? 55.633 -14.189 4.057 1.00 83.00 685 ARG A C 1
ATOM 5634 O O . ARG A 1 685 ? 54.524 -14.605 4.372 1.00 83.00 685 ARG A O 1
ATOM 5641 N N . MET A 1 686 ? 56.552 -14.957 3.471 1.00 82.06 686 MET A N 1
ATOM 5642 C CA . MET A 1 686 ? 56.385 -16.400 3.245 1.00 82.06 686 MET A CA 1
ATOM 5643 C C . MET A 1 686 ? 56.320 -17.184 4.561 1.00 82.06 686 MET A C 1
ATOM 5645 O O . MET A 1 686 ? 55.463 -18.051 4.700 1.00 82.06 686 MET A O 1
ATOM 5649 N N . LEU A 1 687 ? 57.125 -16.804 5.560 1.00 82.62 687 LEU A N 1
ATOM 5650 C CA . LEU A 1 687 ? 57.081 -17.363 6.920 1.00 82.62 687 LEU A CA 1
ATOM 5651 C C . LEU A 1 687 ? 55.705 -17.225 7.606 1.00 82.62 687 LEU A C 1
ATOM 5653 O O . LEU A 1 687 ? 55.407 -17.981 8.522 1.00 82.62 687 LEU A O 1
ATOM 5657 N N . MET A 1 688 ? 54.827 -16.319 7.152 1.00 78.19 688 MET A N 1
ATOM 5658 C CA . MET A 1 688 ? 53.448 -16.205 7.663 1.00 78.19 688 MET A CA 1
ATOM 5659 C C . MET A 1 688 ? 52.507 -17.325 7.180 1.00 78.19 688 MET A C 1
ATOM 5661 O O . MET A 1 688 ? 51.373 -17.398 7.649 1.00 78.19 688 MET A O 1
ATOM 5665 N N . LEU A 1 689 ? 52.939 -18.164 6.230 1.00 74.31 689 LEU A N 1
ATOM 5666 C CA . LEU A 1 689 ? 52.219 -19.371 5.804 1.00 74.31 689 LEU A CA 1
ATOM 5667 C C . LEU A 1 689 ? 52.706 -20.641 6.515 1.00 74.31 689 LEU A C 1
ATOM 5669 O O . LEU A 1 689 ? 52.055 -21.682 6.402 1.00 74.31 689 LEU A O 1
ATOM 5673 N N . GLU A 1 690 ? 53.829 -20.579 7.230 1.00 75.06 690 GLU A N 1
ATOM 5674 C CA . GLU A 1 690 ? 54.327 -21.706 8.013 1.00 75.06 690 GLU A CA 1
ATOM 5675 C C . GLU A 1 690 ? 53.626 -21.748 9.383 1.00 75.06 690 GLU A C 1
ATOM 5677 O O . GLU A 1 690 ? 53.386 -20.701 9.992 1.00 75.06 690 GLU A O 1
ATOM 5682 N N . PRO A 1 691 ? 53.263 -22.939 9.896 1.00 61.53 691 PRO A N 1
ATOM 5683 C CA . PRO A 1 691 ? 52.692 -23.048 11.229 1.00 61.53 691 PRO A CA 1
ATOM 5684 C C . PRO A 1 691 ? 53.752 -22.664 12.264 1.00 61.53 691 PRO A C 1
ATOM 5686 O O . PRO A 1 691 ? 54.805 -23.299 12.344 1.00 61.53 691 PRO A O 1
ATOM 5689 N N . GLN A 1 692 ? 53.458 -21.648 13.078 1.00 55.31 692 GLN A N 1
ATOM 5690 C CA . GLN A 1 692 ? 54.288 -21.307 14.231 1.00 55.31 692 GLN A CA 1
ATOM 5691 C C . GLN A 1 692 ? 54.419 -22.544 15.127 1.00 55.31 692 GLN A C 1
ATOM 5693 O O . GLN A 1 692 ? 53.415 -23.107 15.566 1.00 55.31 692 GLN A O 1
ATOM 5698 N N . GLN A 1 693 ? 55.656 -22.980 15.367 1.00 46.78 693 GLN A N 1
ATOM 5699 C CA . GLN A 1 693 ? 55.929 -24.008 16.365 1.00 46.78 693 GLN A CA 1
ATOM 5700 C C . GLN A 1 693 ? 55.623 -23.413 17.743 1.00 46.78 693 GLN A C 1
ATOM 5702 O O . GLN A 1 693 ? 55.991 -22.271 18.015 1.00 46.78 693 GLN A O 1
ATOM 5707 N N . GLU A 1 694 ? 54.914 -24.164 18.585 1.00 42.97 694 GLU A N 1
ATOM 5708 C CA . GLU A 1 694 ? 54.636 -23.749 19.960 1.00 42.97 694 GLU A CA 1
ATOM 5709 C C . GLU A 1 694 ? 55.950 -23.801 20.757 1.00 42.97 694 GLU A C 1
ATOM 5711 O O . GLU A 1 694 ? 56.366 -24.867 21.207 1.00 42.97 694 GLU A O 1
ATOM 5716 N N . GLU A 1 695 ? 56.624 -22.655 20.908 1.00 39.72 695 GLU A N 1
ATOM 5717 C CA . GLU A 1 695 ? 57.588 -22.478 21.996 1.00 39.72 695 GLU A CA 1
ATOM 5718 C C . GLU A 1 695 ? 56.801 -22.493 23.316 1.00 39.72 695 GLU A C 1
ATOM 5720 O O . GLU A 1 695 ? 55.820 -21.764 23.479 1.00 39.72 695 GLU A O 1
ATOM 5725 N N . GLU A 1 696 ? 57.186 -23.377 24.237 1.00 37.75 696 GLU A N 1
ATOM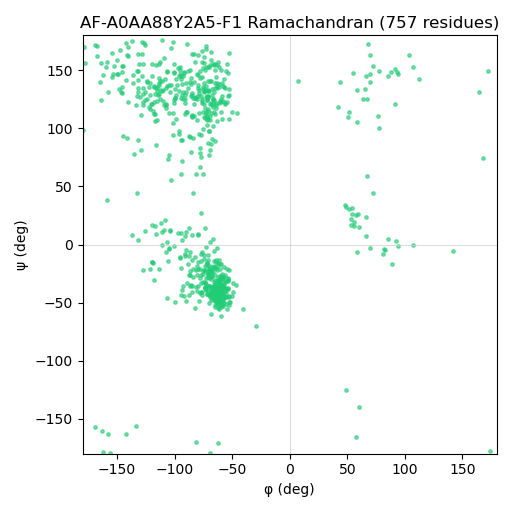 5726 C CA . GLU A 1 696 ? 56.482 -23.577 25.504 1.00 37.75 696 GLU A CA 1
ATOM 5727 C C . GLU A 1 696 ? 56.713 -22.368 26.432 1.00 37.75 696 GLU A C 1
ATOM 5729 O O . GLU A 1 696 ? 57.776 -22.230 27.038 1.00 37.75 696 GLU A O 1
ATOM 5734 N N . GLU A 1 697 ? 55.719 -21.479 26.550 1.00 35.19 697 GLU A N 1
ATOM 5735 C CA . GLU A 1 697 ? 55.732 -20.374 27.522 1.00 35.19 697 GLU A CA 1
ATOM 5736 C C . GLU A 1 697 ? 55.611 -20.922 28.962 1.00 35.19 697 GLU A C 1
ATOM 5738 O O . GLU A 1 697 ? 54.516 -21.021 29.520 1.00 35.19 697 GLU A O 1
ATOM 5743 N N . GLU A 1 698 ? 56.739 -21.287 29.584 1.00 32.75 698 GLU A N 1
ATOM 5744 C CA . GLU A 1 698 ? 56.790 -21.606 31.019 1.00 32.75 698 GLU A CA 1
ATOM 5745 C C . GLU A 1 698 ? 56.442 -20.370 31.873 1.00 32.75 698 GLU A C 1
ATOM 5747 O O . GLU A 1 698 ? 57.130 -19.345 31.839 1.00 32.75 698 GLU A O 1
ATOM 5752 N N . GLU A 1 699 ? 55.400 -20.477 32.705 1.00 34.06 699 GLU A N 1
ATOM 5753 C CA . GLU A 1 699 ? 55.080 -19.463 33.715 1.00 34.06 699 GLU A CA 1
ATOM 5754 C C . GLU A 1 699 ? 56.176 -19.399 34.796 1.00 34.06 699 GLU A C 1
ATOM 5756 O O . GLU A 1 699 ? 56.355 -20.339 35.574 1.00 34.06 699 GLU A O 1
ATOM 5761 N N . VAL A 1 700 ? 56.849 -18.250 34.931 1.00 31.34 700 VAL A N 1
ATOM 5762 C CA . VAL A 1 700 ? 57.723 -17.951 36.080 1.00 31.34 700 VAL A CA 1
ATOM 5763 C C . VAL A 1 700 ? 57.275 -16.652 36.747 1.00 31.34 700 VAL A C 1
ATOM 5765 O O . VAL A 1 700 ? 57.158 -15.611 36.102 1.00 31.34 700 VAL A O 1
ATOM 5768 N N . GLN A 1 701 ? 57.013 -16.723 38.053 1.00 31.83 701 GLN A N 1
ATOM 5769 C CA . GLN A 1 701 ? 56.502 -15.610 38.854 1.00 31.83 701 GLN A CA 1
ATOM 5770 C C . GLN A 1 701 ? 57.613 -14.795 39.532 1.00 31.83 701 GLN A C 1
ATOM 5772 O O . GLN A 1 701 ? 58.586 -15.346 40.038 1.00 31.83 701 GLN A O 1
ATOM 5777 N N . ASP A 1 702 ? 57.338 -13.493 39.611 1.00 29.95 702 ASP A N 1
ATOM 5778 C CA . ASP A 1 702 ? 57.704 -12.529 40.652 1.00 29.95 702 ASP A CA 1
ATOM 5779 C C . ASP A 1 702 ? 59.164 -12.117 40.962 1.00 29.95 702 ASP A C 1
ATOM 5781 O O . ASP A 1 702 ? 60.073 -12.893 41.225 1.00 29.95 702 ASP A O 1
ATOM 5785 N N . GLU A 1 703 ? 59.259 -10.786 41.071 1.00 30.53 703 GLU A N 1
ATOM 5786 C CA . GLU A 1 703 ? 60.148 -9.946 41.882 1.00 30.53 703 GLU A CA 1
ATOM 5787 C C . GLU A 1 703 ? 61.683 -9.916 41.695 1.00 30.53 703 GLU A C 1
ATOM 5789 O O . GLU A 1 703 ? 62.421 -10.868 41.900 1.00 30.53 703 GLU A O 1
ATOM 5794 N N . GLN A 1 704 ? 62.143 -8.671 41.494 1.00 30.64 704 GLN A N 1
ATOM 5795 C CA . GLN A 1 704 ? 63.385 -8.070 42.002 1.00 30.64 704 GLN A CA 1
ATOM 5796 C C . GLN A 1 704 ? 64.716 -8.820 41.781 1.00 30.64 704 GLN A C 1
ATOM 5798 O O . GLN A 1 704 ? 65.069 -9.734 42.511 1.00 30.64 704 GLN A O 1
ATOM 5803 N N . PHE A 1 705 ? 65.601 -8.226 40.974 1.00 29.31 705 PHE A N 1
ATOM 5804 C CA . PHE A 1 705 ? 66.712 -7.430 41.527 1.00 29.31 705 PHE A CA 1
ATOM 5805 C C . PHE A 1 705 ? 67.329 -6.537 40.443 1.00 29.31 705 PHE A C 1
ATOM 5807 O O . PHE A 1 705 ? 67.219 -6.817 39.252 1.00 29.31 705 PHE A O 1
ATOM 5814 N N . GLY A 1 706 ? 67.973 -5.442 40.851 1.00 29.06 706 GLY A N 1
ATOM 5815 C CA . GLY A 1 706 ? 68.704 -4.561 39.942 1.00 29.06 706 GLY A CA 1
ATOM 5816 C C . GLY A 1 706 ? 70.202 -4.557 40.227 1.00 29.06 706 GLY A C 1
ATOM 5817 O O . GLY A 1 706 ? 70.606 -4.169 41.316 1.00 29.06 706 GLY A O 1
ATOM 5818 N N . ASP A 1 707 ? 71.003 -4.890 39.217 1.00 28.02 707 ASP A N 1
ATOM 5819 C CA . ASP A 1 707 ? 72.319 -4.292 38.959 1.00 28.02 707 ASP A CA 1
ATOM 5820 C C . ASP A 1 707 ? 72.520 -4.321 37.411 1.00 28.02 707 ASP A C 1
ATOM 5822 O O . ASP A 1 707 ? 72.092 -5.277 36.772 1.00 28.02 707 ASP A O 1
ATOM 5826 N N . ASN A 1 708 ? 72.962 -3.292 36.666 1.00 26.36 708 ASN A N 1
ATOM 5827 C CA . ASN A 1 708 ? 74.032 -2.291 36.843 1.00 26.36 708 ASN A CA 1
ATOM 5828 C C . ASN A 1 708 ? 75.364 -2.755 36.218 1.00 26.36 708 ASN A C 1
ATOM 5830 O O . ASN A 1 708 ? 75.670 -3.940 36.172 1.00 26.36 708 ASN A O 1
ATOM 5834 N N . LEU A 1 709 ? 76.170 -1.776 35.789 1.00 28.66 709 LEU A N 1
ATOM 5835 C CA . LEU A 1 709 ? 77.478 -1.908 35.129 1.00 28.66 709 LEU A CA 1
ATOM 5836 C C . LEU A 1 709 ? 77.466 -2.564 33.719 1.00 28.66 709 LEU A C 1
ATOM 5838 O O . LEU A 1 709 ? 76.699 -3.462 33.414 1.00 28.66 709 LEU A O 1
ATOM 5842 N N . GLY A 1 710 ? 78.329 -2.151 32.785 1.00 24.69 710 GLY A N 1
ATOM 5843 C CA . GLY A 1 710 ? 79.186 -0.966 32.842 1.00 24.69 710 GLY A CA 1
ATOM 5844 C C . GLY A 1 710 ? 80.328 -0.934 31.820 1.00 24.69 710 GLY A C 1
ATOM 5845 O O . GLY A 1 710 ? 81.137 -1.847 31.741 1.00 24.69 710 GLY A O 1
ATOM 5846 N N . SER A 1 711 ? 80.459 0.202 31.127 1.00 24.39 711 SER A N 1
ATOM 5847 C CA . SER A 1 711 ? 81.707 0.746 30.550 1.00 24.39 711 SER A CA 1
ATOM 5848 C C . SER A 1 711 ? 82.615 -0.144 29.671 1.00 24.39 711 SER A C 1
ATOM 5850 O O . SER A 1 711 ? 83.455 -0.903 30.151 1.00 24.39 711 SER A O 1
ATOM 5852 N N . ARG A 1 712 ? 82.643 0.174 28.368 1.00 38.81 712 ARG A N 1
ATOM 5853 C CA . ARG A 1 712 ? 83.826 -0.017 27.501 1.00 38.81 712 ARG A CA 1
ATOM 5854 C C . ARG A 1 712 ? 85.081 0.635 28.108 1.00 38.81 712 ARG A C 1
ATOM 5856 O O . ARG A 1 712 ? 85.072 1.846 28.320 1.00 38.81 712 ARG A O 1
ATOM 5863 N N . SER A 1 713 ? 86.191 -0.099 28.231 1.00 29.88 713 SER A N 1
ATOM 5864 C CA . SER A 1 713 ? 87.579 0.422 28.190 1.00 29.88 713 SER A CA 1
ATOM 5865 C C . SER A 1 713 ? 88.577 -0.763 28.049 1.00 29.88 713 SER A C 1
ATOM 5867 O O . SER A 1 713 ? 88.173 -1.889 28.304 1.00 29.88 713 SER A O 1
ATOM 5869 N N . ARG A 1 714 ? 89.858 -0.642 27.643 1.00 30.62 714 ARG A N 1
ATOM 5870 C CA . ARG A 1 714 ? 90.687 0.543 27.338 1.00 30.62 714 ARG A CA 1
ATOM 5871 C C . ARG A 1 714 ? 91.970 0.186 26.559 1.00 30.62 714 ARG A C 1
ATOM 5873 O O . ARG A 1 714 ? 92.711 -0.685 26.995 1.00 30.62 714 ARG A O 1
ATOM 5880 N N . SER A 1 715 ? 92.347 1.003 25.574 1.00 24.52 715 SER A N 1
ATOM 5881 C CA . SER A 1 715 ? 93.757 1.339 25.276 1.00 24.52 715 SER A CA 1
ATOM 5882 C C . SER A 1 715 ? 93.811 2.584 24.375 1.00 24.52 715 SER A C 1
ATOM 5884 O O . SER A 1 715 ? 93.175 2.585 23.330 1.00 24.52 715 SER A O 1
ATOM 5886 N N . GLY A 1 716 ? 94.509 3.670 24.716 1.00 24.62 716 GLY A N 1
ATOM 5887 C CA . GLY A 1 716 ? 95.252 3.958 25.950 1.00 24.62 716 GLY A CA 1
ATOM 5888 C C . GLY A 1 716 ? 95.652 5.442 26.045 1.00 24.62 716 GLY A C 1
ATOM 5889 O O . GLY A 1 716 ? 95.521 6.149 25.061 1.00 24.62 716 GLY A O 1
ATOM 5890 N N . SER A 1 717 ? 96.162 5.875 27.215 1.00 28.08 717 SER A N 1
ATOM 5891 C CA . SER A 1 717 ? 96.896 7.143 27.519 1.00 28.08 717 SER A CA 1
ATOM 5892 C C . SER A 1 717 ? 96.402 8.509 26.952 1.00 28.08 717 SER A C 1
ATOM 5894 O O . SER A 1 717 ? 96.131 8.649 25.775 1.00 28.08 717 SER A O 1
ATOM 5896 N N . ARG A 1 718 ? 96.422 9.630 27.695 1.00 25.42 718 ARG A N 1
ATOM 5897 C CA . ARG A 1 718 ? 97.306 9.977 28.830 1.00 25.42 718 ARG A CA 1
ATOM 5898 C C . ARG A 1 718 ? 96.723 11.095 29.730 1.00 25.42 718 ARG A C 1
ATOM 5900 O O . ARG A 1 718 ? 96.028 11.980 29.259 1.00 25.42 718 ARG A O 1
ATOM 5907 N N . SER A 1 719 ? 97.124 11.065 31.007 1.00 24.67 719 SER A N 1
ATOM 5908 C CA . SER A 1 719 ? 97.336 12.208 31.930 1.00 24.67 719 SER A CA 1
ATOM 5909 C C . SER A 1 719 ? 96.215 13.223 32.296 1.00 24.67 719 SER A C 1
ATOM 5911 O O . SER A 1 719 ? 96.073 14.250 31.650 1.00 24.67 719 SER A O 1
ATOM 5913 N N . ARG A 1 720 ? 95.716 13.051 33.540 1.00 24.53 720 ARG A N 1
ATOM 5914 C CA . ARG A 1 720 ? 95.827 13.983 34.707 1.00 24.53 720 ARG A CA 1
ATOM 5915 C C . ARG A 1 720 ? 94.770 15.079 35.040 1.00 24.53 720 ARG A C 1
ATOM 5917 O O . ARG A 1 720 ? 94.741 16.142 34.438 1.00 24.53 720 ARG A O 1
ATOM 5924 N N . SER A 1 721 ? 94.237 14.915 36.265 1.00 26.34 721 SER A N 1
ATOM 5925 C CA . SER A 1 721 ? 93.807 15.918 37.285 1.00 26.34 721 SER A CA 1
ATOM 5926 C C . SER A 1 721 ? 92.367 16.491 37.237 1.00 26.34 721 SER A C 1
ATOM 5928 O O . SER A 1 721 ? 91.799 16.544 36.151 1.00 26.34 721 SER A O 1
ATOM 5930 N N . PRO A 1 722 ? 91.744 16.845 38.398 1.00 33.25 722 PRO A N 1
ATOM 5931 C CA . PRO A 1 722 ? 90.283 16.669 38.544 1.00 33.25 722 PRO A CA 1
ATOM 5932 C C . PRO A 1 722 ? 89.475 17.758 39.314 1.00 33.25 722 PRO A C 1
ATOM 5934 O O . PRO A 1 722 ? 90.043 18.562 40.049 1.00 33.25 722 PRO A O 1
ATOM 5937 N N . SER A 1 723 ? 88.135 17.609 39.300 1.00 22.92 723 SER A N 1
ATOM 5938 C CA . SER A 1 723 ? 87.176 18.055 40.352 1.00 22.92 723 SER A CA 1
ATOM 5939 C C . SER A 1 723 ? 86.969 19.582 40.557 1.00 22.92 723 SER A C 1
ATOM 5941 O O . SER A 1 723 ? 87.727 20.363 39.990 1.00 22.92 723 SER A O 1
ATOM 5943 N N . PRO A 1 724 ? 85.997 20.049 41.394 1.00 36.03 724 PRO A N 1
ATOM 5944 C CA . PRO A 1 724 ? 84.889 19.348 42.079 1.00 36.03 724 PRO A CA 1
ATOM 5945 C C . PRO A 1 724 ? 83.457 19.927 41.868 1.00 36.03 724 PRO A C 1
ATOM 5947 O O . PRO A 1 724 ? 83.248 21.000 41.321 1.00 36.03 724 PRO A O 1
ATOM 5950 N N . ALA A 1 725 ? 82.490 19.163 42.392 1.00 24.64 725 ALA A N 1
ATOM 5951 C CA . ALA A 1 725 ? 81.027 19.321 42.477 1.00 24.64 725 ALA A CA 1
ATOM 5952 C C . ALA A 1 725 ? 80.440 20.526 43.279 1.00 24.64 725 ALA A C 1
ATOM 5954 O O . ALA A 1 725 ? 81.193 21.321 43.835 1.00 24.64 725 ALA A O 1
ATOM 5955 N N . LYS A 1 726 ? 79.092 20.494 43.467 1.00 25.31 726 LYS A N 1
ATOM 5956 C CA . LYS A 1 726 ? 78.177 21.305 44.340 1.00 25.31 726 LYS A CA 1
ATOM 5957 C C . LYS A 1 726 ? 77.540 22.556 43.680 1.00 25.31 726 LYS A C 1
ATOM 5959 O O . LYS A 1 726 ? 78.179 23.154 42.830 1.00 25.31 726 LYS A O 1
ATOM 5964 N N . SER A 1 727 ? 76.317 23.022 44.019 1.00 23.22 727 SER A N 1
ATOM 5965 C CA . SER A 1 727 ? 75.179 22.463 44.813 1.00 23.22 727 SER A CA 1
ATOM 5966 C C . SER A 1 727 ? 73.943 23.403 44.855 1.00 23.22 727 SER A C 1
ATOM 5968 O O . SER A 1 727 ? 74.148 24.610 44.899 1.00 23.22 727 SER A O 1
ATOM 5970 N N . GLY A 1 728 ? 72.732 22.864 45.098 1.00 23.62 728 GLY A N 1
ATOM 5971 C CA . GLY A 1 728 ? 71.745 23.452 46.044 1.00 23.62 728 GLY A CA 1
ATOM 5972 C C . GLY A 1 728 ? 70.479 24.168 45.515 1.00 23.62 728 GLY A C 1
ATOM 5973 O O . GLY A 1 728 ? 70.524 24.772 44.453 1.00 23.62 728 GLY A O 1
ATOM 5974 N N . SER A 1 729 ? 69.413 24.143 46.350 1.00 23.89 729 SER A N 1
ATOM 5975 C CA . SER A 1 729 ? 68.188 25.009 46.408 1.00 23.89 729 SER A CA 1
ATOM 5976 C C . SER A 1 729 ? 67.268 25.097 45.160 1.00 23.89 729 SER A C 1
ATOM 5978 O O . SER A 1 729 ? 67.766 25.184 44.049 1.00 23.89 729 SER A O 1
ATOM 5980 N N . SER A 1 730 ? 65.923 24.986 45.194 1.00 24.66 730 SER A N 1
ATOM 5981 C CA . SER A 1 730 ? 64.840 25.511 46.082 1.00 24.66 730 SER A CA 1
ATOM 5982 C C . SER A 1 730 ? 64.621 27.036 45.958 1.00 24.66 730 SER A C 1
ATOM 5984 O O . SER A 1 730 ? 65.608 27.754 45.871 1.00 24.66 730 SER A O 1
ATOM 5986 N N . SER A 1 731 ? 63.406 27.610 45.959 1.00 26.22 731 SER A N 1
ATOM 5987 C CA . SER A 1 731 ? 62.045 27.142 46.334 1.00 26.22 731 SER A CA 1
ATOM 5988 C C . SER A 1 731 ? 60.927 27.958 45.622 1.00 26.22 731 SER A C 1
ATOM 5990 O O . SER A 1 731 ? 61.260 28.897 44.910 1.00 26.22 731 SER A O 1
ATOM 5992 N N . GLU A 1 732 ? 59.638 27.637 45.887 1.00 26.39 732 GLU A N 1
ATOM 5993 C CA . GLU A 1 732 ? 58.403 28.411 45.539 1.00 26.39 732 GLU A CA 1
ATOM 5994 C C . GLU A 1 732 ? 58.035 28.463 44.026 1.00 26.39 732 GLU A C 1
ATOM 5996 O O . GLU A 1 732 ? 58.923 28.442 43.183 1.00 26.39 732 GLU A O 1
ATOM 6001 N N . SER A 1 733 ? 56.774 28.504 43.550 1.00 25.11 733 SER A N 1
ATOM 6002 C CA . SER A 1 733 ? 55.396 28.258 44.070 1.00 25.11 733 SER A CA 1
ATOM 6003 C C . SER A 1 733 ? 54.442 28.048 42.836 1.00 25.11 733 SER A C 1
ATOM 6005 O O . SER A 1 733 ? 54.953 28.039 41.718 1.00 25.11 733 SER A O 1
ATOM 6007 N N . GLU A 1 734 ? 53.109 27.825 42.844 1.00 27.75 734 GLU A N 1
ATOM 6008 C CA . GLU A 1 734 ? 52.033 27.737 43.862 1.00 27.75 734 GLU A CA 1
ATOM 6009 C C . GLU A 1 734 ? 50.789 26.920 43.333 1.00 27.75 734 GLU A C 1
ATOM 6011 O O . GLU A 1 734 ? 50.921 26.173 42.369 1.00 27.75 734 GLU A O 1
ATOM 6016 N N . SER A 1 735 ? 49.628 27.055 44.005 1.00 25.55 735 SER A N 1
ATOM 6017 C CA . SER A 1 735 ? 48.199 26.692 43.746 1.00 25.55 735 SER A CA 1
ATOM 6018 C C . SER A 1 735 ? 47.670 25.836 42.552 1.00 25.55 735 SER A C 1
ATOM 6020 O O . SER A 1 735 ? 47.990 26.022 41.382 1.00 25.55 735 SER A O 1
ATOM 6022 N N . GLU A 1 736 ? 46.686 24.981 42.896 1.00 25.02 736 GLU A N 1
ATOM 6023 C CA . GLU A 1 736 ? 45.662 24.298 42.054 1.00 25.02 736 GLU A CA 1
ATOM 6024 C C . GLU A 1 736 ? 44.442 25.242 41.732 1.00 25.02 736 GLU A C 1
ATOM 6026 O O . GLU A 1 736 ? 44.542 26.411 42.116 1.00 25.02 736 GLU A O 1
ATOM 6031 N N . PRO A 1 737 ? 43.259 24.846 41.148 1.00 39.38 737 PRO A N 1
ATOM 6032 C CA . PRO A 1 737 ? 42.738 23.518 40.736 1.00 39.38 737 PRO A CA 1
ATOM 6033 C C . PRO A 1 737 ? 41.907 23.457 39.406 1.00 39.38 737 PRO A C 1
ATOM 6035 O O . PRO A 1 737 ? 41.954 24.347 38.563 1.00 39.38 737 PRO A O 1
ATOM 6038 N N . GLU A 1 738 ? 41.145 22.361 39.219 1.00 27.80 738 GLU A N 1
ATOM 6039 C CA . GLU A 1 738 ? 40.172 22.064 38.131 1.00 27.80 738 GLU A CA 1
ATOM 6040 C C . GLU A 1 738 ? 39.087 23.168 37.901 1.00 27.80 738 GLU A C 1
ATOM 6042 O O . GLU A 1 738 ? 38.836 23.962 38.803 1.00 27.80 738 GLU A O 1
ATOM 6047 N N . LYS A 1 739 ? 38.302 23.254 36.796 1.00 29.59 739 LYS A N 1
ATOM 6048 C CA . LYS A 1 739 ? 37.231 22.305 36.359 1.00 29.59 739 LYS A CA 1
ATOM 6049 C C . LYS A 1 739 ? 36.402 22.824 35.136 1.00 29.59 739 LYS A C 1
ATOM 6051 O O . LYS A 1 739 ? 36.069 24.000 35.100 1.00 29.59 739 LYS A O 1
ATOM 6056 N N . ASP A 1 740 ? 35.909 21.897 34.291 1.00 28.19 740 ASP A N 1
ATOM 6057 C CA . ASP A 1 740 ? 34.540 21.832 33.675 1.00 28.19 740 ASP A CA 1
ATOM 6058 C C . ASP A 1 740 ? 34.034 22.803 32.536 1.00 28.19 740 ASP A C 1
ATOM 6060 O O . ASP A 1 740 ? 34.460 23.942 32.423 1.00 28.19 740 ASP A O 1
ATOM 6064 N N . LYS A 1 741 ? 33.054 22.316 31.725 1.00 29.31 741 LYS A N 1
ATOM 6065 C CA . LYS A 1 741 ? 32.109 22.961 30.735 1.00 29.31 741 LYS A CA 1
ATOM 6066 C C . LYS A 1 741 ? 32.619 24.070 29.774 1.00 29.31 741 LYS A C 1
ATOM 6068 O O . LYS A 1 741 ? 32.882 25.179 30.203 1.00 29.31 741 LYS A O 1
ATOM 6073 N N . GLY A 1 742 ? 32.595 23.936 28.435 1.00 26.30 742 GLY A N 1
ATOM 6074 C CA . GLY A 1 742 ? 31.440 23.631 27.553 1.00 26.30 742 GLY A CA 1
ATOM 6075 C C . GLY A 1 742 ? 30.908 24.889 26.796 1.00 26.30 742 GLY A C 1
ATOM 6076 O O . GLY A 1 742 ? 31.167 25.992 27.256 1.00 26.30 742 GLY A O 1
ATOM 6077 N N . LYS A 1 743 ? 30.100 24.730 25.714 1.00 27.14 743 LYS A N 1
ATOM 6078 C CA . LYS A 1 743 ? 29.481 25.799 24.844 1.00 27.14 743 LYS A CA 1
ATOM 6079 C C . LYS A 1 743 ? 30.476 26.592 23.940 1.00 27.14 743 LYS A C 1
ATOM 6081 O O . LYS A 1 743 ? 31.666 26.522 24.201 1.00 27.14 743 LYS A O 1
ATOM 6086 N N . LYS A 1 744 ? 30.098 27.344 22.878 1.00 26.30 744 LYS A N 1
ATOM 6087 C CA . LYS A 1 744 ? 28.881 27.448 22.011 1.00 26.30 744 LYS A CA 1
ATOM 6088 C C . LYS A 1 744 ? 29.250 28.117 20.658 1.00 26.30 744 LYS A C 1
ATOM 6090 O O . LYS A 1 744 ? 30.166 28.925 20.653 1.00 26.30 744 LYS A O 1
ATOM 6095 N N . ASP A 1 745 ? 28.435 27.865 19.622 1.00 26.14 745 ASP A N 1
ATOM 6096 C CA . ASP A 1 745 ? 28.184 28.733 18.438 1.00 26.14 745 ASP A CA 1
ATOM 6097 C C . ASP A 1 745 ? 29.457 29.119 17.600 1.00 26.14 745 ASP A C 1
ATOM 6099 O O . ASP A 1 745 ? 30.429 28.374 17.693 1.00 26.14 745 ASP A O 1
ATOM 6103 N N . GLU A 1 746 ? 29.567 30.092 16.665 1.00 28.52 746 GLU A N 1
ATOM 6104 C CA . GLU A 1 746 ? 28.734 31.227 16.168 1.00 28.52 746 GLU A CA 1
ATOM 6105 C C . GLU A 1 746 ? 28.658 31.328 14.601 1.00 28.52 746 GLU A C 1
ATOM 6107 O O . GLU A 1 746 ? 28.722 30.316 13.904 1.00 28.52 746 GLU A O 1
ATOM 6112 N N . GLU A 1 747 ? 28.383 32.531 14.073 1.00 28.67 747 GLU A N 1
ATOM 6113 C CA . GLU A 1 747 ? 27.887 32.959 12.744 1.00 28.67 747 GLU A CA 1
ATOM 6114 C C . GLU A 1 747 ? 28.982 33.233 11.669 1.00 28.67 747 GLU A C 1
ATOM 6116 O O . GLU A 1 747 ? 30.167 33.038 11.918 1.00 28.67 747 GLU A O 1
ATOM 6121 N N . GLU A 1 748 ? 28.645 33.478 10.390 1.00 30.30 748 GLU A N 1
ATOM 6122 C CA . GLU A 1 748 ? 28.494 34.805 9.717 1.00 30.30 748 GLU A CA 1
ATOM 6123 C C . GLU A 1 748 ? 27.826 34.640 8.307 1.00 30.30 748 GLU A C 1
ATOM 6125 O O . GLU A 1 748 ? 27.773 33.516 7.808 1.00 30.30 748 GLU A O 1
ATOM 6130 N N . ILE A 1 749 ? 27.395 35.639 7.500 1.00 32.62 749 ILE A N 1
ATOM 6131 C CA . ILE A 1 749 ? 26.851 37.021 7.657 1.00 32.62 749 ILE A CA 1
ATOM 6132 C C . ILE A 1 749 ? 26.295 37.497 6.261 1.00 32.62 749 ILE A C 1
ATOM 6134 O O . ILE A 1 749 ? 25.997 36.653 5.418 1.00 32.62 749 ILE A O 1
ATOM 6138 N N . PHE A 1 750 ? 26.183 38.815 5.994 1.00 27.36 750 PHE A N 1
ATOM 6139 C CA . PHE A 1 750 ? 25.658 39.542 4.800 1.00 27.36 750 PHE A CA 1
ATOM 6140 C C . PHE A 1 750 ? 24.138 39.424 4.511 1.00 27.36 750 PHE A C 1
ATOM 6142 O O . PHE A 1 750 ? 23.614 38.332 4.335 1.00 27.36 750 PHE A O 1
ATOM 6149 N N . GLY A 1 751 ? 23.338 40.500 4.383 1.00 28.25 751 GLY A N 1
ATOM 6150 C CA . GLY A 1 751 ? 23.586 41.964 4.381 1.00 28.25 751 GLY A CA 1
ATOM 6151 C C . GLY A 1 751 ? 23.329 42.605 2.997 1.00 28.25 751 GLY A C 1
ATOM 6152 O O . GLY A 1 751 ? 23.663 41.986 1.994 1.00 28.25 751 GLY A O 1
ATOM 6153 N N . SER A 1 752 ? 22.772 43.818 2.838 1.00 27.09 752 SER A N 1
ATOM 6154 C CA . SER A 1 752 ? 22.251 44.840 3.783 1.00 27.09 752 SER A CA 1
ATOM 6155 C C . SER A 1 752 ? 21.334 45.864 3.032 1.00 27.09 752 SER A C 1
ATOM 6157 O O . SER A 1 752 ? 20.897 45.541 1.930 1.00 27.09 752 SER A O 1
ATOM 6159 N N . ALA A 1 753 ? 21.079 47.072 3.592 1.00 26.86 753 ALA A N 1
ATOM 6160 C CA . ALA A 1 753 ? 20.314 48.230 3.036 1.00 26.86 753 ALA A CA 1
ATOM 6161 C C . ALA A 1 753 ? 18.756 48.091 3.051 1.00 26.86 753 ALA A C 1
ATOM 6163 O O . ALA A 1 753 ? 18.223 47.155 2.470 1.00 26.86 753 ALA A O 1
ATOM 6164 N N . SER A 1 754 ? 17.971 48.837 3.860 1.00 29.34 754 SER A N 1
ATOM 6165 C CA . SER A 1 754 ? 17.623 50.296 3.900 1.00 29.34 754 SER A CA 1
ATOM 6166 C C . SER A 1 754 ? 16.438 50.673 2.978 1.00 29.34 754 SER A C 1
ATOM 6168 O O . SER A 1 754 ? 16.352 50.109 1.895 1.00 29.34 754 SER A O 1
ATOM 6170 N N . SER A 1 755 ? 15.529 51.614 3.281 1.00 27.44 755 SER A N 1
ATOM 6171 C CA . SER A 1 755 ? 15.401 52.611 4.373 1.00 27.44 755 SER A CA 1
ATOM 6172 C C . SER A 1 755 ? 13.897 52.796 4.755 1.00 27.44 755 SER A C 1
ATOM 6174 O O . SER A 1 755 ? 13.045 52.269 4.049 1.00 27.44 755 SER A O 1
ATOM 6176 N N . SER A 1 756 ? 13.544 53.189 5.988 1.00 31.39 756 SER A N 1
ATOM 6177 C CA . SER A 1 756 ? 13.171 54.547 6.474 1.00 31.39 756 SER A CA 1
ATOM 6178 C C . SER A 1 756 ? 11.746 55.055 6.141 1.00 31.39 756 SER A C 1
ATOM 6180 O O . SER A 1 756 ? 11.187 54.725 5.105 1.00 31.39 756 SER A O 1
ATOM 6182 N N . ASP A 1 757 ? 11.235 55.884 7.064 1.00 31.97 757 ASP A N 1
ATOM 6183 C CA . ASP A 1 757 ? 10.197 56.930 6.926 1.00 31.97 757 ASP A CA 1
ATOM 6184 C C . ASP A 1 757 ? 8.689 56.560 6.845 1.00 31.97 757 ASP A C 1
ATOM 6186 O O . ASP A 1 757 ? 8.169 56.211 5.794 1.00 31.97 757 ASP A O 1
ATOM 6190 N N . GLU A 1 758 ? 8.040 56.730 8.012 1.00 37.91 758 GLU A N 1
ATOM 6191 C CA . GLU A 1 758 ? 6.731 57.369 8.334 1.00 37.91 758 GLU A CA 1
ATOM 6192 C C . GLU A 1 758 ? 5.383 56.965 7.659 1.00 37.91 758 GLU A C 1
ATOM 6194 O O . GLU A 1 758 ? 5.310 56.611 6.488 1.00 37.91 758 GLU A O 1
ATOM 6199 N N . ASP A 1 759 ? 4.314 57.088 8.476 1.00 34.47 759 ASP A N 1
ATOM 6200 C CA . ASP A 1 759 ? 2.860 56.825 8.281 1.00 34.47 759 ASP A CA 1
ATOM 6201 C C . ASP A 1 759 ? 2.370 55.384 7.955 1.00 34.47 759 ASP A C 1
ATOM 6203 O O . ASP A 1 759 ? 2.232 54.997 6.771 1.00 34.47 759 ASP A O 1
#

Sequence (759 aa):
MLVDELAKNIQQNRQTDLVLLDFSKAFDKVSHEKLILKLHQYGVRGQILGWIRAFLSNRSQQVVVDGIKSDSIPVTSGVPQGSVLGPILFLAYINDLPENVTSQVRLFADDTVVYLTIQSDYDAQVLQHDLRKLEAWEALWDMNFNPSKCQVIHVSTSRYPIKSVYTLHGQVLETTSSARYLGVDISNDLTWKTHIDRISASANKTLGFLKRNIRVNHQQLKSTAYMALVRPQLEYASCVWDPHHKNQIHQIEMVQRRAARWVTRDYSPTSSVTSMLDHLGWRTLEQRRSDARLILFHKIVNAAVAIPNSQLIPPARPTRYTHNLSFRQIATTKNVYKYSFFPLAIVQSELVCRVKYNNTLPDIPFDPKFITYPFESHRFVDYKPTSLERSYKYDLLTEHDLGVTIDLINPDTYRIEPGSYLDQEDERLLEEDLTTPNDAKRSRHHNTNVSWLRRTEYISTEYNRFTQKSDNSERRVGFRIKQIMKDEDVYKDRESQIRAIDKTFDKAKEPITKHHSKPGVTPLEVLPVYPDFELWKHPFAQVIFDSDPAPKGRSQPAQMEEMSQAMIRGAVDSGGEQFVAYFLPTDETLTKRKRDAEDEVEYVPDEEYDYVLAREYNWNVKNKLSRGYEETYFFVFREDGMYYNELETRVRLSKRRKTGNVSKSRLLVKHRDLNEREVGAQESRMLMLEPQQEEEEEEVQDEQFGDNLGSRSRSGSRSRSPSPAKSGSSSESESEPEKDKGKKDEEEIFGSASSSDED

Foldseek 3Di:
DVLLVLLVCQLVQWKKKKKKWFWPCLQLQFALVLLLVLCVVVPQDDPRSVVSSVQQPDDWDWAADPNDIDDIGGRRHGFDPPDPCSQVSSCSLCVCLCVPAPFDWDDDRRGIMTMDTDPDVVRLVSSLVSLVVSLVVCVVRSTDIDQAPIEMATQGPDPDGDDHWHDHPNDTHHYDQWDDGPLQIAGSPRARPVVLVVLLVVLVVQLVVCLVPVPDLALVVLLVSCVPTRLCSLQPVLLANVDPDPVSLVSSQVSVLVSLCSSNVPPDPPDDSVVSCVVSVHDTSNVVSLVVLLVVVVCQLVVVDPDDCVVFACDPDDDPQDDPRAGDQDDGDDPSNCPGRPNVNRVVVSPPDDDDPDDDDDDDDPDDDDDDDDDDPDDDDDDDDDVVNVPDDDDDPDPPCNPDDDDPVDPVVVDDDPPDDDDPVRVVVPDDPPCDPPVVVVPPPVPDPDVPDDDDDDDHPPPDDPDDDDDDCVVVVVVVVVVVVVVVVQPPDPVSVVVVVVVVVVVLPDQFAQDPPDGPDGDDDDFDEAAPLVCLLDAAAAEAEPDDLFDPDDDPVVSVLQVVPKDKDWDADPVRDIKIWIWTWDPVLSVQCVVCVVVVHNHDAPDKTKIWGRFIWHKDKDFPPDDPDDWDWDWDDDPRHIHIYTNGMYMYTYGDDDPDDDDGDMDIDGDDDDDPVSVVSSVVSSCVPDDDDDPDPDDDDDDDDDDDDDDDDDDDDDDDDYDDDDDDDDDDDDDDDDDDDDDDDDDDDDDDDDDDDDD

Radius of gyration: 44.68 Å; Cα contacts (8 Å, |Δi|>4): 740; chains: 1; bounding box: 132×122×122 Å

InterPro domains:
  IPR000477 Reverse transcriptase domain [PF00078] (11-186)
  IPR000477 Reverse transcriptase domain [PS50878] (1-186)
  IPR007133 RNA polymerase II associated factor Paf1 [PF03985] (350-746)
  IPR007133 RNA polymerase II associated factor Paf1 [PTHR23188] (348-745)
  IPR043502 DNA/RNA polymerase superfamily [SSF56672] (78-200)

Mean predicted aligned error: 21.51 Å

Organism: Pinctada imbricata (NCBI:txid66713)

Secondary structure (DSSP, 8-state):
-HHHHHHHHHHTT-EEEEEEE-BTTHHHH-BHHHHHHHHHHTT--HHHHHHHHHHHTT-EE--EETTEEPPPEE--B---TT-SSHHHHHHHHHTTGGGG-SSEEEEETTEEEEEEEESSHHHHHHHHHHHHHHHHHHHHHT--B-TTT-EEEEE---SS------EETTEEPEE-SEEEETTEEEETT--THHHHHHHHHHHHHHHHHHHHH--S--HHHHHHHIIIIIGGGGTTTHHHH---SHHHHHHHHHHHHHHHHHHS----TTS-HHHHHHHTT---HHHHHHHHHHHHHHHHHTT-SSS--TT-PPPSS--TT--TT--PPPP-SSHHHHTSHHHHHHHHHTT---------PPPPP-----PPP---S---------HHHHT--------TTTT----TT-GGGGPPPTTPPPPHHHHGGGS-----TTHHHHHTTTTS--TT-PPPPP--S---SS------HHHHHHHHHHHHHHHHTTSSSHHHHHHHHHHHHHHHTS---SBTTBTT--------EEE-TTTTTSPPEEEEESS--PPTTS-HHHHHHHHHT-EEEEEE-TTS-EEEEEEEE-HHHHHHHHHHHHTT-S--TT--EEEEEEEEEEEEEEETTSTT----EEEEE-SS-EEEEE--EEEEEEE----S-----EEEE---PPPHHHHHHHHHHHGGGSPPP------------------------------------------------------------------

Solvent-accessible surface area (backbone atoms only — not comparable to full-atom values): 48497 Å² total; per-residue (Å²): 107,73,72,51,55,54,25,49,32,43,62,69,76,34,32,34,41,35,40,41,44,40,49,64,52,56,59,57,36,42,39,54,68,61,42,54,49,50,39,46,73,75,64,48,54,68,70,61,40,52,48,54,48,61,73,54,50,96,42,66,47,60,56,74,57,100,84,48,70,52,78,77,45,76,48,79,42,35,49,56,84,94,45,88,60,25,63,56,54,50,49,65,66,52,66,66,71,60,77,86,43,89,51,53,67,51,78,54,85,67,54,33,39,40,34,42,74,38,87,50,74,65,46,49,52,49,50,51,46,32,47,53,50,48,56,50,47,22,67,74,56,59,51,45,63,34,54,96,70,18,35,30,31,66,30,40,86,58,98,75,66,88,86,80,86,52,59,49,98,86,41,73,44,48,77,42,65,61,52,76,55,100,89,44,48,51,32,23,75,67,57,50,58,69,37,50,55,50,36,43,51,52,28,50,52,46,46,52,51,47,63,71,69,62,73,71,93,48,44,67,62,47,45,52,51,39,61,70,66,26,47,49,61,76,51,67,71,28,50,74,58,59,66,87,50,69,68,62,45,50,54,53,45,48,53,56,53,61,44,45,32,58,38,75,63,55,78,58,91,86,59,60,62,64,60,50,26,61,76,66,72,50,77,55,64,69,60,51,36,51,49,48,31,48,55,50,46,53,31,30,76,69,61,74,42,103,51,86,53,86,83,67,44,62,58,94,66,83,51,101,90,48,61,102,84,42,56,52,79,65,92,67,91,40,67,70,34,43,60,23,50,67,44,40,41,50,65,58,59,73,68,68,74,83,85,73,89,77,85,76,81,78,77,85,80,84,71,80,86,80,77,84,80,90,77,80,92,76,79,79,82,84,88,67,91,48,73,67,70,75,65,59,81,79,79,85,85,64,64,96,59,75,86,59,84,81,61,87,86,51,71,74,83,73,64,82,60,100,80,75,79,83,52,76,74,59,58,58,73,71,58,85,75,91,67,68,77,67,64,69,61,63,58,70,68,78,75,58,92,50,94,88,63,77,80,89,84,75,96,60,93,79,81,74,90,87,71,95,68,96,84,64,57,66,68,55,45,55,51,44,48,62,44,49,59,55,51,58,69,45,56,78,45,74,66,41,40,50,59,50,53,54,53,49,60,57,54,69,71,51,85,80,72,68,42,96,88,39,91,93,43,65,76,89,79,84,76,53,80,44,75,32,82,81,58,47,44,53,92,39,64,48,76,42,68,78,57,88,83,64,71,86,92,66,54,74,68,58,35,50,56,44,56,76,64,44,48,79,42,82,48,67,48,101,85,69,54,73,34,34,41,35,24,32,56,36,73,67,32,50,57,47,57,50,48,31,62,74,70,77,39,95,71,65,82,82,44,79,40,46,26,38,64,72,48,52,22,41,75,47,78,44,37,81,88,36,90,91,58,75,96,45,72,50,76,47,82,56,100,86,32,34,27,37,43,62,38,62,29,42,36,40,35,38,76,58,87,77,97,69,86,81,74,86,50,69,46,80,44,63,69,75,84,78,50,75,69,57,48,52,51,25,53,62,42,46,55,71,77,52,82,82,76,85,74,82,82,77,90,78,84,83,80,88,86,90,82,84,87,80,80,95,81,89,88,78,89,81,86,87,88,84,89,85,88,89,85,84,81,88,80,91,87,84,87,87,83,90,84,85,86,83,91,82,90,87,88,89,81,88,88,83,86,89,82,87,84,85,136